Protein AF-A0A9W8QJ45-F1 (afdb_monomer)

Organism: Akanthomyces muscarius (NCBI:txid2231603)

Secondary structure (DSSP, 8-state):
-HHHHHH-TTHHHHHHHHH-SHHHHHHHHH-HHHHHHHHHHHHHH-S-S-EEEEE--GGGS-HHHHHHHHHHHHHHHTT--TTSPPSEEEEE---S--HHHHHHHTTS----S-SSTHHHHHHHHHHHHHHHHHHHHHHT--HHHHHHHHHHHHHH-TT-HHHHHHHHHHHTT--HHHHHHHHHTPPSHHHHHHHHHHHH-S-HHHHHHHHHHHHH-SSPEEHHHHHHHHTPPPBTTB-HHHHHHHHHGGGTTTEEEETTEEEES-HHHHHHHTSGGG-STTTGGG--SHHHHHHHHHHHHHHHHHHHH-SS-GGG-TTHHHHHHHHHHHHHHTTTT--HHHHTTSGGGSTT-HHHHHHHHHHHHHHHTTPPPP---HHHHHHHTT-HHHHHHHHHH-GGGGG---TTS--HHHHHHHTT-HHHHHHHHHTT--TT---TTS--HHHHHHHTT-HHHHHHHHHTT--TT--BTTBTTSSHHHHHHHTT-HHHHHHHHHTT--STTS-GGG--TT--SS-S-HHHHHHHHHHTHHHHHHHHHHHHHHHHHHHHHHHHHHHHSHHHHHHHHHHHHHHHTS--TTHHHHHHHHHTT-HHHHHHHHHHHHHHHHHHHHTT-HHHHHHHHHHHHHHHHHS-HHHHHHHHHHHHHHHHHHHHHHHHTT-HHHHHHHHHHHHHHHHHHHHTT-HHHHHHHHHHHHHHHHHHHHTT-HHHHHHHHHHHHHHTHHHHHTT-HHHHHHHHHHHHHHHHTTTTSTTHHHHHHHHHHHHHHHHHHHHHHT-HHHHHHHHHHHHHHHHTS-HHHHHHHHTHHHHHHHHHHHHHTTTTHHIIIIIHHHHHHHHHHTSPSSHHHHHHHHHHHHHHHHHHHTT-PPPTTSTHHHHTT-HHHHHHHHHHHT-

Structure (mmCIF, N/CA/C/O backbone):
data_AF-A0A9W8QJ45-F1
#
_entry.id   AF-A0A9W8QJ45-F1
#
loop_
_atom_site.group_PDB
_atom_site.id
_atom_site.type_symbol
_atom_site.label_atom_id
_atom_site.label_alt_id
_atom_site.label_comp_id
_atom_site.label_asym_id
_atom_site.label_entity_id
_atom_site.label_seq_id
_atom_site.pdbx_PDB_ins_code
_atom_site.Cartn_x
_atom_site.Cartn_y
_atom_site.Cartn_z
_atom_site.occupancy
_atom_site.B_iso_or_equiv
_atom_site.auth_seq_id
_atom_site.auth_comp_id
_atom_site.auth_asym_id
_atom_site.auth_atom_id
_atom_site.pdbx_PDB_model_num
ATOM 1 N N . MET A 1 1 ? 0.042 -6.606 15.394 1.00 56.56 1 MET A N 1
ATOM 2 C CA . MET A 1 1 ? 1.117 -5.679 14.953 1.00 56.56 1 MET A CA 1
ATOM 3 C C . MET A 1 1 ? 0.882 -4.248 15.409 1.00 56.56 1 MET A C 1
ATOM 5 O O . MET A 1 1 ? 1.774 -3.741 16.064 1.00 56.56 1 MET A O 1
ATOM 9 N N . HIS A 1 2 ? -0.274 -3.623 15.137 1.00 49.62 2 HIS A N 1
ATOM 10 C CA . HIS A 1 2 ? -0.583 -2.265 15.627 1.00 49.62 2 HIS A CA 1
ATOM 11 C C . HIS A 1 2 ? -0.363 -2.114 17.139 1.00 49.62 2 HIS A C 1
ATOM 13 O O . HIS A 1 2 ? 0.486 -1.335 17.542 1.00 49.62 2 HIS A O 1
ATOM 19 N N . GLN A 1 3 ? -0.957 -2.998 17.947 1.00 53.81 3 GLN A N 1
ATOM 20 C CA . GLN A 1 3 ? -0.721 -3.047 19.399 1.00 53.81 3 GLN A CA 1
ATOM 21 C C . GLN A 1 3 ? 0.764 -3.196 19.782 1.00 53.81 3 GLN A C 1
ATOM 23 O O . GLN A 1 3 ? 1.215 -2.627 20.766 1.00 53.81 3 GLN A O 1
ATOM 28 N N . TRP A 1 4 ? 1.549 -3.955 19.009 1.00 58.97 4 TRP A N 1
ATOM 29 C CA . TRP A 1 4 ? 2.971 -4.170 19.301 1.00 58.97 4 TRP A CA 1
ATOM 30 C C . TRP A 1 4 ? 3.808 -2.920 19.001 1.00 58.97 4 TRP A C 1
ATOM 32 O O . TRP A 1 4 ? 4.731 -2.602 19.744 1.00 58.97 4 TRP A O 1
ATOM 42 N N . ILE A 1 5 ? 3.447 -2.195 17.939 1.00 53.78 5 ILE A N 1
ATOM 43 C CA . ILE A 1 5 ? 4.038 -0.905 17.573 1.00 53.78 5 ILE A CA 1
ATOM 44 C C . ILE A 1 5 ? 3.636 0.181 18.581 1.00 53.78 5 ILE A C 1
ATOM 46 O O . ILE A 1 5 ? 4.469 1.016 18.919 1.00 53.78 5 ILE A O 1
ATOM 50 N N . ASP A 1 6 ? 2.406 0.146 19.095 1.00 49.34 6 ASP A N 1
ATOM 51 C CA . ASP A 1 6 ? 1.939 1.083 20.124 1.00 49.34 6 ASP A CA 1
ATOM 52 C C . ASP A 1 6 ? 2.694 0.898 21.450 1.00 49.34 6 ASP A C 1
ATOM 54 O O . ASP A 1 6 ? 3.040 1.878 22.108 1.00 49.34 6 ASP A O 1
ATOM 58 N N . ILE A 1 7 ? 2.987 -0.353 21.829 1.00 52.50 7 ILE A N 1
ATOM 59 C CA . ILE A 1 7 ? 3.751 -0.679 23.045 1.00 52.50 7 ILE A CA 1
ATOM 60 C C . ILE A 1 7 ? 5.240 -0.355 22.874 1.00 52.50 7 ILE A C 1
ATOM 62 O O . ILE A 1 7 ? 5.869 0.131 23.811 1.00 52.50 7 ILE A O 1
ATOM 66 N N . GLU A 1 8 ? 5.803 -0.581 21.683 1.00 55.66 8 GLU A N 1
ATOM 67 C CA . GLU A 1 8 ? 7.210 -0.304 21.377 1.00 55.66 8 GLU A CA 1
ATOM 68 C C . GLU A 1 8 ? 7.359 0.640 20.167 1.00 55.66 8 GLU A C 1
ATOM 70 O O . GLU A 1 8 ? 7.766 0.218 19.077 1.00 55.66 8 GLU A O 1
ATOM 75 N N . PRO A 1 9 ? 7.110 1.955 20.344 1.00 53.88 9 PRO A N 1
ATOM 76 C CA . PRO A 1 9 ? 7.089 2.929 19.246 1.00 53.88 9 PRO A CA 1
ATOM 77 C C . PRO A 1 9 ? 8.420 3.052 18.500 1.00 53.88 9 PRO A C 1
ATOM 79 O O . PRO A 1 9 ? 8.475 3.504 17.357 1.00 53.88 9 PRO A O 1
ATOM 82 N N . HIS A 1 10 ? 9.524 2.651 19.133 1.00 52.38 10 HIS A N 1
ATOM 83 C CA . HIS A 1 10 ? 10.847 2.651 18.522 1.00 52.38 10 HIS A CA 1
ATOM 84 C C . HIS A 1 10 ? 10.971 1.612 17.391 1.00 52.38 10 HIS A C 1
ATOM 86 O O . HIS A 1 10 ? 11.701 1.856 16.432 1.00 52.38 10 HIS A O 1
ATOM 92 N N . LEU A 1 11 ? 10.203 0.516 17.438 1.00 49.66 11 LEU A N 1
ATOM 93 C CA . LEU A 1 11 ? 10.129 -0.478 16.361 1.00 49.66 11 LEU A CA 1
ATOM 94 C C . LEU A 1 11 ? 9.496 0.105 15.093 1.00 49.66 11 LEU A C 1
ATOM 96 O O . LEU A 1 11 ? 9.857 -0.297 13.987 1.00 49.66 11 LEU A O 1
ATOM 100 N N . ALA A 1 12 ? 8.632 1.121 15.225 1.00 51.12 12 ALA A N 1
ATOM 101 C CA . ALA A 1 12 ? 8.107 1.863 14.080 1.00 51.12 12 ALA A CA 1
ATOM 102 C C . ALA A 1 12 ? 9.230 2.515 13.255 1.00 51.12 12 ALA A C 1
ATOM 104 O O . ALA A 1 12 ? 9.098 2.619 12.039 1.00 51.12 12 ALA A O 1
ATOM 105 N N . LYS A 1 13 ? 10.351 2.917 13.884 1.00 51.44 13 LYS A N 1
ATOM 106 C CA . LYS A 1 13 ? 11.519 3.478 13.180 1.00 51.44 13 LYS A CA 1
ATOM 107 C C . LYS A 1 13 ? 12.299 2.432 12.387 1.00 51.44 13 LYS A C 1
ATOM 109 O O . LYS A 1 13 ? 12.786 2.764 11.315 1.00 51.44 13 LYS A O 1
ATOM 114 N N . GLU A 1 14 ? 12.407 1.200 12.880 1.00 48.84 14 GLU A N 1
ATOM 115 C CA . GLU A 1 14 ? 13.124 0.115 12.180 1.00 48.84 14 GLU A CA 1
ATOM 116 C C . GLU A 1 14 ? 12.309 -0.432 11.003 1.00 48.84 14 GLU A C 1
ATOM 118 O O . GLU A 1 14 ? 12.830 -0.841 9.968 1.00 48.84 14 GLU A O 1
ATOM 123 N N . VAL A 1 15 ? 10.990 -0.361 11.139 1.00 47.75 15 VAL A N 1
ATOM 124 C CA . VAL A 1 15 ? 10.022 -0.807 10.142 1.00 47.75 15 VAL A CA 1
ATOM 125 C C . VAL A 1 15 ? 9.694 0.290 9.127 1.00 47.75 15 VAL A C 1
ATOM 127 O O . VAL A 1 15 ? 9.250 -0.007 8.018 1.00 47.75 15 VAL A O 1
ATOM 130 N N . LYS A 1 16 ? 9.995 1.552 9.457 1.00 44.84 16 LYS A N 1
ATOM 131 C CA . LYS A 1 16 ? 9.920 2.702 8.549 1.00 44.84 16 LYS A CA 1
ATOM 132 C C . LYS A 1 16 ? 10.658 2.432 7.236 1.00 44.84 16 LYS A C 1
ATOM 134 O O . LYS A 1 16 ? 10.135 2.750 6.183 1.00 44.84 16 LYS A O 1
ATOM 139 N N . ASP A 1 17 ? 11.796 1.738 7.273 1.00 44.03 17 ASP A N 1
ATOM 140 C CA . ASP A 1 17 ? 12.555 1.361 6.071 1.00 44.03 17 ASP A CA 1
ATOM 141 C C . ASP A 1 17 ? 11.880 0.276 5.205 1.00 44.03 17 ASP A C 1
ATOM 143 O O . ASP A 1 17 ? 12.225 0.132 4.030 1.00 44.03 17 ASP A O 1
ATOM 147 N N . SER A 1 18 ? 10.928 -0.478 5.771 1.00 40.88 18 SER A N 1
ATOM 148 C CA . SER A 1 18 ? 10.094 -1.475 5.073 1.00 40.88 18 SER A CA 1
ATOM 149 C C . SER A 1 18 ? 8.762 -0.890 4.575 1.00 40.88 18 SER A C 1
ATOM 151 O O . SER A 1 18 ? 8.181 -1.414 3.628 1.00 40.88 18 SER A O 1
ATOM 153 N N . PHE A 1 19 ? 8.297 0.200 5.196 1.00 41.12 19 PHE A N 1
ATOM 154 C CA . PHE A 1 19 ? 7.087 0.955 4.843 1.00 41.12 19 PHE A CA 1
ATOM 155 C C . PHE A 1 19 ? 7.380 2.293 4.148 1.00 41.12 19 PHE A C 1
ATOM 157 O O . PHE A 1 19 ? 6.460 3.081 3.940 1.00 41.12 19 PHE A O 1
ATOM 164 N N . GLU A 1 20 ? 8.636 2.597 3.804 1.00 34.00 20 GLU A N 1
ATOM 165 C CA . GLU A 1 20 ? 8.977 3.805 3.048 1.00 34.00 20 GLU A CA 1
ATOM 166 C C . GLU A 1 20 ? 8.574 3.609 1.585 1.00 34.00 20 GLU A C 1
ATOM 168 O O . GLU A 1 20 ? 9.339 3.198 0.712 1.00 34.00 20 GLU A O 1
ATOM 173 N N . GLY A 1 21 ? 7.281 3.853 1.414 1.00 39.03 21 GLY A N 1
ATOM 174 C CA . GLY A 1 21 ? 6.458 3.706 0.246 1.00 39.03 21 GLY A CA 1
ATOM 175 C C . GLY A 1 21 ? 5.006 4.059 0.610 1.00 39.03 21 GLY A C 1
ATOM 176 O O . GLY A 1 21 ? 4.501 3.464 1.540 1.00 39.03 21 GLY A O 1
ATOM 177 N N . ALA A 1 22 ? 4.282 4.991 -0.006 1.00 30.77 22 ALA A N 1
ATOM 178 C CA . ALA A 1 22 ? 2.819 5.040 0.077 1.00 30.77 22 ALA A CA 1
ATOM 179 C C . ALA A 1 22 ? 2.162 3.775 -0.536 1.00 30.77 22 ALA A C 1
ATOM 181 O O . ALA A 1 22 ? 1.151 3.303 -0.004 1.00 30.77 22 ALA A O 1
ATOM 182 N N . GLU A 1 23 ? 2.777 3.144 -1.545 1.00 37.16 23 GLU A N 1
ATOM 183 C CA . GLU A 1 23 ? 2.399 1.834 -2.075 1.00 37.16 23 GLU A CA 1
ATOM 184 C C . GLU A 1 23 ? 2.895 0.682 -1.180 1.00 37.16 23 GLU A C 1
ATOM 186 O O . GLU A 1 23 ? 2.122 -0.244 -0.922 1.00 37.16 23 GLU A O 1
ATOM 191 N N . THR A 1 24 ? 4.106 0.724 -0.600 1.00 38.59 24 THR A N 1
ATOM 192 C CA . THR A 1 24 ? 4.510 -0.310 0.389 1.00 38.59 24 THR A CA 1
ATOM 193 C C . THR A 1 24 ? 3.792 -0.142 1.727 1.00 38.59 24 THR A C 1
ATOM 195 O O . THR A 1 24 ? 3.373 -1.136 2.293 1.00 38.59 24 THR A O 1
ATOM 198 N N . ALA A 1 25 ? 3.509 1.079 2.158 1.00 33.31 25 ALA A N 1
ATOM 199 C CA . ALA A 1 25 ? 2.456 1.519 3.071 1.00 33.31 25 ALA A CA 1
ATOM 200 C C . ALA A 1 25 ? 1.249 0.587 3.061 1.00 33.31 25 ALA A C 1
ATOM 202 O O . ALA A 1 25 ? 0.994 -0.213 3.957 1.00 33.31 25 ALA A O 1
ATOM 203 N N . LYS A 1 26 ? 0.507 0.662 1.961 1.00 35.28 26 LYS A N 1
ATOM 204 C CA . LYS A 1 26 ? -0.788 0.006 1.880 1.00 35.28 26 LYS A CA 1
ATOM 205 C C . LYS A 1 26 ? -0.709 -1.457 1.519 1.00 35.28 26 LYS A C 1
ATOM 207 O O . LYS A 1 26 ? -1.404 -2.231 2.148 1.00 35.28 26 LYS A O 1
ATOM 212 N N . TYR A 1 27 ? 0.139 -1.872 0.575 1.00 33.31 27 TYR A N 1
ATOM 213 C CA . TYR A 1 27 ? 0.278 -3.299 0.251 1.00 33.31 27 TYR A CA 1
ATOM 214 C C . TYR A 1 27 ? 0.900 -4.097 1.400 1.00 33.31 27 TYR A C 1
ATOM 216 O O . TYR A 1 27 ? 0.554 -5.265 1.574 1.00 33.31 27 TYR A O 1
ATOM 224 N N . THR A 1 28 ? 1.772 -3.479 2.203 1.00 39.59 28 THR A N 1
ATOM 225 C CA . THR A 1 28 ? 2.384 -4.142 3.358 1.00 39.59 28 THR A CA 1
ATOM 226 C C . THR A 1 28 ? 1.448 -4.190 4.561 1.00 39.59 28 THR A C 1
ATOM 228 O O . THR A 1 28 ? 1.585 -5.120 5.342 1.00 39.59 28 THR A O 1
ATOM 231 N N . ILE A 1 29 ? 0.477 -3.269 4.689 1.00 40.81 29 ILE A N 1
ATOM 232 C CA . ILE A 1 29 ? -0.535 -3.281 5.767 1.00 40.81 29 ILE A CA 1
ATOM 233 C C . ILE A 1 29 ? -1.853 -3.971 5.340 1.00 40.81 29 ILE A C 1
ATOM 235 O O . ILE A 1 29 ? -2.557 -4.515 6.182 1.00 40.81 29 ILE A O 1
ATOM 239 N N . SER A 1 30 ? -2.180 -4.015 4.042 1.00 41.69 30 SER A N 1
ATOM 240 C CA . SER A 1 30 ? -3.407 -4.629 3.499 1.00 41.69 30 SER A CA 1
ATOM 241 C C . SER A 1 30 ? -3.235 -6.093 3.083 1.00 41.69 30 SER A C 1
ATOM 243 O O . SER A 1 30 ? -4.203 -6.728 2.680 1.00 41.69 30 SER A O 1
ATOM 245 N N . SER A 1 31 ? -2.009 -6.624 3.086 1.00 52.88 31 SER A N 1
ATOM 246 C CA . SER A 1 31 ? -1.731 -8.032 2.797 1.00 52.88 31 SER A CA 1
ATOM 247 C C . SER A 1 31 ? -1.191 -8.703 4.048 1.00 52.88 31 SER A C 1
ATOM 249 O O . SER A 1 31 ? -0.113 -8.351 4.532 1.00 52.88 31 SER A O 1
ATOM 251 N N . PHE A 1 32 ? -1.907 -9.720 4.528 1.00 64.25 32 PHE A N 1
ATOM 252 C CA . PHE A 1 32 ? -1.468 -10.545 5.649 1.00 64.25 32 PHE A CA 1
ATOM 253 C C . PHE A 1 32 ? -0.035 -11.076 5.446 1.00 64.25 32 PHE A C 1
ATOM 255 O O . PHE A 1 32 ? 0.800 -10.989 6.343 1.00 64.25 32 PHE A O 1
ATOM 262 N N . VAL A 1 33 ? 0.291 -11.546 4.236 1.00 58.72 33 VAL A N 1
ATOM 263 C CA . VAL A 1 33 ? 1.617 -12.090 3.889 1.00 58.72 33 VAL A CA 1
ATOM 264 C C . VAL A 1 33 ? 2.728 -11.052 4.067 1.00 58.72 33 VAL A C 1
ATOM 266 O O . VAL A 1 33 ? 3.833 -11.376 4.509 1.00 58.72 33 VAL A O 1
ATOM 269 N N . ALA A 1 34 ? 2.453 -9.798 3.719 1.00 56.94 34 ALA A N 1
ATOM 270 C CA . ALA A 1 34 ? 3.420 -8.720 3.829 1.00 56.94 34 ALA A CA 1
ATOM 271 C C . ALA A 1 34 ? 3.574 -8.243 5.284 1.00 56.94 34 ALA A C 1
ATOM 273 O O . ALA A 1 34 ? 4.707 -8.115 5.754 1.00 56.94 34 ALA A O 1
ATOM 274 N N . LEU A 1 35 ? 2.468 -8.116 6.030 1.00 65.38 35 LEU A N 1
ATOM 275 C CA . LEU A 1 35 ? 2.479 -7.868 7.478 1.00 65.38 35 LEU A CA 1
ATOM 276 C C . LEU A 1 35 ? 3.284 -8.942 8.221 1.00 65.38 35 LEU A C 1
ATOM 278 O O . LEU A 1 35 ? 4.171 -8.628 9.014 1.00 65.38 35 LEU A O 1
ATOM 282 N N . TRP A 1 36 ? 3.040 -10.216 7.911 1.00 72.75 36 TRP A N 1
ATOM 283 C CA . TRP A 1 36 ? 3.760 -11.339 8.506 1.00 72.75 36 TRP A CA 1
ATOM 284 C C . TRP A 1 36 ? 5.270 -11.271 8.237 1.00 72.75 36 TRP A C 1
ATOM 286 O O . TRP A 1 36 ? 6.082 -11.498 9.133 1.00 72.75 36 TRP A O 1
ATOM 296 N N . ARG A 1 37 ? 5.685 -10.893 7.022 1.00 67.19 37 ARG A N 1
ATOM 297 C CA . ARG A 1 37 ? 7.108 -10.699 6.685 1.00 67.19 37 ARG A CA 1
ATOM 298 C C . ARG A 1 37 ? 7.751 -9.546 7.456 1.00 67.19 37 ARG A C 1
ATOM 300 O O . ARG A 1 37 ? 8.892 -9.688 7.902 1.00 67.19 37 ARG A O 1
ATOM 307 N N . VAL A 1 38 ? 7.037 -8.436 7.645 1.00 66.50 38 VAL A N 1
ATOM 308 C CA . VAL A 1 38 ? 7.510 -7.320 8.481 1.00 66.50 38 VAL A CA 1
ATOM 309 C C . VAL A 1 38 ? 7.664 -7.771 9.930 1.00 66.50 38 VAL A C 1
ATOM 311 O O . VAL A 1 38 ? 8.709 -7.543 10.535 1.00 66.50 38 VAL A O 1
ATOM 314 N N . PHE A 1 39 ? 6.671 -8.484 10.461 1.00 74.69 39 PHE A N 1
ATOM 315 C CA . PHE A 1 39 ? 6.713 -9.070 11.799 1.00 74.69 39 PHE A CA 1
ATOM 316 C C . PHE A 1 39 ? 7.934 -9.986 12.003 1.00 74.69 39 PHE A C 1
ATOM 318 O O . PHE A 1 39 ? 8.641 -9.869 13.003 1.00 74.69 39 PHE A O 1
ATOM 325 N N . LEU A 1 40 ? 8.250 -10.854 11.036 1.00 73.75 40 LEU A N 1
ATOM 326 C CA . LEU A 1 40 ? 9.438 -11.711 11.108 1.00 73.75 40 LEU A CA 1
ATOM 327 C C . LEU A 1 40 ? 10.757 -10.932 11.005 1.00 73.75 40 LEU A C 1
ATOM 329 O O . LEU A 1 40 ? 11.724 -11.285 11.678 1.00 73.75 40 LEU A O 1
ATOM 333 N N . THR A 1 41 ? 10.806 -9.882 10.184 1.00 67.81 41 THR A N 1
ATOM 334 C CA . THR A 1 41 ? 11.986 -9.008 10.064 1.00 67.81 41 THR A CA 1
ATOM 335 C C . THR A 1 41 ? 12.263 -8.282 11.380 1.00 67.81 41 THR A C 1
ATOM 337 O O . THR A 1 41 ? 13.397 -8.287 11.857 1.00 67.81 41 THR A O 1
ATOM 340 N N . LEU A 1 42 ? 11.216 -7.759 12.022 1.00 66.62 42 LEU A N 1
ATOM 341 C CA . LEU A 1 42 ? 11.288 -7.155 13.353 1.00 66.62 42 LEU A CA 1
ATOM 342 C C . LEU A 1 42 ? 11.917 -8.097 14.382 1.00 66.62 42 LEU A C 1
ATOM 344 O O . LEU A 1 42 ? 12.871 -7.728 15.062 1.00 66.62 42 LEU A O 1
ATOM 348 N N . LEU A 1 43 ? 11.451 -9.346 14.440 1.00 71.12 43 LEU A N 1
ATOM 349 C CA . LEU A 1 43 ? 11.996 -10.371 15.341 1.00 71.12 43 LEU A CA 1
ATOM 350 C C . LEU A 1 43 ? 13.492 -10.662 15.111 1.00 71.12 43 LEU A C 1
ATOM 352 O O . LEU A 1 43 ? 14.196 -11.134 16.011 1.00 71.12 43 LEU A O 1
ATOM 356 N N . GLN A 1 44 ? 14.000 -10.429 13.899 1.00 67.38 44 GLN A N 1
ATOM 357 C CA . GLN A 1 44 ? 15.419 -10.603 13.588 1.00 67.38 44 GLN A CA 1
ATOM 358 C C . GLN A 1 44 ? 16.275 -9.417 14.052 1.00 67.38 44 GLN A C 1
ATOM 360 O O . GLN A 1 44 ? 17.444 -9.624 14.392 1.00 67.38 44 GLN A O 1
ATOM 365 N N . GLN A 1 45 ? 15.708 -8.212 14.102 1.00 59.47 45 GLN A N 1
ATOM 366 C CA . GLN A 1 45 ? 16.431 -6.976 14.411 1.00 59.47 45 GLN A CA 1
ATOM 367 C C . GLN A 1 45 ? 16.324 -6.541 15.879 1.00 59.47 45 GLN A C 1
ATOM 369 O O . GLN A 1 45 ? 17.222 -5.867 16.378 1.00 59.47 45 GLN A O 1
ATOM 374 N N . THR A 1 46 ? 15.309 -7.003 16.616 1.00 60.53 46 THR A N 1
ATOM 375 C CA . THR A 1 46 ? 15.197 -6.741 18.057 1.00 60.53 46 THR A CA 1
ATOM 376 C C . THR A 1 46 ? 16.415 -7.252 18.832 1.00 60.53 46 THR A C 1
ATOM 378 O O . THR A 1 46 ? 16.846 -8.393 18.655 1.00 60.53 46 THR A O 1
ATOM 381 N N . THR A 1 47 ? 16.917 -6.435 19.764 1.00 56.69 47 THR A N 1
ATOM 382 C CA . THR A 1 47 ? 17.988 -6.799 20.713 1.00 56.69 47 THR A CA 1
ATOM 383 C C . THR A 1 47 ? 17.537 -7.818 21.765 1.00 56.69 47 THR A C 1
ATOM 385 O O . THR A 1 47 ? 18.377 -8.429 22.429 1.00 56.69 47 THR A O 1
ATOM 388 N N . SER A 1 48 ? 16.221 -8.030 21.912 1.00 58.06 48 SER A N 1
ATOM 389 C CA . SER A 1 48 ? 15.663 -9.061 22.786 1.00 58.06 48 SER A CA 1
ATOM 390 C C . SER A 1 48 ? 16.003 -10.461 22.277 1.00 58.06 48 SER A C 1
ATOM 392 O O . SER A 1 48 ? 15.854 -10.781 21.098 1.00 58.06 48 SER A O 1
ATOM 394 N N . SER A 1 49 ? 16.427 -11.326 23.196 1.00 60.72 49 SER A N 1
ATOM 395 C CA . SER A 1 49 ? 16.757 -12.719 22.884 1.00 60.72 49 SER A CA 1
ATOM 396 C C . SER A 1 49 ? 15.522 -13.594 22.623 1.00 60.72 49 SER A C 1
ATOM 398 O O . SER A 1 49 ? 15.664 -14.667 22.031 1.00 60.72 49 SER A O 1
ATOM 400 N N . GLN A 1 50 ? 14.323 -13.158 23.045 1.00 72.81 50 GLN A N 1
ATOM 401 C CA . GLN A 1 50 ? 13.079 -13.920 22.922 1.00 72.81 50 GLN A CA 1
ATOM 402 C C . GLN A 1 50 ? 11.829 -13.019 23.022 1.00 72.81 50 GLN A C 1
ATOM 404 O O . GLN A 1 50 ? 11.725 -12.196 23.927 1.00 72.81 50 GLN A O 1
ATOM 409 N N . VAL A 1 51 ? 10.866 -13.207 22.117 1.00 76.69 51 VAL A N 1
ATOM 410 C CA . VAL A 1 51 ? 9.548 -12.552 22.086 1.00 76.69 51 VAL A CA 1
ATOM 411 C C . VAL A 1 51 ? 8.470 -13.610 22.301 1.00 76.69 51 VAL A C 1
ATOM 413 O O . VAL A 1 51 ? 8.499 -14.658 21.656 1.00 76.69 51 VAL A O 1
ATOM 416 N N . VAL A 1 52 ? 7.524 -13.341 23.201 1.00 82.19 52 VAL A N 1
ATOM 417 C CA . VAL A 1 52 ? 6.341 -14.182 23.428 1.00 82.19 52 VAL A CA 1
ATOM 418 C C . VAL A 1 52 ? 5.129 -13.441 22.880 1.00 82.19 52 VAL A C 1
ATOM 420 O O . VAL A 1 52 ? 4.860 -12.320 23.299 1.00 82.19 52 VAL A O 1
ATOM 423 N N . CYS A 1 53 ? 4.419 -14.049 21.937 1.00 83.19 53 CYS A N 1
ATOM 424 C CA . CYS A 1 53 ? 3.180 -13.511 21.393 1.00 83.19 53 CYS A CA 1
ATOM 425 C C . CYS A 1 53 ? 2.021 -14.400 21.840 1.00 83.19 53 CYS A C 1
ATOM 427 O O . CYS A 1 53 ? 2.059 -15.614 21.632 1.00 83.19 53 CYS A O 1
ATOM 429 N N . VAL A 1 54 ? 1.029 -13.784 22.483 1.00 85.19 54 VAL A N 1
ATOM 430 C CA . VAL A 1 54 ? -0.226 -14.432 22.863 1.00 85.19 54 VAL A CA 1
ATOM 431 C C . VAL A 1 54 ? -1.250 -14.091 21.791 1.00 85.19 54 VAL A C 1
ATOM 433 O O . VAL A 1 54 ? -1.511 -12.914 21.547 1.00 85.19 54 VAL A O 1
ATOM 436 N N . LEU A 1 55 ? -1.769 -15.112 21.120 1.00 84.62 55 LEU A N 1
ATOM 437 C CA . LEU A 1 55 ? -2.845 -14.984 20.150 1.00 84.62 55 LEU A CA 1
ATOM 438 C C . LEU A 1 55 ? -4.116 -15.514 20.801 1.00 84.62 55 LEU A C 1
ATOM 440 O O . LEU A 1 55 ? -4.196 -16.707 21.092 1.00 84.62 55 LEU A O 1
ATOM 444 N N . ASP A 1 56 ? -5.053 -14.609 21.060 1.00 84.19 56 ASP A N 1
ATOM 445 C CA . ASP A 1 56 ? -6.311 -14.902 21.737 1.00 84.19 56 ASP A CA 1
ATOM 446 C C . ASP A 1 56 ? -7.468 -15.020 20.739 1.00 84.19 56 ASP A C 1
ATOM 448 O O . ASP A 1 56 ? -7.478 -14.301 19.737 1.00 84.19 56 ASP A O 1
ATOM 452 N N . GLY A 1 57 ? -8.402 -15.940 20.992 1.00 81.25 57 GLY A N 1
ATOM 453 C CA . GLY A 1 57 ? -9.615 -16.122 20.184 1.00 81.25 57 GLY A CA 1
ATOM 454 C C . GLY A 1 57 ? -9.378 -16.555 18.732 1.00 81.25 57 GLY A C 1
ATOM 455 O O . GLY A 1 57 ? -10.015 -16.038 17.816 1.00 81.25 57 GLY A O 1
ATOM 456 N N . LEU A 1 58 ? -8.455 -17.489 18.465 1.00 82.00 58 LEU A N 1
ATOM 457 C CA . LEU A 1 58 ? -8.123 -17.866 17.076 1.00 82.00 58 LEU A CA 1
ATOM 458 C C . LEU A 1 58 ? -9.312 -18.420 16.269 1.00 82.00 58 LEU A C 1
ATOM 460 O O . LEU A 1 58 ? -9.361 -18.275 15.050 1.00 82.00 58 LEU A O 1
ATOM 464 N N . ASP A 1 59 ? -10.266 -19.045 16.945 1.00 75.88 59 ASP A N 1
ATOM 465 C CA . ASP A 1 59 ? -11.509 -19.572 16.376 1.00 75.88 59 ASP A CA 1
ATOM 466 C C . ASP A 1 59 ? -12.548 -18.508 16.020 1.00 75.88 59 ASP A C 1
ATOM 468 O O . ASP A 1 59 ? -13.498 -18.808 15.303 1.00 75.88 59 ASP A O 1
ATOM 472 N N . GLU A 1 60 ? -12.335 -17.263 16.437 1.00 75.31 60 GLU A N 1
ATOM 473 C CA . GLU A 1 60 ? -13.181 -16.121 16.082 1.00 75.31 60 GLU A CA 1
ATOM 474 C C . GLU A 1 60 ? -12.757 -15.484 14.742 1.00 75.31 60 GLU A C 1
ATOM 476 O O . GLU A 1 60 ? -13.424 -14.586 14.221 1.00 75.31 60 GLU A O 1
ATOM 481 N N . CYS A 1 61 ? -11.644 -15.941 14.154 1.00 72.06 61 CYS A N 1
ATOM 482 C CA . CYS A 1 61 ? -11.136 -15.436 12.883 1.00 72.06 61 CYS A CA 1
ATOM 483 C C . CYS A 1 61 ? -11.979 -15.909 11.686 1.00 72.06 61 CYS A C 1
ATOM 485 O O . CYS A 1 61 ? -12.418 -17.056 11.611 1.00 72.06 61 CYS A O 1
ATOM 487 N N . GLU A 1 62 ? -12.116 -15.047 10.672 1.00 68.81 62 GLU A N 1
ATOM 488 C CA . GLU A 1 62 ? -12.644 -15.453 9.366 1.00 68.81 62 GLU A CA 1
ATOM 489 C C . GLU A 1 62 ? -11.804 -16.605 8.789 1.00 68.81 62 GLU A C 1
ATOM 491 O O . GLU A 1 62 ? -10.575 -16.560 8.818 1.00 68.81 62 GLU A O 1
ATOM 496 N N . ARG A 1 63 ? -12.462 -17.618 8.215 1.00 66.00 63 ARG A N 1
ATOM 497 C CA . ARG A 1 63 ? -11.832 -18.866 7.761 1.00 66.00 63 ARG A CA 1
ATOM 498 C C . ARG A 1 63 ? -10.625 -18.673 6.836 1.00 66.00 63 ARG A C 1
ATOM 500 O O . ARG A 1 63 ? -9.604 -19.330 7.022 1.00 66.00 63 ARG A O 1
ATOM 507 N N . GLU A 1 64 ? -10.720 -17.779 5.852 1.00 62.47 64 GLU A N 1
ATOM 508 C CA . GLU A 1 64 ? -9.623 -17.535 4.903 1.00 62.47 64 GLU A CA 1
ATOM 509 C C . GLU A 1 64 ? -8.447 -16.813 5.580 1.00 62.47 64 GLU A C 1
ATOM 511 O O . GLU A 1 64 ? -7.291 -17.212 5.437 1.00 62.47 64 GLU A O 1
ATOM 516 N N . SER A 1 65 ? -8.744 -15.807 6.404 1.00 68.81 65 SER A N 1
ATOM 517 C CA . SER A 1 65 ? -7.752 -15.093 7.214 1.00 68.81 65 SER A CA 1
ATOM 518 C C . SER A 1 65 ? -7.050 -16.025 8.217 1.00 68.81 65 SER A C 1
ATOM 520 O O . SER A 1 65 ? -5.826 -15.978 8.366 1.00 68.81 65 SER A O 1
ATOM 522 N N . LEU A 1 66 ? -7.805 -16.927 8.855 1.00 77.69 66 LEU A N 1
ATOM 523 C CA . LEU A 1 66 ? -7.288 -17.963 9.746 1.00 77.69 66 LEU A CA 1
ATOM 524 C C . LEU A 1 66 ? -6.368 -18.928 8.996 1.00 77.69 66 LEU A C 1
ATOM 526 O O . LEU A 1 66 ? -5.261 -19.201 9.457 1.00 77.69 66 LEU A O 1
ATOM 530 N N . ARG A 1 67 ? -6.779 -19.405 7.815 1.00 73.69 67 ARG A N 1
ATOM 531 C CA . ARG A 1 67 ? -5.955 -20.284 6.974 1.00 73.69 67 ARG A CA 1
ATOM 532 C C . ARG A 1 67 ? -4.617 -19.632 6.634 1.00 73.69 67 ARG A C 1
ATOM 534 O O . ARG A 1 67 ? -3.575 -20.255 6.833 1.00 73.69 67 ARG A O 1
ATOM 541 N N . GLN A 1 68 ? -4.635 -18.373 6.195 1.00 70.88 68 GLN A N 1
ATOM 542 C CA . GLN A 1 68 ? -3.416 -17.621 5.891 1.00 70.88 68 GLN A CA 1
ATOM 543 C C . GLN A 1 68 ? -2.505 -17.484 7.120 1.00 70.88 68 GLN A C 1
ATOM 545 O O . GLN A 1 68 ? -1.294 -17.708 7.014 1.00 70.88 68 GLN A O 1
ATOM 550 N N . LEU A 1 69 ? -3.075 -17.185 8.294 1.00 81.75 69 LEU A N 1
ATOM 551 C CA . LEU A 1 69 ? -2.341 -17.119 9.559 1.00 81.75 69 LEU A CA 1
ATOM 552 C C . LEU A 1 69 ? -1.688 -18.453 9.924 1.00 81.75 69 LEU A C 1
ATOM 554 O O . LEU A 1 69 ? -0.490 -18.493 10.218 1.00 81.75 69 LEU A O 1
ATOM 558 N N . LEU A 1 70 ? -2.446 -19.546 9.869 1.00 82.00 70 LEU A N 1
ATOM 559 C CA . LEU A 1 70 ? -1.954 -20.882 10.193 1.00 82.00 70 LEU A CA 1
ATOM 560 C C . LEU A 1 70 ? -0.873 -21.354 9.215 1.00 82.00 70 LEU A C 1
ATOM 562 O O . LEU A 1 70 ? 0.111 -21.959 9.644 1.00 82.00 70 LEU A O 1
ATOM 566 N N . ASP A 1 71 ? -1.001 -21.043 7.924 1.00 74.62 71 ASP A N 1
ATOM 567 C CA . ASP A 1 71 ? 0.022 -21.346 6.918 1.00 74.62 71 ASP A CA 1
ATOM 568 C C . ASP A 1 71 ? 1.330 -20.596 7.193 1.00 74.62 71 ASP A C 1
ATOM 570 O O . ASP A 1 71 ? 2.421 -21.179 7.165 1.00 74.62 71 ASP A O 1
ATOM 574 N N . ALA A 1 72 ? 1.232 -19.313 7.528 1.00 77.88 72 ALA A N 1
ATOM 575 C CA . ALA A 1 72 ? 2.376 -18.477 7.858 1.00 77.88 72 ALA A CA 1
ATOM 576 C C . ALA A 1 72 ? 3.089 -18.909 9.151 1.00 77.88 72 ALA A C 1
ATOM 578 O O . ALA A 1 72 ? 4.324 -18.996 9.174 1.00 77.88 72 ALA A O 1
ATOM 579 N N . VAL A 1 73 ? 2.328 -19.234 10.202 1.00 81.94 73 VAL A N 1
ATOM 580 C CA . VAL A 1 73 ? 2.852 -19.784 11.463 1.00 81.94 73 VAL A CA 1
ATOM 581 C C . VAL A 1 73 ? 3.489 -21.152 11.224 1.00 81.94 73 VAL A C 1
ATOM 583 O O . VAL A 1 73 ? 4.626 -21.383 11.639 1.00 81.94 73 VAL A O 1
ATOM 586 N N . GLY A 1 74 ? 2.807 -22.042 10.500 1.00 76.38 74 GLY A N 1
ATOM 587 C CA . GLY A 1 74 ? 3.314 -23.369 10.159 1.00 76.38 74 GLY A CA 1
ATOM 588 C C . GLY A 1 74 ? 4.641 -23.310 9.397 1.00 76.38 74 GLY A C 1
ATOM 589 O O . GLY A 1 74 ? 5.588 -24.005 9.770 1.00 76.38 74 GLY A O 1
ATOM 590 N N . SER A 1 75 ? 4.748 -22.425 8.394 1.00 74.00 75 SER A N 1
ATOM 591 C CA . SER A 1 75 ? 5.984 -22.207 7.621 1.00 74.00 75 SER A CA 1
ATOM 592 C C . SER A 1 75 ? 7.126 -21.633 8.464 1.00 74.00 75 SER A C 1
ATOM 594 O O . SER A 1 75 ? 8.298 -21.922 8.219 1.00 74.00 75 SER A O 1
ATOM 596 N N . TYR A 1 76 ? 6.819 -20.794 9.456 1.00 77.19 76 TYR A N 1
ATOM 597 C CA . TYR A 1 76 ? 7.836 -20.278 10.369 1.00 77.19 76 TYR A CA 1
ATOM 598 C C . TYR A 1 76 ? 8.371 -21.388 11.278 1.00 77.19 76 TYR A C 1
ATOM 600 O O . TYR A 1 76 ? 9.584 -21.581 11.382 1.00 77.19 76 TYR A O 1
ATOM 608 N N . LEU A 1 77 ? 7.470 -22.154 11.894 1.00 75.88 77 LEU A N 1
ATOM 609 C CA . LEU A 1 77 ? 7.840 -23.198 12.845 1.00 75.88 77 LEU A CA 1
ATOM 610 C C . LEU A 1 77 ? 8.500 -24.415 12.174 1.00 75.88 77 LEU A C 1
ATOM 612 O O . LEU A 1 77 ? 9.242 -25.137 12.832 1.00 75.88 77 LEU A O 1
ATOM 616 N N . SER A 1 78 ? 8.288 -24.653 10.875 1.00 71.06 78 SER A N 1
ATOM 617 C CA . SER A 1 78 ? 9.011 -25.694 10.127 1.00 71.06 78 SER A CA 1
ATOM 618 C C . SER A 1 78 ? 10.470 -25.333 9.814 1.00 71.06 78 SER A C 1
ATOM 620 O O . SER A 1 78 ? 11.245 -26.216 9.457 1.00 71.06 78 SER A O 1
ATOM 622 N N . LYS A 1 79 ? 10.861 -24.054 9.928 1.00 64.25 79 LYS A N 1
ATOM 623 C CA . LYS A 1 79 ? 12.219 -23.557 9.626 1.00 64.25 79 LYS A CA 1
ATOM 624 C C . LYS A 1 79 ? 13.155 -23.545 10.840 1.00 64.25 79 LYS A C 1
ATOM 626 O O . LYS A 1 79 ? 14.341 -23.257 10.673 1.00 64.25 79 LYS A O 1
ATOM 631 N N . SER A 1 80 ? 12.664 -23.816 12.053 1.00 57.59 80 SER A N 1
ATOM 632 C CA . SER A 1 80 ? 13.508 -23.806 13.252 1.00 57.59 80 SER A CA 1
ATOM 633 C C . SER A 1 80 ? 14.449 -25.012 13.263 1.00 57.59 80 SER A C 1
ATOM 635 O O . SER A 1 80 ? 14.002 -26.151 13.370 1.00 57.59 80 SER A O 1
ATOM 637 N N . VAL A 1 81 ? 15.754 -24.751 13.162 1.00 48.53 81 VAL A N 1
ATOM 638 C CA . VAL A 1 81 ? 16.810 -25.769 13.253 1.00 48.53 81 VAL A CA 1
ATOM 639 C C . VAL A 1 81 ? 16.836 -26.349 14.669 1.00 48.53 81 VAL A C 1
ATOM 641 O O . VAL A 1 81 ? 16.926 -25.589 15.642 1.00 48.53 81 VAL A O 1
ATOM 644 N N . GLU A 1 82 ? 16.782 -27.680 14.778 1.00 47.91 82 GLU A N 1
ATOM 645 C CA . GLU A 1 82 ? 16.951 -28.409 16.039 1.00 47.91 82 GLU A CA 1
ATOM 646 C C . GLU A 1 82 ? 18.229 -27.938 16.758 1.00 47.91 82 GLU A C 1
ATOM 648 O O . GLU A 1 82 ? 19.333 -28.035 16.226 1.00 47.91 82 GLU A O 1
ATOM 653 N N . GLY A 1 83 ? 18.074 -27.375 17.963 1.00 52.84 83 GLY A N 1
ATOM 654 C CA . GLY A 1 83 ? 19.186 -26.963 18.832 1.00 52.84 83 GLY A CA 1
ATOM 655 C C . GLY A 1 83 ? 19.399 -25.453 19.018 1.00 52.84 83 GLY A C 1
ATOM 656 O O . GLY A 1 83 ? 20.159 -25.068 19.906 1.00 52.84 83 GLY A O 1
ATOM 657 N N . SER A 1 84 ? 18.718 -24.576 18.266 1.00 57.88 84 SER A N 1
ATOM 658 C CA . SER A 1 84 ? 18.753 -23.117 18.510 1.00 57.88 84 SER A CA 1
ATOM 659 C C . SER A 1 84 ? 17.554 -22.650 19.353 1.00 57.88 84 SER A C 1
ATOM 661 O O . SER A 1 84 ? 16.427 -23.085 19.124 1.00 57.88 84 SER A O 1
ATOM 663 N N . LYS A 1 85 ? 17.764 -21.771 20.350 1.00 61.59 85 LYS A N 1
ATOM 664 C CA . LYS A 1 85 ? 16.649 -21.199 21.134 1.00 61.59 85 LYS A CA 1
ATOM 665 C C . LYS A 1 85 ? 15.751 -20.363 20.202 1.00 61.59 85 LYS A C 1
ATOM 667 O O . LYS A 1 85 ? 16.263 -19.425 19.588 1.00 61.59 85 LYS A O 1
ATOM 672 N N . PRO A 1 86 ? 14.437 -20.649 20.106 1.00 68.00 86 PRO A N 1
ATOM 673 C CA . PRO A 1 86 ? 13.553 -19.921 19.203 1.00 68.00 86 PRO A CA 1
ATOM 674 C C . PRO A 1 86 ? 13.365 -18.479 19.682 1.00 68.00 86 PRO A C 1
ATOM 676 O O . PRO A 1 86 ? 13.065 -18.236 20.858 1.00 68.00 86 PRO A O 1
ATOM 679 N N . ARG A 1 87 ? 13.535 -17.524 18.757 1.00 74.06 87 ARG A N 1
ATOM 680 C CA . ARG A 1 87 ? 13.340 -16.090 19.022 1.00 74.06 87 ARG A CA 1
ATOM 681 C C . ARG A 1 87 ? 11.875 -15.724 19.227 1.00 74.06 87 ARG A C 1
ATOM 683 O O . ARG A 1 87 ? 11.604 -14.812 19.991 1.00 74.06 87 ARG A O 1
ATOM 690 N N . LEU A 1 88 ? 10.950 -16.429 18.581 1.00 82.44 88 LEU A N 1
ATOM 691 C CA . LEU A 1 88 ? 9.513 -16.259 18.771 1.00 82.44 88 LEU A CA 1
ATOM 692 C C . LEU A 1 88 ? 8.937 -17.475 19.493 1.00 82.44 88 LEU A C 1
ATOM 694 O O . LEU A 1 88 ? 9.138 -18.612 19.067 1.00 82.44 88 LEU A O 1
ATOM 698 N N . LYS A 1 89 ? 8.194 -17.218 20.563 1.00 84.38 89 LYS A N 1
ATOM 699 C CA . LYS A 1 89 ? 7.312 -18.171 21.228 1.00 84.38 89 LYS A CA 1
ATOM 700 C C . LYS A 1 89 ? 5.877 -17.728 21.002 1.00 84.38 89 LYS A C 1
ATOM 702 O O . LYS A 1 89 ? 5.562 -16.554 21.181 1.00 84.38 89 LYS A O 1
ATOM 707 N N . LEU A 1 90 ? 5.028 -18.667 20.619 1.00 86.50 90 LEU A N 1
ATOM 708 C CA . LEU A 1 90 ? 3.605 -18.433 20.432 1.00 86.50 90 LEU A CA 1
ATOM 709 C C . LEU A 1 90 ? 2.849 -19.149 21.546 1.00 86.50 90 LEU A C 1
ATOM 711 O O . LEU A 1 90 ? 3.097 -20.328 21.791 1.00 86.50 90 LEU A O 1
ATOM 715 N N . ILE A 1 91 ? 1.956 -18.425 22.209 1.00 88.25 91 ILE A N 1
ATOM 716 C CA . ILE A 1 91 ? 0.911 -18.988 23.059 1.00 88.25 91 ILE 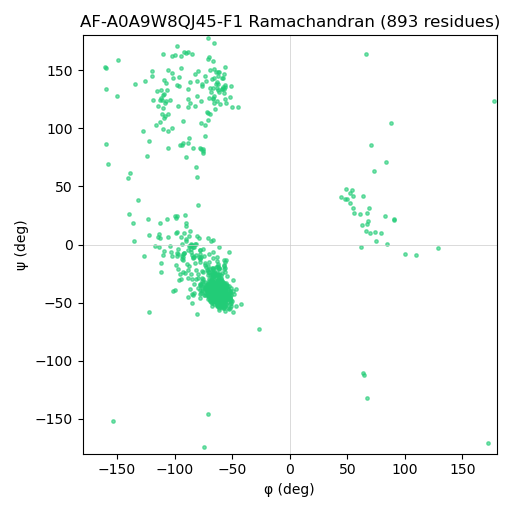A CA 1
ATOM 717 C C . ILE A 1 91 ? -0.383 -18.736 22.306 1.00 88.25 91 ILE A C 1
ATOM 719 O O . ILE A 1 91 ? -0.709 -17.592 22.005 1.00 88.25 91 ILE A O 1
ATOM 723 N N . ILE A 1 92 ? -1.067 -19.808 21.934 1.00 86.62 92 ILE A N 1
ATOM 724 C CA . ILE A 1 92 ? -2.285 -19.738 21.137 1.00 86.62 92 ILE A CA 1
ATOM 725 C C . ILE A 1 92 ? -3.428 -20.198 22.026 1.00 86.62 92 ILE A C 1
ATOM 727 O O . ILE A 1 92 ? -3.368 -21.295 22.581 1.00 86.62 92 ILE A O 1
ATOM 731 N N . LEU A 1 93 ? -4.439 -19.349 22.149 1.00 87.94 93 LEU A N 1
ATOM 732 C CA . LEU A 1 93 ? -5.678 -19.629 22.852 1.00 87.94 93 LEU A CA 1
ATOM 733 C C . LEU A 1 93 ? -6.764 -19.807 21.792 1.00 87.94 93 LEU A C 1
ATOM 735 O O . LEU A 1 93 ? -6.952 -18.957 20.919 1.00 87.94 93 LEU A O 1
ATOM 739 N N . SER A 1 94 ? -7.421 -20.959 21.822 1.00 83.62 94 SER A N 1
ATOM 740 C CA . SER A 1 94 ? -8.518 -21.269 20.914 1.00 83.62 94 SER A CA 1
ATOM 741 C C . SER A 1 94 ? -9.369 -22.401 21.474 1.00 83.62 94 SER A C 1
ATOM 743 O O . SER A 1 94 ? -8.869 -23.255 22.213 1.00 83.62 94 SER A O 1
ATOM 745 N N . ARG A 1 95 ? -10.647 -22.432 21.096 1.00 78.62 95 ARG A N 1
ATOM 746 C CA . ARG A 1 95 ? -11.536 -23.564 21.375 1.00 78.62 95 ARG A CA 1
ATOM 747 C C . ARG A 1 95 ? -11.140 -24.802 20.546 1.00 78.62 95 ARG A C 1
ATOM 749 O O . ARG A 1 95 ? -10.659 -24.670 19.422 1.00 78.62 95 ARG A O 1
ATOM 756 N N . PRO A 1 96 ? -11.384 -26.029 21.045 1.00 63.44 96 PRO A N 1
ATOM 757 C CA . PRO A 1 96 ? -10.851 -27.274 20.467 1.00 63.44 96 PRO A CA 1
ATOM 758 C C . PRO A 1 96 ? -11.412 -27.683 19.085 1.00 63.44 96 PRO A C 1
ATOM 760 O O . PRO A 1 96 ? -11.065 -28.745 18.581 1.00 63.44 96 PRO A O 1
ATOM 763 N N . GLN A 1 97 ? -12.280 -26.889 18.450 1.00 60.00 97 GLN A N 1
ATOM 764 C CA . GLN A 1 97 ? -13.107 -27.313 17.306 1.00 60.00 97 GLN A CA 1
ATOM 765 C C . GLN A 1 97 ? -12.562 -26.931 15.915 1.00 60.00 97 GLN A C 1
ATOM 767 O O . GLN A 1 97 ? -13.331 -26.844 14.960 1.00 60.00 97 GLN A O 1
ATOM 772 N N . LEU A 1 98 ? -11.251 -26.728 15.755 1.00 65.19 98 LEU A N 1
ATOM 773 C CA . LEU A 1 98 ? -10.651 -26.359 14.465 1.00 65.19 98 LEU A CA 1
ATOM 774 C C . LEU A 1 98 ? -9.799 -27.496 13.867 1.00 65.19 98 LEU A C 1
ATOM 776 O O . LEU A 1 98 ? -8.613 -27.603 14.192 1.00 65.19 98 LEU A O 1
ATOM 780 N N . PRO A 1 99 ? -10.331 -28.287 12.910 1.00 70.06 99 PRO A N 1
ATOM 781 C CA . PRO A 1 99 ? -9.550 -29.290 12.175 1.00 70.06 99 PRO A CA 1
ATOM 782 C C . PRO A 1 99 ? -8.317 -28.694 11.479 1.00 70.06 99 PRO A C 1
ATOM 784 O O . PRO A 1 99 ? -7.273 -29.331 11.354 1.00 70.06 99 PRO A O 1
ATOM 787 N N . GLU A 1 100 ? -8.431 -27.441 11.032 1.00 67.31 100 GLU A N 1
ATOM 788 C CA . GLU A 1 100 ? -7.362 -26.682 10.381 1.00 67.31 100 GLU A CA 1
ATOM 789 C C . GLU A 1 100 ? -6.200 -26.407 11.357 1.00 67.31 100 GLU A C 1
ATOM 791 O O . GLU A 1 100 ? -5.035 -26.586 10.988 1.00 67.31 100 GLU A O 1
ATOM 796 N N . LEU A 1 101 ? -6.508 -26.080 12.621 1.00 75.56 101 LEU A N 1
ATOM 797 C CA . LEU A 1 101 ? -5.530 -25.870 13.694 1.00 75.56 101 LEU A CA 1
ATOM 798 C C . LEU A 1 101 ? -4.802 -27.175 14.029 1.00 75.56 101 LEU A C 1
ATOM 800 O O . LEU A 1 101 ? -3.573 -27.203 14.086 1.00 75.56 101 LEU A O 1
ATOM 804 N N . GLU A 1 102 ? -5.549 -28.269 14.175 1.00 75.19 102 GLU A N 1
ATOM 805 C CA . GLU A 1 102 ? -4.997 -29.590 14.478 1.00 75.19 102 GLU A CA 1
ATOM 806 C C . GLU A 1 102 ? -4.093 -30.095 13.343 1.00 75.19 102 GLU A C 1
ATOM 808 O O . GLU A 1 102 ? -2.972 -30.544 13.585 1.00 75.19 102 GLU A O 1
ATOM 813 N N . SER A 1 103 ? -4.504 -29.909 12.085 1.00 73.62 103 SER A N 1
ATOM 814 C CA . SER A 1 103 ? -3.716 -30.322 10.917 1.00 73.62 103 SER A CA 1
ATOM 815 C C . SER A 1 103 ? -2.354 -29.618 10.801 1.00 73.62 103 SER A C 1
ATOM 817 O O . SER A 1 103 ? -1.394 -30.202 10.294 1.00 73.62 103 SER A O 1
ATOM 819 N N . LYS A 1 104 ? -2.250 -28.362 11.263 1.00 73.81 104 LYS A N 1
ATOM 820 C CA . LYS A 1 104 ? -1.046 -27.521 11.119 1.00 73.81 104 LYS A CA 1
ATOM 821 C C . LYS A 1 104 ? -0.194 -27.485 12.383 1.00 73.81 104 LYS A C 1
ATOM 823 O O . LYS A 1 104 ? 1.036 -27.481 12.294 1.00 73.81 104 LYS A O 1
ATOM 828 N N . LEU A 1 105 ? -0.835 -27.442 13.550 1.00 78.50 105 LEU A N 1
ATOM 829 C CA . LEU A 1 105 ? -0.196 -27.218 14.846 1.00 78.50 105 LEU A CA 1
ATOM 830 C C . LEU A 1 105 ? -0.338 -28.401 15.816 1.00 78.50 105 LEU A C 1
ATOM 832 O O . LEU A 1 105 ? 0.249 -28.362 16.895 1.00 78.50 105 LEU A O 1
ATOM 836 N N . GLY A 1 106 ? -1.021 -29.483 15.426 1.00 75.81 106 GLY A N 1
ATOM 837 C CA . GLY A 1 106 ? -1.279 -30.656 16.273 1.00 75.81 106 GLY A CA 1
ATOM 838 C C . GLY A 1 106 ? -0.032 -31.327 16.861 1.00 75.81 106 GLY A C 1
ATOM 839 O O . GLY A 1 106 ? -0.094 -31.961 17.906 1.00 75.81 106 GLY A O 1
ATOM 840 N N . ARG A 1 107 ? 1.128 -31.143 16.221 1.00 78.44 107 ARG A N 1
ATOM 841 C CA . ARG A 1 107 ? 2.424 -31.685 16.666 1.00 78.44 107 ARG A CA 1
ATOM 842 C C . ARG A 1 107 ? 3.091 -30.921 17.817 1.00 78.44 107 ARG A C 1
ATOM 844 O O . ARG A 1 107 ? 4.113 -31.380 18.320 1.00 78.44 107 ARG A O 1
ATOM 851 N N . TYR A 1 108 ? 2.606 -29.729 18.163 1.00 81.19 108 TYR A N 1
ATOM 852 C CA . TYR A 1 108 ? 3.198 -28.889 19.209 1.00 81.19 108 TYR A CA 1
ATOM 853 C C . TYR A 1 108 ? 2.556 -29.160 20.571 1.00 81.19 108 TYR A C 1
ATOM 855 O O . TYR A 1 108 ? 1.514 -29.800 20.658 1.00 81.19 108 TYR A O 1
ATOM 863 N N . GLN A 1 109 ? 3.196 -28.691 21.647 1.00 83.75 109 GLN A N 1
ATOM 864 C CA . GLN A 1 109 ? 2.683 -28.882 23.001 1.00 83.75 109 GLN A CA 1
ATOM 865 C C . GLN A 1 109 ? 1.310 -28.222 23.143 1.00 83.75 109 GLN A C 1
ATOM 867 O O . GLN A 1 109 ? 1.174 -27.013 22.966 1.00 83.75 109 GLN A O 1
ATOM 872 N N . GLN A 1 110 ? 0.319 -29.030 23.495 1.00 82.00 110 GLN A N 1
ATOM 873 C CA . GLN A 1 110 ? -1.032 -28.581 23.782 1.00 82.00 110 GLN A CA 1
ATOM 874 C C . GLN A 1 110 ? -1.254 -28.646 25.284 1.00 82.00 110 GLN A C 1
ATOM 876 O O . GLN A 1 110 ? -0.911 -29.635 25.934 1.00 82.00 110 GLN A O 1
ATOM 881 N N . ILE A 1 111 ? -1.802 -27.568 25.828 1.00 82.19 111 ILE A N 1
ATOM 882 C CA . ILE A 1 111 ? -2.287 -27.527 27.199 1.00 82.19 111 ILE A CA 1
ATOM 883 C C . ILE A 1 111 ? -3.791 -27.394 27.073 1.00 82.19 111 ILE A C 1
ATOM 885 O O . ILE A 1 111 ? -4.294 -26.338 26.696 1.00 82.19 111 ILE A O 1
ATOM 889 N N . GLN A 1 112 ? -4.492 -28.488 27.334 1.00 76.19 112 GLN A N 1
ATOM 890 C CA . GLN A 1 112 ? -5.934 -28.442 27.454 1.00 76.19 112 GLN A CA 1
ATOM 891 C C . GLN A 1 112 ? -6.255 -27.852 28.826 1.00 76.19 112 GLN A C 1
ATOM 893 O O . GLN A 1 112 ? -6.068 -28.507 29.850 1.00 76.19 112 GLN A O 1
ATOM 898 N N . LEU A 1 113 ? -6.671 -26.589 28.827 1.00 69.69 113 LEU A N 1
ATOM 899 C CA . LEU A 1 113 ? -7.391 -26.002 29.949 1.00 69.69 113 LEU A CA 1
ATOM 900 C C . LEU A 1 113 ? -8.754 -26.710 29.929 1.00 69.69 113 LEU A C 1
ATOM 902 O O . LEU A 1 113 ? -9.458 -26.590 28.934 1.00 69.69 113 LEU A O 1
ATOM 906 N N . ASP A 1 114 ? -9.050 -27.534 30.934 1.00 62.41 114 ASP A N 1
ATOM 907 C CA . ASP A 1 114 ? -10.247 -28.394 31.042 1.00 62.41 114 ASP A CA 1
ATOM 908 C C . ASP A 1 114 ? -10.190 -29.757 30.319 1.00 62.41 114 ASP A C 1
ATOM 910 O O . ASP A 1 114 ? -10.895 -30.030 29.346 1.00 62.41 114 ASP A O 1
ATOM 914 N N . ALA A 1 115 ? -9.381 -30.683 30.850 1.00 53.56 115 ALA A N 1
ATOM 915 C CA . ALA A 1 115 ? -9.533 -32.122 30.569 1.00 53.56 115 ALA A CA 1
ATOM 916 C C . ALA A 1 115 ? -10.682 -32.773 31.382 1.00 53.56 115 ALA A C 1
ATOM 918 O O . ALA A 1 115 ? -11.090 -33.900 31.100 1.00 53.56 115 ALA A O 1
ATOM 919 N N . SER A 1 116 ? -11.207 -32.064 32.385 1.00 56.28 116 SER A N 1
ATOM 920 C CA . SER A 1 116 ? -12.354 -32.448 33.210 1.00 56.28 116 SER A CA 1
ATOM 921 C C . SER A 1 116 ? -13.079 -31.182 33.667 1.00 56.28 116 SER A C 1
ATOM 923 O O . SER A 1 116 ? -12.430 -30.335 34.280 1.00 56.28 116 SER A O 1
ATOM 925 N N . ASP A 1 117 ? -14.396 -31.083 33.459 1.00 58.28 117 ASP A N 1
ATOM 926 C CA . ASP A 1 117 ? -15.261 -29.946 33.859 1.00 58.28 117 ASP A CA 1
ATOM 927 C C . ASP A 1 117 ? -15.161 -29.553 35.359 1.00 58.28 117 ASP A C 1
ATOM 929 O O . ASP A 1 117 ? -15.751 -28.578 35.821 1.00 58.28 117 ASP A O 1
ATOM 933 N N . THR A 1 118 ? -14.428 -30.325 36.164 1.00 60.75 118 THR A N 1
ATOM 934 C CA . THR A 1 118 ? -14.253 -30.148 37.605 1.00 60.75 118 THR A CA 1
ATOM 935 C C . THR A 1 118 ? -13.293 -29.025 38.008 1.00 60.75 118 THR A C 1
ATOM 937 O O . THR A 1 118 ? -13.506 -28.444 39.067 1.00 60.75 118 THR A O 1
ATOM 940 N N . GLU A 1 119 ? -12.248 -28.706 37.232 1.00 63.72 119 GLU A N 1
ATOM 941 C CA . GLU A 1 119 ? -11.256 -27.680 37.632 1.00 63.72 119 GLU A CA 1
ATOM 942 C C . GLU A 1 119 ? -11.781 -26.251 37.423 1.00 63.72 119 GLU A C 1
ATOM 944 O O . GLU A 1 119 ? -11.747 -25.444 38.354 1.00 63.72 119 GLU A O 1
ATOM 949 N N . THR A 1 120 ? -12.384 -25.957 36.268 1.00 68.44 120 THR A N 1
ATOM 950 C CA . THR A 1 120 ? -13.084 -24.684 36.004 1.00 68.44 120 THR A CA 1
ATOM 951 C C . THR A 1 120 ? -14.195 -24.441 37.016 1.00 68.44 120 THR A C 1
ATOM 953 O O . THR A 1 120 ? -14.350 -23.328 37.516 1.00 68.44 120 THR A O 1
ATOM 956 N N . THR A 1 121 ? -14.943 -25.490 37.370 1.00 74.12 121 THR A N 1
ATOM 957 C CA . THR A 1 121 ? -15.997 -25.402 38.387 1.00 74.12 121 THR A CA 1
ATOM 958 C C . THR A 1 121 ? -15.427 -24.973 39.745 1.00 74.12 121 THR A C 1
ATOM 960 O O . THR A 1 121 ? -16.002 -24.098 40.387 1.00 74.12 121 THR A O 1
ATOM 963 N N . GLN A 1 122 ? -14.261 -25.491 40.151 1.00 82.12 122 GLN A N 1
ATOM 964 C CA . GLN A 1 122 ? -13.597 -25.094 41.402 1.00 82.12 122 GLN A CA 1
ATOM 965 C C . GLN A 1 122 ? -13.069 -23.652 41.377 1.00 82.12 122 GLN A C 1
ATOM 967 O O . GLN A 1 122 ? -13.122 -22.951 42.391 1.00 82.12 122 GLN A O 1
ATOM 972 N N . ASP A 1 123 ? -12.554 -23.180 40.244 1.00 85.56 123 ASP A N 1
ATOM 973 C CA . ASP A 1 123 ? -12.079 -21.798 40.137 1.00 85.56 123 ASP A CA 1
ATOM 974 C C . ASP A 1 123 ? -13.239 -20.797 40.082 1.00 85.56 123 ASP A C 1
ATOM 976 O O . ASP A 1 123 ? -13.177 -19.741 40.720 1.00 85.56 123 ASP A O 1
ATOM 980 N N . VAL A 1 124 ? -14.338 -21.149 39.411 1.00 86.38 124 VAL A N 1
ATOM 981 C CA . VAL A 1 124 ? -15.588 -20.377 39.443 1.00 86.38 124 VAL A CA 1
ATOM 982 C C . VAL A 1 124 ? -16.177 -20.365 40.852 1.00 86.38 124 VAL A C 1
ATOM 984 O O . VAL A 1 124 ? -16.582 -19.304 41.321 1.00 86.38 124 VAL A O 1
ATOM 987 N N . GLU A 1 125 ? -16.164 -21.495 41.564 1.00 90.25 125 GLU A N 1
ATOM 988 C CA . GLU A 1 125 ? -16.528 -21.574 42.982 1.00 90.25 125 GLU A CA 1
ATOM 989 C C . GLU A 1 125 ? -15.720 -20.568 43.808 1.00 90.25 125 GLU A C 1
ATOM 991 O O . GLU A 1 125 ? -16.298 -19.709 44.475 1.00 90.25 125 GLU A O 1
ATOM 996 N N . ARG A 1 126 ? -14.383 -20.605 43.725 1.00 91.25 126 ARG A N 1
ATOM 997 C CA . ARG A 1 126 ? -13.502 -19.659 44.438 1.00 91.25 126 ARG A CA 1
ATOM 998 C C . ARG A 1 126 ? -13.800 -18.207 44.082 1.00 91.25 126 ARG A C 1
ATOM 1000 O O . ARG A 1 126 ? -13.831 -17.358 44.974 1.00 91.25 126 ARG A O 1
ATOM 1007 N N . TYR A 1 127 ? -14.032 -17.923 42.803 1.00 92.62 127 TYR A N 1
ATOM 1008 C CA . TYR A 1 127 ? -14.392 -16.589 42.338 1.00 92.62 127 TYR A CA 1
ATOM 1009 C C . TYR A 1 127 ? -15.729 -16.119 42.923 1.00 92.62 127 TYR A C 1
ATOM 1011 O O . TYR A 1 127 ? -15.823 -14.983 43.385 1.00 92.62 127 TYR A O 1
ATOM 1019 N N . ILE A 1 128 ? -16.734 -16.999 42.988 1.00 93.06 128 ILE A N 1
ATOM 1020 C CA . ILE A 1 128 ? -18.013 -16.735 43.659 1.00 93.06 128 ILE A CA 1
ATOM 1021 C C . ILE A 1 128 ? -17.776 -16.418 45.134 1.00 93.06 128 ILE A C 1
ATOM 1023 O O . ILE A 1 128 ? -18.258 -15.394 45.613 1.00 93.06 128 ILE A O 1
ATOM 1027 N N . PHE A 1 129 ? -17.013 -17.243 45.857 1.00 92.69 129 PHE A N 1
ATOM 1028 C CA . PHE A 1 129 ? -16.725 -17.001 47.274 1.00 92.69 129 PHE A CA 1
ATOM 1029 C C . PHE A 1 129 ? -16.078 -15.629 47.497 1.00 92.69 129 PHE A C 1
ATOM 1031 O O . PHE A 1 129 ? -16.520 -14.887 48.375 1.00 92.69 129 PHE A O 1
ATOM 1038 N N . ALA A 1 130 ? -15.089 -15.265 46.675 1.00 92.88 130 ALA A N 1
ATOM 1039 C CA . ALA A 1 130 ? -14.435 -13.962 46.738 1.00 92.88 130 ALA A CA 1
ATOM 1040 C C . ALA A 1 130 ? -15.409 -12.809 46.437 1.00 92.88 130 ALA A C 1
ATOM 1042 O O . ALA A 1 130 ? -15.497 -11.862 47.216 1.00 92.88 130 ALA A O 1
ATOM 1043 N N . LYS A 1 131 ? -16.197 -12.909 45.360 1.00 91.38 131 LYS A N 1
ATOM 1044 C CA . LYS A 1 131 ? 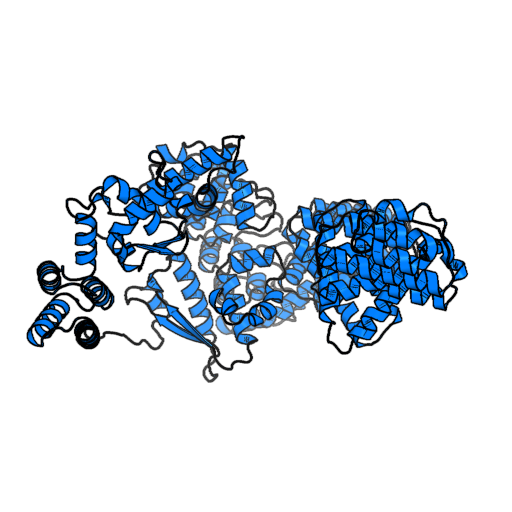-17.147 -11.856 44.970 1.00 91.38 131 LYS A CA 1
ATOM 1045 C C . LYS A 1 131 ? -18.283 -11.665 45.965 1.00 91.38 131 LYS A C 1
ATOM 1047 O O . LYS A 1 131 ? -18.695 -10.534 46.209 1.00 91.38 131 LYS A O 1
ATOM 1052 N N . VAL A 1 132 ? -18.778 -12.739 46.577 1.00 92.00 132 VAL A N 1
ATOM 1053 C CA . VAL A 1 132 ? -19.786 -12.607 47.635 1.00 92.00 132 VAL A CA 1
ATOM 1054 C C . VAL A 1 132 ? -19.180 -12.004 48.901 1.00 92.00 132 VAL A C 1
ATOM 1056 O O . VAL A 1 132 ? -19.853 -11.218 49.559 1.00 92.00 132 VAL A O 1
ATOM 1059 N N . ALA A 1 133 ? -17.924 -12.314 49.235 1.00 89.50 133 ALA A N 1
ATOM 1060 C CA . ALA A 1 133 ? -17.248 -11.681 50.367 1.00 89.50 133 ALA A CA 1
ATOM 1061 C C . ALA A 1 133 ? -17.088 -10.162 50.165 1.00 89.50 133 ALA A C 1
ATOM 1063 O O . ALA A 1 133 ? -17.340 -9.400 51.097 1.00 89.50 133 ALA A O 1
ATOM 1064 N N . GLU A 1 134 ? -16.748 -9.722 48.947 1.00 89.56 134 GLU A N 1
ATOM 1065 C CA . GLU A 1 134 ? -16.732 -8.299 48.574 1.00 89.56 134 GLU A CA 1
ATOM 1066 C C . GLU A 1 134 ? -18.119 -7.662 48.778 1.00 89.56 134 GLU A C 1
ATOM 1068 O O . GLU A 1 134 ? -18.252 -6.732 49.575 1.00 89.56 134 GLU A O 1
ATOM 1073 N N . LEU A 1 135 ? -19.172 -8.239 48.182 1.00 87.62 135 LEU A N 1
ATOM 1074 C CA . LEU A 1 135 ? -20.556 -7.762 48.336 1.00 87.62 135 LEU A CA 1
ATOM 1075 C C . LEU A 1 135 ? -21.011 -7.701 49.802 1.00 87.62 135 LEU A C 1
ATOM 1077 O O . LEU A 1 135 ? -21.712 -6.767 50.195 1.00 87.62 135 LEU A O 1
ATOM 1081 N N . ALA A 1 136 ? -20.631 -8.693 50.609 1.00 87.50 136 ALA A N 1
ATOM 1082 C CA . ALA A 1 136 ? -20.965 -8.754 52.027 1.00 87.50 136 ALA A CA 1
ATOM 1083 C C . ALA A 1 136 ? -20.295 -7.628 52.817 1.00 87.50 136 ALA A C 1
ATOM 1085 O O . ALA A 1 136 ? -20.940 -7.025 53.673 1.00 87.50 136 ALA A O 1
ATOM 1086 N N . SER A 1 137 ? -19.033 -7.323 52.500 1.00 84.31 137 SER A N 1
ATOM 1087 C CA . SER A 1 137 ? -18.269 -6.260 53.158 1.00 84.31 137 SER A CA 1
ATOM 1088 C C . SER A 1 137 ? -18.794 -4.857 52.845 1.00 84.31 137 SER A C 1
ATOM 1090 O O . SER A 1 137 ? -18.728 -3.972 53.695 1.00 84.31 137 SER A O 1
ATOM 1092 N N . GLU A 1 138 ? -19.356 -4.656 51.653 1.00 82.62 138 GLU A N 1
ATOM 1093 C CA . GLU A 1 138 ? -19.874 -3.360 51.207 1.00 82.62 138 GLU A CA 1
ATOM 1094 C C . GLU A 1 138 ? -21.320 -3.092 51.653 1.00 82.62 138 GLU A C 1
ATOM 1096 O O . GLU A 1 138 ? -21.721 -1.934 51.770 1.00 82.62 138 GLU A O 1
ATOM 1101 N N . GLN A 1 139 ? -22.113 -4.143 51.896 1.00 81.56 139 GLN A N 1
ATOM 1102 C CA . GLN A 1 139 ? -23.565 -4.047 52.128 1.00 81.56 139 GLN A CA 1
ATOM 1103 C C . GLN A 1 139 ? -24.034 -4.619 53.479 1.00 81.56 139 GLN A C 1
ATOM 1105 O O . GLN A 1 139 ? -25.240 -4.713 53.709 1.00 81.56 139 GLN A O 1
ATOM 1110 N N . ASP A 1 140 ? -23.097 -4.976 54.364 1.00 80.38 140 ASP A N 1
ATOM 1111 C CA . ASP A 1 140 ? -23.328 -5.443 55.743 1.00 80.38 140 ASP A CA 1
ATOM 1112 C C . ASP A 1 140 ? -24.307 -6.640 55.818 1.00 80.38 140 ASP A C 1
ATOM 1114 O O . ASP A 1 140 ? -25.281 -6.666 56.576 1.00 80.38 140 ASP A O 1
ATOM 1118 N N . LEU A 1 141 ? -24.084 -7.639 54.952 1.00 86.69 141 LEU A N 1
ATOM 1119 C CA . LEU A 1 141 ? -24.925 -8.839 54.844 1.00 86.69 141 LEU A CA 1
ATOM 1120 C C . LEU A 1 141 ? -24.647 -9.822 55.998 1.00 86.69 141 LEU A C 1
ATOM 1122 O O . LEU A 1 141 ? -23.495 -10.096 56.325 1.00 86.69 141 LEU A O 1
ATOM 1126 N N . SER A 1 142 ? -25.698 -10.420 56.572 1.00 90.06 142 SER A N 1
ATOM 1127 C CA . SER A 1 142 ? -25.548 -11.481 57.586 1.00 90.06 142 SER A CA 1
ATOM 1128 C C . SER A 1 142 ? -25.017 -12.794 56.993 1.00 90.06 142 SER A C 1
ATOM 1130 O O . SER A 1 142 ? -25.136 -13.037 55.791 1.00 90.06 142 SER A O 1
ATOM 1132 N N . GLU A 1 143 ? -24.493 -13.687 57.838 1.00 88.56 143 GLU A N 1
ATOM 1133 C CA . GLU A 1 143 ? -23.968 -14.993 57.402 1.00 88.56 143 GLU A CA 1
ATOM 1134 C C . GLU A 1 143 ? -25.005 -15.842 56.640 1.00 88.56 143 GLU A C 1
ATOM 1136 O O . GLU A 1 143 ? -24.670 -16.466 55.632 1.00 88.56 143 GLU A O 1
ATOM 1141 N N . GLU A 1 144 ? -26.279 -15.821 57.055 1.00 90.00 144 GLU A N 1
ATOM 1142 C CA . GLU A 1 144 ? -27.361 -16.533 56.352 1.00 90.00 144 GLU A CA 1
ATOM 1143 C C . GLU A 1 144 ? -27.609 -15.957 54.949 1.00 90.00 144 GLU A C 1
ATOM 1145 O O . GLU A 1 144 ? -27.793 -16.700 53.982 1.00 90.00 144 GLU A O 1
ATOM 1150 N N . MET A 1 145 ? -27.561 -14.628 54.820 1.00 90.12 145 MET A N 1
ATOM 1151 C CA . MET A 1 145 ? -27.751 -13.927 53.546 1.00 90.12 145 MET A CA 1
ATOM 1152 C C . MET A 1 145 ? -26.606 -14.236 52.576 1.00 90.12 145 MET A C 1
ATOM 1154 O O . MET A 1 145 ? -26.845 -14.510 51.399 1.00 90.12 145 MET A O 1
ATOM 1158 N N . VAL A 1 146 ? -25.368 -14.254 53.077 1.00 91.75 146 VAL A N 1
ATOM 1159 C CA . VAL A 1 146 ? -24.167 -14.626 52.314 1.00 91.75 146 VAL A CA 1
ATOM 1160 C C . VAL A 1 146 ? -24.268 -16.057 51.788 1.00 91.75 146 VAL A C 1
ATOM 1162 O O . VAL A 1 146 ? -24.039 -16.287 50.598 1.00 91.75 146 VAL A O 1
ATOM 1165 N N . ALA A 1 147 ? -24.673 -17.008 52.635 1.00 91.00 147 ALA A N 1
ATOM 1166 C CA . ALA A 1 147 ? -24.841 -18.403 52.235 1.00 91.00 147 ALA A CA 1
ATOM 1167 C C . ALA A 1 147 ? -25.901 -18.564 51.130 1.00 91.00 147 ALA A C 1
ATOM 1169 O O . ALA A 1 147 ? -25.691 -19.310 50.170 1.00 91.00 147 ALA A O 1
ATOM 1170 N N . GLN A 1 148 ? -27.015 -17.828 51.217 1.00 92.00 148 GLN A N 1
ATOM 1171 C CA . GLN A 1 148 ? -28.070 -17.864 50.201 1.00 92.00 148 GLN A CA 1
ATOM 1172 C C . GLN A 1 148 ? -27.601 -17.295 48.848 1.00 92.00 148 GLN A C 1
ATOM 1174 O O . GLN A 1 148 ? -27.908 -17.868 47.796 1.00 92.00 148 GLN A O 1
ATOM 1179 N N . VAL A 1 149 ? -26.836 -16.196 48.856 1.00 91.69 149 VAL A N 1
ATOM 1180 C CA . VAL A 1 149 ? -26.245 -15.614 47.636 1.00 91.69 149 VAL A CA 1
ATOM 1181 C C . VAL A 1 149 ? -25.252 -16.597 47.007 1.00 91.69 149 VAL A C 1
ATOM 1183 O O . VAL A 1 149 ? -25.347 -16.869 45.810 1.00 91.69 149 VAL A O 1
ATOM 1186 N N . GLN A 1 150 ? -24.352 -17.185 47.805 1.00 93.38 150 GLN A N 1
ATOM 1187 C CA . GLN A 1 150 ? -23.380 -18.179 47.332 1.00 93.38 150 GLN A CA 1
ATOM 1188 C C . GLN A 1 150 ? -24.067 -19.386 46.693 1.00 93.38 150 GLN A C 1
ATOM 1190 O O . GLN A 1 150 ? -23.742 -19.737 45.563 1.00 93.38 150 GLN A O 1
ATOM 1195 N N . GLN A 1 151 ? -25.057 -19.987 47.363 1.00 91.94 151 GLN A N 1
ATOM 1196 C CA . GLN A 1 151 ? -25.790 -21.135 46.816 1.00 91.94 151 GLN A CA 1
ATOM 1197 C C . GLN A 1 151 ? -26.475 -20.813 45.485 1.00 91.94 151 GLN A C 1
ATOM 1199 O O . GLN A 1 151 ? -26.447 -21.627 44.561 1.00 91.94 151 GLN A O 1
ATOM 1204 N N . SER A 1 152 ? -27.063 -19.622 45.368 1.00 91.75 152 SER A N 1
ATOM 1205 C CA . SER A 1 152 ? -27.744 -19.194 44.143 1.00 91.75 152 SER A CA 1
ATOM 1206 C C . SER A 1 152 ? -26.762 -19.001 42.984 1.00 91.75 152 SER A C 1
ATOM 1208 O O . SER A 1 152 ? -27.037 -19.436 41.865 1.00 91.75 152 SER A O 1
ATOM 1210 N N . LEU A 1 153 ? -25.603 -18.390 43.253 1.00 91.25 153 LEU A N 1
ATOM 1211 C CA . LEU A 1 153 ? -24.549 -18.199 42.258 1.00 91.25 153 LEU A CA 1
ATOM 1212 C C . LEU A 1 153 ? -23.952 -19.536 41.807 1.00 91.25 153 LEU A C 1
ATOM 1214 O O . LEU A 1 153 ? -23.836 -19.771 40.608 1.00 91.25 153 LEU A O 1
ATOM 1218 N N . LEU A 1 154 ? -23.657 -20.440 42.745 1.00 90.44 154 LEU A N 1
ATOM 1219 C CA . LEU A 1 154 ? -23.146 -21.782 42.450 1.00 90.44 154 LEU A CA 1
ATOM 1220 C C . LEU A 1 154 ? -24.111 -22.586 41.571 1.00 90.44 154 LEU A C 1
ATOM 1222 O O . LEU A 1 154 ? -23.696 -23.238 40.619 1.00 90.44 154 LEU A O 1
ATOM 1226 N N . ALA A 1 155 ? -25.414 -22.504 41.850 1.00 88.62 155 ALA A N 1
ATOM 1227 C CA . ALA A 1 155 ? -26.431 -23.229 41.093 1.00 88.62 155 ALA A CA 1
ATOM 1228 C C . ALA A 1 155 ? -26.697 -22.663 39.683 1.00 88.62 155 ALA A C 1
ATOM 1230 O O . ALA A 1 155 ? -27.313 -23.355 38.860 1.00 88.62 155 ALA A O 1
ATOM 1231 N N . GLY A 1 156 ? -26.310 -21.407 39.429 1.00 86.31 156 GLY A N 1
ATOM 1232 C CA . GLY A 1 156 ? -26.637 -20.674 38.204 1.00 86.31 156 GLY A CA 1
ATOM 1233 C C . GLY A 1 156 ? -25.460 -20.369 37.276 1.00 86.31 156 GLY A C 1
ATOM 1234 O O . GLY A 1 156 ? -25.697 -20.210 36.078 1.00 86.31 156 GLY A O 1
ATOM 1235 N N . ALA A 1 157 ? -24.228 -20.329 37.796 1.00 85.75 157 ALA A N 1
ATOM 1236 C CA . ALA A 1 157 ? -23.040 -19.912 37.051 1.00 85.75 157 ALA A CA 1
ATOM 1237 C C . ALA A 1 157 ? -22.695 -20.806 35.866 1.00 85.75 157 ALA A C 1
ATOM 1239 O O . ALA A 1 157 ? -22.167 -20.297 34.881 1.00 85.75 157 ALA A O 1
ATOM 1240 N N . ASP A 1 158 ? -22.993 -22.105 35.962 1.00 83.00 158 ASP A N 1
ATOM 1241 C CA . ASP A 1 158 ? -22.755 -23.079 34.890 1.00 83.00 158 ASP A CA 1
ATOM 1242 C C . ASP A 1 158 ? -21.322 -22.968 34.326 1.00 83.00 158 ASP A C 1
ATOM 1244 O O . ASP A 1 158 ? -21.104 -22.781 33.133 1.00 83.00 158 ASP A O 1
ATOM 1248 N N . GLY A 1 159 ? -20.333 -22.915 35.228 1.00 81.56 159 GLY A N 1
ATOM 1249 C CA . GLY A 1 159 ? -18.913 -22.780 34.876 1.00 81.56 159 GLY A CA 1
ATOM 1250 C C . GLY A 1 159 ? -18.491 -21.422 34.291 1.00 81.56 159 GLY A C 1
ATOM 1251 O O . GLY A 1 159 ? -17.369 -21.292 33.813 1.00 81.56 159 GLY A O 1
ATOM 1252 N N . THR A 1 160 ? -19.341 -20.390 34.321 1.00 84.00 160 THR A N 1
ATOM 1253 C CA . THR A 1 160 ? -19.083 -19.135 33.599 1.00 84.00 160 THR A CA 1
ATOM 1254 C C . THR A 1 160 ? -18.758 -17.954 34.522 1.00 84.00 160 THR A C 1
ATOM 1256 O O . THR A 1 160 ? -19.645 -17.376 35.153 1.00 84.00 160 THR A O 1
ATOM 1259 N N . PHE A 1 161 ? -17.498 -17.499 34.530 1.00 86.75 161 PHE A N 1
ATOM 1260 C CA . PHE A 1 161 ? -17.061 -16.320 35.304 1.00 86.75 161 PHE A CA 1
ATOM 1261 C C . PHE A 1 161 ? -17.844 -15.044 34.965 1.00 86.75 161 PHE A C 1
ATOM 1263 O O . PHE A 1 161 ? -18.246 -14.299 35.860 1.00 86.75 161 PHE A O 1
ATOM 1270 N N . LEU A 1 162 ? -18.097 -14.799 33.674 1.00 84.19 162 LEU A N 1
ATOM 1271 C CA . LEU A 1 162 ? -18.797 -13.597 33.209 1.00 84.19 162 LEU A CA 1
ATOM 1272 C C . LEU A 1 162 ? -20.241 -13.532 33.735 1.00 84.19 162 LEU A C 1
ATOM 1274 O O . LEU A 1 162 ? -20.720 -12.458 34.093 1.00 84.19 162 LEU A O 1
ATOM 1278 N N . TRP A 1 163 ? -20.914 -14.681 33.849 1.00 89.88 163 TRP A N 1
ATOM 1279 C CA . TRP A 1 163 ? -22.247 -14.763 34.448 1.00 89.88 163 TRP A CA 1
ATOM 1280 C C . TRP A 1 163 ? -22.213 -14.351 35.922 1.00 89.88 163 TRP A C 1
ATOM 1282 O O . TRP A 1 163 ? -23.045 -13.554 36.352 1.00 89.88 163 TRP A O 1
ATOM 1292 N N . VAL A 1 164 ? -21.216 -14.835 36.677 1.00 89.44 164 VAL A N 1
ATOM 1293 C CA . VAL A 1 164 ? -21.045 -14.493 38.099 1.00 89.44 164 VAL A CA 1
ATOM 1294 C C . VAL A 1 164 ? -20.818 -12.995 38.260 1.00 89.44 164 VAL A C 1
ATOM 1296 O O . VAL A 1 164 ? -21.470 -12.373 39.094 1.00 89.44 164 VAL A O 1
ATOM 1299 N N . ALA A 1 165 ? -19.950 -12.405 37.435 1.00 85.56 165 ALA A N 1
ATOM 1300 C CA . ALA A 1 165 ? -19.685 -10.970 37.454 1.00 85.56 165 ALA A CA 1
ATOM 1301 C C . ALA A 1 165 ? -20.948 -10.141 37.157 1.00 85.56 165 ALA A C 1
ATOM 1303 O O . ALA A 1 165 ? -21.218 -9.158 37.844 1.00 85.56 165 ALA A O 1
ATOM 1304 N N . PHE A 1 166 ? -21.759 -10.553 36.177 1.00 85.44 166 PHE A N 1
ATOM 1305 C CA . PHE A 1 166 ? -23.012 -9.870 35.846 1.00 85.44 166 PHE A CA 1
ATOM 1306 C C . PHE A 1 166 ? -24.030 -9.921 36.978 1.00 85.44 166 PHE A C 1
ATOM 1308 O O . PHE A 1 166 ? -24.622 -8.894 37.308 1.00 85.44 166 PHE A O 1
ATOM 1315 N N . VAL A 1 167 ? -24.217 -11.092 37.585 1.00 88.31 167 VAL A N 1
ATOM 1316 C CA . VAL A 1 167 ? -25.120 -11.224 38.728 1.00 88.31 167 VAL A CA 1
ATOM 1317 C C . VAL A 1 167 ? -24.600 -10.413 39.911 1.00 88.31 167 VAL A C 1
ATOM 1319 O O . VAL A 1 167 ? -25.372 -9.665 40.499 1.00 88.31 167 VAL A O 1
ATOM 1322 N N . ALA A 1 168 ? -23.309 -10.504 40.238 1.00 87.31 168 ALA A N 1
ATOM 1323 C CA . ALA A 1 168 ? -22.717 -9.761 41.348 1.00 87.31 168 ALA A CA 1
ATOM 1324 C C . ALA A 1 168 ? -22.927 -8.244 41.199 1.00 87.31 168 ALA A C 1
ATOM 1326 O O . ALA A 1 168 ? -23.436 -7.616 42.125 1.00 87.31 168 ALA A O 1
ATOM 1327 N N . ASN A 1 169 ? -22.659 -7.685 40.013 1.00 85.69 169 ASN A N 1
ATOM 1328 C CA . ASN A 1 169 ? -22.916 -6.271 39.715 1.00 85.69 169 ASN A CA 1
ATOM 1329 C C . ASN A 1 169 ? -24.411 -5.911 39.797 1.00 85.69 169 ASN A C 1
ATOM 1331 O O . ASN A 1 169 ? -24.763 -4.794 40.168 1.00 85.69 169 ASN A O 1
ATOM 1335 N N . GLU A 1 170 ? -25.322 -6.828 39.447 1.00 86.06 170 GLU A N 1
ATOM 1336 C CA . GLU A 1 170 ? -26.762 -6.588 39.598 1.00 86.06 170 GLU A CA 1
ATOM 1337 C C . GLU A 1 170 ? -27.172 -6.523 41.077 1.00 86.06 170 GLU A C 1
ATOM 1339 O O . GLU A 1 170 ? -28.094 -5.778 41.409 1.00 86.06 170 GLU A O 1
ATOM 1344 N N . LEU A 1 171 ? -26.500 -7.264 41.964 1.00 89.00 171 LEU A N 1
ATOM 1345 C CA . LEU A 1 171 ? -26.769 -7.281 43.407 1.00 89.00 171 LEU A CA 1
ATOM 1346 C C . LEU A 1 171 ? -26.123 -6.112 44.168 1.00 89.00 171 LEU A C 1
ATOM 1348 O O . LEU A 1 171 ? -26.578 -5.782 45.263 1.00 89.00 171 LEU A O 1
ATOM 1352 N N . GLU A 1 172 ? -25.081 -5.498 43.614 1.00 87.06 172 GLU A N 1
ATOM 1353 C CA . GLU A 1 172 ? -24.309 -4.423 44.241 1.00 87.06 172 GLU A CA 1
ATOM 1354 C C . GLU A 1 172 ? -25.175 -3.194 44.597 1.00 87.06 172 GLU A C 1
ATOM 1356 O O . GLU A 1 172 ? -26.007 -2.729 43.812 1.00 87.06 172 GLU A O 1
ATOM 1361 N N . GLY A 1 173 ? -25.001 -2.669 45.815 1.00 83.31 173 GLY A N 1
ATOM 1362 C CA . GLY A 1 173 ? -25.687 -1.468 46.311 1.00 83.31 173 GLY A CA 1
ATOM 1363 C C . GLY A 1 173 ? -27.207 -1.590 46.512 1.00 83.31 173 GLY A C 1
ATOM 1364 O O . GLY A 1 173 ? -27.901 -0.568 46.577 1.00 83.31 173 GLY A O 1
ATOM 1365 N N . ARG A 1 174 ? -27.767 -2.807 46.593 1.00 87.50 174 ARG A N 1
ATOM 1366 C CA . ARG A 1 174 ? -29.214 -3.048 46.743 1.00 87.50 174 ARG A CA 1
ATOM 1367 C C . ARG A 1 174 ? -29.593 -3.492 48.155 1.00 87.50 174 ARG A C 1
ATOM 1369 O O . ARG A 1 174 ? -28.872 -4.197 48.841 1.00 87.50 174 ARG A O 1
ATOM 1376 N N . SER A 1 175 ? -30.813 -3.153 48.578 1.00 88.75 175 SER A N 1
ATOM 1377 C CA . SER A 1 175 ? -31.374 -3.707 49.816 1.00 88.75 175 SER A CA 1
ATOM 1378 C C . SER A 1 175 ? -31.609 -5.215 49.691 1.00 88.75 175 SER A C 1
ATOM 1380 O O . SER A 1 175 ? -31.961 -5.706 48.616 1.00 88.75 175 SER A O 1
ATOM 1382 N N . TRP A 1 176 ? -31.543 -5.941 50.808 1.00 89.88 176 TRP A N 1
ATOM 1383 C CA . TRP A 1 176 ? -31.769 -7.391 50.828 1.00 89.88 176 TRP A CA 1
ATOM 1384 C C . TRP A 1 176 ? -33.072 -7.839 50.166 1.00 89.88 176 TRP A C 1
ATOM 1386 O O . TRP A 1 176 ? -33.086 -8.806 49.416 1.00 89.88 176 TRP A O 1
ATOM 1396 N N . SER A 1 177 ? -34.167 -7.106 50.383 1.00 87.06 177 SER A N 1
ATOM 1397 C CA . SER A 1 177 ? -35.459 -7.417 49.761 1.00 87.06 177 SER A CA 1
ATOM 1398 C C . SER A 1 177 ? -35.382 -7.457 48.230 1.00 87.06 177 SER A C 1
ATOM 1400 O O . SER A 1 177 ? -36.057 -8.263 47.600 1.00 87.06 177 SER A O 1
ATOM 1402 N N . LYS A 1 178 ? -34.553 -6.589 47.633 1.00 88.75 178 LYS A N 1
ATOM 1403 C CA . LYS A 1 178 ? -34.301 -6.555 46.189 1.00 88.75 178 LYS A CA 1
ATOM 1404 C C . LYS A 1 178 ? -33.311 -7.640 45.775 1.00 88.75 178 LYS A C 1
ATOM 1406 O O . LYS A 1 178 ? -33.504 -8.227 44.719 1.00 88.75 178 LYS A O 1
ATOM 1411 N N . ILE A 1 179 ? -32.290 -7.917 46.589 1.00 89.19 179 ILE A N 1
ATOM 1412 C CA . ILE A 1 179 ? -31.344 -9.020 46.354 1.00 89.19 179 ILE A CA 1
ATOM 1413 C C . ILE A 1 179 ? -32.099 -10.354 46.296 1.00 89.19 179 ILE A C 1
ATOM 1415 O O . ILE A 1 179 ? -32.009 -11.050 45.291 1.00 89.19 179 ILE A O 1
ATOM 1419 N N . ASP A 1 180 ? -32.911 -10.677 47.306 1.00 89.44 180 ASP A N 1
ATOM 1420 C CA . ASP A 1 180 ? -33.709 -11.911 47.359 1.00 89.44 180 ASP A CA 1
ATOM 1421 C C . ASP A 1 180 ? -34.689 -12.016 46.176 1.00 89.44 180 ASP A C 1
ATOM 1423 O O . ASP A 1 180 ? -34.853 -13.087 45.589 1.00 89.44 180 ASP A O 1
ATOM 1427 N N . GLU A 1 181 ? -35.295 -10.900 45.754 1.00 89.19 181 GLU A N 1
ATOM 1428 C CA . GLU A 1 181 ? -36.136 -10.879 44.555 1.00 89.19 181 GLU A CA 1
ATOM 1429 C C . GLU A 1 181 ? -35.346 -11.215 43.280 1.00 89.19 181 GLU A C 1
ATOM 1431 O O . GLU A 1 181 ? -35.818 -12.008 42.458 1.00 89.19 181 GLU A O 1
ATOM 1436 N N . VAL A 1 182 ? -34.158 -10.622 43.117 1.00 87.62 182 VAL A N 1
ATOM 1437 C CA . VAL A 1 182 ? -33.275 -10.877 41.974 1.00 87.62 182 VAL A CA 1
ATOM 1438 C C . VAL A 1 182 ? -32.857 -12.343 41.976 1.00 87.62 182 VAL A C 1
ATOM 1440 O O . VAL A 1 182 ? -33.123 -13.012 40.979 1.00 87.62 182 VAL A O 1
ATOM 1443 N N . LEU A 1 183 ? -32.326 -12.860 43.097 1.00 89.94 183 LEU A N 1
ATOM 1444 C CA . LEU A 1 183 ? -31.863 -14.247 43.273 1.00 89.94 183 LEU A CA 1
ATOM 1445 C C . LEU A 1 183 ? -32.919 -15.287 42.861 1.00 89.94 183 LEU A C 1
ATOM 1447 O O . LEU A 1 183 ? -32.602 -16.247 42.161 1.00 89.94 183 LEU A O 1
ATOM 1451 N N . ARG A 1 184 ? -34.195 -15.074 43.210 1.00 87.62 184 ARG A N 1
ATOM 1452 C CA . ARG A 1 184 ? -35.302 -15.983 42.839 1.00 87.62 184 ARG A CA 1
ATOM 1453 C C . ARG A 1 184 ? -35.611 -16.019 41.341 1.00 87.62 184 ARG A C 1
ATOM 1455 O O . ARG A 1 184 ? -36.266 -16.951 40.879 1.00 87.62 184 ARG A O 1
ATOM 1462 N N . LYS A 1 185 ? -35.197 -14.996 40.591 1.00 86.56 185 LYS A N 1
ATOM 1463 C CA . LYS A 1 185 ? -35.488 -14.807 39.161 1.00 86.56 185 LYS A CA 1
ATOM 1464 C C . LYS A 1 185 ? -34.234 -14.917 38.284 1.00 86.56 185 LYS A C 1
ATOM 1466 O O . LYS A 1 185 ? -34.299 -14.565 37.101 1.00 86.56 185 LYS A O 1
ATOM 1471 N N . ILE A 1 186 ? -33.091 -15.340 38.830 1.00 86.62 186 ILE A N 1
ATOM 1472 C CA . ILE A 1 186 ? -31.850 -15.437 38.055 1.00 86.62 186 ILE A CA 1
ATOM 1473 C C . ILE A 1 186 ? -31.887 -16.682 37.164 1.00 86.62 186 ILE A C 1
ATOM 1475 O O . ILE A 1 186 ? -32.073 -17.794 37.660 1.00 86.62 186 ILE A O 1
ATOM 1479 N N . PRO A 1 187 ? -31.715 -16.522 35.846 1.00 87.81 187 PRO A N 1
ATOM 1480 C CA . PRO A 1 187 ? -31.629 -17.638 34.922 1.00 87.81 187 PRO A CA 1
ATOM 1481 C C . PRO A 1 187 ? -30.225 -18.262 34.940 1.00 87.81 187 PRO A C 1
ATOM 1483 O O . PRO A 1 187 ? -29.230 -17.569 35.149 1.00 87.81 187 PRO A O 1
ATOM 1486 N N . LYS A 1 188 ? -30.141 -19.570 34.677 1.00 87.44 188 LYS A N 1
ATOM 1487 C CA . LYS A 1 188 ? -28.861 -20.286 34.572 1.00 87.44 188 LYS A CA 1
ATOM 1488 C C . LYS A 1 188 ? -28.128 -19.934 33.276 1.00 87.44 188 LYS A C 1
ATOM 1490 O O . LYS A 1 188 ? -28.773 -19.835 32.230 1.00 87.44 188 LYS A O 1
ATOM 1495 N N . GLY A 1 189 ? -26.805 -19.796 33.357 1.00 86.62 189 GLY A N 1
ATOM 1496 C CA . GLY A 1 189 ? -25.924 -19.546 32.214 1.00 86.62 189 GLY A CA 1
ATOM 1497 C C . GLY A 1 189 ? -26.131 -18.185 31.530 1.00 86.62 189 GLY A C 1
ATOM 1498 O O . GLY A 1 189 ? -27.136 -17.491 31.721 1.00 86.62 189 GLY A O 1
ATOM 1499 N N . LEU A 1 190 ? -25.153 -17.767 30.717 1.00 86.94 190 LEU A N 1
ATOM 1500 C CA . LEU A 1 190 ? -25.176 -16.459 30.038 1.00 86.94 190 LEU A CA 1
ATOM 1501 C C . LEU A 1 190 ? -26.368 -16.299 29.089 1.00 86.94 190 LEU A C 1
ATOM 1503 O O . LEU A 1 190 ? -27.025 -15.259 29.107 1.00 86.94 190 LEU A O 1
ATOM 1507 N N . GLY A 1 191 ? -26.694 -17.337 28.313 1.00 87.31 191 GLY A N 1
ATOM 1508 C CA . GLY A 1 191 ? -27.834 -17.311 27.392 1.00 87.31 191 GLY A CA 1
ATOM 1509 C C . GLY A 1 191 ? -29.154 -17.016 28.106 1.00 87.31 191 GLY A C 1
ATOM 1510 O O . GLY A 1 191 ? -29.958 -16.213 27.634 1.00 87.31 191 GLY A O 1
ATOM 1511 N N . GLY A 1 192 ? -29.347 -17.578 29.303 1.00 88.69 192 GLY A N 1
ATOM 1512 C CA . GLY A 1 192 ? -30.506 -17.292 30.140 1.00 88.69 192 GLY A CA 1
ATOM 1513 C C . GLY A 1 192 ? -30.582 -15.823 30.571 1.00 88.69 192 GLY A C 1
ATOM 1514 O O . GLY A 1 192 ? -31.661 -15.223 30.517 1.00 88.69 192 GLY A O 1
ATOM 1515 N N . ILE A 1 193 ? -29.447 -15.220 30.955 1.00 88.25 193 ILE A N 1
ATOM 1516 C CA . ILE A 1 193 ? -29.373 -13.786 31.287 1.00 88.25 193 ILE A CA 1
ATOM 1517 C C . ILE A 1 193 ? -29.748 -12.948 30.066 1.00 88.25 193 ILE A C 1
ATOM 1519 O O . ILE A 1 193 ? -30.603 -12.068 30.177 1.00 88.25 193 ILE A O 1
ATOM 1523 N N . TYR A 1 194 ? -29.175 -13.244 28.898 1.00 89.62 194 TYR A N 1
ATOM 1524 C CA . TYR A 1 194 ? -29.465 -12.511 27.666 1.00 89.62 194 TYR A CA 1
ATOM 1525 C C . TYR A 1 194 ? -30.943 -12.612 27.268 1.00 89.62 194 TYR A C 1
ATOM 1527 O O . TYR A 1 194 ? -31.574 -11.594 26.985 1.00 89.62 194 TYR A O 1
ATOM 1535 N N . GLN A 1 195 ? -31.548 -13.801 27.353 1.00 90.31 195 GLN A N 1
ATOM 1536 C CA . GLN A 1 195 ? -32.987 -13.978 27.126 1.00 90.31 195 GLN A CA 1
ATOM 1537 C C . GLN A 1 195 ? -33.833 -13.142 28.092 1.00 90.31 195 GLN A C 1
ATOM 1539 O O . GLN A 1 195 ? -34.823 -12.533 27.679 1.00 90.31 195 GLN A O 1
ATOM 1544 N N . ARG A 1 196 ? -33.471 -13.111 29.382 1.00 88.00 196 ARG A N 1
ATOM 1545 C CA . ARG A 1 196 ? -34.182 -12.316 30.392 1.00 88.00 196 ARG A CA 1
ATOM 1546 C C . ARG A 1 196 ? -34.115 -10.825 30.064 1.00 88.00 196 ARG A C 1
ATOM 1548 O O . ARG A 1 196 ? -35.159 -10.178 30.089 1.00 88.00 196 ARG A O 1
ATOM 1555 N N . LEU A 1 197 ? -32.934 -10.313 29.715 1.00 87.25 197 LEU A N 1
ATOM 1556 C CA . LEU A 1 197 ? -32.741 -8.912 29.328 1.00 87.25 197 LEU A CA 1
ATOM 1557 C C . LEU A 1 197 ? -33.593 -8.553 28.109 1.00 87.25 197 LEU A C 1
ATOM 1559 O O . LEU A 1 197 ? -34.379 -7.614 28.164 1.00 87.25 197 LEU A O 1
ATOM 1563 N N . LEU A 1 198 ? -33.518 -9.347 27.038 1.00 89.06 198 LEU A N 1
ATOM 1564 C CA . LEU A 1 198 ? -34.273 -9.078 25.812 1.00 89.06 198 LEU A CA 1
ATOM 1565 C C . LEU A 1 198 ? -35.789 -9.157 26.022 1.00 89.06 198 LEU A C 1
ATOM 1567 O O . LEU A 1 198 ? -36.534 -8.388 25.419 1.00 89.06 198 LEU A O 1
ATOM 1571 N N . ARG A 1 199 ? -36.279 -10.043 26.900 1.00 88.69 199 ARG A N 1
ATOM 1572 C CA . ARG A 1 199 ? -37.712 -10.112 27.237 1.00 88.69 199 ARG A CA 1
ATOM 1573 C C . ARG A 1 199 ? -38.213 -8.845 27.926 1.00 88.69 199 ARG A C 1
ATOM 1575 O O . ARG A 1 199 ? -39.352 -8.456 27.668 1.00 88.69 199 ARG A O 1
ATOM 1582 N N . GLN A 1 200 ? -37.376 -8.230 28.761 1.00 86.06 200 GLN A N 1
ATOM 1583 C CA . GLN A 1 200 ? -37.685 -7.013 29.516 1.00 86.06 200 GLN A CA 1
ATOM 1584 C C . GLN A 1 200 ? -37.630 -5.734 28.671 1.00 86.06 200 GLN A C 1
ATOM 1586 O O . GLN A 1 200 ? -38.088 -4.697 29.133 1.00 86.06 200 GLN A O 1
ATOM 1591 N N . VAL A 1 201 ? -37.109 -5.793 27.442 1.00 87.38 201 VAL A N 1
ATOM 1592 C CA . VAL A 1 201 ? -37.145 -4.658 26.512 1.00 87.38 201 VAL A CA 1
ATOM 1593 C C . VAL A 1 201 ? -38.595 -4.359 26.132 1.00 87.38 201 VAL A C 1
ATOM 1595 O O . VAL A 1 201 ? -39.275 -5.229 25.585 1.00 87.38 201 VAL A O 1
ATOM 1598 N N . ASP A 1 202 ? -39.056 -3.137 26.388 1.00 84.19 202 ASP A N 1
ATOM 1599 C CA . ASP A 1 202 ? -40.424 -2.716 26.068 1.00 84.19 202 ASP A CA 1
ATOM 1600 C C . ASP A 1 202 ? -40.654 -2.649 24.549 1.00 84.19 202 ASP A C 1
ATOM 1602 O O . ASP A 1 202 ? -41.560 -3.298 24.025 1.00 84.19 202 ASP A O 1
ATOM 1606 N N . ASP A 1 203 ? -39.786 -1.929 23.831 1.00 87.88 203 ASP A N 1
ATOM 1607 C CA . ASP A 1 203 ? -39.858 -1.743 22.377 1.00 87.88 203 ASP A CA 1
ATOM 1608 C C . ASP A 1 203 ? -38.791 -2.577 21.652 1.00 87.88 203 ASP A C 1
ATOM 1610 O O . ASP A 1 203 ? -37.683 -2.128 21.341 1.00 87.88 203 ASP A O 1
ATOM 1614 N N . LYS A 1 204 ? -39.122 -3.850 21.431 1.00 89.88 204 LYS A N 1
ATOM 1615 C CA . LYS A 1 204 ? -38.219 -4.809 20.781 1.00 89.88 204 LYS A CA 1
ATOM 1616 C C . LYS A 1 204 ? -38.033 -4.511 19.292 1.00 89.88 204 LYS A C 1
ATOM 1618 O O . LYS A 1 204 ? -36.938 -4.717 18.772 1.00 89.88 204 LYS A O 1
ATOM 1623 N N . GLU A 1 205 ? -39.077 -4.011 18.629 1.00 88.56 205 GLU A N 1
ATOM 1624 C CA . GLU A 1 205 ? -39.050 -3.696 17.197 1.00 88.56 205 GLU A CA 1
ATOM 1625 C C . GLU A 1 205 ? -38.089 -2.543 16.901 1.00 88.56 205 GLU A C 1
ATOM 1627 O O . GLU A 1 205 ? -37.368 -2.598 15.905 1.00 88.56 205 GLU A O 1
ATOM 1632 N N . ALA A 1 206 ? -38.004 -1.550 17.792 1.00 87.62 206 ALA A N 1
ATOM 1633 C CA . ALA A 1 206 ? -37.044 -0.463 17.648 1.00 87.62 206 ALA A CA 1
ATOM 1634 C C . ALA A 1 206 ? -35.599 -0.866 18.003 1.00 87.62 206 ALA A C 1
ATOM 1636 O O . ALA A 1 206 ? -34.654 -0.354 17.403 1.00 87.62 206 ALA A O 1
ATOM 1637 N N . LEU A 1 207 ? -35.398 -1.792 18.951 1.00 90.88 207 LEU A N 1
ATOM 1638 C CA . LEU A 1 207 ? -34.055 -2.231 19.360 1.00 90.88 207 LEU A CA 1
ATOM 1639 C C . LEU A 1 207 ? -33.411 -3.210 18.363 1.00 90.88 207 LEU A C 1
ATOM 1641 O O . LEU A 1 207 ? -32.189 -3.202 18.193 1.00 90.88 207 LEU A O 1
ATOM 1645 N N . ALA A 1 208 ? -34.204 -4.064 17.710 1.00 91.94 208 ALA A N 1
ATOM 1646 C CA . ALA A 1 208 ? -33.678 -5.128 16.855 1.00 91.94 208 ALA A CA 1
ATOM 1647 C C . ALA A 1 208 ? -32.771 -4.620 15.713 1.00 91.94 208 ALA A C 1
ATOM 1649 O O . ALA A 1 208 ? -31.659 -5.142 15.598 1.00 91.94 208 ALA A O 1
ATOM 1650 N N . PRO A 1 209 ? -33.133 -3.589 14.920 1.00 93.12 209 PRO A N 1
ATOM 1651 C CA . PRO A 1 209 ? -32.260 -3.060 13.866 1.00 93.12 209 PRO A CA 1
ATOM 1652 C C . PRO A 1 209 ? -30.928 -2.510 14.393 1.00 93.12 209 PRO A C 1
ATOM 1654 O O . PRO A 1 209 ? -29.894 -2.658 13.745 1.00 93.12 209 PRO A O 1
ATOM 1657 N N . ILE A 1 210 ? -30.933 -1.911 15.588 1.00 93.12 210 ILE A N 1
ATOM 1658 C CA . ILE A 1 210 ? -29.725 -1.374 16.226 1.00 93.12 210 ILE A CA 1
ATOM 1659 C C . ILE A 1 210 ? -28.786 -2.520 16.592 1.00 93.12 210 ILE A C 1
ATOM 1661 O O . ILE A 1 210 ? -27.610 -2.493 16.233 1.00 93.12 210 ILE A O 1
ATOM 1665 N N . LEU A 1 211 ? -29.304 -3.555 17.261 1.00 93.19 211 LEU A N 1
ATOM 1666 C CA . LEU A 1 211 ? -28.492 -4.709 17.643 1.00 93.19 211 LEU A CA 1
ATOM 1667 C C . LEU A 1 211 ? -27.979 -5.485 16.427 1.00 93.19 211 LEU A C 1
ATOM 1669 O O . LEU A 1 211 ? -26.847 -5.950 16.465 1.00 93.19 211 LEU A O 1
ATOM 1673 N N . GLN A 1 212 ? -28.744 -5.572 15.333 1.00 94.94 212 GLN A N 1
ATOM 1674 C CA . GLN A 1 212 ? -28.267 -6.192 14.088 1.00 94.94 212 GLN A CA 1
ATOM 1675 C C . GLN A 1 212 ? -26.978 -5.537 13.581 1.00 94.94 212 GLN A C 1
ATOM 1677 O O . GLN A 1 212 ? -26.034 -6.239 13.222 1.00 94.94 212 GLN A O 1
ATOM 1682 N N . TRP A 1 213 ? -26.908 -4.205 13.604 1.00 95.12 213 TRP A N 1
ATOM 1683 C CA . TRP A 1 213 ? -25.699 -3.474 13.236 1.00 95.12 213 TRP A CA 1
ATOM 1684 C C . TRP A 1 213 ? -24.585 -3.604 14.271 1.00 95.12 213 TRP A C 1
ATOM 1686 O O . TRP A 1 213 ? -23.445 -3.835 13.890 1.00 95.12 213 TRP A O 1
ATOM 1696 N N . VAL A 1 214 ? -24.891 -3.508 15.567 1.00 92.75 214 VAL A N 1
ATOM 1697 C CA . VAL A 1 214 ? -23.874 -3.658 16.626 1.00 92.75 214 VAL A CA 1
ATOM 1698 C C . VAL A 1 214 ? -23.213 -5.040 16.586 1.00 92.75 214 VAL A C 1
ATOM 1700 O O . VAL A 1 214 ? -22.017 -5.150 16.834 1.00 92.75 214 VAL A O 1
ATOM 1703 N N . VAL A 1 215 ? -23.977 -6.085 16.257 1.00 91.69 215 VAL A N 1
ATOM 1704 C CA . VAL A 1 215 ? -23.501 -7.472 16.254 1.00 91.69 215 VAL A CA 1
ATOM 1705 C C . VAL A 1 215 ? -22.803 -7.851 14.949 1.00 91.69 215 VAL A C 1
ATOM 1707 O O . VAL A 1 215 ? -21.783 -8.533 14.982 1.00 91.69 215 VAL A O 1
ATOM 1710 N N . LEU A 1 216 ? -23.344 -7.452 13.795 1.00 92.44 216 LEU A N 1
ATOM 1711 C CA . LEU A 1 216 ? -22.876 -7.951 12.496 1.00 92.44 216 LEU A CA 1
ATOM 1712 C C . LEU A 1 216 ? -22.001 -6.967 11.714 1.00 92.44 216 LEU A C 1
ATOM 1714 O O . LEU A 1 216 ? -21.496 -7.337 10.648 1.00 92.44 216 LEU A O 1
ATOM 1718 N N . ALA A 1 217 ? -21.829 -5.725 12.178 1.00 90.69 217 ALA A N 1
ATOM 1719 C CA . ALA A 1 217 ? -20.952 -4.780 11.504 1.00 90.69 217 ALA A CA 1
ATOM 1720 C C . ALA A 1 217 ? -19.494 -5.269 11.518 1.00 90.69 217 ALA A C 1
ATOM 1722 O O . ALA A 1 217 ? -18.949 -5.632 12.553 1.00 90.69 217 ALA A O 1
ATOM 1723 N N . ALA A 1 218 ? -18.824 -5.181 10.366 1.00 85.06 218 ALA A N 1
ATOM 1724 C CA . ALA A 1 218 ? -17.398 -5.477 10.201 1.00 85.06 218 ALA A CA 1
ATOM 1725 C C . ALA A 1 218 ? -16.452 -4.655 11.107 1.00 85.06 218 ALA A C 1
ATOM 1727 O O . ALA A 1 218 ? -15.293 -5.022 11.276 1.00 85.06 218 ALA A O 1
ATOM 1728 N N . ARG A 1 219 ? -16.927 -3.540 11.678 1.00 87.88 219 ARG A N 1
ATOM 1729 C CA . ARG A 1 219 ? -16.248 -2.787 12.738 1.00 87.88 219 ARG A CA 1
ATOM 1730 C C . ARG A 1 219 ? -17.273 -2.111 13.655 1.00 87.88 219 ARG A C 1
ATOM 1732 O O . ARG A 1 219 ? -18.383 -1.839 13.191 1.00 87.88 219 ARG A O 1
ATOM 1739 N N . PRO A 1 220 ? -16.892 -1.753 14.894 1.00 87.88 220 PRO A N 1
ATOM 1740 C CA . PRO A 1 220 ? -17.706 -0.899 15.752 1.00 87.88 220 PRO A CA 1
ATOM 1741 C C . PRO A 1 220 ? -18.134 0.389 15.032 1.00 87.88 220 PRO A C 1
ATOM 1743 O O . PRO A 1 220 ? -17.336 1.023 14.327 1.00 87.88 220 PRO A O 1
ATOM 1746 N N . LEU A 1 221 ? -19.403 0.760 15.198 1.00 90.69 221 LEU A N 1
ATOM 1747 C CA . LEU A 1 221 ? -20.002 1.953 14.599 1.00 90.69 221 LEU A CA 1
ATOM 1748 C C . LEU A 1 221 ? -20.125 3.074 15.630 1.00 90.69 221 LEU A C 1
ATOM 1750 O O . LEU A 1 221 ? -20.359 2.831 16.818 1.00 90.69 221 LEU A O 1
ATOM 1754 N N . THR A 1 222 ? -20.007 4.315 15.162 1.00 93.75 222 THR A N 1
ATOM 1755 C CA . THR A 1 222 ? -20.363 5.486 15.973 1.00 93.75 222 THR A CA 1
ATOM 1756 C C . THR A 1 222 ? -21.879 5.586 16.161 1.00 93.75 222 THR A C 1
ATOM 1758 O O . THR A 1 222 ? -22.638 5.060 15.346 1.00 93.75 222 THR A O 1
ATOM 1761 N N . LEU A 1 223 ? -22.361 6.314 17.173 1.00 93.56 223 LEU A N 1
ATOM 1762 C CA . LEU A 1 223 ? -23.804 6.522 17.369 1.00 93.56 223 LEU A CA 1
ATOM 1763 C C . LEU A 1 223 ? -24.467 7.181 16.150 1.00 93.56 223 LEU A C 1
ATOM 1765 O O . LEU A 1 223 ? -25.615 6.877 15.838 1.00 93.56 223 LEU A O 1
ATOM 1769 N N . LYS A 1 224 ? -23.753 8.068 15.445 1.00 92.19 224 LYS A N 1
ATOM 1770 C CA . LYS A 1 224 ? -24.254 8.712 14.220 1.00 92.19 224 LYS A CA 1
ATOM 1771 C C . LYS A 1 224 ? -24.351 7.740 13.048 1.00 92.19 224 LYS A C 1
ATOM 1773 O O . LYS A 1 224 ? -25.363 7.734 12.354 1.00 92.19 224 LYS A O 1
ATOM 1778 N N . GLU A 1 225 ? -23.313 6.932 12.835 1.00 94.12 225 GLU A N 1
ATOM 1779 C CA . GLU A 1 225 ? -23.321 5.872 11.821 1.00 94.12 225 GLU A CA 1
ATOM 1780 C C . GLU A 1 225 ? -24.440 4.870 12.096 1.00 94.12 225 GLU A C 1
ATOM 1782 O O . GLU A 1 225 ? -25.205 4.542 11.196 1.00 94.12 225 GLU A O 1
ATOM 1787 N N . LEU A 1 226 ? -24.575 4.446 13.353 1.00 94.50 226 LEU A N 1
ATOM 1788 C CA . LEU A 1 226 ? -25.577 3.484 13.789 1.00 94.50 226 LEU A CA 1
ATOM 1789 C C . LEU A 1 226 ? -27.004 4.019 13.615 1.00 94.50 226 LEU A C 1
ATOM 1791 O O . LEU A 1 226 ? -27.872 3.278 13.164 1.00 94.50 226 LEU A O 1
ATOM 1795 N N . ALA A 1 227 ? -27.244 5.305 13.904 1.00 93.19 227 ALA A N 1
ATOM 1796 C CA . ALA A 1 227 ? -28.539 5.947 13.661 1.00 93.19 227 ALA A CA 1
ATOM 1797 C C . ALA A 1 227 ? -28.937 5.920 12.193 1.00 93.19 227 ALA A C 1
ATOM 1799 O O . ALA A 1 227 ? -30.059 5.537 11.869 1.00 93.19 227 ALA A O 1
ATOM 1800 N N . MET A 1 228 ? -28.007 6.285 11.314 1.00 92.94 228 MET A N 1
ATOM 1801 C CA . MET A 1 228 ? -28.242 6.264 9.876 1.00 92.94 228 MET A CA 1
ATOM 1802 C C . MET A 1 228 ? -28.475 4.838 9.375 1.00 92.94 228 MET A C 1
ATOM 1804 O O . MET A 1 228 ? -29.451 4.590 8.676 1.00 92.94 228 MET A O 1
ATOM 1808 N N . ALA A 1 229 ? -27.631 3.893 9.789 1.00 94.06 229 ALA A N 1
ATOM 1809 C CA . ALA A 1 229 ? -27.698 2.504 9.352 1.00 94.06 229 ALA A CA 1
ATOM 1810 C C . ALA A 1 229 ? -28.984 1.790 9.813 1.00 94.06 229 ALA A C 1
ATOM 1812 O O . ALA A 1 229 ? -29.550 0.978 9.078 1.00 94.06 229 ALA A O 1
ATOM 1813 N N . ALA A 1 230 ? -29.456 2.089 11.027 1.00 93.31 230 ALA A N 1
ATOM 1814 C CA . ALA A 1 230 ? -30.688 1.535 11.587 1.00 93.31 230 ALA A CA 1
ATOM 1815 C C . ALA A 1 230 ? -31.955 2.324 11.192 1.00 93.31 230 ALA A C 1
ATOM 1817 O O . ALA A 1 230 ? -33.054 1.906 11.547 1.00 93.31 230 ALA A O 1
ATOM 1818 N N . GLY A 1 231 ? -31.824 3.443 10.465 1.00 90.56 231 GLY A N 1
ATOM 1819 C CA . GLY A 1 231 ? -32.956 4.276 10.046 1.00 90.56 231 GLY A CA 1
ATOM 1820 C C . GLY A 1 231 ? -33.651 5.012 11.198 1.00 90.56 231 GLY A C 1
ATOM 1821 O O . GLY A 1 231 ? -34.862 5.214 11.155 1.00 90.56 231 GLY A O 1
ATOM 1822 N N . ILE A 1 232 ? -32.908 5.383 12.245 1.00 89.12 232 ILE A N 1
ATOM 1823 C CA . ILE A 1 232 ? -33.448 6.059 13.430 1.00 89.12 232 ILE A CA 1
ATOM 1824 C C . ILE A 1 232 ? -33.437 7.575 13.221 1.00 89.12 232 ILE A C 1
ATOM 1826 O O . ILE A 1 232 ? -32.381 8.198 13.094 1.00 89.12 232 ILE A O 1
ATOM 1830 N N . GLU A 1 233 ? -34.624 8.180 13.244 1.00 84.50 233 GLU A N 1
ATOM 1831 C CA . GLU A 1 233 ? -34.805 9.628 13.138 1.00 84.50 233 GLU A CA 1
ATOM 1832 C C . GLU A 1 233 ? -34.895 10.315 14.512 1.00 84.50 233 GLU A C 1
ATOM 1834 O O . GLU A 1 233 ? -35.129 9.693 15.551 1.00 84.50 233 GLU A O 1
ATOM 1839 N N . ALA A 1 234 ? -34.696 11.635 14.527 1.00 82.75 234 ALA A N 1
ATOM 1840 C CA . ALA A 1 234 ? -34.876 12.442 15.729 1.00 82.75 234 ALA A CA 1
ATOM 1841 C C . ALA A 1 234 ? -36.363 12.519 16.115 1.00 82.75 234 ALA A C 1
ATOM 1843 O O . ALA A 1 234 ? -37.221 12.793 15.276 1.00 82.75 234 ALA A O 1
ATOM 1844 N N . VAL A 1 235 ? -36.668 12.344 17.403 1.00 82.19 235 VAL A N 1
ATOM 1845 C CA . VAL A 1 235 ? -38.039 12.436 17.924 1.00 82.19 235 VAL A CA 1
ATOM 1846 C C . VAL A 1 235 ? -38.215 13.787 18.616 1.00 82.19 235 VAL A C 1
ATOM 1848 O O . VAL A 1 235 ? -37.777 14.001 19.750 1.00 82.19 235 VAL A O 1
ATOM 1851 N N . GLY A 1 236 ? -38.847 14.731 17.916 1.00 83.00 236 GLY A N 1
ATOM 1852 C CA . GLY A 1 236 ? -39.045 16.097 18.404 1.00 83.00 236 GLY A CA 1
ATOM 1853 C C . GLY A 1 236 ? -37.718 16.843 18.581 1.00 83.00 236 GLY A C 1
ATOM 1854 O O . GLY A 1 236 ? -37.048 17.156 17.604 1.00 83.00 236 GLY A O 1
ATOM 1855 N N . ILE A 1 237 ? -37.351 17.146 19.832 1.00 81.81 237 ILE A N 1
ATOM 1856 C CA . ILE A 1 237 ? -36.105 17.857 20.188 1.00 81.81 237 ILE A CA 1
ATOM 1857 C C . ILE A 1 237 ? -34.958 16.868 20.483 1.00 81.81 237 ILE A C 1
ATOM 1859 O O . ILE A 1 237 ? -33.798 17.267 20.565 1.00 81.81 237 ILE A O 1
ATOM 1863 N N . ILE A 1 238 ? -35.255 15.574 20.650 1.00 85.00 238 ILE A N 1
ATOM 1864 C CA . ILE A 1 238 ? -34.269 14.565 21.055 1.00 85.00 238 ILE A CA 1
ATOM 1865 C C . ILE A 1 238 ? -33.477 14.104 19.818 1.00 85.00 238 ILE A C 1
ATOM 1867 O O . ILE A 1 238 ? -34.080 13.548 18.896 1.00 85.00 238 ILE A O 1
ATOM 1871 N N . PRO A 1 239 ? -32.141 14.287 19.782 1.00 88.81 239 PRO A N 1
ATOM 1872 C CA . PRO A 1 239 ? -31.312 13.804 18.679 1.00 88.81 239 PRO A CA 1
ATOM 1873 C C . PRO A 1 239 ? -31.359 12.276 18.555 1.00 88.81 239 PRO A C 1
ATOM 1875 O O . PRO A 1 239 ? -31.415 11.576 19.565 1.00 88.81 239 PRO A O 1
ATOM 1878 N N . ALA A 1 240 ? -31.237 11.746 17.335 1.00 87.06 240 ALA A N 1
ATOM 1879 C CA . ALA A 1 240 ? -31.238 10.298 17.085 1.00 87.06 240 ALA A CA 1
ATOM 1880 C C . ALA A 1 240 ? -30.167 9.537 17.899 1.00 87.06 240 ALA A C 1
ATOM 1882 O O . ALA A 1 240 ? -30.416 8.439 18.389 1.00 87.06 240 ALA A O 1
ATOM 1883 N N . THR A 1 241 ? -28.999 10.146 18.133 1.00 89.25 241 THR A N 1
ATOM 1884 C CA . THR A 1 241 ? -27.931 9.562 18.966 1.00 89.25 241 THR A CA 1
ATOM 1885 C C . THR A 1 241 ? -28.356 9.351 20.422 1.00 89.25 241 THR A C 1
ATOM 1887 O O . THR A 1 241 ? -27.948 8.377 21.053 1.00 89.25 241 THR A O 1
ATOM 1890 N N . GLU A 1 242 ? -29.201 10.234 20.956 1.00 89.00 242 GLU A N 1
ATOM 1891 C CA . GLU A 1 242 ? -29.742 10.127 22.311 1.00 89.00 242 GLU A CA 1
ATOM 1892 C C . GLU A 1 242 ? -30.883 9.103 22.377 1.00 89.00 242 GLU A C 1
ATOM 1894 O O . GLU A 1 242 ? -30.998 8.377 23.363 1.00 89.00 242 GLU A O 1
ATOM 1899 N N . VAL A 1 243 ? -31.680 8.973 21.308 1.00 86.69 243 VAL A N 1
ATOM 1900 C CA . VAL A 1 243 ? -32.674 7.891 21.177 1.00 86.69 243 VAL A CA 1
ATOM 1901 C C . VAL A 1 243 ? -31.983 6.526 21.253 1.00 86.69 243 VAL A C 1
ATOM 1903 O O . VAL A 1 243 ? -32.373 5.688 22.066 1.00 86.69 243 VAL A O 1
ATOM 1906 N N . ILE A 1 244 ? -30.893 6.339 20.504 1.00 88.50 244 ILE A N 1
ATOM 1907 C CA . ILE A 1 244 ? -30.104 5.098 20.524 1.00 88.50 244 ILE A CA 1
ATOM 1908 C C . ILE A 1 244 ? -29.498 4.847 21.897 1.00 88.50 244 ILE A C 1
ATOM 1910 O O . ILE A 1 244 ? -29.576 3.732 22.403 1.00 88.50 244 ILE A O 1
ATOM 1914 N N . ARG A 1 245 ? -28.919 5.871 22.537 1.00 88.56 245 ARG A N 1
ATOM 1915 C CA . ARG A 1 245 ? -28.335 5.726 23.878 1.00 88.56 245 ARG A CA 1
ATOM 1916 C C . ARG A 1 245 ? -29.372 5.237 24.892 1.00 88.56 245 ARG A C 1
ATOM 1918 O O . ARG A 1 245 ? -29.058 4.383 25.717 1.00 88.56 245 ARG A O 1
ATOM 1925 N N . ARG A 1 246 ? -30.608 5.736 24.805 1.00 86.31 246 ARG A N 1
ATOM 1926 C CA . ARG A 1 246 ? -31.727 5.296 25.653 1.00 86.31 246 ARG A CA 1
ATOM 1927 C C . ARG A 1 246 ? -32.206 3.886 25.327 1.00 86.31 246 ARG A C 1
ATOM 1929 O O . ARG A 1 246 ? -32.595 3.169 26.236 1.00 86.31 246 ARG A O 1
ATOM 1936 N N . GLN A 1 247 ? -32.171 3.477 24.063 1.00 85.25 247 GLN A N 1
ATOM 1937 C CA . GLN A 1 247 ? -32.528 2.110 23.672 1.00 85.25 247 GLN A CA 1
ATOM 1938 C C . GLN A 1 247 ? -31.447 1.099 24.082 1.00 85.25 247 GLN A C 1
ATOM 1940 O O . GLN A 1 247 ? -31.766 0.008 24.547 1.00 85.25 247 GLN A O 1
ATOM 1945 N N . LEU A 1 248 ? -30.168 1.476 23.988 1.00 86.12 248 LEU A N 1
ATOM 1946 C CA . LEU A 1 248 ? -29.035 0.636 24.386 1.00 86.12 248 LEU A CA 1
ATOM 1947 C C . LEU A 1 248 ? -28.831 0.559 25.904 1.00 86.12 248 LEU A C 1
ATOM 1949 O O . LEU A 1 248 ? -28.251 -0.418 26.372 1.00 86.12 248 LEU A O 1
ATOM 1953 N N . SER A 1 249 ? -29.314 1.529 26.690 1.00 80.00 249 SER A N 1
ATOM 1954 C CA . SER A 1 249 ? -29.156 1.510 28.155 1.00 80.00 249 SER A CA 1
ATOM 1955 C C . SER A 1 249 ? -29.849 0.314 28.819 1.00 80.00 249 SER A C 1
ATOM 1957 O O . SER A 1 249 ? -29.399 -0.154 29.862 1.00 80.00 249 SER A O 1
ATOM 1959 N N . VAL A 1 250 ? -30.892 -0.230 28.184 1.00 67.88 250 VAL A N 1
ATOM 1960 C CA . VAL A 1 250 ? -31.591 -1.452 28.619 1.00 67.88 250 VAL A CA 1
ATOM 1961 C C . VAL A 1 250 ? -30.736 -2.709 28.374 1.00 67.88 250 VAL A C 1
ATOM 1963 O O . VAL A 1 250 ? -30.907 -3.727 29.040 1.00 67.88 250 VAL A O 1
ATOM 1966 N N . GLY A 1 251 ? -29.770 -2.635 27.452 1.00 65.25 251 GLY A N 1
ATOM 1967 C CA . GLY A 1 251 ? -28.888 -3.728 27.041 1.00 65.25 251 GLY A CA 1
ATOM 1968 C C . GLY A 1 251 ? -27.493 -3.703 27.671 1.00 65.25 251 GLY A C 1
ATOM 1969 O O . GLY A 1 251 ? -26.579 -4.261 27.074 1.00 65.25 251 GLY A O 1
ATOM 1970 N N . GLY A 1 252 ? -27.297 -3.077 28.839 1.00 65.69 252 GLY A N 1
ATOM 1971 C CA . GLY A 1 252 ? -25.969 -2.782 29.415 1.00 65.69 252 GLY A CA 1
ATOM 1972 C C . GLY A 1 252 ? -25.013 -3.968 29.647 1.00 65.69 252 GLY A C 1
ATOM 1973 O O . GLY A 1 252 ? -23.825 -3.751 29.859 1.00 65.69 252 GLY A O 1
ATOM 1974 N N . LEU A 1 253 ? -25.496 -5.215 29.579 1.00 72.56 253 LEU A N 1
ATOM 1975 C CA . LEU A 1 253 ? -24.670 -6.435 29.654 1.00 72.56 253 LEU A CA 1
ATOM 1976 C C . LEU A 1 253 ? -24.334 -7.036 28.272 1.00 72.56 253 LEU A C 1
ATOM 1978 O O . LEU A 1 253 ? -23.524 -7.953 28.173 1.00 72.56 253 LEU A O 1
ATOM 1982 N N . LEU A 1 254 ? -24.965 -6.533 27.209 1.00 80.94 254 LEU A N 1
ATOM 1983 C CA . LEU A 1 254 ? -24.751 -6.928 25.813 1.00 80.94 254 LEU A CA 1
ATOM 1984 C C . LEU A 1 254 ? -23.868 -5.912 25.086 1.00 80.94 254 LEU A C 1
ATOM 1986 O O . LEU A 1 254 ? -23.004 -6.285 24.293 1.00 80.94 254 LEU A O 1
ATOM 1990 N N . VAL A 1 255 ? -24.089 -4.626 25.363 1.00 87.00 255 VAL A N 1
ATOM 1991 C CA . VAL A 1 255 ? -23.499 -3.514 24.620 1.00 87.00 255 VAL A CA 1
ATOM 1992 C C . VAL A 1 255 ? -22.952 -2.467 25.584 1.00 87.00 255 VAL A C 1
ATOM 1994 O O . VAL A 1 255 ? -23.609 -2.108 26.560 1.00 87.00 255 VAL A O 1
ATOM 1997 N N . LYS A 1 256 ? -21.767 -1.936 25.280 1.00 87.06 256 LYS A N 1
ATOM 1998 C CA . LYS A 1 256 ? -21.164 -0.790 25.969 1.00 87.06 256 LYS A CA 1
ATOM 1999 C C . LYS A 1 256 ? -20.929 0.360 24.993 1.00 87.06 256 LYS A C 1
ATOM 2001 O O . LYS A 1 256 ? -20.603 0.145 23.827 1.00 87.06 256 LYS A O 1
ATOM 2006 N N . VAL A 1 257 ? -21.083 1.590 25.476 1.00 86.44 257 VAL A N 1
ATOM 2007 C CA . VAL A 1 257 ? -20.807 2.807 24.699 1.00 86.44 257 VAL A CA 1
ATOM 2008 C C . VAL A 1 257 ? -19.579 3.488 25.290 1.00 86.44 257 VAL A C 1
ATOM 2010 O O . VAL A 1 257 ? -19.639 3.999 26.407 1.00 86.44 257 VAL A O 1
ATOM 2013 N N . GLU A 1 258 ? -18.481 3.514 24.539 1.00 82.50 258 GLU A N 1
ATOM 2014 C CA . GLU A 1 258 ? -17.244 4.202 24.920 1.00 82.50 258 GLU A CA 1
ATOM 2015 C C . GLU A 1 258 ? -17.071 5.443 24.037 1.00 82.50 258 GLU A C 1
ATOM 2017 O O . GLU A 1 258 ? -16.869 5.358 22.823 1.00 82.50 258 GLU A O 1
ATOM 2022 N N . GLY A 1 259 ? -17.209 6.625 24.644 1.00 86.81 259 GLY A N 1
ATOM 2023 C CA . GLY A 1 259 ? -17.284 7.884 23.905 1.00 86.81 259 GLY A CA 1
ATOM 2024 C C . GLY A 1 259 ? -18.521 7.934 23.001 1.00 86.81 259 GLY A C 1
ATOM 2025 O O . GLY A 1 259 ? -19.651 8.027 23.493 1.00 86.81 259 GLY A O 1
ATOM 2026 N N . ASP A 1 260 ? -18.292 7.885 21.686 1.00 88.75 260 ASP A N 1
ATOM 2027 C CA . ASP A 1 260 ? -19.334 7.880 20.646 1.00 88.75 260 ASP A CA 1
ATOM 2028 C C . ASP A 1 260 ? -19.403 6.549 19.876 1.00 88.75 260 ASP A C 1
ATOM 2030 O O . ASP A 1 260 ? -20.152 6.454 18.911 1.00 88.75 260 ASP A O 1
ATOM 2034 N N . VAL A 1 261 ? -18.629 5.530 20.271 1.00 87.56 261 VAL A N 1
ATOM 2035 C CA . VAL A 1 261 ? -18.561 4.225 19.591 1.00 87.56 261 VAL A CA 1
ATOM 2036 C C . VAL A 1 261 ? -19.258 3.156 20.423 1.00 87.56 261 VAL A C 1
ATOM 2038 O O . VAL A 1 261 ? -19.142 3.118 21.651 1.00 87.56 261 VAL A O 1
ATOM 2041 N N . VAL A 1 262 ? -19.994 2.286 19.738 1.00 88.75 262 VAL A N 1
ATOM 2042 C CA . VAL A 1 262 ? -20.774 1.209 20.345 1.00 88.75 262 VAL A CA 1
ATOM 2043 C C . VAL A 1 262 ? -20.053 -0.123 20.153 1.00 88.75 262 VAL A C 1
ATOM 2045 O O . VAL A 1 262 ? -19.758 -0.510 19.024 1.00 88.75 262 VAL A O 1
ATOM 2048 N N . TYR A 1 263 ? -19.792 -0.825 21.255 1.00 84.38 263 TYR A N 1
ATOM 2049 C CA . TYR A 1 263 ? -19.106 -2.116 21.278 1.00 84.38 263 TYR A CA 1
ATOM 2050 C C . TYR A 1 263 ? -19.992 -3.196 21.882 1.00 84.38 263 TYR A C 1
ATOM 2052 O O . TYR A 1 263 ? -20.748 -2.939 22.821 1.00 84.38 263 TYR A O 1
ATOM 2060 N N . LEU A 1 264 ? -19.818 -4.430 21.419 1.00 85.88 264 LEU A N 1
ATOM 2061 C CA . LEU A 1 264 ? -20.239 -5.589 22.194 1.00 85.88 264 LEU A CA 1
ATOM 2062 C C . LEU A 1 264 ? -19.374 -5.717 23.450 1.00 85.88 264 LEU A C 1
ATOM 2064 O O . LEU A 1 264 ? -18.174 -5.440 23.428 1.00 85.88 264 LEU A O 1
ATOM 2068 N N . VAL A 1 265 ? -19.992 -6.130 24.555 1.00 82.75 265 VAL A N 1
ATOM 2069 C CA . VAL A 1 265 ? -19.268 -6.369 25.813 1.00 82.75 265 VAL A CA 1
ATOM 2070 C C . VAL A 1 265 ? -18.368 -7.601 25.694 1.00 82.75 265 VAL A C 1
ATOM 2072 O O . VAL A 1 265 ? -17.269 -7.598 26.243 1.00 82.75 265 VAL A O 1
ATOM 2075 N N . HIS A 1 266 ? -18.821 -8.635 24.979 1.00 82.31 266 HIS A N 1
ATOM 2076 C CA . HIS A 1 266 ? -18.109 -9.902 24.815 1.00 82.31 266 HIS A CA 1
ATOM 2077 C C . HIS A 1 266 ? -18.605 -10.665 23.571 1.00 82.31 266 HIS A C 1
ATOM 2079 O O . HIS A 1 266 ? -19.783 -10.545 23.219 1.00 82.31 266 HIS A O 1
ATOM 2085 N N . GLU A 1 267 ? -17.754 -11.486 22.941 1.00 81.75 267 GLU A N 1
ATOM 2086 C CA . GLU A 1 267 ? -18.101 -12.264 21.732 1.00 81.75 267 GLU A CA 1
ATOM 2087 C C . GLU A 1 267 ? -19.244 -13.265 21.987 1.00 81.75 267 GLU A C 1
ATOM 2089 O O . GLU A 1 267 ? -20.099 -13.476 21.130 1.00 81.75 267 GLU A O 1
ATOM 2094 N N . SER A 1 268 ? -19.375 -13.775 23.217 1.00 84.81 268 SER A N 1
ATOM 2095 C CA . SER A 1 268 ? -20.506 -14.631 23.625 1.00 84.81 268 SER A CA 1
ATOM 2096 C C . SER A 1 268 ? -21.883 -14.004 23.367 1.00 84.81 268 SER A C 1
ATOM 2098 O O . SER A 1 268 ? -22.863 -14.724 23.183 1.00 84.81 268 SER A O 1
ATOM 2100 N N . ALA A 1 269 ? -21.988 -12.668 23.359 1.00 86.75 269 ALA A N 1
ATOM 2101 C CA . ALA A 1 269 ? -23.229 -11.986 23.003 1.00 86.75 269 ALA A CA 1
ATOM 2102 C C . ALA A 1 269 ? -23.541 -12.144 21.507 1.00 86.75 269 ALA A C 1
ATOM 2104 O O . ALA A 1 269 ? -24.685 -12.413 21.145 1.00 86.75 269 ALA A O 1
ATOM 2105 N N . LYS A 1 270 ? -22.530 -12.026 20.640 1.00 88.19 270 LYS A N 1
ATOM 2106 C CA . LYS A 1 270 ? -22.666 -12.245 19.195 1.00 88.19 270 LYS A CA 1
ATOM 2107 C C . LYS A 1 270 ? -23.048 -13.689 18.887 1.00 88.19 270 LYS A C 1
ATOM 2109 O O . LYS A 1 270 ? -24.015 -13.905 18.160 1.00 88.19 270 LYS A O 1
ATOM 2114 N N . GLU A 1 271 ? -22.390 -14.654 19.525 1.00 87.38 271 GLU A N 1
ATOM 2115 C CA . GLU A 1 271 ? -22.735 -16.076 19.396 1.00 87.38 271 GLU A CA 1
ATOM 2116 C C . GLU A 1 271 ? -24.176 -16.362 19.826 1.00 87.38 271 GLU A C 1
ATOM 2118 O O . GLU A 1 271 ? -24.902 -17.080 19.140 1.00 87.38 271 GLU A O 1
ATOM 2123 N N . PHE A 1 272 ? -24.628 -15.753 20.927 1.00 91.81 272 PHE A N 1
ATOM 2124 C CA . PHE A 1 272 ? -26.007 -15.885 21.382 1.00 91.81 272 PHE A CA 1
ATOM 2125 C C . PHE A 1 272 ? -27.009 -15.437 20.307 1.00 91.81 272 PHE A C 1
ATOM 2127 O O . PHE A 1 272 ? -27.930 -16.196 19.993 1.00 91.81 272 PHE A O 1
ATOM 2134 N N . PHE A 1 273 ? -26.808 -14.259 19.700 1.00 92.50 273 PHE A N 1
ATOM 2135 C CA . PHE A 1 273 ? -27.680 -13.744 18.635 1.00 92.50 273 PHE A CA 1
ATOM 2136 C C . PHE A 1 273 ? -27.644 -14.584 17.350 1.00 92.50 273 PHE A C 1
ATOM 2138 O O . PHE A 1 273 ? -28.613 -14.568 16.591 1.00 92.50 273 PHE A O 1
ATOM 2145 N N . GLN A 1 274 ? -26.558 -15.319 17.111 1.00 90.25 274 GLN A N 1
ATOM 2146 C CA . GLN A 1 274 ? -26.377 -16.195 15.948 1.00 90.25 274 GLN A CA 1
ATOM 2147 C C . GLN A 1 274 ? -26.796 -17.656 16.203 1.00 90.25 274 GLN A C 1
ATOM 2149 O O . GLN A 1 274 ? -26.675 -18.493 15.309 1.00 90.25 274 GLN A O 1
ATOM 2154 N N . SER A 1 275 ? -27.281 -17.972 17.407 1.00 90.88 275 SER A N 1
ATOM 2155 C CA . SER A 1 275 ? -27.662 -19.327 17.820 1.00 90.88 275 SER A CA 1
ATOM 2156 C C . SER A 1 275 ? -29.174 -19.496 17.985 1.00 90.88 275 SER A C 1
ATOM 2158 O O . SER A 1 275 ? -29.909 -18.536 18.216 1.00 90.88 275 SER A O 1
ATOM 2160 N N . ASP A 1 276 ? -29.645 -20.744 18.024 1.00 86.62 276 ASP A N 1
ATOM 2161 C CA . ASP A 1 276 ? -31.050 -21.055 18.325 1.00 86.62 276 ASP A CA 1
ATOM 2162 C C . ASP A 1 276 ? -31.493 -20.624 19.739 1.00 86.62 276 ASP A C 1
ATOM 2164 O O . ASP A 1 276 ? -32.688 -20.599 20.034 1.00 86.62 276 ASP A O 1
ATOM 2168 N N . GLN A 1 277 ? -30.568 -20.225 20.623 1.00 86.12 277 GLN A N 1
ATOM 2169 C CA . GLN A 1 277 ? -30.909 -19.760 21.972 1.00 86.12 277 GLN A CA 1
ATOM 2170 C C . GLN A 1 277 ? -31.746 -18.474 21.974 1.00 86.12 277 GLN A C 1
ATOM 2172 O O . GLN A 1 277 ? -32.477 -18.230 22.938 1.00 86.12 277 GLN A O 1
ATOM 2177 N N . VAL A 1 278 ? -31.651 -17.651 20.925 1.00 88.88 278 VAL A N 1
ATOM 2178 C CA . VAL A 1 278 ? -32.492 -16.456 20.761 1.00 88.88 278 VAL A CA 1
ATOM 2179 C C . VAL A 1 278 ? -33.760 -16.746 19.946 1.00 88.88 278 VAL A C 1
ATOM 2181 O O . VAL A 1 278 ? -34.695 -15.950 19.956 1.00 88.88 278 VAL A O 1
ATOM 2184 N N . ASN A 1 279 ? -33.853 -17.920 19.311 1.00 85.94 279 ASN A N 1
ATOM 2185 C CA . ASN A 1 279 ? -34.996 -18.356 18.508 1.00 85.94 279 ASN A CA 1
ATOM 2186 C C . ASN A 1 279 ? -36.141 -18.897 19.389 1.00 85.94 279 ASN A C 1
ATOM 2188 O O . ASN A 1 279 ? -36.559 -20.053 19.311 1.00 85.94 279 ASN A O 1
ATOM 2192 N N . ILE A 1 280 ? -36.627 -18.049 20.295 1.00 87.00 280 ILE A N 1
ATOM 2193 C CA . ILE A 1 280 ? -37.693 -18.363 21.247 1.00 87.00 280 ILE A CA 1
ATOM 2194 C C . ILE A 1 280 ? -38.786 -17.313 21.110 1.00 87.00 280 ILE A C 1
ATOM 2196 O O . ILE A 1 280 ? -38.510 -16.118 20.998 1.00 87.00 280 ILE A O 1
ATOM 2200 N N . LYS A 1 281 ? -40.042 -17.763 21.190 1.00 85.62 281 LYS A N 1
ATOM 2201 C CA . LYS A 1 281 ? -41.231 -16.915 21.067 1.00 85.62 281 LYS A CA 1
ATOM 2202 C C . LYS A 1 281 ? -41.102 -15.620 21.881 1.00 85.62 281 LYS A C 1
ATOM 2204 O O . LYS A 1 281 ? -41.021 -15.660 23.112 1.00 85.62 281 LYS A O 1
ATOM 2209 N N . GLY A 1 282 ? -41.147 -14.485 21.184 1.00 85.38 282 GLY A N 1
ATOM 2210 C CA . GLY A 1 282 ? -41.154 -13.141 21.770 1.00 85.38 282 GLY A CA 1
ATOM 2211 C C . GLY A 1 282 ? -39.800 -12.428 21.763 1.00 85.38 282 GLY A C 1
ATOM 2212 O O . GLY A 1 282 ? -39.762 -11.241 22.081 1.00 85.38 282 GLY A O 1
ATOM 2213 N N . ILE A 1 283 ? -38.713 -13.117 21.401 1.00 90.69 283 ILE A N 1
ATOM 2214 C CA . ILE A 1 283 ? -37.379 -12.532 21.165 1.00 90.69 283 ILE A CA 1
ATOM 2215 C C . ILE A 1 283 ? -36.717 -13.070 19.881 1.00 90.69 283 ILE A C 1
ATOM 2217 O O . ILE A 1 283 ? -35.606 -12.674 19.550 1.00 90.69 283 ILE A O 1
ATOM 2221 N N . ASP A 1 284 ? -37.413 -13.910 19.117 1.00 89.19 284 ASP A N 1
ATOM 2222 C CA . ASP A 1 284 ? -36.963 -14.532 17.868 1.00 89.19 284 ASP A CA 1
ATOM 2223 C C . ASP A 1 284 ? -36.571 -13.521 16.776 1.00 89.19 284 ASP A C 1
ATOM 2225 O O . ASP A 1 284 ? -35.699 -13.797 15.956 1.00 89.19 284 ASP A O 1
ATOM 2229 N N . MET A 1 285 ? -37.115 -12.300 16.820 1.00 91.12 285 MET A N 1
ATOM 2230 C CA . MET A 1 285 ? -36.719 -11.195 15.932 1.00 91.12 285 MET A CA 1
ATOM 2231 C C . MET A 1 285 ? -35.248 -10.764 16.070 1.00 91.12 285 MET A C 1
ATOM 2233 O O . MET A 1 285 ? -34.712 -10.116 15.170 1.00 91.12 285 MET A O 1
ATOM 2237 N N . PHE A 1 286 ? -34.603 -11.100 17.192 1.00 92.00 286 PHE A N 1
ATOM 2238 C CA . PHE A 1 286 ? -33.187 -10.829 17.430 1.00 92.00 286 PHE A CA 1
ATOM 2239 C C . PHE A 1 286 ? -32.273 -11.935 16.889 1.00 92.00 286 PHE A C 1
ATOM 2241 O O . PHE A 1 286 ? -31.060 -11.802 17.006 1.00 92.00 286 PHE A O 1
ATOM 2248 N N . HIS A 1 287 ? -32.814 -13.004 16.297 1.00 93.25 287 HIS A N 1
ATOM 2249 C CA . HIS A 1 287 ? -32.005 -14.019 15.631 1.00 93.25 287 HIS A CA 1
ATOM 2250 C C . HIS A 1 287 ? -31.323 -13.445 14.384 1.00 93.25 287 HIS A C 1
ATOM 2252 O O . HIS A 1 287 ? -31.966 -12.869 13.500 1.00 93.25 287 HIS A O 1
ATOM 2258 N N . MET A 1 288 ? -30.003 -13.600 14.312 1.00 93.00 288 MET A N 1
ATOM 2259 C CA . MET A 1 288 ? -29.156 -12.990 13.296 1.00 93.00 288 MET A CA 1
ATOM 2260 C C . MET A 1 288 ? -28.446 -14.052 12.470 1.00 93.00 288 MET A C 1
ATOM 2262 O O . MET A 1 288 ? -27.712 -14.880 12.991 1.00 93.00 288 MET A O 1
ATOM 2266 N N . GLY A 1 289 ? -28.630 -13.999 11.154 1.00 89.50 289 GLY A N 1
ATOM 2267 C CA . GLY A 1 289 ? -28.005 -14.950 10.241 1.00 89.50 289 GLY A CA 1
ATOM 2268 C C . GLY A 1 289 ? -27.803 -14.374 8.848 1.00 89.50 289 GLY A C 1
ATOM 2269 O O . GLY A 1 289 ? -27.677 -13.162 8.661 1.00 89.50 289 GLY A O 1
ATOM 2270 N N . GLN A 1 290 ? -27.804 -15.249 7.846 1.00 90.62 290 GLN A N 1
ATOM 2271 C CA . GLN A 1 290 ? -27.555 -14.861 6.454 1.00 90.62 290 GLN A CA 1
ATOM 2272 C C . GLN A 1 290 ? -28.585 -13.844 5.936 1.00 90.62 290 GLN A C 1
ATOM 2274 O O . GLN A 1 290 ? -28.222 -12.892 5.248 1.00 90.62 290 GLN A O 1
ATOM 2279 N N . GLU A 1 291 ? -29.858 -13.986 6.322 1.00 92.06 291 GLU A N 1
ATOM 2280 C CA . GLU A 1 291 ? -30.918 -13.046 5.932 1.00 92.06 291 GLU A CA 1
ATOM 2281 C C . GLU A 1 291 ? -30.723 -11.659 6.558 1.00 92.06 291 GLU A C 1
ATOM 2283 O O . GLU A 1 291 ? -31.015 -10.634 5.945 1.00 92.06 291 GLU A O 1
ATOM 2288 N N . THR A 1 292 ? -30.159 -11.604 7.762 1.00 94.62 292 THR A N 1
ATOM 2289 C CA . THR A 1 292 ? -29.794 -10.343 8.408 1.00 94.62 292 THR A CA 1
ATOM 2290 C C . THR A 1 292 ? -28.665 -9.675 7.632 1.00 94.62 292 THR A C 1
ATOM 2292 O O . THR A 1 292 ? -28.806 -8.523 7.233 1.00 94.62 292 THR A O 1
ATOM 2295 N N . HIS A 1 293 ? -27.599 -10.406 7.288 1.00 94.12 293 HIS A N 1
ATOM 2296 C CA . HIS A 1 293 ? -26.538 -9.880 6.422 1.00 94.12 293 HIS A CA 1
ATOM 2297 C C . HIS A 1 293 ? -27.055 -9.394 5.064 1.00 94.12 293 HIS A C 1
ATOM 2299 O O . HIS A 1 293 ? -26.577 -8.375 4.563 1.00 94.12 293 HIS A O 1
ATOM 2305 N N . ARG A 1 294 ? -28.066 -10.060 4.490 1.00 93.38 294 ARG A N 1
ATOM 2306 C CA . ARG A 1 294 ? -28.718 -9.601 3.260 1.00 93.38 294 ARG A CA 1
ATOM 2307 C C . ARG A 1 294 ? -29.346 -8.218 3.449 1.00 93.38 294 ARG A C 1
ATOM 2309 O O . ARG A 1 294 ? -29.143 -7.350 2.601 1.00 93.38 294 ARG A O 1
ATOM 2316 N N . LYS A 1 295 ? -30.058 -7.990 4.558 1.00 94.25 295 LYS A N 1
ATOM 2317 C CA . LYS A 1 295 ? -30.633 -6.675 4.897 1.00 94.25 295 LYS A CA 1
ATOM 2318 C C . LYS A 1 295 ? -29.545 -5.614 5.073 1.00 94.25 295 LYS A C 1
ATOM 2320 O O . LYS A 1 295 ? -29.637 -4.553 4.467 1.00 94.25 295 LYS A O 1
ATOM 2325 N N . LEU A 1 296 ? -28.481 -5.918 5.821 1.00 95.94 296 LEU A N 1
ATOM 2326 C CA . LEU A 1 296 ? -27.358 -4.991 6.030 1.00 95.94 296 LEU A CA 1
ATOM 2327 C C . LEU A 1 296 ? -26.693 -4.608 4.699 1.00 95.94 296 LEU A C 1
ATOM 2329 O O . LEU A 1 296 ? -26.455 -3.432 4.433 1.00 95.94 296 LEU A O 1
ATOM 2333 N N . MET A 1 297 ? -26.458 -5.589 3.824 1.00 93.69 297 MET A N 1
ATOM 2334 C CA . MET A 1 297 ? -25.953 -5.366 2.469 1.00 93.69 297 MET A CA 1
ATOM 2335 C C . MET A 1 297 ? -26.887 -4.458 1.656 1.00 93.69 297 MET A C 1
ATOM 2337 O O . MET A 1 297 ? -26.415 -3.520 1.013 1.00 93.69 297 MET A O 1
ATOM 2341 N N . GLN A 1 298 ? -28.200 -4.712 1.673 1.00 93.62 298 GLN A N 1
ATOM 2342 C CA . GLN A 1 298 ? -29.186 -3.888 0.965 1.00 93.62 298 GLN A CA 1
ATOM 2343 C C . GLN A 1 298 ? -29.183 -2.439 1.456 1.00 93.62 298 GLN A C 1
ATOM 2345 O O . GLN A 1 298 ? -29.279 -1.531 0.624 1.00 93.62 298 GLN A O 1
ATOM 2350 N N . THR A 1 299 ? -29.057 -2.236 2.770 1.00 95.56 299 THR A N 1
ATOM 2351 C CA . THR A 1 299 ? -28.921 -0.916 3.390 1.00 95.56 299 THR A CA 1
ATOM 2352 C C . THR A 1 299 ? -27.639 -0.242 2.919 1.00 95.56 299 THR A C 1
ATOM 2354 O O . THR A 1 299 ? -27.716 0.844 2.350 1.00 95.56 299 THR A O 1
ATOM 2357 N N . CYS A 1 300 ? -26.474 -0.893 3.028 1.00 95.00 300 CYS A N 1
ATOM 2358 C CA . CYS A 1 300 ? -25.222 -0.314 2.535 1.00 95.00 300 CYS A CA 1
ATOM 2359 C C . CYS A 1 300 ? -25.319 0.088 1.057 1.00 95.00 300 CYS A C 1
ATOM 2361 O O . CYS A 1 300 ? -24.957 1.204 0.694 1.00 95.00 300 CYS A O 1
ATOM 2363 N N . LEU A 1 301 ? -25.860 -0.787 0.204 1.00 92.75 301 LEU A N 1
ATOM 2364 C CA . LEU A 1 301 ? -26.042 -0.487 -1.215 1.00 92.75 301 LEU A CA 1
ATOM 2365 C C . LEU A 1 301 ? -27.008 0.683 -1.444 1.00 92.75 301 LEU A C 1
ATOM 2367 O O . LEU A 1 301 ? -26.777 1.466 -2.356 1.00 92.75 301 LEU A O 1
ATOM 2371 N N . ALA A 1 302 ? -28.052 0.849 -0.626 1.00 92.81 302 ALA A N 1
ATOM 2372 C CA . ALA A 1 302 ? -28.964 1.990 -0.737 1.00 92.81 302 ALA A CA 1
ATOM 2373 C C . ALA A 1 302 ? -28.261 3.318 -0.410 1.00 92.81 302 ALA A C 1
ATOM 2375 O O . ALA A 1 302 ? -28.434 4.299 -1.135 1.00 92.81 302 ALA A O 1
ATOM 2376 N N . HIS A 1 303 ? -27.422 3.333 0.629 1.00 92.19 303 HIS A N 1
ATOM 2377 C CA . HIS A 1 303 ? -26.602 4.494 0.980 1.00 92.19 303 HIS A CA 1
ATOM 2378 C C . HIS A 1 303 ? -25.572 4.811 -0.112 1.00 92.19 303 HIS A C 1
ATOM 2380 O O . HIS A 1 303 ? -25.464 5.959 -0.535 1.00 92.19 303 HIS A O 1
ATOM 2386 N N . VAL A 1 304 ? -24.890 3.795 -0.652 1.00 91.31 304 VAL A N 1
ATOM 2387 C CA . VAL A 1 304 ? -23.967 3.942 -1.793 1.00 91.31 304 VAL A CA 1
ATOM 2388 C C . VAL A 1 304 ? -24.699 4.505 -3.019 1.00 91.31 304 VAL A C 1
ATOM 2390 O O . VAL A 1 304 ? -24.234 5.452 -3.650 1.00 91.31 304 VAL A O 1
ATOM 2393 N N . GLU A 1 305 ? -25.874 3.976 -3.353 1.00 91.12 305 GLU A N 1
ATOM 2394 C CA . GLU A 1 305 ? -26.658 4.437 -4.503 1.00 91.12 305 GLU A CA 1
ATOM 2395 C C . GLU A 1 305 ? -27.153 5.875 -4.347 1.00 91.12 305 GLU A C 1
ATOM 2397 O O . GLU A 1 305 ? -27.116 6.638 -5.311 1.00 91.12 305 GLU A O 1
ATOM 2402 N N . CYS A 1 306 ? -27.570 6.262 -3.142 1.00 87.56 306 CYS A N 1
ATOM 2403 C CA . CYS A 1 306 ? -27.979 7.629 -2.842 1.00 87.56 306 CYS A CA 1
ATOM 2404 C C . CYS A 1 306 ? -26.783 8.596 -2.872 1.00 87.56 306 CYS A C 1
ATOM 2406 O O . CYS A 1 306 ? -26.841 9.635 -3.532 1.00 87.56 306 CYS A O 1
ATOM 2408 N N . GLY A 1 307 ? -25.687 8.224 -2.205 1.00 86.00 307 GLY A N 1
ATOM 2409 C CA . GLY A 1 307 ? -24.502 9.059 -2.025 1.00 86.00 307 GLY A CA 1
ATOM 2410 C C . GLY A 1 307 ? -23.737 9.328 -3.320 1.00 86.00 307 GLY A C 1
ATOM 2411 O O . GLY A 1 307 ? -23.335 10.462 -3.561 1.00 86.00 307 GLY A O 1
ATOM 2412 N N . TYR A 1 308 ? -23.575 8.318 -4.183 1.00 85.69 308 TYR A N 1
ATOM 2413 C CA . TYR A 1 308 ? -22.868 8.472 -5.466 1.00 85.69 308 TYR A CA 1
ATOM 2414 C C . TYR A 1 308 ? -23.802 8.689 -6.667 1.00 85.69 308 TYR A C 1
ATOM 2416 O O . TYR A 1 308 ? -23.329 8.950 -7.773 1.00 85.69 308 TYR A O 1
ATOM 2424 N N . GLY A 1 309 ? -25.122 8.568 -6.488 1.00 74.44 309 GLY A N 1
ATOM 2425 C CA . GLY A 1 309 ? -26.116 8.771 -7.549 1.00 74.44 309 GLY A CA 1
ATOM 2426 C C . GLY A 1 309 ? -26.599 10.209 -7.717 1.00 74.44 309 GLY A C 1
ATOM 2427 O O . GLY A 1 309 ? -27.053 10.559 -8.806 1.00 74.44 309 GLY A O 1
ATOM 2428 N N . ASN A 1 310 ? -26.473 11.050 -6.687 1.00 66.69 310 ASN A N 1
ATOM 2429 C CA . ASN A 1 310 ? -26.891 12.450 -6.716 1.00 66.69 310 ASN A CA 1
ATOM 2430 C C . ASN A 1 310 ? -25.673 13.385 -6.659 1.00 66.69 310 ASN A C 1
ATOM 2432 O O . ASN A 1 310 ? -24.875 13.329 -5.732 1.00 66.69 310 ASN A O 1
ATOM 2436 N N . SER A 1 311 ? -25.556 14.315 -7.613 1.00 51.31 311 SER A N 1
ATOM 2437 C CA . SER A 1 311 ? -24.462 15.304 -7.685 1.00 51.31 311 SER A CA 1
ATOM 2438 C C . SER A 1 311 ? -24.518 16.395 -6.602 1.00 51.31 311 SER A C 1
ATOM 2440 O O . SER A 1 311 ? -23.745 17.351 -6.639 1.00 51.31 311 SER A O 1
ATOM 2442 N N . SER A 1 312 ? -25.454 16.296 -5.658 1.00 48.09 312 SER A N 1
ATOM 2443 C CA . SER A 1 312 ? -25.671 17.253 -4.578 1.00 48.09 312 SER A CA 1
ATOM 2444 C C . SER A 1 312 ? -25.401 16.589 -3.226 1.00 48.09 312 SER A C 1
ATOM 2446 O O . SER A 1 312 ? -26.240 15.857 -2.709 1.00 48.09 312 SER A O 1
ATOM 2448 N N . THR A 1 313 ? -24.227 16.921 -2.679 1.00 46.41 313 THR A N 1
ATOM 2449 C CA . THR A 1 313 ? -23.752 16.760 -1.288 1.00 46.41 313 THR A CA 1
ATOM 2450 C C . THR A 1 313 ? -23.451 15.337 -0.775 1.00 46.41 313 THR A C 1
ATOM 2452 O O . THR A 1 313 ? -24.266 14.772 -0.050 1.00 46.41 313 THR A O 1
ATOM 2455 N N . PRO A 1 314 ? -22.228 14.819 -1.015 1.00 50.97 314 PRO A N 1
ATOM 2456 C CA . PRO A 1 314 ? -21.668 13.650 -0.315 1.00 50.97 314 PRO A CA 1
ATOM 2457 C C . PRO A 1 314 ? -21.465 13.858 1.203 1.00 50.97 314 PRO A C 1
ATOM 2459 O O . PRO A 1 314 ? -21.377 12.896 1.955 1.00 50.97 314 PRO A O 1
ATOM 2462 N N . ASP A 1 315 ? -21.424 15.111 1.670 1.00 52.31 315 ASP A N 1
ATOM 2463 C CA . ASP A 1 315 ? -20.996 15.498 3.029 1.00 52.31 315 ASP A CA 1
ATOM 2464 C C . ASP A 1 315 ? -22.030 15.299 4.159 1.00 52.31 315 ASP A C 1
ATOM 2466 O O . ASP A 1 315 ? -21.793 15.721 5.292 1.00 52.31 315 ASP A O 1
ATOM 2470 N N . ARG A 1 316 ? -23.200 14.697 3.899 1.00 67.00 316 ARG A N 1
ATOM 2471 C CA . ARG A 1 316 ? -24.268 14.564 4.918 1.00 67.00 316 ARG A CA 1
ATOM 2472 C C . ARG A 1 316 ? -24.524 13.156 5.441 1.00 67.00 316 ARG A C 1
ATOM 2474 O O . ARG A 1 316 ? -25.262 13.036 6.417 1.00 67.00 316 ARG A O 1
ATOM 2481 N N . ASP A 1 317 ? -23.936 12.124 4.846 1.00 83.06 317 ASP A N 1
ATOM 2482 C CA . ASP A 1 317 ? -24.155 10.747 5.285 1.00 83.06 317 ASP A CA 1
ATOM 2483 C C . ASP A 1 317 ? -22.935 10.202 6.050 1.00 83.06 317 ASP A C 1
ATOM 2485 O O . ASP A 1 317 ? -21.973 9.748 5.425 1.00 83.06 317 ASP A O 1
ATOM 2489 N N . PRO A 1 318 ? -22.946 10.218 7.399 1.00 87.44 318 PRO A N 1
ATOM 2490 C CA . PRO A 1 318 ? -21.836 9.699 8.193 1.00 87.44 318 PRO A CA 1
ATOM 2491 C C . PRO A 1 318 ? -21.628 8.189 8.006 1.00 87.44 318 PRO A C 1
ATOM 2493 O O . PRO A 1 318 ? -20.541 7.700 8.295 1.00 87.44 318 PRO A O 1
ATOM 2496 N N . PHE A 1 319 ? -22.629 7.452 7.509 1.00 92.38 319 PHE A N 1
ATOM 2497 C CA . PHE A 1 319 ? -22.555 6.008 7.295 1.00 92.38 319 PHE A CA 1
ATOM 2498 C C . PHE A 1 319 ? -22.011 5.623 5.913 1.00 92.38 319 PHE A C 1
ATOM 2500 O O . PHE A 1 319 ? -21.555 4.494 5.730 1.00 92.38 319 PHE A O 1
ATOM 2507 N N . LEU A 1 320 ? -21.979 6.553 4.952 1.00 90.25 320 LEU A N 1
ATOM 2508 C CA . LEU A 1 320 ? -21.562 6.272 3.575 1.00 90.25 320 LEU A CA 1
ATOM 2509 C C . LEU A 1 320 ? -20.156 5.667 3.497 1.00 90.25 320 LEU A C 1
ATOM 2511 O O . LEU A 1 320 ? -19.942 4.736 2.733 1.00 90.25 320 LEU A O 1
ATOM 2515 N N . SER A 1 321 ? -19.209 6.148 4.308 1.00 87.56 321 SER A N 1
ATOM 2516 C CA . SER A 1 321 ? -17.841 5.608 4.334 1.00 87.56 321 SER A CA 1
ATOM 2517 C C . SER A 1 321 ? -17.823 4.121 4.704 1.00 87.56 321 SER A C 1
ATOM 2519 O O . SER A 1 321 ? -17.242 3.299 3.993 1.00 87.56 321 SER A O 1
ATOM 2521 N N . TYR A 1 322 ? -18.544 3.755 5.770 1.00 89.50 322 TYR A N 1
ATOM 2522 C CA . TYR A 1 322 ? -18.706 2.360 6.162 1.00 89.50 322 TYR A CA 1
ATOM 2523 C C . TYR A 1 322 ? -19.408 1.557 5.062 1.00 89.50 322 TYR A C 1
ATOM 2525 O O . TYR A 1 322 ? -18.915 0.508 4.646 1.00 89.50 322 TYR A O 1
ATOM 2533 N N . ALA A 1 323 ? -20.540 2.059 4.566 1.00 93.00 323 ALA A N 1
ATOM 2534 C CA . ALA A 1 323 ? -21.333 1.390 3.545 1.00 93.00 323 ALA A CA 1
ATOM 2535 C C . ALA A 1 323 ? -20.505 1.102 2.286 1.00 93.00 323 ALA A C 1
ATOM 2537 O O . ALA A 1 323 ? -20.528 -0.018 1.775 1.00 93.00 323 ALA A O 1
ATOM 2538 N N . SER A 1 324 ? -19.723 2.081 1.831 1.00 88.31 324 SER A N 1
ATOM 2539 C CA . SER A 1 324 ? -18.836 1.972 0.675 1.00 88.31 324 SER A CA 1
ATOM 2540 C C . SER A 1 324 ? -17.762 0.910 0.848 1.00 88.31 324 SER A C 1
ATOM 2542 O O . SER A 1 324 ? -17.442 0.235 -0.130 1.00 88.31 324 SER A O 1
ATOM 2544 N N . GLN A 1 325 ? -17.225 0.757 2.058 1.00 84.12 325 GLN A N 1
ATOM 2545 C CA . GLN A 1 325 ? -16.116 -0.149 2.335 1.00 84.12 325 GLN A CA 1
ATOM 2546 C C . GLN A 1 325 ? -16.574 -1.584 2.650 1.00 84.12 325 GLN A C 1
ATOM 2548 O O . GLN A 1 325 ? -15.933 -2.534 2.206 1.00 84.12 325 GLN A O 1
ATOM 2553 N N . TYR A 1 326 ? -17.682 -1.756 3.381 1.00 87.12 326 TYR A N 1
ATOM 2554 C CA . TYR A 1 326 ? -18.041 -3.037 4.011 1.00 87.12 326 TYR A CA 1
ATOM 2555 C C . TYR A 1 326 ? -19.296 -3.717 3.451 1.00 87.12 326 TYR A C 1
ATOM 2557 O O . TYR A 1 326 ? -19.589 -4.851 3.837 1.00 87.12 326 TYR A O 1
ATOM 2565 N N . TRP A 1 327 ? -20.005 -3.120 2.483 1.00 90.56 327 TRP A N 1
ATOM 2566 C CA . TRP A 1 327 ? -21.062 -3.850 1.766 1.00 90.56 327 TRP A CA 1
ATOM 2567 C C . TRP A 1 327 ? -20.597 -5.201 1.178 1.00 90.56 327 TRP A C 1
ATOM 2569 O O . TRP A 1 327 ? -21.393 -6.144 1.237 1.00 90.56 327 TRP A O 1
ATOM 2579 N N . PRO A 1 328 ? -19.347 -5.371 0.675 1.00 84.06 328 PRO A N 1
ATOM 2580 C CA . PRO A 1 328 ? -18.887 -6.659 0.158 1.00 84.06 328 PRO A CA 1
ATOM 2581 C C . PRO A 1 328 ? -18.835 -7.760 1.219 1.00 84.06 328 PRO A C 1
ATOM 2583 O O . PRO A 1 328 ? -19.112 -8.918 0.911 1.00 84.06 328 PRO A O 1
ATOM 2586 N N . VAL A 1 329 ? -18.521 -7.399 2.468 1.00 82.44 329 VAL A N 1
ATOM 2587 C CA . VAL A 1 329 ? -18.450 -8.335 3.600 1.00 82.44 329 VAL A CA 1
ATOM 2588 C C . VAL A 1 329 ? -19.842 -8.886 3.901 1.00 82.44 329 VAL A C 1
ATOM 2590 O O . VAL A 1 329 ? -20.049 -10.096 3.961 1.00 82.44 329 VAL A O 1
ATOM 2593 N N . HIS A 1 330 ? -20.841 -8.007 3.997 1.00 89.94 330 HIS A N 1
ATOM 2594 C CA . HIS A 1 330 ? -22.227 -8.435 4.190 1.00 89.94 330 HIS A CA 1
ATOM 2595 C C . HIS A 1 330 ? -22.761 -9.231 2.994 1.00 89.94 330 HIS A C 1
ATOM 2597 O O . HIS A 1 330 ? -23.459 -10.225 3.183 1.00 89.94 330 HIS A O 1
ATOM 2603 N N . PHE A 1 331 ? -22.392 -8.843 1.770 1.00 85.31 331 PHE A N 1
ATOM 2604 C CA . PHE A 1 331 ? -22.731 -9.593 0.562 1.00 85.31 331 PHE A CA 1
ATOM 2605 C C . PHE A 1 331 ? -22.184 -11.029 0.620 1.00 85.31 331 PHE A C 1
ATOM 2607 O O . PHE A 1 331 ? -22.890 -11.970 0.260 1.00 85.31 331 PHE A O 1
ATOM 2614 N N . HIS A 1 332 ? -20.944 -11.212 1.086 1.00 80.19 332 HIS A N 1
ATOM 2615 C CA . HIS A 1 332 ? -20.326 -12.530 1.234 1.00 80.19 332 HIS A CA 1
ATOM 2616 C C . HIS A 1 332 ? -21.099 -13.419 2.222 1.00 80.19 332 HIS A C 1
ATOM 2618 O O . HIS A 1 332 ? -21.446 -14.549 1.886 1.00 80.19 332 HIS A O 1
ATOM 2624 N N . HIS A 1 333 ? -21.454 -12.910 3.403 1.00 83.94 333 HIS A N 1
ATOM 2625 C CA . HIS A 1 333 ? -22.219 -13.693 4.383 1.00 83.94 333 HIS A CA 1
ATOM 2626 C C . HIS A 1 333 ? -23.672 -13.964 3.963 1.00 83.94 333 HIS A C 1
ATOM 2628 O O . HIS A 1 333 ? -24.264 -14.963 4.370 1.00 83.94 333 HIS A O 1
ATOM 2634 N N . ALA A 1 334 ? -24.256 -13.101 3.132 1.00 88.25 334 ALA A N 1
ATOM 2635 C CA . ALA A 1 334 ? -25.620 -13.246 2.626 1.00 88.25 334 ALA A CA 1
ATOM 2636 C C . ALA A 1 334 ? -25.730 -14.150 1.385 1.00 88.25 334 ALA A C 1
ATOM 2638 O O . ALA A 1 334 ? -26.817 -14.339 0.840 1.00 88.25 334 ALA A O 1
ATOM 2639 N N . ILE A 1 335 ? -24.622 -14.697 0.891 1.00 77.38 335 ILE A N 1
ATOM 2640 C CA . ILE A 1 335 ? -24.524 -15.168 -0.491 1.00 77.38 335 ILE A CA 1
ATOM 2641 C C . ILE A 1 335 ? -25.504 -16.282 -0.881 1.00 77.38 335 ILE A C 1
ATOM 2643 O O . ILE A 1 335 ? -25.934 -16.341 -2.033 1.00 77.38 335 ILE A O 1
ATOM 2647 N N . HIS A 1 336 ? -25.892 -17.137 0.067 1.00 80.12 336 HIS A N 1
ATOM 2648 C CA . HIS A 1 336 ? -26.827 -18.240 -0.171 1.00 80.12 336 HIS A CA 1
ATOM 2649 C C . HIS A 1 336 ? -28.304 -17.819 -0.127 1.00 80.12 336 HIS A C 1
ATOM 2651 O O . HIS A 1 336 ? -29.150 -18.556 -0.629 1.00 80.12 336 HIS A O 1
ATOM 2657 N N . VAL A 1 337 ? -28.614 -16.642 0.428 1.00 87.06 337 VAL A N 1
ATOM 2658 C CA . VAL A 1 337 ? -29.983 -16.100 0.536 1.00 87.06 337 VAL A CA 1
ATOM 2659 C C . VAL A 1 337 ? -30.237 -14.910 -0.394 1.00 87.06 337 VAL A C 1
ATOM 2661 O O . VAL A 1 337 ? -31.360 -14.412 -0.493 1.00 87.06 337 VAL A O 1
ATOM 2664 N N . ILE A 1 338 ? -29.207 -14.431 -1.101 1.00 82.31 338 ILE A N 1
ATOM 2665 C CA . ILE A 1 338 ? -29.350 -13.362 -2.090 1.00 82.31 338 ILE A CA 1
ATOM 2666 C C . ILE A 1 338 ? -30.229 -13.844 -3.246 1.00 82.31 338 ILE A C 1
ATOM 2668 O O . ILE A 1 338 ? -29.849 -14.710 -4.040 1.00 82.31 338 ILE A O 1
ATOM 2672 N N . ASP A 1 339 ? -31.380 -13.190 -3.402 1.00 79.31 339 ASP A N 1
ATOM 2673 C CA . ASP A 1 339 ? -32.151 -13.256 -4.632 1.00 79.31 339 ASP A CA 1
ATOM 2674 C C . ASP A 1 339 ? -31.421 -12.434 -5.679 1.00 79.31 339 ASP A C 1
ATOM 2676 O O . ASP A 1 339 ? -31.556 -11.220 -5.839 1.00 79.31 339 ASP A O 1
ATOM 2680 N N . SER A 1 340 ? -30.611 -13.171 -6.407 1.00 69.44 340 SER A N 1
ATOM 2681 C CA . SER A 1 340 ? -29.927 -12.720 -7.582 1.00 69.44 340 SER A CA 1
ATOM 2682 C C . SER A 1 340 ? -30.848 -11.869 -8.487 1.00 69.44 340 SER A C 1
ATOM 2684 O O . SER A 1 340 ? -30.450 -10.761 -8.878 1.00 69.44 340 SER A O 1
ATOM 2686 N N . ALA A 1 341 ? -32.053 -12.332 -8.839 1.00 70.94 341 ALA A N 1
ATOM 2687 C CA . ALA A 1 341 ? -32.932 -11.652 -9.798 1.00 70.94 341 ALA A CA 1
ATOM 2688 C C . ALA A 1 341 ? -33.176 -10.184 -9.425 1.00 70.94 341 ALA A C 1
ATOM 2690 O O . ALA A 1 341 ? -33.039 -9.312 -10.287 1.00 70.94 341 ALA A O 1
ATOM 2691 N N . THR A 1 342 ? -33.428 -9.917 -8.145 1.00 78.06 342 THR A N 1
ATOM 2692 C CA . THR A 1 342 ? -33.694 -8.575 -7.627 1.00 78.06 342 THR A CA 1
ATOM 2693 C C . THR A 1 342 ? -32.413 -7.807 -7.311 1.00 78.06 342 THR A C 1
ATOM 2695 O O . THR A 1 342 ? -32.246 -6.689 -7.796 1.00 78.06 342 THR A O 1
ATOM 2698 N N . GLU A 1 343 ? -31.468 -8.385 -6.565 1.00 81.56 343 GLU A N 1
ATOM 2699 C CA . GLU A 1 343 ? -30.324 -7.631 -6.028 1.00 81.56 343 GLU A CA 1
ATOM 2700 C C . GLU A 1 343 ? -29.349 -7.164 -7.109 1.00 81.56 343 GLU A C 1
ATOM 2702 O O . GLU A 1 343 ? -28.905 -6.020 -7.084 1.00 81.56 343 GLU A O 1
ATOM 2707 N N . LEU A 1 344 ? -29.054 -7.991 -8.118 1.00 76.62 344 LEU A N 1
ATOM 2708 C CA . LEU A 1 344 ? -28.148 -7.565 -9.199 1.00 76.62 344 LEU A CA 1
ATOM 2709 C C . LEU A 1 344 ? -28.844 -6.714 -10.275 1.00 76.62 344 LEU A C 1
ATOM 2711 O O . LEU A 1 344 ? -28.201 -6.315 -11.243 1.00 76.62 344 LEU A O 1
ATOM 2715 N N . SER A 1 345 ? -30.146 -6.436 -10.136 1.00 80.38 345 SER A N 1
ATOM 2716 C CA . SER A 1 345 ? -30.869 -5.498 -11.013 1.00 80.38 345 SER A CA 1
ATOM 2717 C C . SER A 1 345 ? -30.731 -4.033 -10.572 1.00 80.38 345 SER A C 1
ATOM 2719 O O . SER A 1 345 ? -31.081 -3.110 -11.324 1.00 80.38 345 SER A O 1
ATOM 2721 N N . ARG A 1 346 ? -30.198 -3.825 -9.361 1.00 87.00 346 ARG A N 1
ATOM 2722 C CA . ARG A 1 346 ? -30.005 -2.516 -8.741 1.00 87.00 346 ARG A CA 1
ATOM 2723 C C . ARG A 1 346 ? -29.140 -1.589 -9.606 1.00 87.00 346 ARG A C 1
ATOM 2725 O O . ARG A 1 346 ? -28.238 -2.072 -10.301 1.00 87.00 346 ARG A O 1
ATOM 2732 N N . PRO A 1 347 ? -29.391 -0.265 -9.588 1.00 86.25 347 PRO A N 1
ATOM 2733 C CA . PRO A 1 347 ? -28.599 0.723 -10.319 1.00 86.25 347 PRO A CA 1
ATOM 2734 C C . PRO A 1 347 ? -27.086 0.556 -10.169 1.00 86.25 347 PRO A C 1
ATOM 2736 O O . PRO A 1 347 ? -26.374 0.710 -11.162 1.00 86.25 347 PRO A O 1
ATOM 2739 N N . PHE A 1 348 ? -26.595 0.197 -8.981 1.00 87.25 348 PHE A N 1
ATOM 2740 C CA . PHE A 1 348 ? -25.175 -0.047 -8.726 1.00 87.25 348 PHE A CA 1
ATOM 2741 C C . PHE A 1 348 ? -24.571 -1.132 -9.638 1.00 87.25 348 PHE A C 1
ATOM 2743 O O . PHE A 1 348 ? -23.500 -0.939 -10.205 1.00 87.25 348 PHE A O 1
ATOM 2750 N N . PHE A 1 349 ? -25.283 -2.239 -9.876 1.00 83.94 349 PHE A N 1
ATOM 2751 C CA . PHE A 1 349 ? -24.784 -3.394 -10.638 1.00 83.94 349 PHE A CA 1
ATOM 2752 C C . PHE A 1 349 ? -25.054 -3.326 -12.151 1.00 83.94 349 PHE A C 1
ATOM 2754 O O . PHE A 1 349 ? -24.943 -4.329 -12.860 1.00 83.94 349 PHE A O 1
ATOM 2761 N N . ARG A 1 350 ? -25.403 -2.156 -12.697 1.00 81.81 350 ARG A N 1
ATOM 2762 C CA . ARG A 1 350 ? -25.564 -1.989 -14.152 1.00 81.81 350 ARG A CA 1
ATOM 2763 C C . ARG A 1 350 ? -24.203 -1.797 -14.825 1.00 81.81 350 ARG A C 1
ATOM 2765 O O . ARG A 1 350 ? -23.361 -1.053 -14.336 1.00 81.81 350 ARG A O 1
ATOM 2772 N N . VAL A 1 351 ? -24.019 -2.398 -16.006 1.00 67.19 351 VAL A N 1
ATOM 2773 C CA . VAL A 1 351 ? -22.740 -2.443 -16.757 1.00 67.19 351 VAL A CA 1
ATOM 2774 C C . VAL A 1 351 ? -22.143 -1.055 -17.076 1.00 67.19 351 VAL A C 1
ATOM 2776 O O . VAL A 1 351 ? -20.944 -0.967 -17.304 1.00 67.19 351 VAL A O 1
ATOM 2779 N N . ASN A 1 352 ? -22.936 0.024 -17.022 1.00 72.19 352 ASN A N 1
ATOM 2780 C CA . ASN A 1 352 ? -22.499 1.417 -17.215 1.00 72.19 352 ASN A CA 1
ATOM 2781 C C . ASN A 1 352 ? -23.030 2.354 -16.113 1.00 72.19 352 ASN A C 1
ATOM 2783 O O . ASN A 1 352 ? -23.480 3.464 -16.396 1.00 72.19 352 ASN A O 1
ATOM 2787 N N . SER A 1 353 ? -23.078 1.888 -14.867 1.00 82.62 353 SER A N 1
ATOM 2788 C CA . SER A 1 353 ? -23.594 2.707 -13.774 1.00 82.62 353 SER A CA 1
ATOM 2789 C C . SER A 1 353 ? -22.639 3.870 -13.440 1.00 82.62 353 SER A C 1
ATOM 2791 O O . SER A 1 353 ? -21.453 3.631 -13.181 1.00 82.62 353 SER A O 1
ATOM 2793 N N . PRO A 1 354 ? -23.111 5.133 -13.425 1.00 82.56 354 PRO A N 1
ATOM 2794 C CA . PRO A 1 354 ? -22.297 6.249 -12.945 1.00 82.56 354 PRO A CA 1
ATOM 2795 C C . PRO A 1 354 ? -22.002 6.102 -11.446 1.00 82.56 354 PRO A C 1
ATOM 2797 O O . PRO A 1 354 ? -20.882 6.368 -11.029 1.00 82.56 354 PRO A O 1
ATOM 2800 N N . ILE A 1 355 ? -22.953 5.555 -10.676 1.00 87.06 355 ILE A N 1
ATOM 2801 C CA . ILE A 1 355 ? -22.812 5.258 -9.240 1.00 87.06 355 ILE A CA 1
ATOM 2802 C C . ILE A 1 355 ? -21.623 4.324 -9.016 1.00 87.06 355 ILE A C 1
ATOM 2804 O O . ILE A 1 355 ? -20.746 4.623 -8.217 1.00 87.06 355 ILE A O 1
ATOM 2808 N N . TRP A 1 356 ? -21.567 3.220 -9.770 1.00 85.12 356 TRP A N 1
ATOM 2809 C CA . TRP A 1 356 ? -20.436 2.288 -9.759 1.00 85.12 356 TRP A CA 1
ATOM 2810 C C . TRP A 1 356 ? -19.112 2.996 -10.039 1.00 85.12 356 TRP A C 1
ATOM 2812 O O . TRP A 1 356 ? -18.122 2.768 -9.351 1.00 85.12 356 TRP A O 1
ATOM 2822 N N . THR A 1 357 ? -19.098 3.847 -11.066 1.00 80.06 357 THR A N 1
ATOM 2823 C CA . THR A 1 357 ? -17.879 4.509 -11.535 1.00 80.06 357 THR A CA 1
ATOM 2824 C C . THR A 1 357 ? -17.343 5.493 -10.497 1.00 80.06 357 THR A C 1
ATOM 2826 O O . THR A 1 357 ? -16.134 5.536 -10.286 1.00 80.06 357 THR A O 1
ATOM 2829 N N . GLU A 1 358 ? -18.215 6.253 -9.831 1.00 84.38 358 GLU A N 1
ATOM 2830 C CA . GLU A 1 358 ? -17.816 7.172 -8.760 1.00 84.38 358 GLU A CA 1
ATOM 2831 C C . GLU A 1 358 ? -17.470 6.434 -7.460 1.00 84.38 358 GLU A C 1
ATOM 2833 O O . GLU A 1 358 ? -16.423 6.709 -6.875 1.00 84.38 358 GLU A O 1
ATOM 2838 N N . TRP A 1 359 ? -18.270 5.438 -7.053 1.00 87.69 359 TRP A N 1
ATOM 2839 C CA . TRP A 1 359 ? -17.955 4.591 -5.896 1.00 87.69 359 TRP A CA 1
ATOM 2840 C C . TRP A 1 359 ? -16.590 3.926 -6.056 1.00 87.69 359 TRP A C 1
ATOM 2842 O O . TRP A 1 359 ? -15.792 3.955 -5.126 1.00 87.69 359 TRP A O 1
ATOM 2852 N N . LEU A 1 360 ? -16.284 3.375 -7.236 1.00 84.25 360 LEU A N 1
ATOM 2853 C CA . LEU A 1 360 ? -15.021 2.682 -7.476 1.00 84.25 360 LEU A CA 1
ATOM 2854 C C . LEU A 1 360 ? -13.820 3.615 -7.301 1.00 84.25 360 LEU A C 1
ATOM 2856 O O . LEU A 1 360 ? -12.806 3.167 -6.783 1.00 84.25 360 LEU A O 1
ATOM 2860 N N . LYS A 1 361 ? -13.914 4.894 -7.695 1.00 77.94 361 LYS A N 1
ATOM 2861 C CA . LYS A 1 361 ? -12.830 5.864 -7.460 1.00 77.94 361 LYS A CA 1
ATOM 2862 C C . LYS A 1 361 ? -12.572 6.031 -5.966 1.00 77.94 361 LYS A C 1
ATOM 2864 O O . LYS A 1 361 ? -11.444 5.838 -5.529 1.00 77.94 361 LYS A O 1
ATOM 2869 N N . VAL A 1 362 ? -13.627 6.294 -5.194 1.00 78.50 362 VAL A N 1
ATOM 2870 C CA . VAL A 1 362 ? -13.522 6.530 -3.747 1.00 78.50 362 VAL A CA 1
ATOM 2871 C C . VAL A 1 362 ? -13.084 5.270 -3.002 1.00 78.50 362 VAL A C 1
ATOM 2873 O O . VAL A 1 362 ? -12.162 5.319 -2.192 1.00 78.50 362 VAL A O 1
ATOM 2876 N N . TYR A 1 363 ? -13.695 4.125 -3.310 1.00 79.81 363 TYR A N 1
ATOM 2877 C CA . TYR A 1 363 ? -13.319 2.833 -2.742 1.00 79.81 363 TYR A CA 1
ATOM 2878 C C . TYR A 1 363 ? -11.850 2.513 -3.037 1.00 79.81 363 TYR A C 1
ATOM 2880 O O . TYR A 1 363 ? -11.117 2.101 -2.142 1.00 79.81 363 TYR A O 1
ATOM 2888 N N . TRP A 1 364 ? -11.382 2.761 -4.266 1.00 74.88 364 TRP A N 1
ATOM 2889 C CA . TRP A 1 364 ? -10.002 2.471 -4.653 1.00 74.88 364 TRP A CA 1
ATOM 2890 C C . TRP A 1 364 ? -8.976 3.427 -4.039 1.00 74.88 364 TRP A C 1
ATOM 2892 O O . TRP A 1 364 ? -7.899 2.987 -3.642 1.00 74.88 364 TRP A O 1
ATOM 2902 N N . GLU A 1 365 ? -9.296 4.715 -3.904 1.00 66.69 365 GLU A N 1
ATOM 2903 C CA . GLU A 1 365 ? -8.471 5.674 -3.154 1.00 66.69 365 GLU A CA 1
ATOM 2904 C C . GLU A 1 365 ? -8.279 5.190 -1.703 1.00 66.69 365 GLU A C 1
ATOM 2906 O O . GLU A 1 365 ? -7.149 5.065 -1.205 1.00 66.69 365 GLU A O 1
ATOM 2911 N N . GLN A 1 366 ? -9.378 4.788 -1.057 1.00 65.00 366 GLN A N 1
ATOM 2912 C CA . GLN A 1 366 ? -9.383 4.239 0.301 1.00 65.00 366 GLN A CA 1
ATOM 2913 C C . GLN A 1 366 ? -8.696 2.872 0.422 1.00 65.00 366 GLN A C 1
ATOM 2915 O O . GLN A 1 366 ? -8.141 2.584 1.478 1.00 65.00 366 GLN A O 1
ATOM 2920 N N . GLU A 1 367 ? -8.632 2.074 -0.644 1.00 57.53 367 GLU A N 1
ATOM 2921 C CA . GLU A 1 367 ? -7.952 0.769 -0.704 1.00 57.53 367 GLU A CA 1
ATOM 2922 C C . GLU A 1 367 ? -6.466 0.853 -1.099 1.00 57.53 367 GLU A C 1
ATOM 2924 O O . GLU A 1 367 ? -5.681 0.016 -0.658 1.00 57.53 367 GLU A O 1
ATOM 2929 N N . LYS A 1 368 ? -6.030 1.860 -1.879 1.00 51.50 368 LYS A N 1
ATOM 2930 C CA . LYS A 1 368 ? -4.671 1.909 -2.475 1.00 51.50 368 LYS A CA 1
ATOM 2931 C C . LYS A 1 368 ? -3.917 3.251 -2.407 1.00 51.50 368 LYS A C 1
ATOM 2933 O O . LYS A 1 368 ? -2.922 3.393 -3.095 1.00 51.50 368 LYS A O 1
ATOM 2938 N N . ASN A 1 369 ? -4.321 4.168 -1.523 1.00 38.53 369 ASN A N 1
ATOM 2939 C CA . ASN A 1 369 ? -3.578 5.379 -1.104 1.00 38.53 369 ASN A CA 1
ATOM 2940 C C . ASN A 1 369 ? -3.551 6.536 -2.111 1.00 38.53 369 ASN A C 1
ATOM 2942 O O . ASN A 1 369 ? -3.030 7.588 -1.764 1.00 38.53 369 ASN A O 1
ATOM 2946 N N . GLY A 1 370 ? -4.231 6.415 -3.256 1.00 41.19 370 GLY A N 1
ATOM 2947 C CA . GLY A 1 370 ? -4.319 7.501 -4.243 1.00 41.19 370 GLY A CA 1
ATOM 2948 C C . GLY A 1 370 ? -3.960 7.099 -5.675 1.00 41.19 370 GLY A C 1
ATOM 2949 O O . GLY A 1 370 ? -4.104 7.907 -6.591 1.00 41.19 370 GLY A O 1
ATOM 2950 N N . GLY A 1 371 ? -3.541 5.852 -5.917 1.00 49.50 371 GLY A N 1
ATOM 2951 C CA . GLY A 1 371 ? -3.348 5.341 -7.278 1.00 49.50 371 GLY A CA 1
ATOM 2952 C C . GLY A 1 371 ? -4.624 5.399 -8.137 1.00 49.50 371 GLY A C 1
ATOM 2953 O O . GLY A 1 371 ? -5.727 5.135 -7.656 1.00 49.50 371 GLY A O 1
ATOM 2954 N N . SER A 1 372 ? -4.486 5.699 -9.438 1.00 55.56 372 SER A N 1
ATOM 2955 C CA . SER A 1 372 ? -5.637 5.753 -10.354 1.00 55.56 372 SER A CA 1
ATOM 2956 C C . SER A 1 372 ? -6.405 4.421 -10.362 1.00 55.56 372 SER A C 1
ATOM 2958 O O . SER A 1 372 ? -5.783 3.370 -10.563 1.00 55.56 372 SER A O 1
ATOM 2960 N N . PRO A 1 373 ? -7.741 4.435 -10.207 1.00 65.75 373 PRO A N 1
ATOM 2961 C CA . PRO A 1 373 ? -8.522 3.211 -10.164 1.00 65.75 373 PRO A CA 1
ATOM 2962 C C . PRO A 1 373 ? -8.408 2.445 -11.487 1.00 65.75 373 PRO A C 1
ATOM 2964 O O . PRO A 1 373 ? -8.442 3.045 -12.572 1.00 65.75 373 PRO A O 1
ATOM 2967 N N . PRO A 1 374 ? -8.274 1.110 -11.442 1.00 71.19 374 PRO A N 1
ATOM 2968 C CA . PRO A 1 374 ? -8.358 0.297 -12.635 1.00 71.19 374 PRO A CA 1
ATOM 2969 C C . PRO A 1 374 ? -9.755 0.402 -13.246 1.00 71.19 374 PRO A C 1
ATOM 2971 O O . PRO A 1 374 ? -10.759 0.537 -12.549 1.00 71.19 374 PRO A O 1
ATOM 2974 N N . THR A 1 375 ? -9.845 0.288 -14.569 1.00 80.69 375 THR A N 1
ATOM 2975 C CA . THR A 1 375 ? -11.146 0.248 -15.252 1.00 80.69 375 THR A CA 1
ATOM 2976 C C . THR A 1 375 ? -11.798 -1.124 -15.044 1.00 80.69 375 THR A C 1
ATOM 2978 O O . THR A 1 375 ? -11.689 -2.006 -15.902 1.00 80.69 375 THR A O 1
ATOM 2981 N N . PHE A 1 376 ? -12.427 -1.334 -13.887 1.00 83.94 376 PHE A N 1
ATOM 2982 C CA . PHE A 1 376 ? -13.070 -2.599 -13.531 1.00 83.94 376 PHE A CA 1
ATOM 2983 C C . PHE A 1 376 ? -14.406 -2.793 -14.240 1.00 83.94 376 PHE A C 1
ATOM 2985 O O . PHE A 1 376 ? -15.268 -1.917 -14.264 1.00 83.94 376 PHE A O 1
ATOM 2992 N N . THR A 1 377 ? -14.612 -4.012 -14.737 1.00 86.81 377 THR A N 1
ATOM 2993 C CA . THR A 1 377 ? -15.966 -4.538 -14.936 1.00 86.81 377 THR A CA 1
ATOM 2994 C C . THR A 1 377 ? -16.466 -5.147 -13.627 1.00 86.81 377 THR A C 1
ATOM 2996 O O . THR A 1 377 ? -15.662 -5.531 -12.782 1.00 86.81 377 THR A O 1
ATOM 2999 N N . LEU A 1 378 ? -17.771 -5.389 -13.507 1.00 86.44 378 LEU A N 1
ATOM 3000 C CA . LEU A 1 378 ? -18.331 -6.104 -12.349 1.00 86.44 378 LEU A CA 1
ATOM 3001 C C . LEU A 1 378 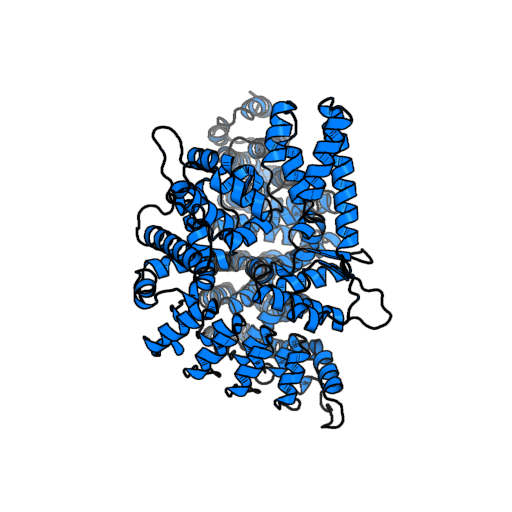? -17.664 -7.470 -12.119 1.00 86.44 378 LEU A C 1
ATOM 3003 O O . LEU A 1 378 ? -17.403 -7.844 -10.985 1.00 86.44 378 LEU A O 1
ATOM 3007 N N . LEU A 1 379 ? -17.295 -8.181 -13.195 1.00 91.06 379 LEU A N 1
ATOM 3008 C CA . LEU A 1 379 ? -16.555 -9.443 -13.075 1.00 91.06 379 LEU A CA 1
ATOM 3009 C C . LEU A 1 379 ? -15.123 -9.268 -12.532 1.00 91.06 379 LEU A C 1
ATOM 3011 O O . LEU A 1 379 ? -14.641 -10.161 -11.847 1.00 91.06 379 LEU A O 1
ATOM 3015 N N . HIS A 1 380 ? -14.452 -8.137 -12.794 1.00 90.12 380 HIS A N 1
ATOM 3016 C CA . HIS A 1 380 ? -13.154 -7.849 -12.171 1.00 90.12 380 HIS A CA 1
ATOM 3017 C C . HIS A 1 380 ? -13.317 -7.676 -10.663 1.00 90.12 380 HIS A C 1
ATOM 3019 O O . HIS A 1 380 ? -12.531 -8.238 -9.912 1.00 90.12 380 HIS A O 1
ATOM 3025 N N . LEU A 1 381 ? -14.359 -6.962 -10.223 1.00 85.75 381 LEU A N 1
ATOM 3026 C CA . LEU A 1 381 ? -14.621 -6.792 -8.798 1.00 85.75 381 LEU A CA 1
ATOM 3027 C C . LEU A 1 381 ? -15.018 -8.108 -8.127 1.00 85.75 381 LEU A C 1
ATOM 3029 O O . LEU A 1 381 ? -14.474 -8.438 -7.082 1.00 85.75 381 LEU A O 1
ATOM 3033 N N . ALA A 1 382 ? -15.922 -8.881 -8.731 1.00 87.50 382 ALA A N 1
ATOM 3034 C CA . ALA A 1 382 ? -16.285 -10.191 -8.201 1.00 87.50 382 ALA A CA 1
ATOM 3035 C C . ALA A 1 382 ? -15.042 -11.084 -8.054 1.00 87.50 382 ALA A C 1
ATOM 3037 O O . ALA A 1 382 ? -14.881 -11.736 -7.029 1.00 87.50 382 ALA A O 1
ATOM 3038 N N . ALA A 1 383 ? -14.136 -11.054 -9.039 1.00 90.38 383 ALA A N 1
ATOM 3039 C CA . ALA A 1 383 ? -12.868 -11.771 -8.977 1.00 90.38 383 ALA A CA 1
ATOM 3040 C C . ALA A 1 383 ? -11.915 -11.224 -7.903 1.00 90.38 383 ALA A C 1
ATOM 3042 O O . ALA A 1 383 ? -11.286 -12.014 -7.212 1.00 90.38 383 ALA A O 1
ATOM 3043 N N . TYR A 1 384 ? -11.831 -9.901 -7.741 1.00 85.75 384 TYR A N 1
ATOM 3044 C CA . TYR A 1 384 ? -11.038 -9.239 -6.701 1.00 85.75 384 TYR A CA 1
ATOM 3045 C C . TYR A 1 384 ? -11.486 -9.635 -5.289 1.00 85.75 384 TYR A C 1
ATOM 3047 O O . TYR A 1 384 ? -10.659 -9.945 -4.438 1.00 85.75 384 TYR A O 1
ATOM 3055 N N . LEU A 1 385 ? -12.801 -9.679 -5.072 1.00 79.19 385 LEU A N 1
ATOM 3056 C CA . LEU A 1 385 ? -13.432 -10.016 -3.796 1.00 79.19 385 LEU A CA 1
ATOM 3057 C C . LEU A 1 385 ? -13.590 -11.529 -3.564 1.00 79.19 385 LEU A C 1
ATOM 3059 O O . LEU A 1 385 ? -14.155 -11.927 -2.552 1.00 79.19 385 LEU A O 1
ATOM 3063 N N . GLY A 1 386 ? -13.199 -12.377 -4.521 1.00 82.19 386 GLY A N 1
ATOM 3064 C CA . GLY A 1 386 ? -13.372 -13.831 -4.411 1.00 82.19 386 GLY A CA 1
ATOM 3065 C C . GLY A 1 386 ? -14.831 -14.305 -4.451 1.00 82.19 386 GLY A C 1
ATOM 3066 O O . GLY A 1 386 ? -15.143 -15.414 -4.030 1.00 82.19 386 GLY A O 1
ATOM 3067 N N . ASN A 1 387 ? -15.758 -13.497 -4.971 1.00 80.94 387 ASN A N 1
ATOM 3068 C CA . ASN A 1 387 ? -17.188 -13.784 -4.897 1.00 80.94 387 ASN A CA 1
ATOM 3069 C C . ASN A 1 387 ? -17.697 -14.726 -6.009 1.00 80.94 387 ASN A C 1
ATOM 3071 O O . ASN A 1 387 ? -18.212 -14.293 -7.048 1.00 80.94 387 ASN A O 1
ATOM 3075 N N . VAL A 1 388 ? -17.544 -16.035 -5.797 1.00 85.81 388 VAL A N 1
ATOM 3076 C CA . VAL A 1 388 ? -17.809 -17.088 -6.797 1.00 85.81 388 VAL A CA 1
ATOM 3077 C C . VAL A 1 388 ? -19.271 -17.119 -7.283 1.00 85.81 388 VAL A C 1
ATOM 3079 O O . VAL A 1 388 ? -19.483 -17.110 -8.499 1.00 85.81 388 VAL A O 1
ATOM 3082 N N . PRO A 1 389 ? -20.302 -17.124 -6.415 1.00 80.31 389 PRO A N 1
ATOM 3083 C CA . PRO A 1 389 ? -21.703 -17.056 -6.845 1.00 80.31 389 PRO A CA 1
ATOM 3084 C C . PRO A 1 389 ? -22.048 -15.836 -7.705 1.00 80.31 389 PRO A C 1
ATOM 3086 O O . PRO A 1 389 ? -22.728 -15.978 -8.727 1.00 80.31 389 PRO A O 1
ATOM 3089 N N . TRP A 1 390 ? -21.541 -14.649 -7.360 1.00 82.88 390 TRP A N 1
ATOM 3090 C CA . TRP A 1 390 ? -21.763 -13.458 -8.175 1.00 82.88 390 TRP A CA 1
ATOM 3091 C C . TRP A 1 390 ? -21.096 -13.587 -9.549 1.00 82.88 390 TRP A C 1
ATOM 3093 O O . TRP A 1 390 ? -21.739 -13.348 -10.578 1.00 82.88 390 TRP A O 1
ATOM 3103 N N . ALA A 1 391 ? -19.845 -14.049 -9.591 1.00 88.56 391 ALA A N 1
ATOM 3104 C CA . ALA A 1 391 ? -19.139 -14.299 -10.843 1.00 88.56 391 ALA A CA 1
ATOM 3105 C C . ALA A 1 391 ? -19.852 -15.341 -11.721 1.00 88.56 391 ALA A C 1
ATOM 3107 O O . ALA A 1 391 ? -20.026 -15.091 -12.914 1.00 88.56 391 ALA A O 1
ATOM 3108 N N . LYS A 1 392 ? -20.348 -16.452 -11.149 1.00 87.75 392 LYS A N 1
ATOM 3109 C CA . LYS A 1 392 ? -21.144 -17.473 -11.867 1.00 87.75 392 LYS A CA 1
ATOM 3110 C C . LYS A 1 392 ? -22.314 -16.835 -12.613 1.00 87.75 392 LYS A C 1
ATOM 3112 O O . LYS A 1 392 ? -22.526 -17.093 -13.798 1.00 87.75 392 LYS A O 1
ATOM 3117 N N . ARG A 1 393 ? -23.048 -15.941 -11.950 1.00 80.56 393 ARG A N 1
ATOM 3118 C CA . ARG A 1 393 ? -24.193 -15.264 -12.563 1.00 80.56 393 ARG A CA 1
ATOM 3119 C C . ARG A 1 393 ? -23.803 -14.228 -13.615 1.00 80.56 393 ARG A C 1
ATOM 3121 O O . ARG A 1 393 ? -24.456 -14.136 -14.659 1.00 80.56 393 ARG A O 1
ATOM 3128 N N . LEU A 1 394 ? -22.742 -13.462 -13.368 1.00 86.44 394 LEU A N 1
ATOM 3129 C CA . LEU A 1 394 ? -22.198 -12.530 -14.358 1.00 86.44 394 LEU A CA 1
ATOM 3130 C C . LEU A 1 394 ? -21.744 -13.267 -15.621 1.00 86.44 394 LEU A C 1
ATOM 3132 O O . LEU A 1 394 ? -22.006 -12.792 -16.721 1.00 86.44 394 LEU A O 1
ATOM 3136 N N . LEU A 1 395 ? -21.127 -14.440 -15.485 1.00 89.50 395 LEU A N 1
ATOM 3137 C CA . LEU A 1 395 ? -20.699 -15.267 -16.614 1.00 89.50 395 LEU A CA 1
ATOM 3138 C C . LEU A 1 395 ? -21.888 -15.857 -17.383 1.00 89.50 395 LEU A C 1
ATOM 3140 O O . LEU A 1 395 ? -21.869 -15.844 -18.612 1.00 89.50 395 LEU A O 1
ATOM 3144 N N . GLY A 1 396 ? -22.947 -16.283 -16.685 1.00 84.50 396 GLY A N 1
ATOM 3145 C CA . GLY A 1 396 ? -24.174 -16.785 -17.316 1.00 84.50 396 GLY A CA 1
ATOM 3146 C C . GLY A 1 396 ? -24.953 -15.725 -18.109 1.00 84.50 396 GLY A C 1
ATOM 3147 O O . GLY A 1 396 ? -25.580 -16.043 -19.114 1.00 84.50 396 GLY A O 1
ATOM 3148 N N . THR A 1 397 ? -24.891 -14.456 -17.695 1.00 79.44 397 THR A N 1
ATOM 3149 C CA . THR A 1 397 ? -25.595 -13.339 -18.361 1.00 79.44 397 THR A CA 1
ATOM 3150 C C . THR A 1 397 ? -24.714 -12.570 -19.351 1.00 79.44 397 THR A C 1
ATOM 3152 O O . THR A 1 397 ? -25.205 -12.056 -20.354 1.00 79.44 397 THR A O 1
ATOM 3155 N N . HIS A 1 398 ? -23.406 -12.499 -19.097 1.00 81.56 398 HIS A N 1
ATOM 3156 C CA . HIS A 1 398 ? -22.452 -11.654 -19.815 1.00 81.56 398 HIS A CA 1
ATOM 3157 C C . HIS A 1 398 ? -21.109 -12.371 -20.043 1.00 81.56 398 HIS A C 1
ATOM 3159 O O . HIS A 1 398 ? -20.048 -11.853 -19.690 1.00 81.56 398 HIS A O 1
ATOM 3165 N N . ALA A 1 399 ? -21.122 -13.533 -20.703 1.00 80.81 399 ALA A N 1
ATOM 3166 C CA . ALA A 1 399 ? -19.925 -14.352 -20.951 1.00 80.81 399 ALA A CA 1
ATOM 3167 C C . ALA A 1 399 ? -18.720 -13.576 -21.537 1.00 80.81 399 ALA A C 1
ATOM 3169 O O . ALA A 1 399 ? -17.569 -13.873 -21.232 1.00 80.81 399 ALA A O 1
ATOM 3170 N N . ARG A 1 400 ? -18.960 -12.512 -22.322 1.00 84.06 400 ARG A N 1
ATOM 3171 C CA . ARG A 1 400 ? -17.903 -11.651 -22.895 1.00 84.06 400 ARG A CA 1
ATOM 3172 C C . ARG A 1 400 ? -17.051 -10.913 -21.853 1.00 84.06 400 ARG A C 1
ATOM 3174 O O . ARG A 1 400 ? -15.996 -10.398 -22.215 1.00 84.06 400 ARG A O 1
ATOM 3181 N N . LEU A 1 401 ? -17.490 -10.809 -20.595 1.00 85.56 401 LEU A N 1
ATOM 3182 C CA . LEU A 1 401 ? -16.718 -10.156 -19.532 1.00 85.56 401 LEU A CA 1
ATOM 3183 C C . LEU A 1 401 ? -15.452 -10.938 -19.164 1.00 85.56 401 LEU A C 1
ATOM 3185 O O . LEU A 1 401 ? -14.496 -10.329 -18.693 1.00 85.56 401 LEU A O 1
ATOM 3189 N N . ILE A 1 402 ? -15.413 -12.249 -19.426 1.00 91.94 402 ILE A N 1
ATOM 3190 C CA . ILE A 1 402 ? -14.317 -13.132 -19.005 1.00 91.94 402 ILE A CA 1
ATOM 3191 C C . ILE A 1 402 ? -12.954 -12.765 -19.609 1.00 91.94 402 ILE A C 1
ATOM 3193 O O . ILE A 1 402 ? -11.918 -12.968 -18.981 1.00 91.94 402 ILE A O 1
ATOM 3197 N N . SER A 1 403 ? -12.946 -12.188 -20.816 1.00 89.62 403 SER A N 1
ATOM 3198 C CA . SER A 1 403 ? -11.727 -11.797 -21.536 1.00 89.62 403 SER A CA 1
ATOM 3199 C C . SER A 1 403 ? -11.454 -10.291 -21.506 1.00 89.62 403 SER A C 1
ATOM 3201 O O . SER A 1 403 ? -10.448 -9.840 -22.064 1.00 89.62 403 SER A O 1
ATOM 3203 N N . ARG A 1 404 ? -12.328 -9.495 -20.869 1.00 90.19 404 ARG A N 1
ATOM 3204 C CA . ARG A 1 404 ? -12.138 -8.044 -20.761 1.00 90.19 404 ARG A CA 1
ATOM 3205 C C . ARG A 1 404 ? -10.881 -7.748 -19.956 1.00 90.19 404 ARG A C 1
ATOM 3207 O O . ARG A 1 404 ? -10.607 -8.408 -18.962 1.00 90.19 404 ARG A O 1
ATOM 3214 N N . LYS A 1 405 ? -10.135 -6.745 -20.411 1.00 88.88 405 LYS A N 1
ATOM 3215 C CA . LYS A 1 405 ? -8.925 -6.267 -19.754 1.00 88.88 405 LYS A CA 1
ATOM 3216 C C . LYS A 1 405 ? -9.175 -4.898 -19.145 1.00 88.88 405 LYS A C 1
ATOM 3218 O O . LYS A 1 405 ? -9.835 -4.073 -19.779 1.00 88.88 405 LYS A O 1
ATOM 3223 N N . ASP A 1 406 ? -8.616 -4.662 -17.969 1.00 84.56 406 ASP A N 1
ATOM 3224 C CA . ASP A 1 406 ? -8.515 -3.321 -17.409 1.00 84.56 406 ASP A CA 1
ATOM 3225 C C . ASP A 1 406 ? -7.487 -2.460 -18.183 1.00 84.56 406 ASP A C 1
ATOM 3227 O O . ASP A 1 406 ? -6.804 -2.907 -19.116 1.00 84.56 406 ASP A O 1
ATOM 3231 N N . ASN A 1 407 ? -7.345 -1.200 -17.779 1.00 77.12 407 ASN A N 1
ATOM 3232 C CA . ASN A 1 407 ? -6.361 -0.239 -18.281 1.00 77.12 407 ASN A CA 1
ATOM 3233 C C . ASN A 1 407 ? -4.889 -0.649 -18.060 1.00 77.12 407 ASN A C 1
ATOM 3235 O O . ASN A 1 407 ? -4.003 0.048 -18.550 1.00 77.12 407 ASN A O 1
ATOM 3239 N N . TYR A 1 408 ? -4.608 -1.785 -17.420 1.00 71.31 408 TYR A N 1
ATOM 3240 C CA . TYR A 1 408 ? -3.276 -2.375 -17.251 1.00 71.31 408 TYR A CA 1
ATOM 3241 C C . TYR A 1 408 ? -3.120 -3.711 -17.986 1.00 71.31 408 TYR A C 1
ATOM 3243 O O . TYR A 1 408 ? -2.081 -4.366 -17.899 1.00 71.31 408 TYR A O 1
ATOM 3251 N N . GLY A 1 409 ? -4.122 -4.104 -18.774 1.00 80.44 409 GLY A N 1
ATOM 3252 C CA . GLY A 1 409 ? -4.108 -5.358 -19.517 1.00 80.44 409 GLY A CA 1
ATOM 3253 C C . GLY A 1 409 ? -4.446 -6.588 -18.671 1.00 80.44 409 GLY A C 1
ATOM 3254 O O . GLY A 1 409 ? -4.276 -7.701 -19.171 1.00 80.44 409 GLY A O 1
ATOM 3255 N N . ARG A 1 410 ? -4.908 -6.407 -17.429 1.00 86.44 410 ARG A N 1
ATOM 3256 C CA . ARG A 1 410 ? -5.226 -7.478 -16.477 1.00 86.44 410 ARG A CA 1
ATOM 3257 C C . ARG A 1 410 ? -6.657 -7.957 -16.689 1.00 86.44 410 ARG A C 1
ATOM 3259 O O . ARG A 1 410 ? -7.537 -7.146 -16.951 1.00 86.44 410 ARG A O 1
ATOM 3266 N N . THR A 1 411 ? -6.880 -9.264 -16.605 1.00 92.12 411 THR A N 1
ATOM 3267 C CA . THR A 1 411 ? -8.199 -9.906 -16.762 1.00 92.12 411 THR A CA 1
ATOM 3268 C C . THR A 1 411 ? -8.843 -10.196 -15.402 1.00 92.12 411 THR A C 1
ATOM 3270 O O . THR A 1 411 ? -8.151 -10.134 -14.387 1.00 92.12 411 THR A O 1
ATOM 3273 N N . PRO A 1 412 ? -10.122 -10.608 -15.329 1.00 94.69 412 PRO A N 1
ATOM 3274 C CA . PRO A 1 412 ? -10.694 -11.115 -14.080 1.00 94.69 412 PRO A CA 1
ATOM 3275 C C . PRO A 1 412 ? -9.882 -12.268 -13.472 1.00 94.69 412 PRO A C 1
ATOM 3277 O O . PRO A 1 412 ? -9.679 -12.300 -12.264 1.00 94.69 412 PRO A O 1
ATOM 3280 N N . LEU A 1 413 ? -9.329 -13.159 -14.309 1.00 96.44 413 LEU A N 1
ATOM 3281 C CA . LEU A 1 413 ? -8.451 -14.242 -13.852 1.00 96.44 413 LEU A CA 1
ATOM 3282 C C . LEU A 1 413 ? -7.212 -13.705 -13.125 1.00 96.44 413 LEU A C 1
ATOM 3284 O O . LEU A 1 413 ? -6.839 -14.254 -12.096 1.00 96.44 413 LEU A O 1
ATOM 3288 N N . TYR A 1 414 ? -6.604 -12.618 -13.617 1.00 90.69 414 TYR A N 1
ATOM 3289 C CA . TYR A 1 414 ? -5.490 -11.971 -12.917 1.00 90.69 414 TYR A CA 1
ATOM 3290 C C . TYR A 1 414 ? -5.888 -11.601 -11.485 1.00 90.69 414 TYR A C 1
ATOM 3292 O O . TYR A 1 414 ? -5.147 -11.895 -10.555 1.00 90.69 414 TYR A O 1
ATOM 3300 N N . TRP A 1 415 ? -7.048 -10.965 -11.298 1.00 86.38 415 TRP A N 1
ATOM 3301 C CA . TRP A 1 415 ? -7.471 -10.467 -9.987 1.00 86.38 415 TRP A CA 1
ATOM 3302 C C . TRP A 1 415 ? -7.842 -11.587 -9.021 1.00 86.38 415 TRP A C 1
ATOM 3304 O O . TRP A 1 415 ? -7.464 -11.509 -7.856 1.00 86.38 415 TRP A O 1
ATOM 3314 N N . ALA A 1 416 ? -8.476 -12.652 -9.515 1.00 90.38 416 ALA A N 1
ATOM 3315 C CA . ALA A 1 416 ? -8.722 -13.859 -8.728 1.00 90.38 416 ALA A CA 1
ATOM 3316 C C . ALA A 1 416 ? -7.409 -14.497 -8.248 1.00 90.38 416 ALA A C 1
ATOM 3318 O O . ALA A 1 416 ? -7.259 -14.808 -7.070 1.00 90.38 416 ALA A O 1
ATOM 3319 N N . VAL A 1 417 ? -6.428 -14.631 -9.150 1.00 85.25 417 VAL A N 1
ATOM 3320 C CA . VAL A 1 417 ? -5.109 -15.192 -8.825 1.00 85.25 417 VAL A CA 1
ATOM 3321 C C . VAL A 1 417 ? -4.343 -14.300 -7.850 1.00 85.25 417 VAL A C 1
ATOM 3323 O O . VAL A 1 417 ? -3.751 -14.798 -6.896 1.00 85.25 417 VAL A O 1
ATOM 3326 N N . ASN A 1 418 ? -4.371 -12.985 -8.065 1.00 80.12 418 ASN A N 1
ATOM 3327 C CA . ASN A 1 418 ? -3.723 -12.009 -7.194 1.00 80.12 418 ASN A CA 1
ATOM 3328 C C . ASN A 1 418 ? -4.332 -11.997 -5.784 1.00 80.12 418 ASN A C 1
ATOM 3330 O O . ASN A 1 418 ? -3.606 -11.790 -4.819 1.00 80.12 418 ASN A O 1
ATOM 3334 N N . GLY A 1 419 ? -5.645 -12.216 -5.669 1.00 70.69 419 GLY A N 1
ATOM 3335 C CA . GLY A 1 419 ? -6.340 -12.360 -4.388 1.00 70.69 419 GLY A CA 1
ATOM 3336 C C . GLY A 1 419 ? -6.173 -13.732 -3.729 1.00 70.69 419 GLY A C 1
ATOM 3337 O O . GLY A 1 419 ? -6.585 -13.893 -2.591 1.00 70.69 419 GLY A O 1
ATOM 3338 N N . GLY A 1 420 ? -5.578 -14.717 -4.412 1.00 77.75 420 GLY A N 1
ATOM 3339 C CA . GLY A 1 420 ? -5.456 -16.087 -3.898 1.00 77.75 420 GLY A CA 1
ATOM 3340 C C . GLY A 1 420 ? -6.759 -16.893 -3.917 1.00 77.75 420 GLY A C 1
ATOM 3341 O O . GLY A 1 420 ? -6.801 -17.993 -3.376 1.00 77.75 420 GLY A O 1
ATOM 3342 N N . HIS A 1 421 ? -7.805 -16.392 -4.578 1.00 84.38 421 HIS A N 1
ATOM 3343 C CA . HIS A 1 421 ? -9.157 -16.955 -4.552 1.00 84.38 421 HIS A CA 1
ATOM 3344 C C . HIS A 1 421 ? -9.270 -18.222 -5.409 1.00 84.38 421 HIS A C 1
ATOM 3346 O O . HIS A 1 421 ? -9.759 -18.167 -6.539 1.00 84.38 421 HIS A O 1
ATOM 3352 N N . GLN A 1 422 ? -8.811 -19.366 -4.896 1.00 88.88 422 GLN A N 1
ATOM 3353 C CA . GLN A 1 422 ? -8.723 -20.626 -5.648 1.00 88.88 422 GLN A CA 1
ATOM 3354 C C . GLN A 1 422 ? -10.043 -21.010 -6.341 1.00 88.88 422 GLN A C 1
ATOM 3356 O O . GLN A 1 422 ? -10.052 -21.229 -7.552 1.00 88.88 422 GLN A O 1
ATOM 3361 N N . GLU A 1 423 ? -11.167 -21.017 -5.619 1.00 90.25 423 GLU A N 1
ATOM 3362 C CA . GLU A 1 423 ? -12.474 -21.384 -6.192 1.00 90.25 423 GLU A CA 1
ATOM 3363 C C . GLU A 1 423 ? -12.907 -20.444 -7.332 1.00 90.25 423 GLU A C 1
ATOM 3365 O O . GLU A 1 423 ? -13.534 -20.858 -8.311 1.00 90.25 423 GLU A O 1
ATOM 3370 N N . MET A 1 424 ? -12.548 -19.160 -7.242 1.00 92.62 424 MET A N 1
ATOM 3371 C CA . MET A 1 424 ? -12.791 -18.184 -8.305 1.00 92.62 424 MET A CA 1
ATOM 3372 C C . MET A 1 424 ? -11.892 -18.434 -9.517 1.00 92.62 424 MET A C 1
ATOM 3374 O O . MET A 1 424 ? -12.343 -18.301 -10.656 1.00 92.62 424 MET A O 1
ATOM 3378 N N . VAL A 1 425 ? -10.628 -18.795 -9.289 1.00 96.12 425 VAL A N 1
ATOM 3379 C CA . VAL A 1 425 ? -9.690 -19.162 -10.356 1.00 96.12 425 VAL A CA 1
ATOM 3380 C C . VAL A 1 425 ? -10.228 -20.364 -11.129 1.00 96.12 425 VAL A C 1
ATOM 3382 O O . VAL A 1 425 ? -10.356 -20.282 -12.352 1.00 96.12 425 VAL A O 1
ATOM 3385 N N . GLU A 1 426 ? -10.629 -21.426 -10.430 1.00 96.75 426 GLU A N 1
ATOM 3386 C CA . GLU A 1 426 ? -11.246 -22.613 -11.033 1.00 96.75 426 GLU A CA 1
ATOM 3387 C C . GLU A 1 426 ? -12.511 -22.254 -11.817 1.00 96.75 426 GLU A C 1
ATOM 3389 O O . GLU A 1 426 ? -12.667 -22.657 -12.971 1.00 96.75 426 GLU A O 1
ATOM 3394 N N . LEU A 1 427 ? -13.404 -21.441 -11.239 1.00 96.00 427 LEU A N 1
ATOM 3395 C CA . LEU A 1 427 ? -14.615 -20.991 -11.921 1.00 96.00 427 LEU A CA 1
ATOM 3396 C C . LEU A 1 427 ? -14.298 -20.308 -13.258 1.00 96.00 427 LEU A C 1
ATOM 3398 O O . LEU A 1 427 ? -14.912 -20.633 -14.279 1.00 96.00 427 LEU A O 1
ATOM 3402 N N . LEU A 1 428 ? -13.384 -19.337 -13.245 1.00 97.12 428 LEU A N 1
ATOM 3403 C CA . LEU A 1 428 ? -13.038 -18.548 -14.423 1.00 97.12 428 LEU A CA 1
ATOM 3404 C C . LEU A 1 428 ? -12.374 -19.421 -15.495 1.00 97.12 428 LEU A C 1
ATOM 3406 O O . LEU A 1 428 ? -12.714 -19.301 -16.671 1.00 97.12 428 LEU A O 1
ATOM 3410 N N . LEU A 1 429 ? -11.473 -20.326 -15.113 1.00 96.75 429 LEU A N 1
ATOM 3411 C CA . LEU A 1 429 ? -10.825 -21.247 -16.052 1.00 96.75 429 LEU A CA 1
ATOM 3412 C C . LEU A 1 429 ? -11.839 -22.203 -16.693 1.00 96.75 429 LEU A C 1
ATOM 3414 O O . LEU A 1 429 ? -11.859 -22.334 -17.917 1.00 96.75 429 LEU A O 1
ATOM 3418 N N . ASN A 1 430 ? -12.757 -22.759 -15.899 1.00 95.19 430 ASN A N 1
ATOM 3419 C CA . ASN A 1 430 ? -13.840 -23.621 -16.382 1.00 95.19 430 ASN A CA 1
ATOM 3420 C C . ASN A 1 430 ? -14.800 -22.911 -17.353 1.00 95.19 430 ASN A C 1
ATOM 3422 O O . ASN A 1 430 ? -15.409 -23.555 -18.203 1.00 95.19 430 ASN A O 1
ATOM 3426 N N . HIS A 1 431 ? -14.915 -21.582 -17.273 1.00 94.75 431 HIS A N 1
ATOM 3427 C CA . HIS A 1 431 ? -15.708 -20.774 -18.210 1.00 94.75 431 HIS A CA 1
ATOM 3428 C C . HIS A 1 431 ? -14.899 -20.255 -19.413 1.00 94.75 431 HIS A C 1
ATOM 3430 O O . HIS A 1 431 ? -15.399 -19.433 -20.184 1.00 94.75 431 HIS A O 1
ATOM 3436 N N . GLY A 1 432 ? -13.665 -20.734 -19.606 1.00 92.50 432 GLY A N 1
ATOM 3437 C CA . GLY A 1 432 ? -12.837 -20.423 -20.772 1.00 92.50 432 GLY A CA 1
ATOM 3438 C C . GLY A 1 432 ? -11.934 -19.198 -20.614 1.00 92.50 432 GLY A C 1
ATOM 3439 O O . GLY A 1 432 ? -11.528 -18.607 -21.617 1.00 92.50 432 GLY A O 1
ATOM 3440 N N . ALA A 1 433 ? -11.605 -18.782 -19.385 1.00 95.69 433 ALA A N 1
ATOM 3441 C CA . ALA A 1 433 ? -10.598 -17.745 -19.180 1.00 95.69 433 ALA A CA 1
ATOM 3442 C C . ALA A 1 433 ? -9.235 -18.200 -19.731 1.00 95.69 433 ALA A C 1
ATOM 3444 O O . ALA A 1 433 ? -8.748 -19.290 -19.439 1.00 95.69 433 ALA A O 1
ATOM 3445 N N . HIS A 1 434 ? -8.580 -17.344 -20.516 1.00 94.50 434 HIS A N 1
ATOM 3446 C CA . HIS A 1 434 ? -7.278 -17.666 -21.096 1.00 94.50 434 HIS A CA 1
ATOM 3447 C C . HIS A 1 434 ? -6.163 -17.623 -20.040 1.00 94.50 434 HIS A C 1
ATOM 3449 O O . HIS A 1 434 ? -5.661 -16.551 -19.698 1.00 94.50 434 HIS A O 1
ATOM 3455 N N . VAL A 1 435 ? -5.730 -18.802 -19.588 1.00 96.12 435 VAL A N 1
ATOM 3456 C CA . VAL A 1 435 ? -4.713 -18.981 -18.533 1.00 96.12 435 VAL A CA 1
ATOM 3457 C C . VAL A 1 435 ? -3.352 -18.341 -18.854 1.00 96.12 435 VAL A C 1
ATOM 3459 O O . VAL A 1 435 ? -2.657 -17.845 -17.968 1.00 96.12 435 VAL A O 1
ATOM 3462 N N . ASN A 1 436 ? -2.985 -18.284 -20.139 1.00 95.12 436 ASN A N 1
ATOM 3463 C CA . ASN A 1 436 ? -1.676 -17.813 -20.608 1.00 95.12 436 ASN A CA 1
ATOM 3464 C C . ASN A 1 436 ? -1.667 -16.350 -21.083 1.00 95.12 436 ASN A C 1
ATOM 3466 O O . ASN A 1 436 ? -0.691 -15.903 -21.691 1.00 95.12 436 ASN A O 1
ATOM 3470 N N . PHE A 1 437 ? -2.738 -15.588 -20.842 1.00 92.88 437 PHE A N 1
ATOM 3471 C CA . PHE A 1 437 ? -2.738 -14.164 -21.164 1.00 92.88 437 PHE A CA 1
ATOM 3472 C C . PHE A 1 437 ? -1.705 -13.406 -20.340 1.00 92.88 437 PHE A C 1
ATOM 3474 O O . PHE A 1 437 ? -1.558 -13.621 -19.140 1.00 92.88 437 PHE A O 1
ATOM 3481 N N . LYS A 1 438 ? -1.014 -12.495 -21.025 1.00 85.00 438 LYS A N 1
ATOM 3482 C CA . LYS A 1 438 ? -0.048 -11.585 -20.426 1.00 85.00 438 LYS A CA 1
ATOM 3483 C C . LYS A 1 438 ? -0.679 -10.225 -20.160 1.00 85.00 438 LYS A C 1
ATOM 3485 O O . LYS A 1 438 ? -1.407 -9.699 -21.017 1.00 85.00 438 LYS A O 1
ATOM 3490 N N . ASP A 1 439 ? -0.376 -9.671 -18.994 1.00 78.25 439 ASP A N 1
ATOM 3491 C CA . ASP A 1 439 ? -0.646 -8.273 -18.671 1.00 78.25 439 ASP A CA 1
ATOM 3492 C C . ASP A 1 439 ? 0.346 -7.332 -19.394 1.00 78.25 439 ASP A C 1
ATOM 3494 O O . ASP A 1 439 ? 1.146 -7.754 -20.241 1.00 78.25 439 ASP A O 1
ATOM 3498 N N . ARG A 1 440 ? 0.295 -6.024 -19.105 1.00 73.38 440 ARG A N 1
ATOM 3499 C CA . ARG A 1 440 ? 1.242 -5.066 -19.705 1.00 73.38 440 ARG A CA 1
ATOM 3500 C C . ARG A 1 440 ? 2.696 -5.277 -19.269 1.00 73.38 440 ARG A C 1
ATOM 3502 O O . ARG A 1 440 ? 3.568 -4.909 -20.054 1.00 73.38 440 ARG A O 1
ATOM 3509 N N . SER A 1 441 ? 2.926 -5.915 -18.121 1.00 67.12 441 SER A N 1
ATOM 3510 C CA . SER A 1 441 ? 4.237 -6.317 -17.586 1.00 67.12 441 SER A CA 1
ATOM 3511 C C . SER A 1 441 ? 4.704 -7.684 -18.103 1.00 67.12 441 SER A C 1
ATOM 3513 O O . SER A 1 441 ? 5.652 -8.260 -17.575 1.00 67.12 441 SER A O 1
ATOM 3515 N N . MET A 1 442 ? 4.034 -8.232 -19.122 1.00 79.38 442 MET A N 1
ATOM 3516 C CA . MET A 1 442 ? 4.326 -9.542 -19.706 1.00 79.38 442 MET A CA 1
ATOM 3517 C C . MET A 1 442 ? 4.156 -10.729 -18.743 1.00 79.38 442 MET A C 1
ATOM 3519 O O . MET A 1 442 ? 4.609 -11.833 -19.054 1.00 79.38 442 MET A O 1
ATOM 3523 N N . LEU A 1 443 ? 3.454 -10.542 -17.623 1.00 82.31 443 LEU A N 1
ATOM 3524 C CA . LEU A 1 443 ? 3.222 -11.576 -16.618 1.00 82.31 443 LEU A CA 1
ATOM 3525 C C . LEU A 1 443 ? 1.971 -12.380 -16.946 1.00 82.31 443 LEU A C 1
ATOM 3527 O O . LEU A 1 443 ? 0.920 -11.823 -17.261 1.00 82.31 443 LEU A O 1
ATOM 3531 N N . THR A 1 444 ? 2.091 -13.703 -16.853 1.00 90.94 444 THR A N 1
ATOM 3532 C CA . THR A 1 444 ? 0.948 -14.627 -16.915 1.00 90.94 444 THR A CA 1
ATOM 3533 C C . THR A 1 444 ? 0.359 -14.851 -15.526 1.00 90.94 444 THR A C 1
ATOM 3535 O O . THR A 1 444 ? 1.029 -14.600 -14.525 1.00 90.94 444 THR A O 1
ATOM 3538 N N . ALA A 1 445 ? -0.850 -15.414 -15.455 1.00 91.94 445 ALA A N 1
ATOM 3539 C CA . ALA A 1 445 ? -1.463 -15.840 -14.196 1.00 91.94 445 ALA A CA 1
ATOM 3540 C C . ALA A 1 445 ? -0.511 -16.697 -13.335 1.00 91.94 445 ALA A C 1
ATOM 3542 O O . ALA A 1 445 ? -0.406 -16.479 -12.134 1.00 91.94 445 ALA A O 1
ATOM 3543 N N . LEU A 1 446 ? 0.266 -17.594 -13.953 1.00 95.69 446 LEU A N 1
ATOM 3544 C CA . LEU A 1 446 ? 1.241 -18.423 -13.239 1.00 95.69 446 LEU A CA 1
ATOM 3545 C C . LEU A 1 446 ? 2.353 -17.597 -12.570 1.00 95.69 446 LEU A C 1
ATOM 3547 O O . LEU A 1 446 ? 2.712 -17.879 -11.432 1.00 95.69 446 LEU A O 1
ATOM 3551 N N . HIS A 1 447 ? 2.854 -16.536 -13.215 1.00 86.44 447 HIS A N 1
ATOM 3552 C CA . HIS A 1 447 ? 3.820 -15.634 -12.574 1.00 86.44 447 HIS A CA 1
ATOM 3553 C C . HIS A 1 447 ? 3.214 -14.945 -11.346 1.00 86.44 447 HIS A C 1
ATOM 3555 O O . HIS A 1 447 ? 3.886 -14.814 -10.326 1.00 86.44 447 HIS A O 1
ATOM 3561 N N . ILE A 1 448 ? 1.954 -14.511 -11.444 1.00 83.44 448 ILE A N 1
ATOM 3562 C CA . ILE A 1 448 ? 1.249 -13.828 -10.353 1.00 83.44 448 ILE A CA 1
ATOM 3563 C C . ILE A 1 448 ? 1.004 -14.782 -9.182 1.00 83.44 448 ILE A C 1
ATOM 3565 O O . ILE A 1 448 ? 1.277 -14.414 -8.046 1.00 83.44 448 ILE A O 1
ATOM 3569 N N . ALA A 1 449 ? 0.581 -16.021 -9.444 1.00 86.69 449 ALA A N 1
ATOM 3570 C CA . ALA A 1 449 ? 0.372 -17.032 -8.408 1.00 86.69 449 ALA A CA 1
ATOM 3571 C C . ALA A 1 449 ? 1.666 -17.367 -7.645 1.00 86.69 449 ALA A C 1
ATOM 3573 O O . ALA A 1 449 ? 1.653 -17.463 -6.418 1.00 86.69 449 ALA A O 1
ATOM 3574 N N . VAL A 1 450 ? 2.793 -17.477 -8.364 1.00 82.44 450 VAL A N 1
ATOM 3575 C CA . VAL A 1 450 ? 4.121 -17.687 -7.762 1.00 82.44 450 VAL A CA 1
ATOM 3576 C C . VAL A 1 450 ? 4.521 -16.503 -6.880 1.00 82.44 450 VAL A C 1
ATOM 3578 O O . VAL A 1 450 ? 4.967 -16.704 -5.752 1.00 82.44 450 VAL A O 1
ATOM 3581 N N . LEU A 1 451 ? 4.335 -15.267 -7.358 1.00 74.50 451 LEU A N 1
ATOM 3582 C CA . LEU A 1 451 ? 4.613 -14.064 -6.566 1.00 74.50 451 LEU A CA 1
ATOM 3583 C C . LEU A 1 451 ? 3.714 -13.955 -5.327 1.00 74.50 451 LEU A C 1
ATOM 3585 O O . LEU A 1 451 ? 4.188 -13.554 -4.265 1.00 74.50 451 LEU A O 1
ATOM 3589 N N . GLY A 1 452 ? 2.443 -14.340 -5.461 1.00 66.62 452 GLY A N 1
ATOM 3590 C CA . GLY A 1 452 ? 1.477 -14.416 -4.366 1.00 66.62 452 GLY A CA 1
ATOM 3591 C C . GLY A 1 452 ? 1.756 -15.543 -3.369 1.00 66.62 452 GLY A C 1
ATOM 3592 O O . GLY A 1 452 ? 1.118 -15.584 -2.328 1.00 66.62 452 GLY A O 1
ATOM 3593 N N . GLN A 1 453 ? 2.719 -16.429 -3.654 1.00 78.50 453 GLN A N 1
ATOM 3594 C CA . GLN A 1 453 ? 3.046 -17.622 -2.863 1.00 78.50 453 GLN A CA 1
ATOM 3595 C C . GLN A 1 453 ? 1.858 -18.578 -2.641 1.00 78.50 453 GLN A C 1
ATOM 3597 O O . GLN A 1 453 ? 1.844 -19.358 -1.691 1.00 78.50 453 GLN A O 1
ATOM 3602 N N . ASN A 1 454 ? 0.891 -18.576 -3.558 1.00 78.06 454 ASN A N 1
ATOM 3603 C CA . ASN A 1 454 ? -0.317 -19.389 -3.456 1.00 78.06 454 ASN A CA 1
ATOM 3604 C C . ASN A 1 454 ? -0.121 -20.716 -4.199 1.00 78.06 454 ASN A C 1
ATOM 3606 O O . ASN A 1 454 ? -0.474 -20.831 -5.375 1.00 78.06 454 ASN A O 1
ATOM 3610 N N . ARG A 1 455 ? 0.458 -21.723 -3.527 1.00 86.50 455 ARG A N 1
ATOM 3611 C CA . ARG A 1 455 ? 0.762 -23.038 -4.132 1.00 86.50 455 ARG A CA 1
ATOM 3612 C C . ARG A 1 455 ? -0.474 -23.706 -4.737 1.00 86.50 455 ARG A C 1
ATOM 3614 O O . ARG A 1 455 ? -0.391 -24.253 -5.832 1.00 86.50 455 ARG A O 1
ATOM 3621 N N . ASP A 1 456 ? -1.614 -23.639 -4.058 1.00 87.94 456 ASP A N 1
ATOM 3622 C CA . ASP A 1 456 ? -2.831 -24.303 -4.532 1.00 87.94 456 ASP A CA 1
ATOM 3623 C C . ASP A 1 456 ? -3.352 -23.641 -5.827 1.00 87.94 456 ASP A C 1
ATOM 3625 O O . ASP A 1 456 ? -3.702 -24.327 -6.784 1.00 87.94 456 ASP A O 1
ATOM 3629 N N . VAL A 1 457 ? -3.254 -22.310 -5.940 1.00 91.25 457 VAL A N 1
ATOM 3630 C CA . VAL A 1 457 ? -3.545 -21.584 -7.190 1.00 91.25 457 VAL A CA 1
ATOM 3631 C C . VAL A 1 457 ? -2.524 -21.910 -8.288 1.00 91.25 457 VAL A C 1
ATOM 3633 O O . VAL A 1 457 ? -2.909 -22.065 -9.445 1.00 91.25 457 VAL A O 1
ATOM 3636 N N . VAL A 1 458 ? -1.231 -22.048 -7.956 1.00 94.50 458 VAL A N 1
ATOM 3637 C CA . VAL A 1 458 ? -0.198 -22.504 -8.911 1.00 94.50 458 VAL A CA 1
ATOM 3638 C C . VAL A 1 458 ? -0.580 -23.862 -9.499 1.00 94.50 458 VAL A C 1
ATOM 3640 O O . VAL A 1 458 ? -0.550 -24.019 -10.720 1.00 94.50 458 VAL A O 1
ATOM 3643 N N . ARG A 1 459 ? -0.988 -24.810 -8.650 1.00 94.69 459 ARG A N 1
ATOM 3644 C CA . ARG A 1 459 ? -1.418 -26.145 -9.073 1.00 94.69 459 ARG A CA 1
ATOM 3645 C C . ARG A 1 459 ? -2.621 -26.081 -10.010 1.00 94.69 459 ARG A C 1
ATOM 3647 O O . ARG A 1 459 ? -2.528 -26.576 -11.129 1.00 94.69 459 ARG A O 1
ATOM 3654 N N . VAL A 1 460 ? -3.689 -25.388 -9.608 1.00 96.19 460 VAL A N 1
ATOM 3655 C CA . VAL A 1 460 ? -4.897 -25.216 -10.435 1.00 96.19 460 VAL A CA 1
ATOM 3656 C C . VAL A 1 460 ? -4.556 -24.627 -11.807 1.00 96.19 460 VAL A C 1
ATOM 3658 O O . VAL A 1 460 ? -5.055 -25.089 -12.832 1.00 96.19 460 VAL A O 1
ATOM 3661 N N . LEU A 1 461 ? -3.684 -23.617 -11.862 1.00 97.44 461 LEU A N 1
ATOM 3662 C CA . LEU A 1 461 ? -3.274 -23.007 -13.129 1.00 97.44 461 LEU A CA 1
ATOM 3663 C C . LEU A 1 461 ? -2.512 -23.994 -14.027 1.00 97.44 461 LEU A C 1
ATOM 3665 O O . LEU A 1 461 ? -2.757 -24.021 -15.234 1.00 97.44 461 LEU A O 1
ATOM 3669 N N . LEU A 1 462 ? -1.601 -24.794 -13.463 1.00 96.62 462 LEU A N 1
ATOM 3670 C CA . LEU A 1 462 ? -0.844 -25.811 -14.204 1.00 96.62 462 LEU A CA 1
ATOM 3671 C C . LEU A 1 462 ? -1.761 -26.922 -14.735 1.00 96.62 462 LEU A C 1
ATOM 3673 O O . LEU A 1 462 ? -1.654 -27.276 -15.909 1.00 96.62 462 LEU A O 1
ATOM 3677 N N . GLU A 1 463 ? -2.717 -27.387 -13.928 1.00 95.19 463 GLU A N 1
ATOM 3678 C CA . GLU A 1 463 ? -3.744 -28.361 -14.332 1.00 95.19 463 GLU A CA 1
ATOM 3679 C C . GLU A 1 463 ? -4.591 -27.859 -15.513 1.00 95.19 463 GLU A C 1
ATOM 3681 O O . GLU A 1 463 ? -4.950 -28.630 -16.402 1.00 95.19 463 GLU A O 1
ATOM 3686 N N . HIS A 1 464 ? -4.841 -26.548 -15.585 1.00 96.06 464 HIS A N 1
ATOM 3687 C CA . HIS A 1 464 ? -5.572 -25.905 -16.683 1.00 96.06 464 HIS A CA 1
ATOM 3688 C C . HIS A 1 464 ? -4.667 -25.435 -17.840 1.00 96.06 464 HIS A C 1
ATOM 3690 O O . HIS A 1 464 ? -5.074 -24.611 -18.663 1.00 96.06 464 HIS A O 1
ATOM 3696 N N . GLY A 1 465 ? -3.438 -25.953 -17.939 1.00 94.62 465 GLY A N 1
ATOM 3697 C CA . GLY A 1 465 ? -2.556 -25.737 -19.089 1.00 94.62 465 GLY A CA 1
ATOM 3698 C C . GLY A 1 465 ? -1.770 -24.423 -19.069 1.00 94.62 465 GLY A C 1
ATOM 3699 O O . GLY A 1 465 ? -1.375 -23.918 -20.131 1.00 94.62 465 GLY A O 1
ATOM 3700 N N . ALA A 1 466 ? -1.523 -23.843 -17.890 1.00 96.69 466 ALA A N 1
ATOM 3701 C CA . ALA A 1 466 ? -0.558 -22.756 -17.763 1.00 96.69 466 ALA A CA 1
ATOM 3702 C C . ALA A 1 466 ? 0.825 -23.199 -18.263 1.00 96.69 466 ALA A C 1
ATOM 3704 O O . ALA A 1 466 ? 1.330 -24.268 -17.925 1.00 96.69 466 ALA A O 1
ATOM 3705 N N . HIS A 1 467 ? 1.470 -22.362 -19.071 1.00 95.81 467 HIS A N 1
ATOM 3706 C CA . HIS A 1 467 ? 2.804 -22.651 -19.576 1.00 95.81 467 HIS A CA 1
ATOM 3707 C C . HIS A 1 467 ? 3.835 -22.529 -18.447 1.00 95.81 467 HIS A C 1
ATOM 3709 O O . HIS A 1 467 ? 4.191 -21.421 -18.047 1.00 95.81 467 HIS A O 1
ATOM 3715 N N . ILE A 1 468 ? 4.347 -23.668 -17.973 1.00 94.94 468 ILE A N 1
ATOM 3716 C CA . ILE A 1 468 ? 5.338 -23.740 -16.886 1.00 94.94 468 ILE A CA 1
ATOM 3717 C C . ILE A 1 468 ? 6.644 -22.991 -17.204 1.00 94.94 468 ILE A C 1
ATOM 3719 O O . ILE A 1 468 ? 7.259 -22.398 -16.326 1.00 94.94 468 ILE A O 1
ATOM 3723 N N . GLU A 1 469 ? 7.000 -22.926 -18.490 1.00 92.12 469 GLU A N 1
ATOM 3724 C CA . GLU A 1 469 ? 8.148 -22.183 -19.032 1.00 92.12 469 GLU A CA 1
ATOM 3725 C C . GLU A 1 469 ? 7.742 -20.820 -19.623 1.00 92.12 469 GLU A C 1
ATOM 3727 O O . GLU A 1 469 ? 8.404 -20.296 -20.526 1.00 92.12 469 GLU A O 1
ATOM 3732 N N . ALA A 1 470 ? 6.605 -20.257 -19.196 1.00 90.69 470 ALA A N 1
ATOM 3733 C CA . ALA A 1 470 ? 6.186 -18.938 -19.649 1.00 90.69 470 ALA A CA 1
ATOM 3734 C C . ALA A 1 470 ? 7.293 -17.923 -19.349 1.00 90.69 470 ALA A C 1
ATOM 3736 O O . ALA A 1 470 ? 7.714 -17.775 -18.211 1.00 90.69 470 ALA A O 1
ATOM 3737 N N . LYS A 1 471 ? 7.741 -17.206 -20.378 1.00 88.25 471 LYS A N 1
ATOM 3738 C CA . LYS A 1 471 ? 8.720 -16.131 -20.220 1.00 88.25 471 LYS A CA 1
ATOM 3739 C C . LYS A 1 471 ? 7.998 -14.827 -19.924 1.00 88.25 471 LYS A C 1
ATOM 3741 O O . LYS A 1 471 ? 7.125 -14.435 -20.708 1.00 88.25 471 LYS A O 1
ATOM 3746 N N . GLY A 1 472 ? 8.363 -14.174 -18.834 1.00 77.69 472 GLY A N 1
ATOM 3747 C CA . GLY A 1 472 ? 7.979 -12.808 -18.525 1.00 77.69 472 GLY A CA 1
ATOM 3748 C C . GLY A 1 472 ? 8.688 -11.806 -19.433 1.00 77.69 472 GLY A C 1
ATOM 3749 O O . GLY A 1 472 ? 8.939 -12.064 -20.614 1.00 77.69 472 GLY A O 1
ATOM 3750 N N . GLU A 1 473 ? 8.996 -10.638 -18.891 1.00 69.06 473 GLU A N 1
ATOM 3751 C CA . GLU A 1 473 ? 9.570 -9.535 -19.662 1.00 69.06 473 GLU A CA 1
ATOM 3752 C C . GLU A 1 473 ? 11.059 -9.771 -19.959 1.00 69.06 473 GLU A C 1
ATOM 3754 O O . GLU A 1 473 ? 11.490 -9.593 -21.094 1.00 69.06 473 GLU A O 1
ATOM 3759 N N . THR A 1 474 ? 11.835 -10.299 -19.000 1.00 65.12 474 THR A N 1
ATOM 3760 C CA . THR A 1 474 ? 13.293 -10.507 -19.165 1.00 65.12 474 THR A CA 1
ATOM 3761 C C . THR A 1 474 ? 13.676 -11.885 -19.731 1.00 65.12 474 THR A C 1
ATOM 3763 O O . THR A 1 474 ? 14.787 -12.384 -19.512 1.00 65.12 474 THR A O 1
ATOM 3766 N N . GLY A 1 475 ? 12.766 -12.517 -20.481 1.00 76.12 475 GLY A N 1
ATOM 3767 C CA . GLY A 1 475 ? 13.022 -13.755 -21.224 1.00 76.12 475 GLY A CA 1
ATOM 3768 C C . GLY A 1 475 ? 13.285 -14.975 -20.332 1.00 76.12 475 GLY A C 1
ATOM 3769 O O . GLY A 1 475 ? 12.540 -15.239 -19.395 1.00 76.12 475 GLY A O 1
ATOM 3770 N N . ASP A 1 476 ? 14.349 -15.733 -20.625 1.00 72.44 476 ASP A N 1
ATOM 3771 C CA . ASP A 1 476 ? 14.742 -16.950 -19.879 1.00 72.44 476 ASP A CA 1
ATOM 3772 C C . ASP A 1 476 ? 15.125 -16.685 -18.413 1.00 72.44 476 ASP A C 1
ATOM 3774 O O . ASP A 1 476 ? 15.200 -17.601 -17.602 1.00 72.44 476 ASP A O 1
ATOM 3778 N N . THR A 1 477 ? 15.353 -15.422 -18.052 1.00 71.81 477 THR A N 1
ATOM 3779 C CA . THR A 1 477 ? 15.627 -15.023 -16.667 1.00 71.81 477 THR A CA 1
ATOM 3780 C C . THR A 1 477 ? 14.360 -14.679 -15.878 1.00 71.81 477 THR A C 1
ATOM 3782 O O . THR A 1 477 ? 14.459 -14.194 -14.757 1.00 71.81 477 THR A O 1
ATOM 3785 N N . ASP A 1 478 ? 13.179 -14.869 -16.465 1.00 77.00 478 ASP A N 1
ATOM 3786 C CA . ASP A 1 478 ? 11.895 -14.489 -15.880 1.00 77.00 478 ASP A CA 1
ATOM 3787 C C . ASP A 1 478 ? 10.857 -15.580 -16.126 1.00 77.00 478 ASP A C 1
ATOM 3789 O O . ASP A 1 478 ? 9.879 -15.376 -16.837 1.00 77.00 478 ASP A O 1
ATOM 3793 N N . THR A 1 479 ? 11.122 -16.774 -15.604 1.00 89.06 479 THR A N 1
ATOM 3794 C CA . THR A 1 479 ? 10.181 -17.899 -15.624 1.00 89.06 479 THR A CA 1
ATOM 3795 C C . THR A 1 479 ? 9.511 -18.058 -14.256 1.00 89.06 479 THR A C 1
ATOM 3797 O O . THR A 1 479 ? 10.047 -17.576 -13.251 1.00 89.06 479 THR A O 1
ATOM 3800 N N . PRO A 1 480 ? 8.376 -18.776 -14.165 1.00 91.50 480 PRO A N 1
ATOM 3801 C CA . PRO A 1 480 ? 7.772 -19.157 -12.890 1.00 91.50 480 PRO A CA 1
ATOM 3802 C C . PRO A 1 480 ? 8.773 -19.776 -11.906 1.00 91.50 480 PRO A C 1
ATOM 3804 O O . PRO A 1 480 ? 8.796 -19.386 -10.743 1.00 91.50 480 PRO A O 1
ATOM 3807 N N . LEU A 1 481 ? 9.662 -20.661 -12.377 1.00 90.88 481 LEU A N 1
ATOM 3808 C CA . LEU A 1 481 ? 10.699 -21.276 -11.541 1.00 90.88 481 LEU A CA 1
ATOM 3809 C C . LEU A 1 481 ? 11.724 -20.249 -11.043 1.00 90.88 481 LEU A C 1
ATOM 3811 O O . LEU A 1 481 ? 12.049 -20.228 -9.858 1.00 90.88 481 LEU A O 1
ATOM 3815 N N . VAL A 1 482 ? 12.199 -19.354 -11.917 1.00 84.69 482 VAL A N 1
ATOM 3816 C CA . VAL A 1 482 ? 13.122 -18.281 -11.513 1.00 84.69 482 VAL A CA 1
ATOM 3817 C C . VAL A 1 482 ? 12.474 -17.364 -10.475 1.00 84.69 482 VAL A C 1
ATOM 3819 O O . VAL A 1 482 ? 13.116 -17.006 -9.489 1.00 84.69 482 VAL A O 1
ATOM 3822 N N . ARG A 1 483 ? 11.194 -17.017 -10.644 1.00 81.88 483 ARG A N 1
ATOM 3823 C CA . ARG A 1 483 ? 10.463 -16.221 -9.651 1.00 81.88 483 ARG A CA 1
ATOM 3824 C C . ARG A 1 483 ? 10.285 -16.961 -8.333 1.00 81.88 483 ARG A C 1
ATOM 3826 O O . ARG A 1 483 ? 10.475 -16.332 -7.300 1.00 81.88 483 ARG A O 1
ATOM 3833 N N . ALA A 1 484 ? 9.994 -18.262 -8.357 1.00 85.06 484 ALA A N 1
ATOM 3834 C CA . ALA A 1 484 ? 9.881 -19.089 -7.153 1.00 85.06 484 ALA A CA 1
ATOM 3835 C C . ALA A 1 484 ? 11.190 -19.091 -6.341 1.00 85.06 484 ALA A C 1
ATOM 3837 O O . ALA A 1 484 ? 11.162 -18.918 -5.121 1.00 85.06 484 ALA A O 1
ATOM 3838 N N . ILE A 1 485 ? 12.335 -19.164 -7.031 1.00 81.62 485 ILE A N 1
ATOM 3839 C CA . ILE A 1 485 ? 13.669 -19.029 -6.430 1.00 81.62 485 ILE A CA 1
ATOM 3840 C C . ILE A 1 485 ? 13.870 -17.624 -5.847 1.00 81.62 485 ILE A C 1
ATOM 3842 O O . ILE A 1 485 ? 14.315 -17.480 -4.710 1.00 81.62 485 ILE A O 1
ATOM 3846 N N . LEU A 1 486 ? 13.511 -16.573 -6.593 1.00 74.31 486 LEU A N 1
ATOM 3847 C CA . LEU A 1 486 ? 13.669 -15.181 -6.154 1.00 74.31 486 LEU A CA 1
ATOM 3848 C C . LEU A 1 486 ? 12.814 -14.827 -4.936 1.00 74.31 486 LEU A C 1
ATOM 3850 O O . LEU A 1 486 ? 13.269 -14.056 -4.094 1.00 74.31 486 LEU A O 1
ATOM 3854 N N . VAL A 1 487 ? 11.611 -15.394 -4.814 1.00 69.06 487 VAL A N 1
ATOM 3855 C CA . VAL A 1 487 ? 10.759 -15.233 -3.622 1.00 69.06 487 VAL A CA 1
ATOM 3856 C C . VAL A 1 487 ? 11.087 -16.238 -2.514 1.00 69.06 487 VAL A C 1
ATOM 3858 O O . VAL A 1 487 ? 10.471 -16.188 -1.452 1.00 69.06 487 VAL A O 1
ATOM 3861 N N . ASN A 1 488 ? 12.070 -17.114 -2.743 1.00 76.06 488 ASN A N 1
ATOM 3862 C CA . ASN A 1 488 ? 12.523 -18.157 -1.828 1.00 76.06 488 ASN A CA 1
ATOM 3863 C C . ASN A 1 488 ? 11.390 -19.095 -1.356 1.00 76.06 488 ASN A C 1
ATOM 3865 O O . ASN A 1 488 ? 11.299 -19.436 -0.174 1.00 76.06 488 ASN A O 1
ATOM 3869 N N . SER A 1 489 ? 10.494 -19.484 -2.273 1.00 81.44 489 SER A N 1
ATOM 3870 C CA . SER A 1 489 ? 9.373 -20.383 -1.971 1.00 81.44 489 SER A CA 1
ATOM 3871 C C . SER A 1 489 ? 9.755 -21.831 -2.255 1.00 81.44 489 SER A C 1
ATOM 3873 O O . SER A 1 489 ? 9.828 -22.254 -3.411 1.00 81.44 489 SER A O 1
ATOM 3875 N N . ARG A 1 490 ? 9.981 -22.598 -1.186 1.00 84.88 490 ARG A N 1
ATOM 3876 C CA . ARG A 1 490 ? 10.310 -24.025 -1.259 1.00 84.88 490 ARG A CA 1
ATOM 3877 C C . ARG A 1 490 ? 9.169 -24.823 -1.874 1.00 84.88 490 ARG A C 1
ATOM 3879 O O . ARG A 1 490 ? 9.385 -25.535 -2.844 1.00 84.88 490 ARG A O 1
ATOM 3886 N N . GLU A 1 491 ? 7.963 -24.626 -1.365 1.00 86.19 491 GLU A N 1
ATOM 3887 C CA . GLU A 1 491 ? 6.784 -25.418 -1.700 1.00 86.19 491 GLU A CA 1
ATOM 3888 C C . GLU A 1 491 ? 6.372 -25.237 -3.170 1.00 86.19 491 GLU A C 1
ATOM 3890 O O . GLU A 1 491 ? 5.968 -26.186 -3.837 1.00 86.19 491 GLU A O 1
ATOM 3895 N N . ILE A 1 492 ? 6.500 -24.020 -3.707 1.00 87.69 492 ILE A N 1
ATOM 3896 C CA . ILE A 1 492 ? 6.208 -23.736 -5.118 1.00 87.69 492 ILE A CA 1
ATOM 3897 C C . ILE A 1 492 ? 7.350 -24.197 -6.020 1.00 87.69 492 ILE A C 1
ATOM 3899 O O . ILE A 1 492 ? 7.096 -24.664 -7.126 1.00 87.69 492 ILE A O 1
ATOM 3903 N N . THR A 1 493 ? 8.601 -24.094 -5.565 1.00 89.00 493 THR A N 1
ATOM 3904 C CA . THR A 1 493 ? 9.743 -24.645 -6.310 1.00 89.00 493 THR A CA 1
ATOM 3905 C C . THR A 1 493 ? 9.605 -26.162 -6.441 1.00 89.00 493 THR A C 1
ATOM 3907 O O . THR A 1 493 ? 9.764 -26.687 -7.538 1.00 89.00 493 THR A O 1
ATOM 3910 N N . GLU A 1 494 ? 9.240 -26.854 -5.360 1.00 90.44 494 GLU A N 1
ATOM 3911 C CA . GLU A 1 494 ? 8.924 -28.288 -5.354 1.00 90.44 494 GLU A CA 1
ATOM 3912 C C . GLU A 1 494 ? 7.809 -28.624 -6.347 1.00 90.44 494 GLU A C 1
ATOM 3914 O O . GLU A 1 494 ? 8.020 -29.461 -7.224 1.00 90.44 494 GLU A O 1
ATOM 3919 N N . GLU A 1 495 ? 6.663 -27.939 -6.268 1.00 92.50 495 GLU A N 1
ATOM 3920 C CA . GLU A 1 495 ? 5.526 -28.156 -7.175 1.00 92.50 495 GLU A CA 1
ATOM 3921 C C . GLU A 1 495 ? 5.928 -27.925 -8.643 1.00 92.50 495 GLU A C 1
ATOM 3923 O O . GLU A 1 495 ? 5.683 -28.774 -9.495 1.00 92.50 495 GLU A O 1
ATOM 3928 N N . LEU A 1 496 ? 6.624 -26.827 -8.959 1.00 93.62 496 LEU A N 1
ATOM 3929 C CA . LEU A 1 496 ? 7.080 -26.549 -10.324 1.00 93.62 496 LEU A CA 1
ATOM 3930 C C . LEU A 1 496 ? 8.045 -27.629 -10.836 1.00 93.62 496 LEU A C 1
ATOM 3932 O O . LEU A 1 496 ? 7.939 -28.050 -11.986 1.00 93.62 496 LEU A O 1
ATOM 3936 N N . LEU A 1 497 ? 8.970 -28.116 -10.005 1.00 90.69 497 LEU A N 1
ATOM 3937 C CA . LEU A 1 497 ? 9.882 -29.195 -10.392 1.00 90.69 497 LEU A CA 1
ATOM 3938 C C . LEU A 1 497 ? 9.157 -30.529 -10.599 1.00 90.69 497 LEU A C 1
ATOM 3940 O O . LEU A 1 497 ? 9.482 -31.244 -11.548 1.00 90.69 497 LEU A O 1
ATOM 3944 N N . GLN A 1 498 ? 8.179 -30.854 -9.750 1.00 90.56 498 GLN A N 1
ATOM 3945 C CA . GLN A 1 498 ? 7.336 -32.044 -9.900 1.00 90.56 498 GLN A CA 1
ATOM 3946 C C . GLN A 1 498 ? 6.517 -31.990 -11.196 1.00 90.56 498 GLN A C 1
ATOM 3948 O O . GLN A 1 498 ? 6.404 -32.995 -11.894 1.00 90.56 498 GLN A O 1
ATOM 3953 N N . GLN A 1 499 ? 6.037 -30.802 -11.567 1.00 90.50 499 GLN A N 1
ATOM 3954 C CA . GLN A 1 499 ? 5.304 -30.537 -12.809 1.00 90.50 499 GLN A CA 1
ATOM 3955 C C . GLN A 1 499 ? 6.230 -30.377 -14.037 1.00 90.50 499 GLN A C 1
ATOM 3957 O O . GLN A 1 499 ? 5.777 -30.043 -15.133 1.00 90.50 499 GLN A O 1
ATOM 3962 N N . GLY A 1 500 ? 7.535 -30.639 -13.882 1.00 87.44 500 GLY A N 1
ATOM 3963 C CA . GLY A 1 500 ? 8.493 -30.739 -14.985 1.00 87.44 500 GLY A CA 1
ATOM 3964 C C . GLY A 1 500 ? 9.196 -29.437 -15.382 1.00 87.44 500 GLY A C 1
ATOM 3965 O O . GLY A 1 500 ? 9.697 -29.350 -16.507 1.00 87.44 500 GLY A O 1
ATOM 3966 N N . ALA A 1 501 ? 9.256 -28.436 -14.496 1.00 88.56 501 ALA A N 1
ATOM 3967 C CA . ALA A 1 501 ? 9.994 -27.200 -14.752 1.00 88.56 501 ALA A CA 1
ATOM 3968 C C . ALA A 1 501 ? 11.480 -27.482 -15.013 1.00 88.56 501 ALA A C 1
ATOM 3970 O O . ALA A 1 501 ? 12.146 -28.243 -14.299 1.00 88.56 501 ALA A O 1
ATOM 3971 N N . ARG A 1 502 ? 12.011 -26.855 -16.061 1.00 83.38 502 ARG A N 1
ATOM 3972 C CA . ARG A 1 502 ? 13.355 -27.111 -16.569 1.00 83.38 502 ARG A CA 1
ATOM 3973 C C . ARG A 1 502 ? 14.401 -26.275 -15.852 1.00 83.38 502 ARG A C 1
ATOM 3975 O O . ARG A 1 502 ? 14.395 -25.049 -15.895 1.00 83.38 502 ARG A O 1
ATOM 3982 N N . VAL A 1 503 ? 15.358 -26.968 -15.248 1.00 78.69 503 VAL A N 1
ATOM 3983 C CA . VAL A 1 503 ? 16.492 -26.364 -14.537 1.00 78.69 503 VAL A CA 1
ATOM 3984 C C . VAL A 1 503 ? 17.642 -26.016 -15.492 1.00 78.69 503 VAL A C 1
ATOM 3986 O O . VAL A 1 503 ? 18.352 -25.038 -15.286 1.00 78.69 503 VAL A O 1
ATOM 3989 N N . ASP A 1 504 ? 17.798 -26.769 -16.582 1.00 70.38 504 ASP A N 1
ATOM 3990 C CA . ASP A 1 504 ? 18.831 -26.583 -17.614 1.00 70.38 504 ASP A CA 1
ATOM 3991 C C . ASP A 1 504 ? 18.671 -25.281 -18.412 1.00 70.38 504 ASP A C 1
ATOM 3993 O O . ASP A 1 504 ? 19.624 -24.794 -19.018 1.00 70.38 504 ASP A O 1
ATOM 3997 N N . LYS A 1 505 ? 17.467 -24.701 -18.397 1.00 64.69 505 LYS A N 1
ATOM 3998 C CA . LYS A 1 505 ? 17.158 -23.415 -19.033 1.00 64.69 505 LYS A CA 1
ATOM 3999 C C . LYS A 1 505 ? 17.418 -22.204 -18.139 1.00 64.69 505 LYS A C 1
ATOM 4001 O O . LYS A 1 505 ? 17.227 -21.075 -18.592 1.00 64.69 505 LYS A O 1
ATOM 4006 N N . LEU A 1 506 ? 17.866 -22.410 -16.898 1.00 66.44 506 LEU A N 1
ATOM 4007 C CA . LEU A 1 506 ? 18.305 -21.309 -16.050 1.00 66.44 506 LEU A CA 1
ATOM 4008 C C . LEU A 1 506 ? 19.516 -20.599 -16.696 1.00 66.44 506 LEU A C 1
ATOM 4010 O O . LEU A 1 506 ? 20.348 -21.245 -17.336 1.00 66.44 506 LEU A O 1
ATOM 4014 N N . PRO A 1 507 ? 19.644 -19.267 -16.558 1.00 60.06 507 PRO A N 1
ATOM 4015 C CA . PRO A 1 507 ? 20.691 -18.495 -17.227 1.00 60.06 507 PRO A CA 1
ATOM 4016 C C . PRO A 1 507 ? 22.105 -19.059 -16.995 1.00 60.06 507 PRO A C 1
ATOM 4018 O O . PRO A 1 507 ? 22.558 -19.183 -15.860 1.00 60.06 507 PRO A O 1
ATOM 4021 N N . SER A 1 508 ? 22.852 -19.310 -18.075 1.00 54.62 508 SER A N 1
ATOM 4022 C CA . SER A 1 508 ? 24.218 -19.878 -18.057 1.00 54.62 508 SER A CA 1
ATOM 4023 C C . SER A 1 508 ? 25.242 -19.084 -17.223 1.00 54.62 508 SER A C 1
ATOM 4025 O O . SER A 1 508 ? 26.246 -19.632 -16.772 1.00 54.62 508 SER A O 1
ATOM 4027 N N . LEU A 1 509 ? 24.968 -17.800 -16.957 1.00 50.41 509 LEU A N 1
ATOM 4028 C CA . LEU A 1 509 ? 25.737 -16.906 -16.075 1.00 50.41 509 LEU A CA 1
ATOM 4029 C C . LEU A 1 509 ? 25.695 -17.285 -14.584 1.00 50.41 509 LEU A C 1
ATOM 4031 O O . LEU A 1 509 ? 26.414 -16.672 -13.797 1.00 50.41 509 LEU A O 1
ATOM 4035 N N . LEU A 1 510 ? 24.886 -18.274 -14.201 1.00 51.34 510 LEU A N 1
ATOM 4036 C CA . LEU A 1 510 ? 24.801 -18.791 -12.835 1.00 51.34 510 LEU A CA 1
ATOM 4037 C C . LEU A 1 510 ? 25.954 -19.737 -12.456 1.00 51.34 510 LEU A C 1
ATOM 4039 O O . LEU A 1 510 ? 26.006 -20.198 -11.325 1.00 51.34 510 LEU A O 1
ATOM 4043 N N . GLY A 1 511 ? 26.857 -20.088 -13.381 1.00 47.44 511 GLY A N 1
ATOM 4044 C CA . GLY A 1 511 ? 27.849 -21.141 -13.116 1.00 47.44 511 GLY A CA 1
ATOM 4045 C C . GLY A 1 511 ? 27.220 -22.533 -12.945 1.00 47.44 511 GLY A C 1
ATOM 4046 O O . GLY A 1 511 ? 27.905 -23.476 -12.566 1.00 47.44 511 GLY A O 1
ATOM 4047 N N . VAL A 1 512 ? 25.935 -22.681 -13.290 1.00 49.72 512 VAL A N 1
ATOM 4048 C CA . VAL A 1 512 ? 25.105 -23.896 -13.146 1.00 49.72 512 VAL A CA 1
ATOM 4049 C C . VAL A 1 512 ? 25.390 -24.900 -14.272 1.00 49.72 512 VAL A C 1
ATOM 4051 O O . VAL A 1 512 ? 24.538 -25.665 -14.705 1.00 49.72 512 VAL A O 1
ATOM 4054 N N . ALA A 1 513 ? 26.638 -24.964 -14.741 1.00 44.06 513 ALA A N 1
ATOM 4055 C CA . ALA A 1 513 ? 27.086 -26.013 -15.657 1.00 44.06 513 ALA A CA 1
ATOM 4056 C C . ALA A 1 513 ? 27.097 -27.418 -15.002 1.00 44.06 513 ALA A C 1
ATOM 4058 O O . ALA A 1 513 ? 27.507 -28.392 -15.631 1.00 44.06 513 ALA A O 1
ATOM 4059 N N . SER A 1 514 ? 26.648 -27.566 -13.750 1.00 48.12 514 SER A N 1
ATOM 4060 C CA . SER A 1 514 ? 26.387 -28.868 -13.128 1.00 48.12 514 SER A CA 1
ATOM 4061 C C . SER A 1 514 ? 25.406 -28.772 -11.959 1.00 48.12 514 SER A C 1
ATOM 4063 O O . SER A 1 514 ? 25.764 -29.077 -10.833 1.00 48.12 514 SER A O 1
ATOM 4065 N N . LEU A 1 515 ? 24.136 -28.480 -12.236 1.00 47.59 515 LEU A N 1
ATOM 4066 C CA . LEU A 1 515 ? 23.101 -29.306 -11.607 1.00 47.59 515 LEU A CA 1
ATOM 4067 C C . LEU A 1 515 ? 23.095 -30.612 -12.412 1.00 47.59 515 LEU A C 1
ATOM 4069 O O . LEU A 1 515 ? 22.393 -30.732 -13.418 1.00 47.59 515 LEU A O 1
ATOM 4073 N N . ARG A 1 516 ? 24.026 -31.526 -12.086 1.00 47.81 516 ARG A N 1
ATOM 4074 C CA . ARG A 1 516 ? 24.110 -32.830 -12.760 1.00 47.81 516 ARG A CA 1
ATOM 4075 C C . ARG A 1 516 ? 22.754 -33.516 -12.628 1.00 47.81 516 ARG A C 1
ATOM 4077 O O . ARG A 1 516 ? 22.123 -33.487 -11.579 1.00 47.81 516 ARG A O 1
ATOM 4084 N N . GLY A 1 517 ? 22.297 -34.093 -13.732 1.00 48.50 517 GLY A N 1
ATOM 4085 C CA . GLY A 1 517 ? 20.964 -34.666 -13.834 1.00 48.50 517 GLY A CA 1
ATOM 4086 C C . GLY A 1 517 ? 20.673 -35.760 -12.801 1.00 48.50 517 GLY A C 1
ATOM 4087 O O . GLY A 1 517 ? 21.518 -36.601 -12.508 1.00 48.50 517 GLY A O 1
ATOM 4088 N N . ALA A 1 518 ? 19.420 -35.754 -12.346 1.00 47.69 518 ALA A N 1
ATOM 4089 C CA . ALA A 1 518 ? 18.630 -36.886 -11.851 1.00 47.69 518 ALA A CA 1
ATOM 4090 C C . ALA A 1 518 ? 19.092 -37.680 -10.608 1.00 47.69 518 ALA A C 1
ATOM 4092 O O . ALA A 1 518 ? 18.339 -38.566 -10.213 1.00 47.69 518 ALA A O 1
ATOM 4093 N N . MET A 1 519 ? 20.238 -37.396 -9.977 1.00 50.44 519 MET A N 1
ATOM 4094 C CA . MET A 1 519 ? 20.737 -38.217 -8.851 1.00 50.44 519 MET A CA 1
ATOM 4095 C C . MET A 1 519 ? 20.535 -37.629 -7.446 1.00 50.44 519 MET A C 1
ATOM 4097 O O . MET A 1 519 ? 20.698 -38.368 -6.479 1.00 50.44 519 MET A O 1
ATOM 4101 N N . ASP A 1 520 ? 20.123 -36.366 -7.326 1.00 58.06 520 ASP A N 1
ATOM 4102 C CA . ASP A 1 520 ? 19.827 -35.740 -6.031 1.00 58.06 520 ASP A CA 1
ATOM 4103 C C . ASP A 1 520 ? 18.324 -35.803 -5.727 1.00 58.06 520 ASP A C 1
ATOM 4105 O O . ASP A 1 520 ? 17.479 -35.676 -6.627 1.00 58.06 520 ASP A O 1
ATOM 4109 N N . SER A 1 521 ? 17.981 -35.995 -4.452 1.00 78.56 521 SER A N 1
ATOM 4110 C CA . SER A 1 521 ? 16.588 -35.973 -3.989 1.00 78.56 521 SER A CA 1
ATOM 4111 C C . SER A 1 521 ? 15.904 -34.646 -4.363 1.00 78.56 521 SER A C 1
ATOM 4113 O O . SER A 1 521 ? 16.561 -33.612 -4.517 1.00 78.56 521 SER A O 1
ATOM 4115 N N . LEU A 1 522 ? 14.571 -34.642 -4.531 1.00 81.75 522 LEU A N 1
ATOM 4116 C CA . LEU A 1 522 ? 13.819 -33.408 -4.825 1.00 81.75 522 LEU A CA 1
ATOM 4117 C C . LEU A 1 522 ? 14.162 -32.301 -3.811 1.00 81.75 522 LEU A C 1
ATOM 4119 O O . LEU A 1 522 ? 14.380 -31.157 -4.206 1.00 81.75 522 LEU A O 1
ATOM 4123 N N . ASP A 1 523 ? 14.304 -32.674 -2.540 1.00 79.06 523 ASP A N 1
ATOM 4124 C CA . ASP A 1 523 ? 14.652 -31.780 -1.436 1.00 79.06 523 ASP A CA 1
ATOM 4125 C C . ASP A 1 523 ? 16.035 -31.135 -1.594 1.00 79.06 523 ASP A C 1
ATOM 4127 O O . ASP A 1 523 ? 16.191 -29.934 -1.354 1.00 79.06 523 ASP A O 1
ATOM 4131 N N . GLU A 1 524 ? 17.046 -31.904 -2.007 1.00 79.62 524 GLU A N 1
ATOM 4132 C CA . GLU A 1 524 ? 18.400 -31.394 -2.258 1.00 79.62 524 GLU A CA 1
ATOM 4133 C C . GLU A 1 524 ? 18.418 -30.435 -3.447 1.00 79.62 524 GLU A C 1
ATOM 4135 O O . GLU A 1 524 ? 18.964 -29.336 -3.336 1.00 79.62 524 GLU A O 1
ATOM 4140 N N . ARG A 1 525 ? 17.730 -30.790 -4.540 1.00 80.69 525 ARG A N 1
ATOM 4141 C CA . ARG A 1 525 ? 17.603 -29.928 -5.726 1.00 80.69 525 ARG A CA 1
ATOM 4142 C C . ARG A 1 525 ? 16.926 -28.605 -5.393 1.00 80.69 525 ARG A C 1
ATOM 4144 O O . ARG A 1 525 ? 17.372 -27.550 -5.838 1.00 80.69 525 ARG A O 1
ATOM 4151 N N . VAL A 1 526 ? 15.855 -28.644 -4.605 1.00 82.94 526 VAL A N 1
ATOM 4152 C CA . VAL A 1 526 ? 15.146 -27.436 -4.167 1.00 82.94 526 VAL A CA 1
ATOM 4153 C C . VAL A 1 526 ? 16.049 -26.599 -3.273 1.00 82.94 526 VAL A C 1
ATOM 4155 O O . VAL A 1 526 ? 16.187 -25.399 -3.500 1.00 82.94 526 VAL A O 1
ATOM 4158 N N . LYS A 1 527 ? 16.721 -27.215 -2.294 1.00 80.81 527 LYS A N 1
ATOM 4159 C CA . LYS A 1 527 ? 17.662 -26.517 -1.408 1.00 80.81 527 LYS A CA 1
ATOM 4160 C C . LYS A 1 527 ? 18.777 -25.824 -2.193 1.00 80.81 527 LYS A C 1
ATOM 4162 O O . LYS A 1 527 ? 19.094 -24.675 -1.887 1.00 80.81 527 LYS A O 1
ATOM 4167 N N . GLU A 1 528 ? 19.349 -26.491 -3.191 1.00 81.62 528 GLU A N 1
ATOM 4168 C CA . GLU A 1 528 ? 20.387 -25.911 -4.042 1.00 81.62 528 GLU A CA 1
ATOM 4169 C C . GLU A 1 528 ? 19.849 -24.732 -4.858 1.00 81.62 528 GLU A C 1
ATOM 4171 O O . GLU A 1 528 ? 20.426 -23.647 -4.808 1.00 81.62 528 GLU A O 1
ATOM 4176 N N . LEU A 1 529 ? 18.703 -24.897 -5.529 1.00 81.88 529 LEU A N 1
ATOM 4177 C CA . LEU A 1 529 ? 18.078 -23.838 -6.328 1.00 81.88 529 LEU A CA 1
ATOM 4178 C C . LEU A 1 529 ? 17.739 -22.596 -5.502 1.00 81.88 529 LEU A C 1
ATOM 4180 O O . LEU A 1 529 ? 18.020 -21.479 -5.933 1.00 81.88 529 LEU A O 1
ATOM 4184 N N . LEU A 1 530 ? 17.185 -22.776 -4.304 1.00 80.75 530 LEU A N 1
ATOM 4185 C CA . LEU A 1 530 ? 16.906 -21.672 -3.386 1.00 80.75 530 LEU A CA 1
ATOM 4186 C C . LEU A 1 530 ? 18.196 -20.992 -2.900 1.00 80.75 530 LEU A C 1
ATOM 4188 O O . LEU A 1 530 ? 18.235 -19.772 -2.749 1.00 80.75 530 LEU A O 1
ATOM 4192 N N . GLY A 1 531 ? 19.286 -21.750 -2.737 1.00 75.56 531 GLY A N 1
ATOM 4193 C CA . GLY A 1 531 ? 20.616 -21.213 -2.436 1.00 75.56 531 GLY A CA 1
ATOM 4194 C C . GLY A 1 531 ? 21.187 -20.296 -3.529 1.00 75.56 531 GLY A C 1
ATOM 4195 O O . GLY A 1 531 ? 22.078 -19.491 -3.254 1.00 75.56 531 GLY A O 1
ATOM 4196 N N . LEU A 1 532 ? 20.656 -20.357 -4.755 1.00 76.81 532 LEU A N 1
ATOM 4197 C CA . LEU A 1 532 ? 21.075 -19.511 -5.876 1.00 76.81 532 LEU A CA 1
ATOM 4198 C C . LEU A 1 532 ? 20.360 -18.154 -5.928 1.00 76.81 532 LEU A C 1
ATOM 4200 O O . LEU A 1 532 ? 20.668 -17.361 -6.818 1.00 76.81 532 LEU A O 1
ATOM 4204 N N . GLN A 1 533 ? 19.451 -17.845 -4.998 1.00 76.44 533 GLN A N 1
ATOM 4205 C CA . GLN A 1 533 ? 18.627 -16.628 -5.019 1.00 76.44 533 GLN A CA 1
ATOM 4206 C C . GLN A 1 533 ? 19.433 -15.347 -5.310 1.00 76.44 533 GLN A C 1
ATOM 4208 O O . GLN A 1 533 ? 19.120 -14.608 -6.249 1.00 76.44 533 GLN A O 1
ATOM 4213 N N . GLU A 1 534 ? 20.508 -15.089 -4.556 1.00 73.75 534 GLU A N 1
ATOM 4214 C CA . GLU A 1 534 ? 21.340 -13.899 -4.776 1.00 73.75 534 GLU A CA 1
ATOM 4215 C C . GLU A 1 534 ? 22.101 -13.943 -6.105 1.00 73.75 534 GLU A C 1
ATOM 4217 O O . GLU A 1 534 ? 22.297 -12.907 -6.742 1.00 73.75 534 GLU A O 1
ATOM 4222 N N . GLN A 1 535 ? 22.532 -15.123 -6.551 1.00 77.19 535 GLN A N 1
ATOM 4223 C CA . GLN A 1 535 ? 23.253 -15.277 -7.815 1.00 77.19 535 GLN A CA 1
ATOM 4224 C C . GLN A 1 535 ? 22.333 -15.009 -9.008 1.00 77.19 535 GLN A C 1
ATOM 4226 O O . GLN A 1 535 ? 22.727 -14.303 -9.937 1.00 77.19 535 GLN A O 1
ATOM 4231 N N . VAL A 1 536 ? 21.091 -15.496 -8.944 1.00 75.69 536 VAL A N 1
ATOM 4232 C CA . VAL A 1 536 ? 20.026 -15.241 -9.923 1.00 75.69 536 VAL A CA 1
ATOM 4233 C C . VAL A 1 536 ? 19.713 -13.756 -10.001 1.00 75.69 536 VAL A C 1
ATOM 4235 O O . VAL A 1 536 ? 19.759 -13.182 -11.094 1.00 75.69 536 VAL A O 1
ATOM 4238 N N . LEU A 1 537 ? 19.487 -13.105 -8.858 1.00 75.75 537 LEU A N 1
ATOM 4239 C CA . LEU A 1 537 ? 19.248 -11.664 -8.821 1.00 75.75 537 LEU A CA 1
ATOM 4240 C C . LEU A 1 537 ? 20.443 -10.886 -9.398 1.00 75.75 537 LEU A C 1
ATOM 4242 O O . LEU A 1 537 ? 20.272 -10.016 -10.253 1.00 75.75 537 LEU A O 1
ATOM 4246 N N . ASN A 1 538 ? 21.668 -11.238 -9.000 1.00 77.00 538 ASN A N 1
ATOM 4247 C CA . ASN A 1 538 ? 22.884 -10.578 -9.475 1.00 77.00 538 ASN A CA 1
ATOM 4248 C C . ASN A 1 538 ? 23.153 -10.811 -10.970 1.00 77.00 538 ASN A C 1
ATOM 4250 O O . ASN A 1 538 ? 23.670 -9.916 -11.641 1.00 77.00 538 ASN A O 1
ATOM 4254 N N . ALA A 1 539 ? 22.822 -11.979 -11.520 1.00 76.69 539 ALA A N 1
ATOM 4255 C CA . ALA A 1 539 ? 22.965 -12.266 -12.945 1.00 76.69 539 ALA A CA 1
ATOM 4256 C C . ALA A 1 539 ? 21.977 -11.439 -13.782 1.00 76.69 539 ALA A C 1
ATOM 4258 O O . ALA A 1 539 ? 22.383 -10.807 -14.763 1.00 76.69 539 ALA A O 1
ATOM 4259 N N . ARG A 1 540 ? 20.708 -11.372 -13.355 1.00 77.19 540 ARG A N 1
ATOM 4260 C CA . ARG A 1 540 ? 19.672 -10.519 -13.968 1.00 77.19 540 ARG A CA 1
ATOM 4261 C C . ARG A 1 540 ? 20.052 -9.049 -13.924 1.00 77.19 540 ARG A C 1
ATOM 4263 O O . ARG A 1 540 ? 19.975 -8.352 -14.941 1.00 77.19 540 ARG A O 1
ATOM 4270 N N . PHE A 1 541 ? 20.542 -8.613 -12.766 1.00 80.44 541 PHE A N 1
ATOM 4271 C CA . PHE A 1 541 ? 21.099 -7.287 -12.566 1.00 80.44 541 PHE A CA 1
ATOM 4272 C C . PHE A 1 541 ? 22.232 -6.993 -13.545 1.00 80.44 541 PHE A C 1
ATOM 4274 O O . PHE A 1 541 ? 22.117 -6.070 -14.344 1.00 80.44 541 PHE A O 1
ATOM 4281 N N . LYS A 1 542 ? 23.287 -7.817 -13.563 1.00 79.62 542 LYS A N 1
ATOM 4282 C CA . LYS A 1 542 ? 24.444 -7.633 -14.453 1.00 79.62 542 LYS A CA 1
ATOM 4283 C C . LYS A 1 542 ? 24.046 -7.589 -15.925 1.00 79.62 542 LYS A C 1
ATOM 4285 O O . LYS A 1 542 ? 24.593 -6.772 -16.660 1.00 79.62 542 LYS A O 1
ATOM 4290 N N . ASN A 1 543 ? 23.126 -8.448 -16.364 1.00 76.44 543 ASN A N 1
ATOM 4291 C CA . ASN A 1 543 ? 22.664 -8.447 -17.750 1.00 76.44 543 ASN A CA 1
ATOM 4292 C C . ASN A 1 543 ? 21.949 -7.132 -18.101 1.00 76.44 543 ASN A C 1
ATOM 4294 O O . ASN A 1 543 ? 22.287 -6.481 -19.088 1.00 76.44 543 ASN A O 1
ATOM 4298 N N . SER A 1 544 ? 21.041 -6.687 -17.231 1.00 77.06 544 SER A N 1
ATOM 4299 C CA . SER A 1 544 ? 20.325 -5.418 -17.401 1.00 77.06 544 SER A CA 1
ATOM 4300 C C . SER A 1 544 ? 21.279 -4.220 -17.375 1.00 77.06 544 SER A C 1
ATOM 4302 O O . SER A 1 544 ? 21.202 -3.348 -18.234 1.00 77.06 544 SER A O 1
ATOM 4304 N N . THR A 1 545 ? 22.236 -4.197 -16.443 1.00 81.12 545 THR A N 1
ATOM 4305 C CA . THR A 1 545 ? 23.258 -3.146 -16.351 1.00 81.12 545 THR A CA 1
ATOM 4306 C C . THR A 1 545 ? 24.164 -3.109 -17.581 1.00 81.12 545 THR A C 1
ATOM 4308 O O . THR A 1 545 ? 24.531 -2.024 -18.017 1.00 81.12 545 THR A O 1
ATOM 4311 N N . ARG A 1 546 ? 24.513 -4.256 -18.181 1.00 81.31 546 ARG A N 1
ATOM 4312 C CA . ARG A 1 546 ? 25.285 -4.294 -19.439 1.00 81.31 546 ARG A CA 1
ATOM 4313 C C . ARG A 1 546 ? 24.527 -3.647 -20.593 1.00 81.31 546 ARG A C 1
ATOM 4315 O O . ARG A 1 546 ? 25.133 -2.914 -21.368 1.00 81.31 546 ARG A O 1
ATOM 4322 N N . LEU A 1 547 ? 23.226 -3.912 -20.700 1.00 75.81 547 LEU A N 1
ATOM 4323 C CA . LEU A 1 547 ? 22.379 -3.309 -21.728 1.00 75.81 547 LEU A CA 1
ATOM 4324 C C . LEU A 1 547 ? 22.309 -1.790 -21.543 1.00 75.81 547 LEU A C 1
ATOM 4326 O O . LEU A 1 547 ? 22.535 -1.048 -22.496 1.00 75.81 547 LEU A O 1
ATOM 4330 N N . VAL A 1 548 ? 22.094 -1.332 -20.306 1.00 78.31 548 VAL A N 1
ATOM 4331 C CA . VAL A 1 548 ? 22.131 0.095 -19.955 1.00 78.31 548 VAL A CA 1
ATOM 4332 C C . VAL A 1 548 ? 23.474 0.713 -20.325 1.00 78.31 548 VAL A C 1
ATOM 4334 O O . VAL A 1 548 ? 23.499 1.698 -21.048 1.00 78.31 548 VAL A O 1
ATOM 4337 N N . ASP A 1 549 ? 24.589 0.119 -19.901 1.00 80.12 549 ASP A N 1
ATOM 4338 C CA . ASP A 1 549 ? 25.935 0.627 -20.181 1.00 80.12 549 ASP A CA 1
ATOM 4339 C C . ASP A 1 549 ? 26.225 0.710 -21.690 1.00 80.12 549 ASP A C 1
ATOM 4341 O O . ASP A 1 549 ? 26.805 1.692 -22.152 1.00 80.12 549 ASP A O 1
ATOM 4345 N N . LEU A 1 550 ? 25.769 -0.266 -22.483 1.00 81.12 550 LEU A N 1
ATOM 4346 C CA . LEU A 1 550 ? 25.876 -0.232 -23.944 1.00 81.12 550 LEU A CA 1
ATOM 4347 C C . LEU A 1 550 ? 25.104 0.960 -24.536 1.00 81.12 550 LEU A C 1
ATOM 4349 O O . LEU A 1 550 ? 25.657 1.714 -25.341 1.00 81.12 550 LEU A O 1
ATOM 4353 N N . VAL A 1 551 ? 23.851 1.155 -24.110 1.00 77.75 551 VAL A N 1
ATOM 4354 C CA . VAL A 1 551 ? 23.006 2.281 -24.541 1.00 77.75 551 VAL A CA 1
ATOM 4355 C C . VAL A 1 551 ? 23.633 3.610 -24.117 1.00 77.75 551 VAL A C 1
ATOM 4357 O O . VAL A 1 551 ? 23.768 4.520 -24.935 1.00 77.75 551 VAL A O 1
ATOM 4360 N N . THR A 1 552 ? 24.098 3.717 -22.872 1.00 78.19 552 THR A N 1
ATOM 4361 C CA . THR A 1 552 ? 24.762 4.911 -22.340 1.00 78.19 552 THR A CA 1
ATOM 4362 C C . THR A 1 552 ? 26.050 5.227 -23.098 1.00 78.19 552 THR A C 1
ATOM 4364 O O . THR A 1 552 ? 26.270 6.380 -23.460 1.00 78.19 552 THR A O 1
ATOM 4367 N N . LYS A 1 553 ? 26.895 4.236 -23.406 1.00 82.50 553 LYS A N 1
ATOM 4368 C CA . LYS A 1 553 ? 28.106 4.436 -24.223 1.00 82.50 553 LYS A CA 1
ATOM 4369 C C . LYS A 1 553 ? 27.769 4.942 -25.623 1.00 82.50 553 LYS A C 1
ATOM 4371 O O . LYS A 1 553 ? 28.434 5.858 -26.112 1.00 82.50 553 LYS A O 1
ATOM 4376 N N . GLY A 1 554 ? 26.712 4.404 -26.234 1.00 76.31 554 GLY A N 1
ATOM 4377 C CA . GLY A 1 554 ? 26.164 4.921 -27.489 1.00 76.31 554 GLY A CA 1
ATOM 4378 C C . GLY A 1 554 ? 25.750 6.392 -27.375 1.00 76.31 554 GLY A C 1
ATOM 4379 O O . GLY A 1 554 ? 26.140 7.218 -28.205 1.00 76.31 554 GLY A O 1
ATOM 4380 N N . LEU A 1 555 ? 25.042 6.761 -26.305 1.00 77.75 555 LEU A N 1
ATOM 4381 C CA . LEU A 1 555 ? 24.647 8.147 -26.036 1.00 77.75 555 LEU A CA 1
ATOM 4382 C C . LEU A 1 555 ? 25.849 9.077 -25.800 1.00 77.75 555 LEU A C 1
ATOM 4384 O O . LEU A 1 555 ? 25.867 10.189 -26.322 1.00 77.75 555 LEU A O 1
ATOM 4388 N N . VAL A 1 556 ? 26.888 8.636 -25.083 1.00 78.44 556 VAL A N 1
ATOM 4389 C CA . VAL A 1 556 ? 28.116 9.427 -24.871 1.00 78.44 556 VAL A CA 1
ATOM 4390 C C . VAL A 1 556 ? 28.830 9.705 -26.197 1.00 78.44 556 VAL A C 1
ATOM 4392 O O . VAL A 1 556 ? 29.238 10.842 -26.445 1.00 78.44 556 VAL A O 1
ATOM 4395 N N . LEU A 1 557 ? 28.936 8.712 -27.088 1.00 78.75 557 LEU A N 1
ATOM 4396 C CA . LEU A 1 557 ? 29.468 8.923 -28.441 1.00 78.75 557 LEU A CA 1
ATOM 4397 C C . LEU A 1 557 ? 28.614 9.940 -29.218 1.00 78.75 557 LEU A C 1
ATOM 4399 O O . LEU A 1 557 ? 29.144 10.813 -29.908 1.00 78.75 557 LEU A O 1
ATOM 4403 N N . SER A 1 558 ? 27.296 9.881 -29.031 1.00 72.69 558 SER A N 1
ATOM 4404 C CA . SER A 1 558 ? 26.326 10.784 -29.657 1.00 72.69 558 SER A CA 1
ATOM 4405 C C . SER A 1 558 ? 26.474 12.245 -29.212 1.00 72.69 558 SER A C 1
ATOM 4407 O O . SER A 1 558 ? 26.147 13.158 -29.967 1.00 72.69 558 SER A O 1
ATOM 4409 N N . ILE A 1 559 ? 27.026 12.524 -28.023 1.00 73.81 559 ILE A N 1
ATOM 4410 C CA . ILE A 1 559 ? 27.318 13.909 -27.606 1.00 73.81 559 ILE A CA 1
ATOM 4411 C C . ILE A 1 559 ? 28.309 14.565 -28.579 1.00 73.81 559 ILE A C 1
ATOM 4413 O O . ILE A 1 559 ? 28.136 15.743 -28.907 1.00 73.81 559 ILE A O 1
ATOM 4417 N N . ARG A 1 560 ? 29.289 13.796 -29.077 1.00 76.06 560 ARG A N 1
ATOM 4418 C CA . ARG A 1 560 ? 30.325 14.259 -30.015 1.00 76.06 560 ARG A CA 1
ATOM 4419 C C . ARG A 1 560 ? 29.804 14.435 -31.443 1.00 76.06 560 ARG A C 1
ATOM 4421 O O . ARG A 1 560 ? 30.380 15.214 -32.194 1.00 76.06 560 ARG A O 1
ATOM 4428 N N . ILE A 1 561 ? 28.723 13.741 -31.809 1.00 79.69 561 ILE A N 1
ATOM 4429 C CA . ILE A 1 561 ? 28.154 13.742 -33.164 1.00 79.69 561 ILE A CA 1
ATOM 4430 C C . ILE A 1 561 ? 26.654 14.086 -33.088 1.00 79.69 561 ILE A C 1
ATOM 4432 O O . ILE A 1 561 ? 25.837 13.197 -32.844 1.00 79.69 561 ILE A O 1
ATOM 4436 N N . PRO A 1 562 ? 26.260 15.358 -33.319 1.00 72.31 562 PRO A N 1
ATOM 4437 C CA . PRO A 1 562 ? 24.893 15.840 -33.084 1.00 72.31 562 PRO A CA 1
ATOM 4438 C C . PRO A 1 562 ? 23.776 15.033 -33.765 1.00 72.31 562 PRO A C 1
ATOM 4440 O O . PRO A 1 562 ? 22.747 14.796 -33.141 1.00 72.31 562 PRO A O 1
ATOM 4443 N N . LEU A 1 563 ? 23.998 14.558 -34.995 1.00 75.88 563 LEU A N 1
ATOM 4444 C CA . LEU A 1 563 ? 23.022 13.768 -35.759 1.00 75.88 563 LEU A CA 1
ATOM 4445 C C . LEU A 1 563 ? 22.688 12.423 -35.087 1.00 75.88 563 LEU A C 1
ATOM 4447 O O . LEU A 1 563 ? 21.540 11.986 -35.087 1.00 75.88 563 LEU A O 1
ATOM 4451 N N . ILE A 1 564 ? 23.687 11.768 -34.484 1.00 71.38 564 ILE A N 1
ATOM 4452 C CA . ILE A 1 564 ? 23.501 10.473 -33.812 1.00 71.38 564 ILE A CA 1
ATOM 4453 C C . ILE A 1 564 ? 22.631 10.655 -32.566 1.00 71.38 564 ILE A C 1
ATOM 4455 O O . ILE A 1 564 ? 21.802 9.801 -32.260 1.00 71.38 564 ILE A O 1
ATOM 4459 N N . LEU A 1 565 ? 22.763 11.792 -31.878 1.00 72.00 565 LEU A N 1
ATOM 4460 C CA . LEU A 1 565 ? 21.964 12.071 -30.692 1.00 72.00 565 LEU A CA 1
ATOM 4461 C C . LEU A 1 565 ? 20.483 12.237 -31.027 1.00 72.00 565 LEU A C 1
ATOM 4463 O O . LEU A 1 565 ? 19.661 11.681 -30.312 1.00 72.00 565 LEU A O 1
ATOM 4467 N N . GLU A 1 566 ? 20.133 12.935 -32.110 1.00 69.50 566 GLU A N 1
ATOM 4468 C CA . GLU A 1 566 ? 18.728 13.090 -32.522 1.00 69.50 566 GLU A CA 1
ATOM 4469 C C . GLU A 1 566 ? 18.079 11.737 -32.856 1.00 69.50 566 GLU A C 1
ATOM 4471 O O . GLU A 1 566 ? 16.969 11.449 -32.398 1.00 69.50 566 GLU A O 1
ATOM 4476 N N . LEU A 1 567 ? 18.803 10.867 -33.569 1.00 70.38 567 LEU A N 1
ATOM 4477 C CA . LEU A 1 567 ? 18.367 9.498 -33.861 1.00 70.38 567 LEU A CA 1
ATOM 4478 C C . LEU A 1 567 ? 18.225 8.657 -32.586 1.00 70.38 567 LEU A C 1
ATOM 4480 O O . LEU A 1 567 ? 17.245 7.928 -32.434 1.00 70.38 567 LEU A O 1
ATOM 4484 N N . MET A 1 568 ? 19.159 8.786 -31.641 1.00 68.50 568 MET A N 1
ATOM 4485 C CA . MET A 1 568 ? 19.089 8.105 -30.346 1.00 68.50 568 MET A CA 1
ATOM 4486 C C . MET A 1 568 ? 17.951 8.624 -29.467 1.00 68.50 568 MET A C 1
ATOM 4488 O O . MET A 1 568 ? 17.290 7.831 -28.804 1.00 68.50 568 MET A O 1
ATOM 4492 N N . THR A 1 569 ? 17.650 9.922 -29.486 1.00 67.44 569 THR A N 1
ATOM 4493 C CA . THR A 1 569 ? 16.491 10.481 -28.780 1.00 67.44 569 THR A CA 1
ATOM 4494 C C . THR A 1 569 ? 15.179 9.960 -29.370 1.00 67.44 569 THR A C 1
ATOM 4496 O O . THR A 1 569 ? 14.269 9.624 -28.615 1.00 67.44 569 THR A O 1
ATOM 4499 N N . LEU A 1 570 ? 15.070 9.839 -30.697 1.00 68.56 570 LEU A N 1
ATOM 4500 C CA . LEU A 1 570 ? 13.918 9.212 -31.360 1.00 68.56 570 LEU A CA 1
ATOM 4501 C C . LEU A 1 570 ? 13.797 7.723 -31.012 1.00 68.56 570 LEU A C 1
ATOM 4503 O O . LEU A 1 570 ? 12.706 7.257 -30.687 1.00 68.56 570 LEU A O 1
ATOM 4507 N N . TYR A 1 571 ? 14.918 7.000 -31.012 1.00 67.56 571 TYR A N 1
ATOM 4508 C CA . TYR A 1 571 ? 14.973 5.597 -30.608 1.00 67.56 571 TYR A CA 1
ATOM 4509 C C . TYR A 1 571 ? 14.530 5.406 -29.155 1.00 67.56 571 TYR A C 1
ATOM 4511 O O . TYR A 1 571 ? 13.689 4.558 -28.884 1.00 67.56 571 TYR A O 1
ATOM 4519 N N . LEU A 1 572 ? 15.021 6.226 -28.222 1.00 67.06 572 LEU A N 1
ATOM 4520 C CA . LEU A 1 572 ? 14.622 6.162 -26.815 1.00 67.06 572 LEU A CA 1
ATOM 4521 C C . LEU A 1 572 ? 13.166 6.575 -26.600 1.00 67.06 572 LEU A C 1
ATOM 4523 O O . LEU A 1 572 ? 12.497 5.966 -25.774 1.00 67.06 572 LEU A O 1
ATOM 4527 N N . LYS A 1 573 ? 12.642 7.552 -27.355 1.00 63.69 573 LYS A N 1
ATOM 4528 C CA . LYS A 1 573 ? 11.202 7.863 -27.360 1.00 63.69 573 LYS A CA 1
ATOM 4529 C C . LYS A 1 573 ? 10.386 6.645 -27.780 1.00 63.69 573 LYS A C 1
ATOM 4531 O O . LYS A 1 573 ? 9.404 6.323 -27.122 1.00 63.69 573 LYS A O 1
ATOM 4536 N N . TYR A 1 574 ? 10.811 5.948 -28.831 1.00 60.91 574 TYR A N 1
ATOM 4537 C CA . TYR A 1 574 ? 10.163 4.723 -29.292 1.00 60.91 574 TYR A CA 1
ATOM 4538 C C . TYR A 1 574 ? 10.276 3.585 -28.266 1.00 60.91 574 TYR A C 1
ATOM 4540 O O . TYR A 1 574 ? 9.279 2.940 -27.959 1.00 60.91 574 TYR A O 1
ATOM 4548 N N . LEU A 1 575 ? 11.457 3.371 -27.681 1.00 61.66 575 LEU A N 1
ATOM 4549 C CA . LEU A 1 575 ? 11.713 2.287 -26.732 1.00 61.66 575 LEU A CA 1
ATOM 4550 C C . LEU A 1 575 ? 11.013 2.512 -25.385 1.00 61.66 575 LEU A C 1
ATOM 4552 O O . LEU A 1 575 ? 10.435 1.589 -24.819 1.00 61.66 575 LEU A O 1
ATOM 4556 N N . ALA A 1 576 ? 10.983 3.754 -24.899 1.00 57.81 576 ALA A N 1
ATOM 4557 C CA . ALA A 1 576 ? 10.255 4.119 -23.689 1.00 57.81 576 ALA A CA 1
ATOM 4558 C C . ALA A 1 576 ? 8.729 4.079 -23.879 1.00 57.81 576 ALA A C 1
ATOM 4560 O O . ALA A 1 576 ? 7.997 3.865 -22.917 1.00 57.81 576 ALA A O 1
ATOM 4561 N N . LEU A 1 577 ? 8.247 4.212 -25.119 1.00 52.97 577 LEU A N 1
ATOM 4562 C CA . LEU A 1 577 ? 6.853 3.954 -25.480 1.00 52.97 577 LEU A CA 1
ATOM 4563 C C . LEU A 1 577 ? 6.533 2.453 -25.626 1.00 52.97 577 LEU A C 1
ATOM 4565 O O . LEU A 1 577 ? 5.355 2.112 -25.701 1.00 52.97 577 LEU A O 1
ATOM 4569 N N . ASN A 1 578 ? 7.537 1.561 -25.641 1.00 47.34 578 ASN A N 1
ATOM 4570 C CA . ASN A 1 578 ? 7.352 0.144 -25.981 1.00 47.34 578 ASN A CA 1
ATOM 4571 C C . ASN A 1 578 ? 8.143 -0.881 -25.140 1.00 47.34 578 ASN A C 1
ATOM 4573 O O . ASN A 1 578 ? 8.291 -2.013 -25.594 1.00 47.34 578 ASN A O 1
ATOM 4577 N N . ARG A 1 579 ? 8.489 -0.543 -23.885 1.00 55.88 579 ARG A N 1
ATOM 4578 C CA . ARG A 1 579 ? 9.087 -1.419 -22.845 1.00 55.88 579 ARG A CA 1
ATOM 4579 C C . ARG A 1 579 ? 10.614 -1.475 -22.879 1.00 55.88 579 ARG A C 1
ATOM 4581 O O . ARG A 1 579 ? 11.234 -2.131 -23.706 1.00 55.88 579 ARG A O 1
ATOM 4588 N N . MET A 1 580 ? 11.225 -0.787 -21.921 1.00 56.69 580 MET A N 1
ATOM 4589 C CA . MET A 1 580 ? 12.633 -0.970 -21.583 1.00 56.69 580 MET A CA 1
ATOM 4590 C C . MET A 1 580 ? 12.800 -2.331 -20.887 1.00 56.69 580 MET A C 1
ATOM 4592 O O . MET A 1 580 ? 12.377 -2.473 -19.741 1.00 56.69 580 MET A O 1
ATOM 4596 N N . ASP A 1 581 ? 13.490 -3.283 -21.524 1.00 58.34 581 ASP A N 1
ATOM 4597 C CA . ASP A 1 581 ? 13.746 -4.645 -21.001 1.00 58.34 581 ASP A CA 1
ATOM 4598 C C . ASP A 1 581 ? 14.422 -4.683 -19.610 1.00 58.34 581 ASP A C 1
ATOM 4600 O O . ASP A 1 581 ? 14.476 -5.719 -18.951 1.00 58.34 581 ASP A O 1
ATOM 4604 N N . SER A 1 582 ? 14.958 -3.556 -19.136 1.00 68.75 582 SER A N 1
ATOM 4605 C CA . SER A 1 582 ? 15.622 -3.425 -17.837 1.00 68.75 582 SER A CA 1
ATOM 4606 C C . SER A 1 582 ? 14.711 -2.955 -16.691 1.00 68.75 582 SER A C 1
ATOM 4608 O O . SER A 1 582 ? 15.139 -2.981 -15.535 1.00 68.75 582 SER A O 1
ATOM 4610 N N . LEU A 1 583 ? 13.480 -2.510 -16.979 1.00 73.00 583 LEU A N 1
ATOM 4611 C CA . LEU A 1 583 ? 12.522 -2.045 -15.963 1.00 73.00 583 LEU A CA 1
ATOM 4612 C C . LEU A 1 583 ? 12.127 -3.117 -14.938 1.00 73.00 583 LEU A C 1
ATOM 4614 O O . LEU A 1 583 ? 12.051 -2.775 -13.761 1.00 73.00 583 LEU A O 1
ATOM 4618 N N . PRO A 1 584 ? 11.939 -4.402 -15.297 1.00 73.50 584 PRO A N 1
ATOM 4619 C CA . PRO A 1 584 ? 11.609 -5.448 -14.326 1.00 73.50 584 PRO A CA 1
ATOM 4620 C C . PRO A 1 584 ? 12.633 -5.583 -13.210 1.00 73.50 584 PRO A C 1
ATOM 4622 O O . PRO A 1 584 ? 12.272 -5.608 -12.038 1.00 73.50 584 PRO A O 1
ATOM 4625 N N . VAL A 1 585 ? 13.915 -5.614 -13.576 1.00 78.12 585 VAL A N 1
ATOM 4626 C CA . VAL A 1 585 ? 15.001 -5.690 -12.599 1.00 78.12 585 VAL A CA 1
ATOM 4627 C C . VAL A 1 585 ? 15.002 -4.439 -11.737 1.00 78.12 585 VAL A C 1
ATOM 4629 O O . VAL A 1 585 ? 15.162 -4.536 -10.528 1.00 78.12 585 VAL A O 1
ATOM 4632 N N . LEU A 1 586 ? 14.770 -3.267 -12.328 1.00 78.62 586 LEU A N 1
ATOM 4633 C CA . LEU A 1 586 ? 14.709 -2.030 -11.565 1.00 78.62 586 LEU A CA 1
ATOM 4634 C C . LEU A 1 586 ? 13.538 -2.014 -10.567 1.00 78.62 586 LEU A C 1
ATOM 4636 O O . LEU A 1 586 ? 13.740 -1.605 -9.426 1.00 78.62 586 LEU A O 1
ATOM 4640 N N . ARG A 1 587 ? 12.360 -2.532 -10.948 1.00 77.06 587 ARG A N 1
ATOM 4641 C CA . ARG A 1 587 ? 11.217 -2.735 -10.040 1.00 77.06 587 ARG A CA 1
ATOM 4642 C C . ARG A 1 587 ? 11.591 -3.632 -8.867 1.00 77.06 587 ARG A C 1
ATOM 4644 O O . ARG A 1 587 ? 11.364 -3.248 -7.728 1.00 77.06 587 ARG A O 1
ATOM 4651 N N . GLU A 1 588 ? 12.225 -4.773 -9.125 1.00 74.31 588 GLU A N 1
ATOM 4652 C CA . GLU A 1 588 ? 12.666 -5.695 -8.068 1.00 74.31 588 GLU A CA 1
ATOM 4653 C C . GLU A 1 588 ? 13.710 -5.065 -7.136 1.00 74.31 588 GLU A C 1
ATOM 4655 O O . GLU A 1 588 ? 13.667 -5.272 -5.924 1.00 74.31 588 GLU A O 1
ATOM 4660 N N . LEU A 1 589 ? 14.638 -4.265 -7.672 1.00 78.81 589 LEU A N 1
ATOM 4661 C CA . LEU A 1 589 ? 15.616 -3.552 -6.852 1.00 78.81 589 LEU A CA 1
ATOM 4662 C C . LEU A 1 589 ? 14.964 -2.487 -5.968 1.00 78.81 589 LEU A C 1
ATOM 4664 O O . LEU A 1 589 ? 15.372 -2.336 -4.818 1.00 78.81 589 LEU A O 1
ATOM 4668 N N . VAL A 1 590 ? 13.981 -1.755 -6.497 1.00 75.88 590 VAL A N 1
ATOM 4669 C CA . VAL A 1 590 ? 13.235 -0.742 -5.742 1.00 75.88 590 VAL A CA 1
ATOM 4670 C C . VAL A 1 590 ? 12.364 -1.402 -4.676 1.00 75.88 590 VAL A C 1
ATOM 4672 O O . VAL A 1 590 ? 12.487 -1.049 -3.507 1.00 75.88 590 VAL A O 1
ATOM 4675 N N . GLN A 1 591 ? 11.585 -2.424 -5.037 1.00 68.88 591 GLN A N 1
ATOM 4676 C CA . GLN A 1 591 ? 10.771 -3.206 -4.098 1.00 68.88 591 GLN A CA 1
ATOM 4677 C C . GLN A 1 591 ? 11.621 -3.865 -3.004 1.00 68.88 591 GLN A C 1
ATOM 4679 O O . GLN A 1 591 ? 11.205 -3.948 -1.855 1.00 68.88 591 GLN A O 1
ATOM 4684 N N . GLY A 1 592 ? 12.829 -4.318 -3.346 1.00 67.50 592 GLY A N 1
ATOM 4685 C CA . GLY A 1 592 ? 13.774 -4.911 -2.404 1.00 67.50 592 GLY A CA 1
ATOM 4686 C C . GLY A 1 592 ? 14.699 -3.915 -1.695 1.00 67.50 592 GLY A C 1
ATOM 4687 O O . GLY A 1 592 ? 15.652 -4.371 -1.059 1.00 67.50 592 GLY A O 1
ATOM 4688 N N . ASN A 1 593 ? 14.494 -2.597 -1.861 1.00 72.31 593 ASN A N 1
ATOM 4689 C CA . ASN A 1 593 ? 15.334 -1.510 -1.329 1.00 72.31 593 ASN A CA 1
ATOM 4690 C C . ASN A 1 593 ? 16.851 -1.773 -1.513 1.00 72.31 593 ASN A C 1
ATOM 4692 O O . ASN A 1 593 ? 17.682 -1.558 -0.627 1.00 72.31 593 ASN A O 1
ATOM 4696 N N . LYS A 1 594 ? 17.243 -2.304 -2.680 1.00 81.38 594 LYS A N 1
ATOM 4697 C CA . LYS A 1 594 ? 18.614 -2.740 -3.000 1.00 81.38 594 LYS A CA 1
ATOM 4698 C C . LYS A 1 594 ? 19.497 -1.553 -3.405 1.00 81.38 594 LYS A C 1
ATOM 4700 O O . LYS A 1 594 ? 19.951 -1.448 -4.544 1.00 81.38 594 LYS A O 1
ATOM 4705 N N . ARG A 1 595 ? 19.769 -0.653 -2.455 1.00 83.06 595 ARG A N 1
ATOM 4706 C CA . ARG A 1 595 ? 20.455 0.644 -2.666 1.00 83.06 595 ARG A CA 1
ATOM 4707 C C . ARG A 1 595 ? 21.763 0.563 -3.430 1.00 83.06 595 ARG A C 1
ATOM 4709 O O . ARG A 1 595 ? 21.985 1.318 -4.368 1.00 83.06 595 ARG A O 1
ATOM 4716 N N . ARG A 1 596 ? 22.643 -0.369 -3.052 1.00 84.56 596 ARG A N 1
ATOM 4717 C CA . ARG A 1 596 ? 23.958 -0.518 -3.700 1.00 84.56 596 ARG A CA 1
ATOM 4718 C C . ARG A 1 596 ? 23.807 -0.858 -5.181 1.00 84.56 596 ARG A C 1
ATOM 4720 O O . ARG A 1 596 ? 24.491 -0.272 -6.016 1.00 84.56 596 ARG A O 1
ATOM 4727 N N . GLN A 1 597 ? 22.898 -1.774 -5.500 1.00 86.12 597 GLN A N 1
ATOM 4728 C CA . GLN A 1 597 ? 22.571 -2.149 -6.868 1.00 86.12 597 GLN A CA 1
ATOM 4729 C C . GLN A 1 597 ? 21.885 -0.993 -7.607 1.00 86.12 597 GLN A C 1
ATOM 4731 O O . GLN A 1 597 ? 22.281 -0.708 -8.730 1.00 86.12 597 GLN A O 1
ATOM 4736 N N . LEU A 1 598 ? 20.941 -0.279 -6.979 1.00 85.06 598 LEU A N 1
ATOM 4737 C CA . LEU A 1 598 ? 20.287 0.906 -7.558 1.00 85.06 598 LEU A CA 1
ATOM 4738 C C . LEU A 1 598 ? 21.299 2.002 -7.914 1.00 85.06 598 LEU A C 1
ATOM 4740 O O . LEU A 1 598 ? 21.301 2.484 -9.044 1.00 85.06 598 LEU A O 1
ATOM 4744 N N . ARG A 1 599 ? 22.226 2.332 -7.007 1.00 86.81 599 ARG A N 1
ATOM 4745 C CA . ARG A 1 599 ? 23.328 3.274 -7.271 1.00 86.81 599 ARG A CA 1
ATOM 4746 C C . ARG A 1 599 ? 24.220 2.806 -8.413 1.00 86.81 599 ARG A C 1
ATOM 4748 O O . ARG A 1 599 ? 24.532 3.576 -9.319 1.00 86.81 599 ARG A O 1
ATOM 4755 N N . ALA A 1 600 ? 24.625 1.536 -8.391 1.00 87.38 600 ALA A N 1
ATOM 4756 C CA . ALA A 1 600 ? 25.440 0.959 -9.456 1.00 87.38 600 ALA A CA 1
ATOM 4757 C C . ALA A 1 600 ? 24.716 0.994 -10.813 1.00 87.38 600 ALA A C 1
ATOM 4759 O O . ALA A 1 600 ? 25.356 1.209 -11.840 1.00 87.38 600 ALA A O 1
ATOM 4760 N N . TRP A 1 601 ? 23.392 0.840 -10.811 1.00 87.62 601 TRP A N 1
ATOM 4761 C CA . TRP A 1 601 ? 22.544 0.928 -11.995 1.00 87.62 601 TRP A CA 1
ATOM 4762 C C . TRP A 1 601 ? 22.357 2.364 -12.494 1.00 87.62 601 TRP A C 1
ATOM 4764 O O . TRP A 1 601 ? 22.358 2.597 -13.697 1.00 87.62 601 TRP A O 1
ATOM 4774 N N . ALA A 1 602 ? 22.236 3.334 -11.584 1.00 87.06 602 ALA A N 1
ATOM 4775 C CA . ALA A 1 602 ? 22.111 4.759 -11.892 1.00 87.06 602 ALA A CA 1
ATOM 4776 C C . ALA A 1 602 ? 23.418 5.379 -12.416 1.00 87.06 602 ALA A C 1
ATOM 4778 O O . ALA A 1 602 ? 23.394 6.359 -13.162 1.00 87.06 602 ALA A O 1
ATOM 4779 N N . LYS A 1 603 ? 24.571 4.810 -12.043 1.00 87.75 603 LYS A N 1
ATOM 4780 C CA . LYS A 1 603 ? 25.901 5.361 -12.339 1.00 87.75 603 LYS A CA 1
ATOM 4781 C C . LYS A 1 603 ? 26.138 5.691 -13.825 1.00 87.75 603 LYS A C 1
ATOM 4783 O O . LYS A 1 603 ? 26.619 6.793 -14.083 1.00 87.75 603 LYS A O 1
ATOM 4788 N N . PRO A 1 604 ? 25.814 4.828 -14.810 1.00 85.50 604 PRO A N 1
ATOM 4789 C CA . PRO A 1 604 ? 25.981 5.171 -16.224 1.00 85.50 604 PRO A CA 1
ATOM 4790 C C . PRO A 1 604 ? 25.164 6.407 -16.631 1.00 85.50 604 PRO A C 1
ATOM 4792 O O . PRO A 1 604 ? 25.690 7.293 -17.305 1.00 85.50 604 PRO A O 1
ATOM 4795 N N . TYR A 1 605 ? 23.914 6.520 -16.169 1.00 85.12 605 TYR A N 1
ATOM 4796 C CA . TYR A 1 605 ? 23.064 7.685 -16.437 1.00 85.12 605 TYR A CA 1
ATOM 4797 C C . TYR A 1 605 ? 23.648 8.966 -15.843 1.00 85.12 605 TYR A C 1
ATOM 4799 O O . TYR A 1 605 ? 23.722 9.973 -16.544 1.00 85.12 605 TYR A O 1
ATOM 4807 N N . HIS A 1 606 ? 24.123 8.914 -14.596 1.00 85.81 606 HIS A N 1
ATOM 4808 C CA . HIS A 1 606 ? 24.805 10.042 -13.964 1.00 85.81 606 HIS A CA 1
ATOM 4809 C C . HIS A 1 606 ? 26.037 10.484 -14.770 1.00 85.81 606 HIS A C 1
ATOM 4811 O O . HIS A 1 606 ? 26.153 11.660 -15.102 1.00 85.81 606 HIS A O 1
ATOM 4817 N N . VAL A 1 607 ? 26.913 9.551 -15.166 1.00 86.06 607 VAL A N 1
ATOM 4818 C CA . VAL A 1 607 ? 28.110 9.862 -15.973 1.00 86.06 607 VAL A CA 1
ATOM 4819 C C . VAL A 1 607 ? 27.732 10.532 -17.297 1.00 86.06 607 VAL A C 1
ATOM 4821 O O . VAL A 1 607 ? 28.373 11.498 -17.714 1.00 86.06 607 VAL A O 1
ATOM 4824 N N . PHE A 1 608 ? 26.683 10.046 -17.960 1.00 86.69 608 PHE A N 1
ATOM 4825 C CA . PHE A 1 608 ? 26.198 10.638 -19.203 1.00 86.69 608 PHE A CA 1
ATOM 4826 C C . PHE A 1 608 ? 25.633 12.054 -19.005 1.00 86.69 608 PHE A C 1
ATOM 4828 O O . PHE A 1 608 ? 26.020 12.968 -19.737 1.00 86.69 608 PHE A O 1
ATOM 4835 N N . LEU A 1 609 ? 24.756 12.255 -18.016 1.00 87.69 609 LEU A N 1
ATOM 4836 C CA . LEU A 1 609 ? 24.147 13.558 -17.731 1.00 87.69 609 LEU A CA 1
ATOM 4837 C C . LEU A 1 609 ? 25.189 14.584 -17.261 1.00 87.69 609 LEU A C 1
ATOM 4839 O O . LEU A 1 609 ? 25.183 15.720 -17.736 1.00 87.69 609 LEU A O 1
ATOM 4843 N N . ALA A 1 610 ? 26.148 14.172 -16.429 1.00 88.81 610 ALA A N 1
ATOM 4844 C CA . ALA A 1 610 ? 27.303 14.988 -16.065 1.00 88.81 610 ALA A CA 1
ATOM 4845 C C . ALA A 1 610 ? 28.120 15.381 -17.310 1.00 88.81 610 ALA A C 1
ATOM 4847 O O . ALA A 1 610 ? 28.496 16.539 -17.469 1.00 88.81 610 ALA A O 1
ATOM 4848 N N . GLY A 1 611 ? 28.305 14.462 -18.266 1.00 88.06 611 GLY A N 1
ATOM 4849 C CA . GLY A 1 611 ? 28.900 14.743 -19.580 1.00 88.06 611 GLY A CA 1
ATOM 4850 C C . GLY A 1 611 ? 28.238 15.906 -20.332 1.00 88.06 611 GLY A C 1
ATOM 4851 O O . GLY A 1 611 ? 28.932 16.733 -20.928 1.00 88.06 611 GLY A O 1
ATOM 4852 N N . LEU A 1 612 ? 26.906 16.010 -20.280 1.00 88.50 612 LEU A N 1
ATOM 4853 C CA . LEU A 1 612 ? 26.162 17.122 -20.887 1.00 88.50 612 LEU A CA 1
ATOM 4854 C C . LEU A 1 612 ? 26.378 18.447 -20.147 1.00 88.50 612 LEU A C 1
ATOM 4856 O O . LEU A 1 612 ? 26.442 19.495 -20.797 1.00 88.50 612 LEU A O 1
ATOM 4860 N N . VAL A 1 613 ? 26.527 18.389 -18.819 1.00 91.25 613 VAL A N 1
ATOM 4861 C CA . VAL A 1 613 ? 26.892 19.535 -17.974 1.00 91.25 613 VAL A CA 1
ATOM 4862 C C . VAL A 1 613 ? 28.292 20.037 -18.317 1.00 91.25 613 VAL A C 1
ATOM 4864 O O . VAL A 1 613 ? 28.457 21.222 -18.607 1.00 91.25 613 VAL A O 1
ATOM 4867 N N . TYR A 1 614 ? 29.282 19.145 -18.406 1.00 89.88 614 TYR A N 1
ATOM 4868 C CA . TYR A 1 614 ? 30.645 19.499 -18.818 1.00 89.88 614 TYR A CA 1
ATOM 4869 C C . TYR A 1 614 ? 30.692 20.105 -20.224 1.00 89.88 614 TYR A C 1
ATOM 4871 O O . TYR A 1 614 ? 31.422 21.064 -20.468 1.00 89.88 614 TYR A O 1
ATOM 4879 N N . ALA A 1 615 ? 29.876 19.586 -21.145 1.00 87.94 615 ALA A N 1
ATOM 4880 C CA . ALA A 1 615 ? 29.757 20.111 -22.502 1.00 87.94 615 ALA A CA 1
ATOM 4881 C C . ALA A 1 615 ? 28.947 21.423 -22.598 1.00 87.94 615 ALA A C 1
ATOM 4883 O O . ALA A 1 615 ? 28.813 21.961 -23.698 1.00 87.94 615 ALA A O 1
ATOM 4884 N N . LYS A 1 616 ? 28.374 21.919 -21.488 1.00 90.06 616 LYS A N 1
ATOM 4885 C CA . LYS A 1 616 ? 27.498 23.104 -21.414 1.00 90.06 616 LYS A CA 1
ATOM 4886 C C . LYS A 1 616 ? 26.381 23.112 -22.466 1.00 90.06 616 LYS A C 1
ATOM 4888 O O . LYS A 1 616 ? 26.042 24.149 -23.039 1.00 90.06 616 LYS A O 1
ATOM 4893 N N . SER A 1 617 ? 25.790 21.949 -22.745 1.00 85.38 617 SER A N 1
ATOM 4894 C CA . SER A 1 617 ? 24.797 21.810 -23.814 1.00 85.38 617 SER A CA 1
ATOM 4895 C C . SER A 1 617 ? 23.360 21.923 -23.299 1.00 85.38 617 SER A C 1
ATOM 4897 O O . SER A 1 617 ? 22.701 20.915 -23.049 1.00 85.38 617 SER A O 1
ATOM 4899 N N . ALA A 1 618 ? 22.851 23.154 -23.185 1.00 89.19 618 ALA A N 1
ATOM 4900 C CA . ALA A 1 618 ? 21.510 23.435 -22.656 1.00 89.19 618 ALA A CA 1
ATOM 4901 C C . ALA A 1 618 ? 20.398 22.681 -23.411 1.00 89.19 618 ALA A C 1
ATOM 4903 O O . ALA A 1 618 ? 19.637 21.932 -22.809 1.00 89.19 618 ALA A O 1
ATOM 4904 N N . ARG A 1 619 ? 20.362 22.782 -24.748 1.00 85.06 619 ARG A N 1
ATOM 4905 C CA . ARG A 1 619 ? 19.342 22.116 -25.583 1.00 85.06 619 ARG A CA 1
ATOM 4906 C C . ARG A 1 619 ? 19.320 20.593 -25.399 1.00 85.06 619 ARG A C 1
ATOM 4908 O O . ARG A 1 619 ? 18.249 19.994 -25.368 1.00 85.06 619 ARG A O 1
ATOM 4915 N N . LYS A 1 620 ? 20.495 19.961 -25.295 1.00 83.69 620 LYS A N 1
ATOM 4916 C CA . LYS A 1 620 ? 20.613 18.503 -25.128 1.00 83.69 620 LYS A CA 1
ATOM 4917 C C . LYS A 1 620 ? 20.228 18.074 -23.715 1.00 83.69 620 LYS A C 1
ATOM 4919 O O . LYS A 1 620 ? 19.528 17.081 -23.562 1.00 83.69 620 LYS A O 1
ATOM 4924 N N . LEU A 1 621 ? 20.655 18.829 -22.702 1.00 88.25 621 LEU A N 1
ATOM 4925 C CA . LEU A 1 621 ? 20.277 18.572 -21.315 1.00 88.25 621 LEU A CA 1
ATOM 4926 C C . LEU A 1 621 ? 18.763 18.725 -21.112 1.00 88.25 621 LEU A C 1
ATOM 4928 O O . LEU A 1 621 ? 18.158 17.871 -20.477 1.00 88.25 621 LEU A O 1
ATOM 4932 N N . GLN A 1 622 ? 18.145 19.738 -21.727 1.00 89.19 622 GLN A N 1
ATOM 4933 C CA . GLN A 1 622 ? 16.697 19.943 -21.692 1.00 89.19 622 GLN A CA 1
ATOM 4934 C C . GLN A 1 622 ? 15.942 18.771 -22.326 1.00 89.19 622 GLN A C 1
ATOM 4936 O O . GLN A 1 622 ? 15.071 18.193 -21.688 1.00 89.19 622 GLN A O 1
ATOM 4941 N N . ALA A 1 623 ? 16.343 18.324 -23.521 1.00 81.62 623 ALA A N 1
ATOM 4942 C CA . ALA A 1 623 ? 15.731 17.154 -24.155 1.00 81.62 623 ALA A CA 1
ATOM 4943 C C . ALA A 1 623 ? 15.831 15.881 -23.288 1.00 81.62 623 ALA A C 1
ATOM 4945 O O . ALA A 1 623 ? 14.910 15.061 -23.280 1.00 81.62 623 ALA A O 1
ATOM 4946 N N . MET A 1 624 ? 16.936 15.723 -22.551 1.00 80.44 624 MET A N 1
ATOM 4947 C CA . MET A 1 624 ? 17.140 14.612 -21.617 1.00 80.44 624 MET A CA 1
ATOM 4948 C C . MET A 1 624 ? 16.401 14.778 -20.283 1.00 80.44 624 MET A C 1
ATOM 4950 O O . MET A 1 624 ? 16.255 13.785 -19.579 1.00 80.44 624 MET A O 1
ATOM 4954 N N . GLY A 1 625 ? 15.916 15.977 -19.950 1.00 81.31 625 GLY A N 1
ATOM 4955 C CA . GLY A 1 625 ? 14.965 16.214 -18.860 1.00 81.31 625 GLY A CA 1
ATOM 4956 C C . GLY A 1 625 ? 13.512 15.972 -19.287 1.00 81.31 625 GLY A C 1
ATOM 4957 O O . GLY A 1 625 ? 12.766 15.287 -18.589 1.00 81.31 625 GLY A O 1
ATOM 4958 N N . ASP A 1 626 ? 13.135 16.452 -20.476 1.00 83.12 626 ASP A N 1
ATOM 4959 C CA . ASP A 1 626 ? 11.765 16.390 -21.010 1.00 83.12 626 ASP A CA 1
ATOM 4960 C C . ASP A 1 626 ? 11.323 14.966 -21.376 1.00 83.12 626 ASP A C 1
ATOM 4962 O O . ASP A 1 626 ? 10.166 14.586 -21.185 1.00 83.12 626 ASP A O 1
ATOM 4966 N N . LEU A 1 627 ? 12.236 14.158 -21.926 1.00 80.00 627 LEU A N 1
ATOM 4967 C CA . LEU A 1 627 ? 11.955 12.767 -22.282 1.00 80.00 627 LEU A CA 1
ATOM 4968 C C . LEU A 1 627 ? 11.472 11.956 -21.064 1.00 80.00 627 LEU A C 1
ATOM 4970 O O . LEU A 1 627 ? 10.387 11.379 -21.143 1.00 80.00 627 LEU A O 1
ATOM 4974 N N . PRO A 1 628 ? 12.212 11.911 -19.943 1.00 80.94 628 PRO A N 1
ATOM 4975 C CA . PRO A 1 628 ? 11.741 11.236 -18.746 1.00 80.94 628 PRO A CA 1
ATOM 4976 C C . PRO A 1 628 ? 10.406 11.775 -18.210 1.00 80.94 628 PRO A C 1
ATOM 4978 O O . PRO A 1 628 ? 9.550 10.979 -17.829 1.00 80.94 628 PRO A O 1
ATOM 4981 N N . THR A 1 629 ? 10.164 13.089 -18.283 1.00 85.19 629 THR A N 1
ATOM 4982 C CA . THR A 1 629 ? 8.861 13.693 -17.944 1.00 85.19 629 THR A CA 1
ATOM 4983 C C . THR A 1 629 ? 7.725 13.095 -18.779 1.00 85.19 629 THR A C 1
ATOM 4985 O O . THR A 1 629 ? 6.705 12.670 -18.237 1.00 85.19 629 THR A O 1
ATOM 4988 N N . TYR A 1 630 ? 7.912 12.986 -20.096 1.00 79.94 630 TYR A N 1
ATOM 4989 C CA . TYR A 1 630 ? 6.931 12.371 -20.993 1.00 79.94 630 TYR A CA 1
ATOM 4990 C C . TYR A 1 630 ? 6.708 10.880 -20.691 1.00 79.94 630 TYR A C 1
ATOM 4992 O O . TYR A 1 630 ? 5.574 10.396 -20.710 1.00 79.94 630 TYR A O 1
ATOM 5000 N N . VAL A 1 631 ? 7.778 10.143 -20.383 1.00 77.38 631 VAL A N 1
ATOM 5001 C CA . VAL A 1 631 ? 7.695 8.716 -20.034 1.00 77.38 631 VAL A CA 1
ATOM 5002 C C . VAL A 1 631 ? 6.917 8.520 -18.738 1.00 77.38 631 VAL A C 1
ATOM 5004 O O . VAL A 1 631 ? 6.021 7.679 -18.693 1.00 77.38 631 VAL A O 1
ATOM 5007 N N . LEU A 1 632 ? 7.182 9.328 -17.710 1.00 81.50 632 LEU A N 1
ATOM 5008 C CA . LEU A 1 632 ? 6.465 9.273 -16.435 1.00 81.50 632 LEU A CA 1
ATOM 5009 C C . LEU A 1 632 ? 4.962 9.515 -16.583 1.00 81.50 632 LEU A C 1
ATOM 5011 O O . LEU A 1 632 ? 4.173 8.888 -15.882 1.00 81.50 632 LEU A O 1
ATOM 5015 N N . GLN A 1 633 ? 4.539 10.353 -17.529 1.00 80.00 633 GLN A N 1
ATOM 5016 C CA . GLN A 1 633 ? 3.116 10.574 -17.813 1.00 80.00 633 GLN A CA 1
ATOM 5017 C C . GLN A 1 633 ? 2.423 9.355 -18.445 1.00 80.00 633 GLN A C 1
ATOM 5019 O O . GLN A 1 633 ? 1.198 9.248 -18.402 1.00 80.00 633 GLN A O 1
ATOM 5024 N N . LYS A 1 634 ? 3.179 8.438 -19.062 1.00 74.50 634 LYS A N 1
ATOM 5025 C CA . LYS A 1 634 ? 2.646 7.273 -19.792 1.00 74.50 634 LYS A CA 1
ATOM 5026 C C . LYS A 1 634 ? 2.953 5.929 -19.129 1.00 74.50 634 LYS A C 1
ATOM 5028 O O . LYS A 1 634 ? 2.310 4.938 -19.472 1.00 74.50 634 LYS A O 1
ATOM 5033 N N . ALA A 1 635 ? 3.904 5.889 -18.198 1.00 69.56 635 ALA A N 1
ATOM 5034 C CA . ALA A 1 635 ? 4.362 4.672 -17.539 1.00 69.56 635 ALA A CA 1
ATOM 5035 C C . ALA A 1 635 ? 3.238 3.974 -16.754 1.00 69.56 635 ALA A C 1
ATOM 5037 O O . ALA A 1 635 ? 2.341 4.625 -16.208 1.00 69.56 635 ALA A O 1
ATOM 5038 N N . THR A 1 636 ? 3.286 2.643 -16.661 1.00 65.00 636 THR A N 1
ATOM 5039 C CA . THR A 1 636 ? 2.437 1.913 -15.705 1.00 65.00 636 THR A CA 1
ATOM 5040 C C . THR A 1 636 ? 2.865 2.256 -14.267 1.00 65.00 636 THR A C 1
ATOM 5042 O O . THR A 1 636 ? 4.003 2.686 -14.095 1.00 65.00 636 THR A O 1
ATOM 5045 N N . PRO A 1 637 ? 2.004 2.093 -13.243 1.00 64.56 637 PRO A N 1
ATOM 5046 C CA . PRO A 1 637 ? 2.347 2.354 -11.849 1.00 64.56 637 PRO A CA 1
ATOM 5047 C C . PRO A 1 637 ? 3.660 1.683 -11.463 1.00 64.56 637 PRO A C 1
ATOM 5049 O O . PRO A 1 637 ? 4.621 2.387 -11.208 1.00 64.56 637 PRO A O 1
ATOM 5052 N N . GLY A 1 638 ? 3.784 0.359 -11.601 1.00 63.34 638 GLY A N 1
ATOM 5053 C CA . GLY A 1 638 ? 5.015 -0.349 -11.231 1.00 63.34 638 GLY A CA 1
ATOM 5054 C C . GLY A 1 638 ? 6.275 0.157 -11.947 1.00 63.34 638 GLY A C 1
ATOM 5055 O O . GLY A 1 638 ? 7.325 0.295 -11.326 1.00 63.34 638 GLY A O 1
ATOM 5056 N N . ASP A 1 639 ? 6.193 0.475 -13.242 1.00 72.50 639 ASP A N 1
ATOM 5057 C CA . ASP A 1 639 ? 7.350 1.008 -13.977 1.00 72.50 639 ASP A CA 1
ATOM 5058 C C . ASP A 1 639 ? 7.692 2.426 -13.527 1.00 72.50 639 ASP A C 1
ATOM 5060 O O . ASP A 1 639 ? 8.865 2.782 -13.425 1.00 72.50 639 ASP A O 1
ATOM 5064 N N . MET A 1 640 ? 6.665 3.225 -13.240 1.00 77.25 640 MET A N 1
ATOM 5065 C CA . MET A 1 640 ? 6.793 4.591 -12.763 1.00 77.25 640 MET A CA 1
ATOM 5066 C C . MET A 1 640 ? 7.567 4.646 -11.449 1.00 77.25 640 MET A C 1
ATOM 5068 O O . MET A 1 640 ? 8.488 5.446 -11.349 1.00 77.25 640 MET A O 1
ATOM 5072 N N . GLN A 1 641 ? 7.272 3.772 -10.491 1.00 80.56 641 GLN A N 1
ATOM 5073 C CA . GLN A 1 641 ? 7.986 3.694 -9.211 1.00 80.56 641 GLN A CA 1
ATOM 5074 C C . GLN A 1 641 ? 9.497 3.577 -9.418 1.00 80.56 641 GLN A C 1
ATOM 5076 O O . GLN A 1 641 ? 10.283 4.410 -8.971 1.00 80.56 641 GLN A O 1
ATOM 5081 N N . ALA A 1 642 ? 9.893 2.560 -10.184 1.00 81.00 642 ALA A N 1
ATOM 5082 C CA . ALA A 1 642 ? 11.278 2.252 -10.499 1.00 81.00 642 ALA A CA 1
ATOM 5083 C C . ALA A 1 642 ? 11.979 3.424 -11.203 1.00 81.00 642 ALA A C 1
ATOM 5085 O O . ALA A 1 642 ? 13.097 3.819 -10.861 1.00 81.00 642 ALA A O 1
ATOM 5086 N N . LEU A 1 643 ? 11.278 4.002 -12.174 1.00 84.06 643 LEU A N 1
ATOM 5087 C CA . LEU A 1 643 ? 11.723 5.130 -12.968 1.00 84.06 643 LEU A CA 1
ATOM 5088 C C . LEU A 1 643 ? 11.923 6.394 -12.118 1.00 84.06 643 LEU A C 1
ATOM 5090 O O . LEU A 1 643 ? 12.976 7.028 -12.227 1.00 84.06 643 LEU A O 1
ATOM 5094 N N . VAL A 1 644 ? 10.964 6.745 -11.258 1.00 88.12 644 VAL A N 1
ATOM 5095 C CA . VAL A 1 644 ? 11.025 7.939 -10.403 1.00 88.12 644 VAL A CA 1
ATOM 5096 C C . VAL A 1 644 ? 12.245 7.887 -9.482 1.00 88.12 644 VAL A C 1
ATOM 5098 O O . VAL A 1 644 ? 12.948 8.894 -9.394 1.00 88.12 644 VAL A O 1
ATOM 5101 N N . VAL A 1 645 ? 12.560 6.739 -8.863 1.00 88.88 645 VAL A N 1
ATOM 5102 C CA . VAL A 1 645 ? 13.747 6.605 -7.990 1.00 88.88 645 VAL A CA 1
ATOM 5103 C C . VAL A 1 645 ? 15.025 6.973 -8.746 1.00 88.88 645 VAL A C 1
ATOM 5105 O O . VAL A 1 645 ? 15.791 7.836 -8.307 1.00 88.88 645 VAL A O 1
ATOM 5108 N N . ILE A 1 646 ? 15.255 6.341 -9.902 1.00 87.38 646 ILE A N 1
ATOM 5109 C CA . ILE A 1 646 ? 16.492 6.537 -10.667 1.00 87.38 646 ILE A CA 1
ATOM 5110 C C . ILE A 1 646 ? 16.578 7.947 -11.243 1.00 87.38 646 ILE A C 1
ATOM 5112 O O . ILE A 1 646 ? 17.638 8.568 -11.164 1.00 87.38 646 ILE A O 1
ATOM 5116 N N . MET A 1 647 ? 15.489 8.470 -11.808 1.00 88.50 647 MET A N 1
ATOM 5117 C CA . MET A 1 647 ? 15.468 9.830 -12.350 1.00 88.50 647 MET A CA 1
ATOM 5118 C C . MET A 1 647 ? 15.724 10.870 -11.276 1.00 88.50 647 MET A C 1
ATOM 5120 O O . MET A 1 647 ? 16.521 11.774 -11.487 1.00 88.50 647 MET A O 1
ATOM 5124 N N . THR A 1 648 ? 15.098 10.720 -10.113 1.00 91.94 648 THR A N 1
ATOM 5125 C CA . THR A 1 648 ? 15.275 11.669 -9.017 1.00 91.94 648 THR A CA 1
ATOM 5126 C C . THR A 1 648 ? 16.717 11.649 -8.530 1.00 91.94 648 THR A C 1
ATOM 5128 O O . THR A 1 648 ? 17.351 12.699 -8.504 1.00 91.94 648 THR A O 1
ATOM 5131 N N . TYR A 1 649 ? 17.287 10.471 -8.250 1.00 91.62 649 TYR A N 1
ATOM 5132 C CA . TYR A 1 649 ? 18.684 10.376 -7.815 1.00 91.62 649 TYR A CA 1
ATOM 5133 C C . TYR A 1 649 ? 19.656 10.948 -8.860 1.00 91.62 649 TYR A C 1
ATOM 5135 O O . TYR A 1 649 ? 20.477 11.814 -8.556 1.00 91.62 649 TYR A O 1
ATOM 5143 N N . THR A 1 650 ? 19.531 10.526 -10.122 1.00 90.62 650 THR A N 1
ATOM 5144 C CA . THR A 1 650 ? 20.410 11.006 -11.202 1.00 90.62 650 THR A CA 1
ATOM 5145 C C . THR A 1 650 ? 20.215 12.491 -11.504 1.00 90.62 650 THR A C 1
ATOM 5147 O O . THR A 1 650 ? 21.192 13.179 -11.795 1.00 90.62 650 THR A O 1
ATOM 5150 N N . GLY A 1 651 ? 18.994 13.013 -11.394 1.00 92.00 651 GLY A N 1
ATOM 5151 C CA . GLY A 1 651 ? 18.678 14.429 -11.553 1.00 92.00 651 GLY A CA 1
ATOM 5152 C C . GLY A 1 651 ? 19.282 15.292 -10.455 1.00 92.00 651 GLY A C 1
ATOM 5153 O O . GLY A 1 651 ? 19.901 16.307 -10.769 1.00 92.00 651 GLY A O 1
ATOM 5154 N N . MET A 1 652 ? 19.174 14.864 -9.194 1.00 92.88 652 MET A N 1
ATOM 5155 C CA . MET A 1 652 ? 19.797 15.543 -8.053 1.00 92.88 652 MET A CA 1
ATOM 5156 C C . MET A 1 652 ? 21.320 15.605 -8.224 1.00 92.88 652 MET A C 1
ATOM 5158 O O . MET A 1 652 ? 21.903 16.681 -8.137 1.00 92.88 652 MET A O 1
ATOM 5162 N N . GLU A 1 653 ? 21.966 14.496 -8.587 1.00 92.94 653 GLU A N 1
ATOM 5163 C CA . GLU A 1 653 ? 23.416 14.475 -8.833 1.00 92.94 653 GLU A CA 1
ATOM 5164 C C . GLU A 1 653 ? 23.829 15.292 -10.078 1.00 92.94 653 GLU A C 1
ATOM 5166 O O . GLU A 1 653 ? 24.890 15.922 -10.112 1.00 92.94 653 GLU A O 1
ATOM 5171 N N . THR A 1 654 ? 22.978 15.351 -11.106 1.00 93.19 654 THR A N 1
ATOM 5172 C CA . THR A 1 654 ? 23.222 16.196 -12.291 1.00 93.19 654 THR A CA 1
ATOM 5173 C C . THR A 1 654 ? 23.113 17.680 -11.944 1.00 93.19 654 THR A C 1
ATOM 5175 O O . THR A 1 654 ? 23.969 18.469 -12.351 1.00 93.19 654 THR A O 1
ATOM 5178 N N . LYS A 1 655 ? 22.103 18.067 -11.155 1.00 94.62 655 LYS A N 1
ATOM 5179 C CA . LYS A 1 655 ? 21.959 19.430 -10.628 1.00 94.62 655 LYS A CA 1
ATOM 5180 C C . LYS A 1 655 ? 23.147 19.797 -9.742 1.00 94.62 655 LYS A C 1
ATOM 5182 O O . LYS A 1 655 ? 23.708 20.876 -9.904 1.00 94.62 655 LYS A O 1
ATOM 5187 N N . PHE A 1 656 ? 23.584 18.887 -8.870 1.00 95.12 656 PHE A N 1
ATOM 5188 C CA . PHE A 1 656 ? 24.777 19.073 -8.043 1.00 95.12 656 PHE A CA 1
ATOM 5189 C C . PHE A 1 656 ? 26.011 19.363 -8.900 1.00 95.12 656 PHE A C 1
ATOM 5191 O O . PHE A 1 656 ? 26.690 20.363 -8.676 1.00 95.12 656 PHE A O 1
ATOM 5198 N N . THR A 1 657 ? 26.228 18.572 -9.954 1.00 94.62 657 THR A N 1
ATOM 5199 C CA . THR A 1 657 ? 27.314 18.795 -10.921 1.00 94.62 657 THR A CA 1
ATOM 5200 C C . THR A 1 657 ? 27.204 20.178 -11.584 1.00 94.62 657 THR A C 1
ATOM 5202 O O . THR A 1 657 ? 28.200 20.885 -11.731 1.00 94.62 657 THR A O 1
ATOM 5205 N N . ALA A 1 658 ? 25.998 20.616 -11.965 1.00 94.56 658 ALA A N 1
ATOM 5206 C CA . ALA A 1 658 ? 25.793 21.939 -12.559 1.00 94.56 658 ALA A CA 1
ATOM 5207 C C . ALA A 1 658 ? 26.114 23.085 -11.581 1.00 94.56 658 ALA A C 1
ATOM 5209 O O . ALA A 1 658 ? 26.761 24.058 -11.982 1.00 94.56 658 ALA A O 1
ATOM 5210 N N . ILE A 1 659 ? 25.720 22.950 -10.307 1.00 93.06 659 ILE A N 1
ATOM 5211 C CA . ILE A 1 659 ? 26.028 23.909 -9.234 1.00 93.06 659 ILE A CA 1
ATOM 5212 C C . ILE A 1 659 ? 27.538 23.957 -8.979 1.00 93.06 659 ILE A C 1
ATOM 5214 O O . ILE A 1 659 ? 28.111 25.044 -8.955 1.00 93.06 659 ILE A O 1
ATOM 5218 N N . GLN A 1 660 ? 28.190 22.799 -8.860 1.00 93.69 660 GLN A N 1
ATOM 5219 C CA . GLN A 1 660 ? 29.632 22.685 -8.625 1.00 93.69 660 GLN A CA 1
ATOM 5220 C C . GLN A 1 660 ? 30.460 23.388 -9.715 1.00 93.69 660 GLN A C 1
ATOM 5222 O O . GLN A 1 660 ? 31.492 23.985 -9.426 1.00 93.69 660 GLN A O 1
ATOM 5227 N N . HIS A 1 661 ? 29.990 23.369 -10.966 1.00 91.50 661 HIS A N 1
ATOM 5228 C CA . HIS A 1 661 ? 30.641 24.042 -12.095 1.00 91.50 661 HIS A CA 1
ATOM 5229 C C . HIS A 1 661 ? 30.109 25.454 -12.393 1.00 91.50 661 HIS A C 1
ATOM 5231 O O . HIS A 1 661 ? 30.492 26.049 -13.405 1.00 91.50 661 HIS A O 1
ATOM 5237 N N . GLY A 1 662 ? 29.217 25.993 -11.555 1.00 90.12 662 GLY A N 1
ATOM 5238 C CA . GLY A 1 662 ? 28.649 27.332 -11.723 1.00 90.12 662 GLY A CA 1
ATOM 5239 C C . GLY A 1 662 ? 27.861 27.524 -13.027 1.00 90.12 662 GLY A C 1
ATOM 5240 O O . GLY A 1 662 ? 27.791 28.638 -13.550 1.00 90.12 662 GLY A O 1
ATOM 5241 N N . TRP A 1 663 ? 27.291 26.461 -13.608 1.00 93.75 663 TRP A N 1
ATOM 5242 C CA . TRP A 1 663 ? 26.565 26.545 -14.878 1.00 93.75 663 TRP A CA 1
ATOM 5243 C C . TRP A 1 663 ? 25.065 26.779 -14.656 1.00 93.75 663 TRP A C 1
ATOM 5245 O O . TRP A 1 663 ? 24.272 25.839 -14.634 1.00 93.75 663 TRP A O 1
ATOM 5255 N N . LYS A 1 664 ? 24.674 28.057 -14.545 1.00 89.50 664 LYS A N 1
ATOM 5256 C CA . LYS A 1 664 ? 23.288 28.485 -14.262 1.00 89.50 664 LYS A CA 1
ATOM 5257 C C . LYS A 1 664 ? 22.225 27.872 -15.198 1.00 89.50 664 LYS A C 1
ATOM 5259 O O . LYS A 1 664 ? 21.292 27.280 -14.671 1.00 89.50 664 LYS A O 1
ATOM 5264 N N . PRO A 1 665 ? 22.376 27.867 -16.542 1.00 93.12 665 PRO A N 1
ATOM 5265 C CA . PRO A 1 665 ? 21.410 27.189 -17.413 1.00 93.12 665 PRO A CA 1
ATOM 5266 C C . PRO A 1 665 ? 21.221 25.698 -17.097 1.00 93.12 665 PRO A C 1
ATOM 5268 O O . PRO A 1 665 ? 20.129 25.171 -17.270 1.00 93.12 665 PRO A O 1
ATOM 5271 N N . GLY A 1 666 ? 22.270 25.007 -16.639 1.00 92.56 666 GLY A N 1
ATOM 5272 C CA . GLY A 1 666 ? 22.169 23.607 -16.228 1.00 92.56 666 GLY A CA 1
ATOM 5273 C C . GLY A 1 666 ? 21.413 23.426 -14.913 1.00 92.56 666 GLY A C 1
ATOM 5274 O O . GLY A 1 666 ? 20.609 22.501 -14.799 1.00 92.56 666 GLY A O 1
ATOM 5275 N N . ASP A 1 667 ? 21.638 24.320 -13.946 1.00 91.81 667 ASP A N 1
ATOM 5276 C CA . ASP A 1 667 ? 20.895 24.363 -12.678 1.00 91.81 667 ASP A CA 1
ATOM 5277 C C . ASP A 1 667 ? 19.400 24.598 -12.952 1.00 91.81 667 ASP A C 1
ATOM 5279 O O . ASP A 1 667 ? 18.553 23.830 -12.497 1.00 91.81 667 ASP A O 1
ATOM 5283 N N . ASP A 1 668 ? 19.074 25.571 -13.805 1.00 90.56 668 ASP A N 1
ATOM 5284 C CA . ASP A 1 668 ? 17.689 25.921 -14.139 1.00 90.56 668 ASP A CA 1
ATOM 5285 C C . ASP A 1 668 ? 16.964 24.759 -14.848 1.00 90.56 668 ASP A C 1
ATOM 5287 O O . ASP A 1 668 ? 15.867 24.363 -14.446 1.00 90.56 668 ASP A O 1
ATOM 5291 N N . ILE A 1 669 ? 17.601 24.146 -15.857 1.00 92.69 669 ILE A N 1
ATOM 5292 C CA . ILE A 1 669 ? 17.027 23.016 -16.610 1.00 92.69 669 ILE A CA 1
ATOM 5293 C C . ILE A 1 669 ? 16.794 21.803 -15.702 1.00 92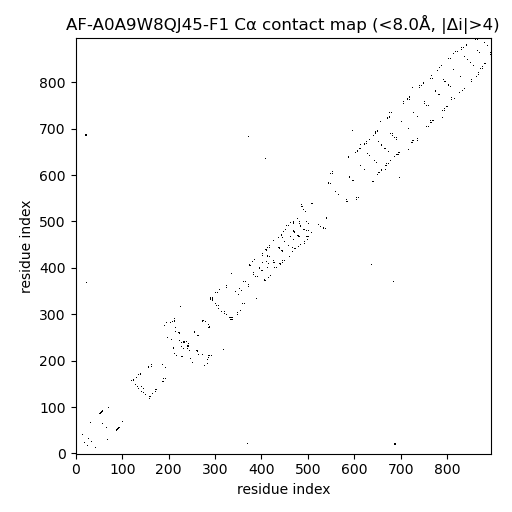.69 669 ILE A C 1
ATOM 5295 O O . ILE A 1 669 ? 15.729 21.184 -15.751 1.00 92.69 669 ILE A O 1
ATOM 5299 N N . THR A 1 670 ? 17.778 21.447 -14.874 1.00 92.75 670 THR A N 1
ATOM 5300 C CA . THR A 1 670 ? 17.655 20.279 -13.988 1.00 92.75 670 THR A CA 1
ATOM 5301 C C . THR A 1 670 ? 16.629 20.519 -12.884 1.00 92.75 670 THR A C 1
ATOM 5303 O O . THR A 1 670 ? 15.860 19.614 -12.569 1.00 92.75 670 THR A O 1
ATOM 5306 N N . SER A 1 671 ? 16.532 21.744 -12.359 1.00 91.56 671 SER A N 1
ATOM 5307 C CA . SER A 1 671 ? 15.486 22.138 -11.405 1.00 91.56 671 SER A CA 1
ATOM 5308 C C . SER A 1 671 ? 14.089 22.016 -12.000 1.00 91.56 671 SER A C 1
ATOM 5310 O O . SER A 1 671 ? 13.201 21.440 -11.373 1.00 91.56 671 SER A O 1
ATOM 5312 N N . ALA A 1 672 ? 13.891 22.523 -13.221 1.00 91.69 672 ALA A N 1
ATOM 5313 C CA . ALA A 1 672 ? 12.608 22.447 -13.909 1.00 91.69 672 ALA A CA 1
ATOM 5314 C C . ALA A 1 672 ? 12.158 20.994 -14.116 1.00 91.69 672 ALA A C 1
ATOM 5316 O O . ALA A 1 672 ? 10.986 20.691 -13.876 1.00 91.69 672 ALA A O 1
ATOM 5317 N N . ALA A 1 673 ? 13.091 20.112 -14.491 1.00 91.88 673 ALA A N 1
ATOM 5318 C CA . ALA A 1 673 ? 12.836 18.687 -14.673 1.00 91.88 673 ALA A CA 1
ATOM 5319 C C . ALA A 1 673 ? 12.488 17.986 -13.348 1.00 91.88 673 ALA A C 1
ATOM 5321 O O . ALA A 1 673 ? 11.465 17.309 -13.273 1.00 91.88 673 ALA A O 1
ATOM 5322 N N . ILE A 1 674 ? 13.263 18.209 -12.277 1.00 93.25 674 ILE A N 1
ATOM 5323 C CA . ILE A 1 674 ? 12.974 17.639 -10.948 1.00 93.25 674 ILE A CA 1
ATOM 5324 C C . ILE A 1 674 ? 11.597 18.098 -10.444 1.00 93.25 674 ILE A C 1
ATOM 5326 O O . ILE A 1 674 ? 10.844 17.288 -9.910 1.00 93.25 674 ILE A O 1
ATOM 5330 N N . ALA A 1 675 ? 11.227 19.364 -10.660 1.00 91.88 675 ALA A N 1
ATOM 5331 C CA . ALA A 1 675 ? 9.904 19.880 -10.304 1.00 91.88 675 ALA A CA 1
ATOM 5332 C C . ALA A 1 675 ? 8.763 19.242 -11.120 1.00 91.88 675 ALA A C 1
ATOM 5334 O O . ALA A 1 675 ? 7.660 19.037 -10.602 1.00 91.88 675 ALA A O 1
ATOM 5335 N N . ASP A 1 676 ? 9.001 18.900 -12.390 1.00 91.00 676 ASP A N 1
ATOM 5336 C CA . ASP A 1 676 ? 8.028 18.147 -13.184 1.00 91.00 676 ASP A CA 1
ATOM 5337 C C . ASP A 1 676 ? 7.869 16.722 -12.685 1.00 91.00 676 ASP A C 1
ATOM 5339 O O . ASP A 1 676 ? 6.737 16.282 -12.484 1.00 91.00 676 ASP A O 1
ATOM 5343 N N . TRP A 1 677 ? 8.975 16.031 -12.418 1.00 92.31 677 TRP A N 1
ATOM 5344 C CA . TRP A 1 677 ? 8.945 14.664 -11.910 1.00 92.31 677 TRP A CA 1
ATOM 5345 C C . TRP A 1 677 ? 8.312 14.587 -10.525 1.00 92.31 677 TRP A C 1
ATOM 5347 O O . TRP A 1 677 ? 7.514 13.687 -10.293 1.00 92.31 677 TRP A O 1
ATOM 5357 N N . ALA A 1 678 ? 8.588 15.551 -9.642 1.00 91.25 678 ALA A N 1
ATOM 5358 C CA . ALA A 1 678 ? 7.943 15.655 -8.336 1.00 91.25 678 ALA A CA 1
ATOM 5359 C C . ALA A 1 678 ? 6.429 15.859 -8.468 1.00 91.25 678 ALA A C 1
ATOM 5361 O O . ALA A 1 678 ? 5.654 15.210 -7.773 1.00 91.25 678 ALA A O 1
ATOM 5362 N N . GLY A 1 679 ? 5.998 16.723 -9.393 1.00 89.19 679 GLY A N 1
ATOM 5363 C CA . GLY A 1 679 ? 4.578 16.926 -9.675 1.00 89.19 679 GLY A CA 1
ATOM 5364 C C . GLY A 1 679 ? 3.897 15.679 -10.225 1.00 89.19 679 GLY A C 1
ATOM 5365 O O . GLY A 1 679 ? 2.843 15.308 -9.734 1.00 89.19 679 GLY A O 1
ATOM 5366 N N . ILE A 1 680 ? 4.525 14.990 -11.181 1.00 86.81 680 ILE A N 1
ATOM 5367 C CA . ILE A 1 680 ? 3.980 13.744 -11.732 1.00 86.81 680 ILE A CA 1
ATOM 5368 C C . ILE A 1 680 ? 3.950 12.648 -10.659 1.00 86.81 680 ILE A C 1
ATOM 5370 O O . ILE A 1 680 ? 2.967 11.922 -10.558 1.00 86.81 680 ILE A O 1
ATOM 5374 N N . ALA A 1 681 ? 4.997 12.536 -9.837 1.00 85.31 681 ALA A N 1
ATOM 5375 C CA . ALA A 1 681 ? 5.033 11.607 -8.713 1.00 85.31 681 ALA A CA 1
ATOM 5376 C C . ALA A 1 681 ? 3.932 11.911 -7.690 1.00 85.31 681 ALA A C 1
ATOM 5378 O O . ALA A 1 681 ? 3.314 10.983 -7.189 1.00 85.31 681 ALA A O 1
ATOM 5379 N N . TYR A 1 682 ? 3.646 13.184 -7.420 1.00 85.44 682 TYR A N 1
ATOM 5380 C CA . TYR A 1 682 ? 2.542 13.591 -6.553 1.00 85.44 682 TYR A CA 1
ATOM 5381 C C . TYR A 1 682 ? 1.170 13.270 -7.169 1.00 85.44 682 TYR A C 1
ATOM 5383 O O . TYR A 1 682 ? 0.349 12.620 -6.536 1.00 85.44 682 TYR A O 1
ATOM 5391 N N . GLU A 1 683 ? 0.936 13.656 -8.427 1.00 81.44 683 GLU A N 1
ATOM 5392 C CA . GLU A 1 683 ? -0.330 13.431 -9.148 1.00 81.44 683 GLU A CA 1
ATOM 5393 C C . GLU A 1 683 ? -0.665 11.947 -9.346 1.00 81.44 683 GLU A C 1
ATOM 5395 O O . GLU A 1 683 ? -1.827 11.590 -9.530 1.00 81.44 683 GLU A O 1
ATOM 5400 N N . ARG A 1 684 ? 0.350 11.079 -9.351 1.00 74.94 684 ARG A N 1
ATOM 5401 C CA . ARG A 1 684 ? 0.201 9.636 -9.573 1.00 74.94 684 ARG A CA 1
ATOM 5402 C C . ARG A 1 684 ? 0.526 8.795 -8.341 1.00 74.94 684 ARG A C 1
ATOM 5404 O O . ARG A 1 684 ? 0.794 7.607 -8.501 1.00 74.94 684 ARG A O 1
ATOM 5411 N N . ASP A 1 685 ? 0.523 9.406 -7.157 1.00 70.62 685 ASP A N 1
ATOM 5412 C CA . ASP A 1 685 ? 0.711 8.725 -5.870 1.00 70.62 685 ASP A CA 1
ATOM 5413 C C . ASP A 1 685 ? 1.971 7.835 -5.820 1.00 70.62 685 ASP A C 1
ATOM 5415 O O . ASP A 1 685 ? 1.975 6.681 -5.421 1.00 70.62 685 ASP A O 1
ATOM 5419 N N . SER A 1 686 ? 3.076 8.372 -6.328 1.00 77.50 686 SER A N 1
ATOM 5420 C CA . SER A 1 686 ? 4.401 7.741 -6.343 1.00 77.50 686 SER A CA 1
ATOM 5421 C C . SER A 1 686 ? 5.446 8.619 -5.646 1.00 77.50 686 SER A C 1
ATOM 5423 O O . SER A 1 686 ? 6.648 8.512 -5.913 1.00 77.50 686 SER A O 1
ATOM 5425 N N . LEU A 1 687 ? 5.000 9.531 -4.774 1.00 80.38 687 LEU A N 1
ATOM 5426 C CA . LEU A 1 687 ? 5.857 10.494 -4.075 1.00 80.38 687 LEU A CA 1
ATOM 5427 C C . LEU A 1 687 ? 6.887 9.802 -3.169 1.00 80.38 687 LEU A C 1
ATOM 5429 O O . LEU A 1 687 ? 7.978 10.315 -2.946 1.00 80.38 687 LEU A O 1
ATOM 5433 N N . GLU A 1 688 ? 6.588 8.596 -2.703 1.00 81.19 688 GLU A N 1
ATOM 5434 C CA . GLU A 1 688 ? 7.528 7.773 -1.946 1.00 81.19 688 GLU A CA 1
ATOM 5435 C C . GLU A 1 688 ? 8.779 7.365 -2.737 1.00 81.19 688 GLU A C 1
ATOM 5437 O O . GLU A 1 688 ? 9.873 7.258 -2.197 1.00 81.19 688 GLU A O 1
ATOM 5442 N N . TYR A 1 689 ? 8.636 7.146 -4.041 1.00 82.62 689 TYR A N 1
ATOM 5443 C CA . TYR A 1 689 ? 9.716 6.704 -4.906 1.00 82.62 689 TYR A CA 1
ATOM 5444 C C . TYR A 1 689 ? 10.560 7.911 -5.293 1.00 82.62 689 TYR A C 1
ATOM 5446 O O . TYR A 1 689 ? 11.781 7.821 -5.432 1.00 82.62 689 TYR A O 1
ATOM 5454 N N . PHE A 1 690 ? 9.918 9.079 -5.358 1.00 85.56 690 PHE A N 1
ATOM 5455 C CA . PHE A 1 690 ? 10.604 10.360 -5.379 1.00 85.56 690 PHE A CA 1
ATOM 5456 C C . PHE A 1 690 ? 11.404 10.558 -4.080 1.00 85.56 690 PHE A C 1
ATOM 5458 O O . PHE A 1 690 ? 12.574 10.941 -4.133 1.00 85.56 690 PHE A O 1
ATOM 5465 N N . HIS A 1 691 ? 10.840 10.183 -2.925 1.00 86.19 691 HIS A N 1
ATOM 5466 C CA . HIS A 1 691 ? 11.555 10.163 -1.648 1.00 86.19 691 HIS A CA 1
ATOM 5467 C C . HIS A 1 691 ? 12.749 9.222 -1.635 1.00 86.19 691 HIS A C 1
ATOM 5469 O O . HIS A 1 691 ? 13.834 9.656 -1.269 1.00 86.19 691 HIS A O 1
ATOM 5475 N N . LEU A 1 692 ? 12.599 7.981 -2.094 1.00 82.94 692 LEU A N 1
ATOM 5476 C CA . LEU A 1 692 ? 13.705 7.028 -2.198 1.00 82.94 692 LEU A CA 1
ATOM 5477 C C . LEU A 1 692 ? 14.854 7.587 -3.049 1.00 82.94 692 LEU A C 1
ATOM 5479 O O . LEU A 1 692 ? 16.016 7.462 -2.668 1.00 82.94 692 LEU A O 1
ATOM 5483 N N . GLY A 1 693 ? 14.546 8.270 -4.155 1.00 86.06 693 GLY A N 1
ATOM 5484 C CA . GLY A 1 693 ? 15.559 8.943 -4.969 1.00 86.06 693 GLY A CA 1
ATOM 5485 C C . GLY A 1 693 ? 16.245 10.120 -4.260 1.00 86.06 693 GLY A C 1
ATOM 5486 O O . GLY A 1 693 ? 17.466 10.252 -4.341 1.00 86.06 693 GLY A O 1
ATOM 5487 N N . ILE A 1 694 ? 15.494 10.950 -3.524 1.00 90.12 694 ILE A N 1
ATOM 5488 C CA . ILE A 1 694 ? 16.063 12.030 -2.692 1.00 90.12 694 ILE A CA 1
ATOM 5489 C C . ILE A 1 694 ? 16.904 11.459 -1.549 1.00 90.12 694 ILE A C 1
ATOM 5491 O O . ILE A 1 694 ? 17.968 11.994 -1.241 1.00 90.12 694 ILE A O 1
ATOM 5495 N N . ARG A 1 695 ? 16.464 10.362 -0.932 1.00 89.81 695 ARG A N 1
ATOM 5496 C CA . ARG A 1 695 ? 17.148 9.713 0.186 1.00 89.81 695 ARG A CA 1
ATOM 5497 C C . ARG A 1 695 ? 18.560 9.292 -0.200 1.00 89.81 695 ARG A C 1
ATOM 5499 O O . ARG A 1 695 ? 19.471 9.465 0.601 1.00 89.81 695 ARG A O 1
ATOM 5506 N N . GLU A 1 696 ? 18.774 8.825 -1.429 1.00 87.88 696 GLU A N 1
ATOM 5507 C CA . GLU A 1 696 ? 20.121 8.516 -1.918 1.00 87.88 696 GLU A CA 1
ATOM 5508 C C . GLU A 1 696 ? 21.039 9.748 -1.960 1.00 87.88 696 GLU A C 1
ATOM 5510 O O . GLU A 1 696 ? 22.187 9.658 -1.524 1.00 87.88 696 GLU A O 1
ATOM 5515 N N . PHE A 1 697 ? 20.521 10.910 -2.374 1.00 91.31 697 PHE A N 1
ATOM 5516 C CA . PHE A 1 697 ? 21.248 12.182 -2.291 1.00 91.31 697 PHE A CA 1
ATOM 5517 C C . PHE A 1 697 ? 21.518 12.600 -0.834 1.00 91.31 697 PHE A C 1
ATOM 5519 O O . PHE A 1 697 ? 22.620 13.045 -0.512 1.00 91.31 697 PHE A O 1
ATOM 5526 N N . LEU A 1 698 ? 20.542 12.436 0.068 1.00 92.94 698 LEU A N 1
ATOM 5527 C CA . LEU A 1 698 ? 20.696 12.780 1.488 1.00 92.94 698 LEU A CA 1
ATOM 5528 C C . LEU A 1 698 ? 21.716 11.886 2.204 1.00 92.94 698 LEU A C 1
ATOM 5530 O O . LEU A 1 698 ? 22.416 12.363 3.089 1.00 92.94 698 LEU A O 1
ATOM 5534 N N . ILE A 1 699 ? 21.847 10.616 1.811 1.00 90.25 699 ILE A N 1
ATOM 5535 C CA . ILE A 1 699 ? 22.899 9.720 2.321 1.00 90.25 699 ILE A CA 1
ATOM 5536 C C . ILE A 1 699 ? 24.283 10.228 1.911 1.00 90.25 699 ILE A C 1
ATOM 5538 O O . ILE A 1 699 ? 25.212 10.222 2.722 1.00 90.25 699 ILE A O 1
ATOM 5542 N N . ASP A 1 700 ? 24.426 10.683 0.665 1.00 89.81 700 ASP A N 1
ATOM 5543 C CA . ASP A 1 700 ? 25.684 11.256 0.182 1.00 89.81 700 ASP A CA 1
ATOM 5544 C C . ASP A 1 700 ? 25.990 12.578 0.905 1.00 89.81 700 ASP A C 1
ATOM 5546 O O . ASP A 1 700 ? 27.140 12.839 1.269 1.00 89.81 700 ASP A O 1
ATOM 5550 N N . PHE A 1 701 ? 24.954 13.360 1.220 1.00 94.19 701 PHE A N 1
ATOM 5551 C CA . PHE A 1 701 ? 25.084 14.560 2.039 1.00 94.19 701 PHE A CA 1
ATOM 5552 C C . PHE A 1 701 ? 25.469 14.248 3.499 1.00 94.19 701 PHE A C 1
ATOM 5554 O O . PHE A 1 701 ? 26.404 14.857 4.014 1.00 94.19 701 PHE A O 1
ATOM 5561 N N . ASP A 1 702 ? 24.860 13.252 4.149 1.00 92.06 702 ASP A N 1
ATOM 5562 C CA . ASP A 1 702 ? 25.252 12.806 5.499 1.00 92.06 702 ASP A CA 1
ATOM 5563 C C . ASP A 1 702 ? 26.716 12.342 5.535 1.00 92.06 702 ASP A C 1
ATOM 5565 O O . ASP A 1 702 ? 27.481 12.740 6.416 1.00 92.06 702 ASP A O 1
ATOM 5569 N N . CYS A 1 703 ? 27.150 11.578 4.528 1.00 90.44 703 CYS A N 1
ATOM 5570 C CA . CYS A 1 703 ? 28.547 11.169 4.398 1.00 90.44 703 CYS A CA 1
ATOM 5571 C C . CYS A 1 703 ? 29.495 12.372 4.267 1.00 90.44 703 CYS A C 1
ATOM 5573 O O . CYS A 1 703 ? 30.593 12.347 4.823 1.00 90.44 703 CYS A O 1
ATOM 5575 N N . CYS A 1 704 ? 29.090 13.413 3.535 1.00 92.12 704 CYS A N 1
ATOM 5576 C CA . CYS A 1 704 ? 29.840 14.660 3.390 1.00 92.12 704 CYS A CA 1
ATOM 5577 C C . CYS A 1 704 ? 29.962 15.415 4.724 1.00 92.12 704 CYS A C 1
ATOM 5579 O O . CYS A 1 704 ? 31.063 15.830 5.090 1.00 92.12 704 CYS A O 1
ATOM 5581 N N . ILE A 1 705 ? 28.861 15.534 5.473 1.00 90.88 705 ILE A N 1
ATOM 5582 C CA . ILE A 1 705 ? 28.821 16.194 6.788 1.00 90.88 705 ILE A CA 1
ATOM 5583 C C . ILE A 1 705 ? 29.738 15.468 7.777 1.00 90.88 705 ILE A C 1
ATOM 5585 O O . ILE A 1 705 ? 30.565 16.098 8.432 1.00 90.88 705 ILE A O 1
ATOM 5589 N N . ARG A 1 706 ? 29.663 14.132 7.840 1.00 90.31 706 ARG A N 1
ATOM 5590 C CA . ARG A 1 706 ? 30.501 13.317 8.741 1.00 90.31 706 ARG A CA 1
ATOM 5591 C C . ARG A 1 706 ? 31.989 13.364 8.407 1.00 90.31 706 ARG A C 1
ATOM 5593 O O . ARG A 1 706 ? 32.811 13.150 9.292 1.00 90.31 706 ARG A O 1
ATOM 5600 N N . LYS A 1 707 ? 32.332 13.603 7.139 1.00 91.75 707 LYS A N 1
ATOM 5601 C CA . LYS A 1 707 ? 33.713 13.821 6.681 1.00 91.75 707 LYS A CA 1
ATOM 5602 C C . LYS A 1 707 ? 34.183 15.265 6.866 1.00 91.75 707 LYS A C 1
ATOM 5604 O O . LYS A 1 707 ? 35.318 15.556 6.506 1.00 91.75 707 LYS A O 1
ATOM 5609 N N . GLU A 1 708 ? 33.318 16.150 7.365 1.00 88.69 708 GLU A N 1
ATOM 5610 C CA . GLU A 1 708 ? 33.579 17.583 7.534 1.00 88.69 708 GLU A CA 1
ATOM 5611 C C . GLU A 1 708 ? 34.018 18.274 6.228 1.00 88.69 708 GLU A C 1
ATOM 5613 O O . GLU A 1 708 ? 34.766 19.253 6.232 1.00 88.69 708 GLU A O 1
ATOM 5618 N N . ASN A 1 709 ? 33.532 17.783 5.078 1.00 93.19 709 ASN A N 1
ATOM 5619 C CA . ASN A 1 709 ? 33.800 18.405 3.783 1.00 93.19 709 ASN A CA 1
ATOM 5620 C C . ASN A 1 709 ? 32.911 19.645 3.601 1.00 93.19 709 ASN A C 1
ATOM 5622 O O . ASN A 1 709 ? 31.843 19.587 2.989 1.00 93.19 709 ASN A O 1
ATOM 5626 N N . ARG A 1 710 ? 33.352 20.774 4.163 1.00 92.50 710 ARG A N 1
ATOM 5627 C CA . ARG A 1 710 ? 32.575 22.024 4.200 1.00 92.50 710 ARG A CA 1
ATOM 5628 C C . ARG A 1 710 ? 32.207 22.556 2.816 1.00 92.50 710 ARG A C 1
ATOM 5630 O O . ARG A 1 710 ? 31.087 23.010 2.622 1.00 92.50 710 ARG A O 1
ATOM 5637 N N . GLU A 1 711 ? 33.120 22.487 1.849 1.00 93.12 711 GLU A N 1
ATOM 5638 C CA . GLU A 1 711 ? 32.874 22.997 0.492 1.00 93.12 711 GLU A CA 1
ATOM 5639 C C . GLU A 1 711 ? 31.711 22.250 -0.176 1.00 93.12 711 GLU A C 1
ATOM 5641 O O . GLU A 1 711 ? 30.751 22.856 -0.653 1.00 93.12 711 GLU A O 1
ATOM 5646 N N . GLU A 1 712 ? 31.749 20.919 -0.139 1.00 93.81 712 GLU A N 1
ATOM 5647 C CA . GLU A 1 712 ? 30.679 20.087 -0.686 1.00 93.81 712 GLU A CA 1
ATOM 5648 C C . GLU A 1 712 ? 29.378 20.216 0.125 1.00 93.81 712 GLU A C 1
ATOM 5650 O O . GLU A 1 712 ? 28.297 20.264 -0.464 1.00 93.81 712 GLU A O 1
ATOM 5655 N N . SER A 1 713 ? 29.468 20.356 1.452 1.00 94.50 713 SER A N 1
ATOM 5656 C CA . SER A 1 713 ? 28.325 20.582 2.349 1.00 94.50 713 SER A CA 1
ATOM 5657 C C . SER A 1 713 ? 27.561 21.865 1.991 1.00 94.50 713 SER A C 1
ATOM 5659 O O . SER A 1 713 ? 26.330 21.857 1.870 1.00 94.50 713 SER A O 1
ATOM 5661 N N . VAL A 1 714 ? 28.282 22.953 1.702 1.00 95.50 714 VAL A N 1
ATOM 5662 C CA . VAL A 1 714 ? 27.710 24.224 1.227 1.00 95.50 714 VAL A CA 1
ATOM 5663 C C . VAL A 1 714 ? 27.007 24.045 -0.125 1.00 95.50 714 VAL A C 1
ATOM 5665 O O . VAL A 1 714 ? 25.885 24.527 -0.311 1.00 95.50 714 VAL A O 1
ATOM 5668 N N . LEU A 1 715 ? 27.619 23.327 -1.073 1.00 94.69 715 LEU A N 1
ATOM 5669 C CA . LEU A 1 715 ? 27.030 23.075 -2.396 1.00 94.69 715 LEU A CA 1
ATOM 5670 C C . LEU A 1 715 ? 25.782 22.177 -2.321 1.00 94.69 715 LEU A C 1
ATOM 5672 O O . LEU A 1 715 ? 24.779 22.461 -2.979 1.00 94.69 715 LEU A O 1
ATOM 5676 N N . ARG A 1 716 ? 25.797 21.126 -1.492 1.00 94.88 716 ARG A N 1
ATOM 5677 C CA . ARG A 1 716 ? 24.639 20.239 -1.276 1.00 94.88 716 ARG A CA 1
ATOM 5678 C C . ARG A 1 716 ? 23.505 20.951 -0.540 1.00 94.88 716 ARG A C 1
ATOM 5680 O O . ARG A 1 716 ? 22.346 20.788 -0.921 1.00 94.88 716 ARG A O 1
ATOM 5687 N N . THR A 1 717 ? 23.829 21.816 0.423 1.00 93.38 717 THR A N 1
ATOM 5688 C CA . THR A 1 717 ? 22.836 22.698 1.054 1.00 93.38 717 THR A CA 1
ATOM 5689 C C . THR A 1 717 ? 22.227 23.645 0.031 1.00 93.38 717 THR A C 1
ATOM 5691 O O . THR A 1 717 ? 21.008 23.769 -0.047 1.00 93.38 717 THR A O 1
ATOM 5694 N N . THR A 1 718 ? 23.058 24.255 -0.817 1.00 92.69 718 THR A N 1
ATOM 5695 C CA . THR A 1 718 ? 22.593 25.115 -1.911 1.00 92.69 718 THR A CA 1
ATOM 5696 C C . THR A 1 718 ? 21.617 24.371 -2.818 1.00 92.69 718 THR A C 1
ATOM 5698 O O . THR A 1 718 ? 20.587 24.923 -3.183 1.00 92.69 718 THR A O 1
ATOM 5701 N N . LEU A 1 719 ? 21.899 23.111 -3.155 1.00 94.12 719 LEU A N 1
ATOM 5702 C CA . LEU A 1 719 ? 21.018 22.300 -3.987 1.00 94.12 719 LEU A CA 1
ATOM 5703 C C . LEU A 1 719 ? 19.639 22.087 -3.354 1.00 94.12 719 LEU A C 1
ATOM 5705 O O . LEU A 1 719 ? 18.635 22.350 -4.016 1.00 94.12 719 LEU A O 1
ATOM 5709 N N . LEU A 1 720 ? 19.577 21.641 -2.092 1.00 89.81 720 LEU A N 1
ATOM 5710 C CA . LEU A 1 720 ? 18.303 21.475 -1.371 1.00 89.81 720 LEU A CA 1
ATOM 5711 C C . LEU A 1 720 ? 17.546 22.804 -1.265 1.00 89.81 720 LEU A C 1
ATOM 5713 O O . LEU A 1 720 ? 16.323 22.844 -1.397 1.00 89.81 720 LEU A O 1
ATOM 5717 N N . MET A 1 721 ? 18.291 23.899 -1.104 1.00 83.06 721 MET A N 1
ATOM 5718 C CA . MET A 1 721 ? 17.756 25.254 -1.032 1.00 83.06 721 MET A CA 1
ATOM 5719 C C . MET A 1 721 ? 17.369 25.861 -2.387 1.00 83.06 721 MET A C 1
ATOM 5721 O O . MET A 1 721 ? 16.835 26.961 -2.402 1.00 83.06 721 MET A O 1
ATOM 5725 N N . THR A 1 722 ? 17.608 25.211 -3.525 1.00 87.38 722 THR A N 1
ATOM 5726 C CA . THR A 1 722 ? 17.164 25.743 -4.828 1.00 87.38 722 THR A CA 1
ATOM 5727 C C . THR A 1 722 ? 16.340 24.755 -5.640 1.00 87.38 722 THR A C 1
ATOM 5729 O O . THR A 1 722 ? 15.752 25.135 -6.649 1.00 87.38 722 THR A O 1
ATOM 5732 N N . VAL A 1 723 ? 16.263 23.482 -5.237 1.00 86.31 723 VAL A N 1
ATOM 5733 C CA . VAL A 1 723 ? 15.468 22.466 -5.949 1.00 86.31 723 VAL A CA 1
ATOM 5734 C C . VAL A 1 723 ? 13.965 22.778 -5.930 1.00 86.31 723 VAL A C 1
ATOM 5736 O O . VAL A 1 723 ? 13.260 22.460 -6.884 1.00 86.31 723 VAL A O 1
ATOM 5739 N N . HIS A 1 724 ? 13.472 23.461 -4.896 1.00 87.50 724 HIS A N 1
ATOM 5740 C CA . HIS A 1 724 ? 12.067 23.856 -4.785 1.00 87.50 724 HIS A CA 1
ATOM 5741 C C . HIS A 1 724 ? 11.742 25.167 -5.526 1.00 87.50 724 HIS A C 1
ATOM 5743 O O . HIS A 1 724 ? 10.564 25.466 -5.692 1.00 87.50 724 HIS A O 1
ATOM 5749 N N . PHE A 1 725 ? 12.722 25.948 -6.015 1.00 89.38 725 PHE A N 1
ATOM 5750 C CA . PHE A 1 725 ? 12.440 27.202 -6.745 1.00 89.38 725 PHE A CA 1
ATOM 5751 C C . PHE A 1 725 ? 11.563 26.952 -7.968 1.00 89.38 725 PHE A C 1
ATOM 5753 O O . PHE A 1 725 ? 10.550 27.617 -8.163 1.00 89.38 725 PHE A O 1
ATOM 5760 N N . ALA A 1 726 ? 11.905 25.928 -8.749 1.00 86.62 726 ALA A N 1
ATOM 5761 C CA . ALA A 1 726 ? 11.107 25.523 -9.900 1.00 86.62 726 ALA A CA 1
ATOM 5762 C C . ALA A 1 726 ? 9.731 24.951 -9.503 1.00 86.62 726 ALA A C 1
ATOM 5764 O O . ALA A 1 726 ? 8.803 24.976 -10.307 1.00 86.62 726 ALA A O 1
ATOM 5765 N N . MET A 1 727 ? 9.578 24.435 -8.277 1.00 89.38 727 MET A N 1
ATOM 5766 C CA . MET A 1 727 ? 8.284 23.966 -7.764 1.00 89.38 727 MET A CA 1
ATOM 5767 C C . MET A 1 727 ? 7.384 25.140 -7.361 1.00 89.38 727 MET A C 1
ATOM 5769 O O . MET A 1 727 ? 6.188 25.105 -7.653 1.00 89.38 727 MET A O 1
ATOM 5773 N N . LEU A 1 728 ? 7.965 26.183 -6.752 1.00 86.25 728 LEU A N 1
ATOM 5774 C CA . LEU A 1 728 ? 7.292 27.444 -6.425 1.00 86.25 728 LEU A CA 1
ATOM 5775 C C . LEU A 1 728 ? 6.799 28.155 -7.688 1.00 86.25 728 LEU A C 1
ATOM 5777 O O . LEU A 1 728 ? 5.636 28.545 -7.747 1.00 86.25 728 LEU A O 1
ATOM 5781 N N . ASP A 1 729 ? 7.646 28.252 -8.716 1.00 84.50 729 ASP A N 1
ATOM 5782 C CA . ASP A 1 729 ? 7.292 28.872 -10.001 1.00 84.50 729 ASP A CA 1
ATOM 5783 C C . ASP A 1 729 ? 6.116 28.148 -10.686 1.00 84.50 729 ASP A C 1
ATOM 5785 O O . ASP A 1 729 ? 5.191 28.768 -11.208 1.00 84.50 729 ASP A O 1
ATOM 5789 N N . LYS A 1 730 ? 6.084 26.812 -10.588 1.00 81.44 730 LYS A N 1
ATOM 5790 C CA . LYS A 1 730 ? 5.002 25.967 -11.123 1.00 81.44 730 LYS A CA 1
ATOM 5791 C C . LYS A 1 730 ? 3.767 25.862 -10.212 1.00 81.44 730 LYS A C 1
ATOM 5793 O O . LYS A 1 730 ? 2.829 25.158 -10.578 1.00 81.44 730 LYS A O 1
ATOM 5798 N N . GLN A 1 731 ? 3.758 26.519 -9.046 1.00 78.81 731 GLN A N 1
ATOM 5799 C CA . GLN A 1 731 ? 2.656 26.533 -8.066 1.00 78.81 731 GLN A CA 1
ATOM 5800 C C . GLN A 1 731 ? 2.147 25.140 -7.636 1.00 78.81 731 GLN A C 1
ATOM 5802 O O . GLN A 1 731 ? 0.960 24.939 -7.378 1.00 78.81 731 GLN A O 1
ATOM 5807 N N . LYS A 1 732 ? 3.040 24.148 -7.532 1.00 73.31 732 LYS A N 1
ATOM 5808 C CA . LYS A 1 732 ? 2.672 22.769 -7.162 1.00 73.31 732 LYS A CA 1
ATOM 5809 C C . LYS A 1 732 ? 2.689 22.573 -5.639 1.00 73.31 732 LYS A C 1
ATOM 5811 O O . LYS A 1 732 ? 3.703 22.148 -5.093 1.00 73.31 732 LYS A O 1
ATOM 5816 N N . ALA A 1 733 ? 1.573 22.867 -4.962 1.00 75.88 733 ALA A N 1
ATOM 5817 C CA . ALA A 1 733 ? 1.477 22.884 -3.491 1.0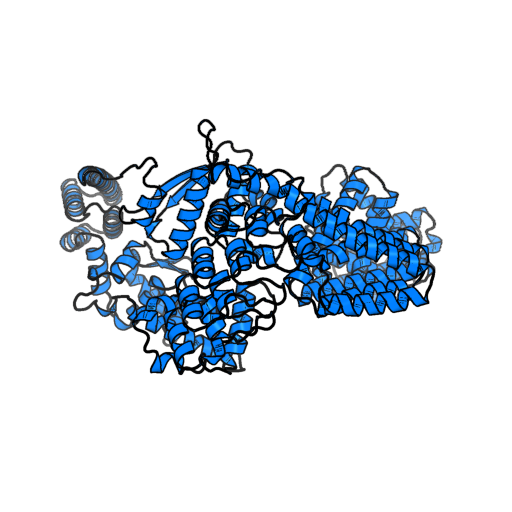0 75.88 733 ALA A CA 1
ATOM 5818 C C . ALA A 1 733 ? 1.986 21.599 -2.798 1.00 75.88 733 ALA A C 1
ATOM 5820 O O . ALA A 1 733 ? 2.791 21.687 -1.876 1.00 75.88 733 ALA A O 1
ATOM 5821 N N . GLY A 1 734 ? 1.595 20.417 -3.287 1.00 81.44 734 GLY A N 1
ATOM 5822 C CA . GLY A 1 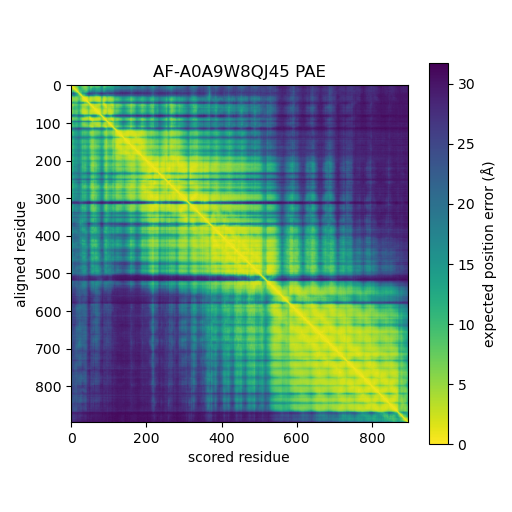734 ? 2.003 19.129 -2.706 1.00 81.44 734 GLY A CA 1
ATOM 5823 C C . GLY A 1 734 ? 3.520 18.875 -2.721 1.00 81.44 734 GLY A C 1
ATOM 5824 O O . GLY A 1 734 ? 4.118 18.677 -1.663 1.00 81.44 734 GLY A O 1
ATOM 5825 N N . PRO A 1 735 ? 4.186 18.919 -3.892 1.00 86.94 735 PRO A N 1
ATOM 5826 C CA . PRO A 1 735 ? 5.645 18.822 -3.984 1.00 86.94 735 PRO A CA 1
ATOM 5827 C C . PRO A 1 735 ? 6.412 19.856 -3.148 1.00 86.94 735 PRO A C 1
ATOM 5829 O O . PRO A 1 735 ? 7.457 19.514 -2.592 1.00 86.94 735 PRO A O 1
ATOM 5832 N N . ILE A 1 736 ? 5.899 21.092 -3.050 1.00 86.44 736 ILE A N 1
ATOM 5833 C CA . ILE A 1 736 ? 6.495 22.164 -2.234 1.00 86.44 736 ILE A CA 1
ATOM 5834 C C . ILE A 1 736 ? 6.489 21.770 -0.755 1.00 86.44 736 ILE A C 1
ATOM 5836 O O . ILE A 1 736 ? 7.536 21.771 -0.110 1.00 86.44 736 ILE A O 1
ATOM 5840 N N . GLU A 1 737 ? 5.329 21.392 -0.220 1.00 87.00 737 GLU A N 1
ATOM 5841 C CA . GLU A 1 737 ? 5.210 20.978 1.179 1.00 87.00 737 GLU A CA 1
ATOM 5842 C C . GLU A 1 737 ? 6.123 19.785 1.482 1.00 87.00 737 GLU A C 1
ATOM 5844 O O . GLU A 1 737 ? 6.883 19.791 2.453 1.00 87.00 737 GLU A O 1
ATOM 5849 N N . TYR A 1 738 ? 6.114 18.792 0.591 1.00 88.06 738 TYR A N 1
ATOM 5850 C CA . TYR A 1 738 ? 6.920 17.589 0.720 1.00 88.06 738 TYR A CA 1
ATOM 5851 C C . TYR A 1 738 ? 8.427 17.881 0.801 1.00 88.06 738 TYR A C 1
ATOM 5853 O O . TYR A 1 738 ? 9.099 17.387 1.709 1.00 88.06 738 TYR A O 1
ATOM 5861 N N . ILE A 1 739 ? 8.983 18.677 -0.119 1.00 87.94 739 ILE A N 1
ATOM 5862 C CA . ILE A 1 739 ? 10.431 18.925 -0.143 1.00 87.94 739 ILE A CA 1
ATOM 5863 C C . ILE A 1 739 ? 10.873 19.803 1.034 1.00 87.94 739 ILE A C 1
ATOM 5865 O O . ILE A 1 739 ? 11.954 19.579 1.583 1.00 87.94 739 ILE A O 1
ATOM 5869 N N . CYS A 1 740 ? 10.029 20.744 1.472 1.00 90.56 740 CYS A N 1
ATOM 5870 C CA . CYS A 1 740 ? 10.263 21.539 2.676 1.00 90.56 740 CYS A CA 1
ATOM 5871 C C . CYS A 1 740 ? 10.274 20.665 3.930 1.00 90.56 740 CYS A C 1
ATOM 5873 O O . CYS A 1 740 ? 11.184 20.799 4.745 1.00 90.56 740 CYS A O 1
ATOM 5875 N N . ARG A 1 741 ? 9.337 19.717 4.048 1.00 90.5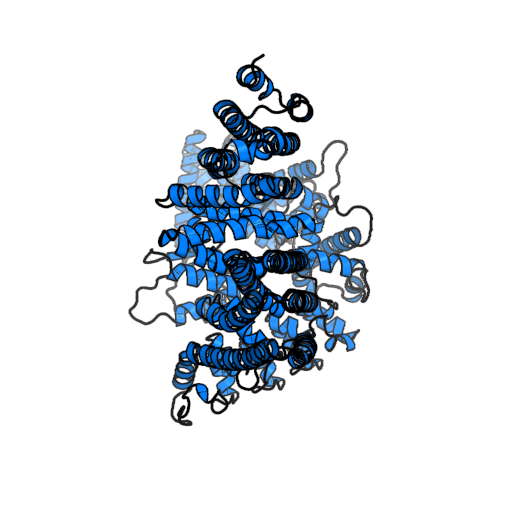6 741 ARG A N 1
ATOM 5876 C CA . ARG A 1 741 ? 9.308 18.756 5.155 1.00 90.56 741 ARG A CA 1
ATOM 5877 C C . ARG A 1 741 ? 10.545 17.864 5.176 1.00 90.56 741 ARG A C 1
ATOM 5879 O O . ARG A 1 741 ? 11.203 17.771 6.204 1.00 90.56 741 ARG A O 1
ATOM 5886 N N . VAL A 1 742 ? 10.920 17.268 4.042 1.00 89.50 742 VAL A N 1
ATOM 5887 C CA . VAL A 1 742 ? 12.130 16.425 3.947 1.00 89.50 742 VAL A CA 1
ATOM 5888 C C . VAL A 1 742 ? 13.392 17.213 4.295 1.00 89.50 742 VAL A C 1
ATOM 5890 O O . VAL A 1 742 ? 14.278 16.707 4.981 1.00 89.50 742 VAL A O 1
ATOM 5893 N N . THR A 1 743 ? 13.469 18.465 3.845 1.00 91.19 743 THR A N 1
ATOM 5894 C CA . THR A 1 743 ? 14.583 19.358 4.171 1.00 91.19 743 THR A CA 1
ATOM 5895 C C . THR A 1 743 ? 14.605 19.678 5.665 1.00 91.19 743 THR A C 1
ATOM 5897 O O . THR A 1 743 ? 15.658 19.573 6.289 1.00 91.19 743 THR A O 1
ATOM 5900 N N . ALA A 1 744 ? 13.460 20.017 6.260 1.00 91.50 744 ALA A N 1
ATOM 5901 C CA . ALA A 1 744 ? 13.353 20.284 7.688 1.00 91.50 744 ALA A CA 1
ATOM 5902 C C . ALA A 1 744 ? 13.778 19.066 8.520 1.00 91.50 744 ALA A C 1
ATOM 5904 O O . ALA A 1 744 ? 14.709 19.173 9.315 1.00 91.50 744 ALA A O 1
ATOM 5905 N N . GLU A 1 745 ? 13.187 17.897 8.263 1.00 91.19 745 GLU A N 1
ATOM 5906 C CA . GLU A 1 745 ? 13.495 16.642 8.960 1.00 91.19 745 GLU A CA 1
ATOM 5907 C C . GLU A 1 745 ? 14.991 16.287 8.889 1.00 91.19 745 GLU A C 1
ATOM 5909 O O . GLU A 1 745 ? 15.580 15.874 9.890 1.00 91.19 745 GLU A O 1
ATOM 5914 N N . PHE A 1 746 ? 15.631 16.481 7.727 1.00 92.19 746 PHE A N 1
ATOM 5915 C CA . PHE A 1 746 ? 17.060 16.212 7.561 1.00 92.19 746 PHE A CA 1
ATOM 5916 C C . PHE A 1 746 ? 17.927 17.103 8.460 1.00 92.19 746 PHE A C 1
ATOM 5918 O O . PHE A 1 746 ? 18.783 16.595 9.182 1.00 92.19 746 PHE A O 1
ATOM 5925 N N . PHE A 1 747 ? 17.700 18.421 8.453 1.00 92.06 747 PHE A N 1
ATOM 5926 C CA . PHE A 1 747 ? 18.461 19.357 9.289 1.00 92.06 747 PHE A CA 1
ATOM 5927 C C . PHE A 1 747 ? 18.175 19.163 10.783 1.00 92.06 747 PHE A C 1
ATOM 5929 O O . PHE A 1 747 ? 19.087 19.256 11.607 1.00 92.06 747 PHE A O 1
ATOM 5936 N N . GLU A 1 748 ? 16.931 18.848 11.147 1.00 91.44 748 GLU A N 1
ATOM 5937 C CA . GLU A 1 748 ? 16.552 18.573 12.533 1.00 91.44 748 GLU A CA 1
ATOM 5938 C C . GLU A 1 748 ? 17.218 17.328 13.105 1.00 91.44 748 GLU A C 1
ATOM 5940 O O . GLU A 1 748 ? 17.562 17.318 14.288 1.00 91.44 748 GLU A O 1
ATOM 5945 N N . GLY A 1 749 ? 17.480 16.320 12.269 1.00 88.62 749 GLY A N 1
ATOM 5946 C CA . GLY A 1 74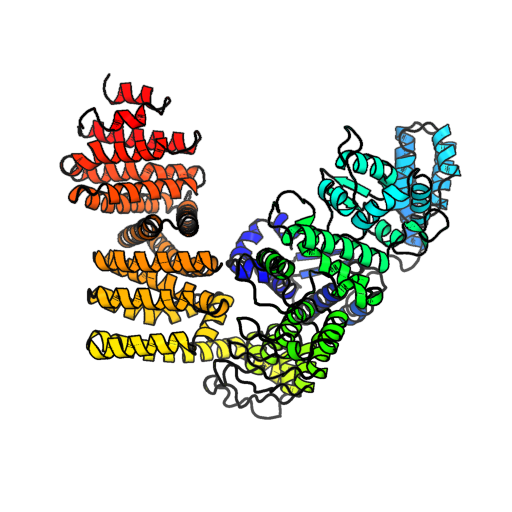9 ? 18.212 15.118 12.666 1.00 88.62 749 GLY A CA 1
ATOM 5947 C C . GLY A 1 749 ? 19.607 15.393 13.244 1.00 88.62 749 GLY A C 1
ATOM 5948 O O . GLY A 1 749 ? 20.131 14.562 13.985 1.00 88.62 749 GLY A O 1
ATOM 5949 N N . TYR A 1 750 ? 20.197 16.560 12.960 1.00 90.00 750 TYR A N 1
ATOM 5950 C CA . TYR A 1 750 ? 21.499 16.966 13.495 1.00 90.00 750 TYR A CA 1
ATOM 5951 C C . TYR A 1 750 ? 21.418 17.875 14.720 1.00 90.00 750 TYR A C 1
ATOM 5953 O O . TYR A 1 750 ? 22.459 18.126 15.330 1.00 90.00 750 TYR A O 1
ATOM 5961 N N . ILE A 1 751 ? 20.239 18.365 15.113 1.00 87.94 751 ILE A N 1
ATOM 5962 C CA . ILE A 1 751 ? 20.104 19.227 16.293 1.00 87.94 751 ILE A CA 1
ATOM 5963 C C . ILE A 1 751 ? 20.431 18.416 17.554 1.00 87.94 751 ILE A C 1
ATOM 5965 O O . ILE A 1 751 ? 19.846 17.367 17.810 1.00 87.94 751 ILE A O 1
ATOM 5969 N N . GLY A 1 752 ? 21.374 18.907 18.357 1.00 84.75 752 GLY A N 1
ATOM 5970 C CA . GLY A 1 752 ? 21.925 18.211 19.519 1.00 84.75 752 GLY A CA 1
ATOM 5971 C C . GLY A 1 752 ? 23.067 17.241 19.196 1.00 84.75 752 GLY A C 1
ATOM 5972 O O . GLY A 1 752 ? 23.601 16.618 20.111 1.00 84.75 752 GLY A O 1
ATOM 5973 N N . SER A 1 753 ? 23.462 17.107 17.925 1.00 91.00 753 SER A N 1
ATOM 5974 C CA . SER A 1 753 ? 24.612 16.294 17.514 1.00 91.00 753 SER A CA 1
ATOM 5975 C C . SER A 1 753 ? 25.917 17.101 17.493 1.00 91.00 753 SER A C 1
ATOM 5977 O O . SER A 1 753 ? 25.909 18.331 17.445 1.00 91.00 753 SER A O 1
ATOM 5979 N N . ALA A 1 754 ? 27.059 16.405 17.433 1.00 90.69 754 ALA A N 1
ATOM 5980 C CA . ALA A 1 754 ? 28.375 17.034 17.277 1.00 90.69 754 ALA A CA 1
ATOM 5981 C C . ALA A 1 754 ? 28.526 17.841 15.968 1.00 90.69 754 ALA A C 1
ATOM 5983 O O . ALA A 1 754 ? 29.374 18.725 15.889 1.00 90.69 754 ALA A O 1
ATOM 5984 N N . TYR A 1 755 ? 27.691 17.567 14.960 1.00 90.44 755 TYR A N 1
ATOM 5985 C CA . TYR A 1 755 ? 27.759 18.202 13.642 1.00 90.44 755 TYR A CA 1
ATOM 5986 C C . TYR A 1 755 ? 26.789 19.382 13.481 1.00 90.44 755 TYR A C 1
ATOM 5988 O O . TYR A 1 755 ? 26.830 20.049 12.450 1.00 90.44 755 TYR A O 1
ATOM 5996 N N . GLU A 1 756 ? 25.943 19.670 14.482 1.00 88.69 756 GLU A N 1
ATOM 5997 C CA . GLU A 1 756 ? 24.926 20.732 14.415 1.00 88.69 756 GLU A CA 1
ATOM 5998 C C . GLU A 1 756 ? 25.535 22.076 13.995 1.00 88.69 756 GLU A C 1
ATOM 6000 O O . GLU A 1 756 ? 25.107 22.700 13.025 1.00 88.69 756 GLU A O 1
ATOM 6005 N N . VAL A 1 757 ? 26.566 22.519 14.720 1.00 89.31 757 VAL A N 1
ATOM 6006 C CA . VAL A 1 757 ? 27.187 23.833 14.509 1.00 89.31 757 VAL A CA 1
ATOM 6007 C C . VAL A 1 757 ? 27.817 23.926 13.120 1.00 89.31 757 VAL A C 1
ATOM 6009 O O . VAL A 1 757 ? 27.664 24.948 12.451 1.00 89.31 757 VAL A O 1
ATOM 6012 N N . GLY A 1 758 ? 28.486 22.859 12.675 1.00 90.31 758 GLY A N 1
ATOM 6013 C CA . GLY A 1 758 ? 29.102 22.787 11.351 1.00 90.31 758 GLY A CA 1
ATOM 6014 C C . GLY A 1 758 ? 28.063 22.879 10.236 1.00 90.31 758 GLY A C 1
ATOM 6015 O O . GLY A 1 758 ? 28.151 23.770 9.396 1.00 90.31 758 GLY A O 1
ATOM 6016 N N . LEU A 1 759 ? 27.027 22.037 10.287 1.00 92.75 759 LEU A N 1
ATOM 6017 C CA . LEU A 1 759 ? 25.983 21.989 9.263 1.00 92.75 759 LEU A CA 1
ATOM 6018 C C . LEU A 1 759 ? 25.227 23.318 9.138 1.00 92.75 759 LEU A C 1
ATOM 6020 O O . LEU A 1 759 ? 25.058 23.831 8.034 1.00 92.75 759 LEU A O 1
ATOM 6024 N N . PHE A 1 760 ? 24.791 23.912 10.253 1.00 91.44 760 PHE A N 1
ATOM 6025 C CA . PHE A 1 760 ? 24.091 25.199 10.197 1.00 91.44 760 PHE A CA 1
ATOM 6026 C C . PHE A 1 760 ? 25.026 26.350 9.804 1.00 91.44 760 PHE A C 1
ATOM 6028 O O . PHE A 1 760 ? 24.583 27.282 9.137 1.00 91.44 760 PHE A O 1
ATOM 6035 N N . SER A 1 761 ? 26.323 26.286 10.133 1.00 92.56 761 SER A N 1
ATOM 6036 C CA . SER A 1 761 ? 27.303 27.239 9.596 1.00 92.56 761 SER A CA 1
ATOM 6037 C C . SER A 1 761 ? 27.442 27.118 8.078 1.00 92.56 761 SER A C 1
ATOM 6039 O O . SER A 1 761 ? 27.535 28.143 7.405 1.00 92.56 761 SER A O 1
ATOM 6041 N N . ASP A 1 762 ? 27.463 25.900 7.543 1.00 94.88 762 ASP A N 1
ATOM 6042 C CA . ASP A 1 762 ? 27.554 25.658 6.103 1.00 94.88 762 ASP A CA 1
ATOM 6043 C C . ASP A 1 762 ? 26.261 26.091 5.390 1.00 94.88 762 ASP A C 1
ATOM 6045 O O . ASP A 1 762 ? 26.314 26.685 4.313 1.00 94.88 762 ASP A O 1
ATOM 6049 N N . ALA A 1 763 ? 25.098 25.906 6.023 1.00 93.56 763 ALA A N 1
ATOM 6050 C CA . ALA A 1 763 ? 23.825 26.420 5.522 1.00 93.56 763 ALA A CA 1
ATOM 6051 C C . ALA A 1 763 ? 23.784 27.952 5.468 1.00 93.56 763 ALA A C 1
ATOM 6053 O O . ALA A 1 763 ? 23.366 28.521 4.457 1.00 93.56 763 ALA A O 1
ATOM 6054 N N . ASN A 1 764 ? 24.283 28.623 6.510 1.00 94.38 764 ASN A N 1
ATOM 6055 C CA . ASN A 1 764 ? 24.414 30.080 6.523 1.00 94.38 764 ASN A CA 1
ATOM 6056 C C . ASN A 1 764 ? 25.311 30.566 5.377 1.00 94.38 764 ASN A C 1
ATOM 6058 O O . ASN A 1 764 ? 24.966 31.534 4.699 1.00 94.38 764 ASN A O 1
ATOM 6062 N N . GLN A 1 765 ? 26.425 29.871 5.118 1.00 94.88 765 GLN A N 1
ATOM 6063 C CA . GLN A 1 765 ? 27.326 30.194 4.010 1.00 94.88 765 GLN A CA 1
ATOM 6064 C C . GLN A 1 765 ? 26.676 29.951 2.641 1.00 94.88 765 GLN A C 1
ATOM 6066 O O . GLN A 1 765 ? 26.782 30.794 1.753 1.00 94.88 765 GLN A O 1
ATOM 6071 N N . ALA A 1 766 ? 25.965 28.834 2.458 1.00 93.75 766 ALA A N 1
ATOM 6072 C CA . ALA A 1 766 ? 25.232 28.539 1.225 1.00 93.75 766 ALA A CA 1
ATOM 6073 C C . ALA A 1 766 ? 24.210 29.637 0.900 1.00 93.75 766 ALA A C 1
ATOM 6075 O O . ALA A 1 766 ? 24.099 30.093 -0.242 1.00 93.75 766 ALA A O 1
ATOM 6076 N N . TYR A 1 767 ? 23.501 30.101 1.927 1.00 91.81 767 TYR A N 1
ATOM 6077 C CA . TYR A 1 767 ? 22.504 31.148 1.795 1.00 91.81 767 TYR A CA 1
ATOM 6078 C C . TYR A 1 767 ? 23.136 32.522 1.537 1.00 91.81 767 TYR A C 1
ATOM 6080 O O . TYR A 1 767 ? 22.677 33.241 0.650 1.00 91.81 767 TYR A O 1
ATOM 6088 N N . ALA A 1 768 ? 24.244 32.849 2.214 1.00 93.12 768 ALA A N 1
ATOM 6089 C CA . ALA A 1 768 ? 25.038 34.047 1.935 1.00 93.12 768 ALA A CA 1
ATOM 6090 C C . ALA A 1 768 ? 25.517 34.082 0.475 1.00 93.12 768 ALA A C 1
ATOM 6092 O O . ALA A 1 768 ? 25.322 35.086 -0.208 1.00 93.12 768 ALA A O 1
ATOM 6093 N N . ASN A 1 769 ? 26.033 32.964 -0.047 1.00 92.62 769 ASN A N 1
ATOM 6094 C CA . ASN A 1 769 ? 26.485 32.858 -1.436 1.00 92.62 769 ASN A CA 1
ATOM 6095 C C . ASN A 1 769 ? 25.351 33.136 -2.441 1.00 92.62 769 ASN A C 1
ATOM 6097 O O . ASN A 1 769 ? 25.568 33.789 -3.460 1.00 92.62 769 ASN A O 1
ATOM 6101 N N . LYS A 1 770 ? 24.124 32.663 -2.182 1.00 90.69 770 LYS A N 1
ATOM 6102 C CA . LYS A 1 770 ? 22.970 32.927 -3.064 1.00 90.69 770 LYS A CA 1
ATOM 6103 C C . LYS A 1 770 ? 22.407 34.339 -2.898 1.00 90.69 770 LYS A C 1
ATOM 6105 O O . LYS A 1 770 ? 22.023 34.956 -3.891 1.00 90.69 770 LYS A O 1
ATOM 6110 N N . MET A 1 771 ? 22.411 34.872 -1.681 1.00 90.81 771 MET A N 1
ATOM 6111 C CA . MET A 1 771 ? 22.061 36.266 -1.410 1.00 90.81 771 MET A CA 1
ATOM 6112 C C . MET A 1 771 ? 23.026 37.243 -2.084 1.00 90.81 771 MET A C 1
ATOM 6114 O O . MET A 1 771 ? 22.578 38.262 -2.602 1.00 90.81 771 MET A O 1
ATOM 6118 N N . LEU A 1 772 ? 24.319 36.918 -2.148 1.00 90.81 772 LEU A N 1
ATOM 6119 C CA . LEU A 1 772 ? 25.315 37.686 -2.893 1.00 90.81 772 LEU A CA 1
ATOM 6120 C C . LEU A 1 772 ? 24.927 37.811 -4.372 1.00 90.81 772 LEU A C 1
ATOM 6122 O O . LEU A 1 772 ? 24.861 38.919 -4.893 1.00 90.81 772 LEU A O 1
ATOM 6126 N N . VAL A 1 773 ? 24.548 36.699 -5.015 1.00 88.25 773 VAL A N 1
ATOM 6127 C CA . VAL A 1 773 ? 24.077 36.701 -6.413 1.00 88.25 773 VAL A CA 1
ATOM 6128 C C . VAL A 1 773 ? 22.849 37.599 -6.593 1.00 88.25 773 VAL A C 1
ATOM 6130 O O . VAL A 1 773 ? 22.781 38.358 -7.563 1.00 88.25 773 VAL A O 1
ATOM 6133 N N . ALA A 1 774 ? 21.888 37.549 -5.663 1.00 87.81 774 ALA A N 1
ATOM 6134 C CA . ALA A 1 774 ? 20.724 38.438 -5.681 1.00 87.81 774 ALA A CA 1
ATOM 6135 C C . ALA A 1 774 ? 21.123 39.913 -5.486 1.00 87.81 774 ALA A C 1
ATOM 6137 O O . ALA A 1 774 ? 20.567 40.788 -6.141 1.00 87.81 774 ALA A O 1
ATOM 6138 N N . SER A 1 775 ? 22.112 40.186 -4.628 1.00 89.44 775 SER A N 1
ATOM 6139 C CA . SER A 1 775 ? 22.670 41.520 -4.363 1.00 89.44 775 SER A CA 1
ATOM 6140 C C . SER A 1 775 ? 23.305 42.132 -5.611 1.00 89.44 775 SER A C 1
ATOM 6142 O O . SER A 1 775 ? 22.952 43.246 -6.002 1.00 89.44 775 SER A O 1
ATOM 6144 N N . ASP A 1 776 ? 24.180 41.373 -6.273 1.00 87.62 776 ASP A N 1
ATOM 6145 C CA . ASP A 1 776 ? 24.933 41.818 -7.449 1.00 87.62 776 ASP A CA 1
ATOM 6146 C C . ASP A 1 776 ? 24.014 42.096 -8.645 1.00 87.62 776 ASP A C 1
ATOM 6148 O O . ASP A 1 776 ? 24.236 43.033 -9.412 1.00 87.62 776 ASP A O 1
ATOM 6152 N N . SER A 1 777 ? 22.952 41.299 -8.789 1.00 86.62 777 SER A N 1
ATOM 6153 C CA . SER A 1 777 ? 21.962 41.428 -9.866 1.00 86.62 777 SER A CA 1
ATOM 6154 C C . SER A 1 777 ? 20.754 42.303 -9.515 1.00 86.62 777 SER A C 1
ATOM 6156 O O . SER A 1 777 ? 19.943 42.591 -10.395 1.00 86.62 777 SER A O 1
ATOM 6158 N N . ARG A 1 778 ? 20.632 42.743 -8.254 1.00 88.06 778 ARG A N 1
ATOM 6159 C CA . ARG A 1 778 ? 19.433 43.387 -7.686 1.00 88.06 778 ARG A CA 1
ATOM 6160 C C . ARG A 1 778 ? 18.135 42.610 -7.962 1.00 88.06 778 ARG A C 1
ATOM 6162 O O . ARG A 1 778 ? 17.091 43.200 -8.237 1.00 88.06 778 ARG A O 1
ATOM 6169 N N . ASP A 1 779 ? 18.207 41.283 -7.891 1.00 89.00 779 ASP A N 1
ATOM 6170 C CA . ASP A 1 779 ? 17.102 40.366 -8.186 1.00 89.00 779 ASP A CA 1
ATOM 6171 C C . ASP A 1 779 ? 16.243 40.121 -6.932 1.00 89.00 779 ASP A C 1
ATOM 6173 O O . ASP A 1 779 ? 16.516 39.240 -6.110 1.00 89.00 779 ASP A O 1
ATOM 6177 N N . SER A 1 780 ? 15.195 40.934 -6.763 1.00 87.12 780 SER A N 1
ATOM 6178 C CA . SER A 1 780 ? 14.246 40.788 -5.652 1.00 87.12 780 SER A CA 1
ATOM 6179 C C . SER A 1 780 ? 13.404 39.512 -5.746 1.00 87.12 780 SER A C 1
ATOM 6181 O O . SER A 1 780 ? 12.970 38.998 -4.715 1.00 87.12 780 SER A O 1
ATOM 6183 N N . ALA A 1 781 ? 13.203 38.956 -6.947 1.00 88.25 781 ALA A N 1
ATOM 6184 C CA . ALA A 1 781 ? 12.456 37.716 -7.129 1.00 88.25 781 ALA A CA 1
ATOM 6185 C C . ALA A 1 781 ? 13.250 36.516 -6.594 1.00 88.25 781 ALA A C 1
ATOM 6187 O O . ALA A 1 781 ? 12.703 35.705 -5.845 1.00 88.25 781 ALA A O 1
ATOM 6188 N N . LEU A 1 782 ? 14.553 36.448 -6.889 1.00 88.19 782 LEU A N 1
ATOM 6189 C CA . LEU A 1 782 ? 15.449 35.441 -6.317 1.00 88.19 782 LEU A CA 1
ATOM 6190 C C . LEU A 1 782 ? 15.517 35.545 -4.786 1.00 88.19 782 LEU A C 1
ATOM 6192 O O . LEU A 1 782 ? 15.456 34.526 -4.097 1.00 88.19 782 LEU A O 1
ATOM 6196 N N . LEU A 1 783 ? 15.598 36.766 -4.246 1.00 90.69 783 LEU A N 1
ATOM 6197 C CA . LEU A 1 783 ? 15.578 36.991 -2.799 1.00 90.69 783 LEU A CA 1
ATOM 6198 C C . LEU A 1 783 ? 14.270 36.510 -2.157 1.00 90.69 783 LEU A C 1
ATOM 6200 O O . LEU A 1 783 ? 14.294 35.852 -1.116 1.00 90.69 783 LEU A O 1
ATOM 6204 N N . ARG A 1 784 ? 13.130 36.813 -2.781 1.00 91.00 784 ARG A N 1
ATOM 6205 C CA . ARG A 1 784 ? 11.818 36.363 -2.315 1.00 91.00 784 ARG A CA 1
ATOM 6206 C C . ARG A 1 784 ? 11.720 34.840 -2.316 1.00 91.00 784 ARG A C 1
ATOM 6208 O O . ARG A 1 784 ? 11.271 34.283 -1.322 1.00 91.00 784 ARG A O 1
ATOM 6215 N N . LEU A 1 785 ? 12.169 34.166 -3.379 1.00 90.31 785 LEU A N 1
ATOM 6216 C CA . LEU A 1 785 ? 12.192 32.698 -3.449 1.00 90.31 785 LEU A CA 1
ATOM 6217 C C . LEU A 1 785 ? 13.027 32.093 -2.314 1.00 90.31 785 LEU A C 1
ATOM 6219 O O . LEU A 1 785 ? 12.556 31.197 -1.615 1.00 90.31 785 LEU A O 1
ATOM 6223 N N . LEU A 1 786 ? 14.228 32.629 -2.078 1.00 90.69 786 LEU A N 1
ATOM 6224 C CA . LEU A 1 786 ? 15.096 32.228 -0.970 1.00 90.69 786 LEU A CA 1
ATOM 6225 C C . LEU A 1 786 ? 14.375 32.364 0.387 1.00 90.69 786 LEU A C 1
ATOM 6227 O O . LEU A 1 786 ? 14.357 31.422 1.180 1.00 90.69 786 LEU A O 1
ATOM 6231 N N . LEU A 1 787 ? 13.730 33.505 0.650 1.00 92.12 787 LEU A N 1
ATOM 6232 C CA . LEU A 1 787 ? 13.061 33.751 1.931 1.00 92.12 787 LEU A CA 1
ATOM 6233 C C . LEU A 1 787 ? 11.790 32.909 2.106 1.00 92.12 787 LEU A C 1
ATOM 6235 O O . LEU A 1 787 ? 11.594 32.340 3.177 1.00 92.12 787 LEU A O 1
ATOM 6239 N N . VAL A 1 788 ? 10.960 32.769 1.067 1.00 92.12 788 VAL A N 1
ATOM 6240 C CA . VAL A 1 788 ? 9.769 31.894 1.082 1.00 92.12 788 VAL A CA 1
ATOM 6241 C C . VAL A 1 788 ? 10.154 30.476 1.489 1.00 92.12 788 VAL A C 1
ATOM 6243 O O . VAL A 1 788 ? 9.502 29.872 2.335 1.00 92.12 788 VAL A O 1
ATOM 6246 N N . THR A 1 789 ? 11.261 29.985 0.947 1.00 90.44 789 THR A N 1
ATOM 6247 C CA . THR A 1 789 ? 11.801 28.660 1.251 1.00 90.44 789 THR A CA 1
ATOM 6248 C C . THR A 1 789 ? 12.128 28.490 2.718 1.00 90.44 789 THR A C 1
ATOM 6250 O O . THR A 1 789 ? 11.724 27.505 3.329 1.00 90.44 789 THR A O 1
ATOM 6253 N N . ILE A 1 790 ? 12.857 29.446 3.300 1.00 91.25 790 ILE A N 1
ATOM 6254 C CA . ILE A 1 790 ? 13.202 29.403 4.721 1.00 91.25 790 ILE A CA 1
ATOM 6255 C C . ILE A 1 790 ? 11.938 29.361 5.570 1.00 91.25 790 ILE A C 1
ATOM 6257 O O . ILE A 1 790 ? 11.856 28.564 6.502 1.00 91.25 790 ILE A O 1
ATOM 6261 N N . PHE A 1 791 ? 10.949 30.192 5.240 1.00 91.62 791 PHE A N 1
ATOM 6262 C CA . PHE A 1 791 ? 9.685 30.230 5.968 1.00 91.62 791 PHE A CA 1
ATOM 6263 C C . PHE A 1 791 ? 8.925 28.906 5.857 1.00 91.62 791 PHE A C 1
ATOM 6265 O O . PHE A 1 791 ? 8.451 28.406 6.872 1.00 91.62 791 PHE A O 1
ATOM 6272 N N . GLN A 1 792 ? 8.846 28.309 4.667 1.00 91.00 792 GLN A N 1
ATOM 6273 C CA . GLN A 1 792 ? 8.166 27.028 4.463 1.00 91.00 792 GLN A CA 1
ATOM 6274 C C . GLN A 1 792 ? 8.902 25.860 5.135 1.00 91.00 792 GLN A C 1
ATOM 6276 O O . GLN A 1 792 ? 8.264 25.025 5.768 1.00 91.00 792 GLN A O 1
ATOM 6281 N N . CYS A 1 793 ? 10.236 25.815 5.090 1.00 90.44 793 CYS A N 1
ATOM 6282 C CA . CYS A 1 793 ? 11.016 24.832 5.851 1.00 90.44 793 CYS A CA 1
ATOM 6283 C C . CYS A 1 793 ? 10.830 25.019 7.364 1.00 90.44 793 CYS A C 1
ATOM 6285 O O . CYS A 1 793 ? 10.663 24.040 8.084 1.00 90.44 793 CYS A O 1
ATOM 6287 N N . ALA A 1 794 ? 10.795 26.264 7.852 1.00 91.00 794 ALA A N 1
ATOM 6288 C CA . ALA A 1 794 ? 10.516 26.548 9.256 1.00 91.00 794 ALA A CA 1
ATOM 6289 C C . ALA A 1 794 ? 9.098 26.107 9.657 1.00 91.00 794 ALA A C 1
ATOM 6291 O O . ALA A 1 794 ? 8.930 25.517 10.716 1.00 91.00 794 ALA A O 1
ATOM 6292 N N . GLN A 1 795 ? 8.084 26.321 8.813 1.00 91.00 795 GLN A N 1
ATOM 6293 C CA . GLN A 1 795 ? 6.715 25.846 9.068 1.00 91.00 795 GLN A CA 1
ATOM 6294 C C . GLN A 1 795 ? 6.639 24.328 9.274 1.00 91.00 795 GLN A C 1
ATOM 6296 O O . GLN A 1 795 ? 5.816 23.868 10.059 1.00 91.00 795 GLN A O 1
ATOM 6301 N N . GLN A 1 796 ? 7.500 23.570 8.593 1.00 90.94 796 GLN A N 1
ATOM 6302 C CA . GLN A 1 796 ? 7.561 22.109 8.677 1.00 90.94 796 GLN A CA 1
ATOM 6303 C C . GLN A 1 796 ? 8.481 21.595 9.799 1.00 90.94 796 GLN A C 1
ATOM 6305 O O . GLN A 1 796 ? 8.561 20.391 10.025 1.00 90.94 796 GLN A O 1
ATOM 6310 N N . ALA A 1 797 ? 9.189 22.489 10.493 1.00 88.31 797 ALA A N 1
ATOM 6311 C CA . ALA A 1 797 ? 10.131 22.149 11.550 1.00 88.31 797 ALA A CA 1
ATOM 6312 C C . ALA A 1 797 ? 9.480 22.201 12.945 1.00 88.31 797 ALA A C 1
ATOM 6314 O O . ALA A 1 797 ? 8.579 23.001 13.222 1.00 88.31 797 ALA A O 1
ATOM 6315 N N . ASN A 1 798 ? 10.003 21.391 13.861 1.00 87.25 798 ASN A N 1
ATOM 6316 C CA . ASN A 1 798 ? 9.771 21.484 15.295 1.00 87.25 798 ASN A CA 1
ATOM 6317 C C . ASN A 1 798 ? 10.363 22.773 15.875 1.00 87.25 798 ASN A C 1
ATOM 6319 O O . ASN A 1 798 ? 11.084 23.533 15.225 1.00 87.25 798 ASN A O 1
ATOM 6323 N N . GLU A 1 799 ? 10.092 23.019 17.158 1.00 82.19 799 GLU A N 1
ATOM 6324 C CA . GLU A 1 799 ? 10.384 24.314 17.756 1.00 82.19 799 GLU A CA 1
ATOM 6325 C C . GLU A 1 799 ? 11.849 24.761 17.635 1.00 82.19 799 GLU A C 1
ATOM 6327 O O . GLU A 1 799 ? 12.102 25.927 17.335 1.00 82.19 799 GLU A O 1
ATOM 6332 N N . LYS A 1 800 ? 12.806 23.850 17.846 1.00 81.62 800 LYS A N 1
ATOM 6333 C CA . LYS A 1 800 ? 14.238 24.159 17.727 1.00 81.62 800 LYS A CA 1
ATOM 6334 C C . LYS A 1 800 ? 14.678 24.318 16.269 1.00 81.62 800 LYS A C 1
ATOM 6336 O O . LYS A 1 800 ? 15.528 25.159 15.989 1.00 81.62 800 LYS A O 1
ATOM 6341 N N . GLY A 1 801 ? 14.111 23.538 15.348 1.00 86.38 801 GLY A N 1
ATOM 6342 C CA . GLY A 1 801 ? 14.407 23.653 13.920 1.00 86.38 801 GLY A CA 1
ATOM 6343 C C . GLY A 1 801 ? 13.877 24.954 13.327 1.00 86.38 801 GLY A C 1
ATOM 6344 O O . GLY A 1 801 ? 14.601 25.614 12.585 1.00 86.38 801 GLY A O 1
ATOM 6345 N N . GLN A 1 802 ? 12.681 25.391 13.735 1.00 88.12 802 GLN A N 1
ATOM 6346 C CA . GLN A 1 802 ? 12.120 26.700 13.379 1.00 88.12 802 GLN A CA 1
ATOM 6347 C C . GLN A 1 802 ? 13.097 27.836 13.668 1.00 88.12 802 GLN A C 1
ATOM 6349 O O . GLN A 1 802 ? 13.375 28.647 12.787 1.00 88.12 802 GLN A O 1
ATOM 6354 N N . ASP A 1 803 ? 13.644 27.870 14.885 1.00 86.00 803 ASP A N 1
ATOM 6355 C CA . ASP A 1 803 ? 14.610 28.895 15.273 1.00 86.00 803 ASP A CA 1
ATOM 6356 C C . ASP A 1 803 ? 15.868 28.819 14.401 1.00 86.00 803 ASP A C 1
ATOM 6358 O O . ASP A 1 803 ? 16.364 29.841 13.931 1.00 86.00 803 ASP A O 1
ATOM 6362 N N . ARG A 1 804 ? 16.380 27.611 14.133 1.00 89.62 804 ARG A N 1
ATOM 6363 C CA . ARG A 1 804 ? 17.570 27.434 13.294 1.00 89.62 804 ARG A CA 1
ATOM 6364 C C . ARG A 1 804 ? 17.358 27.934 11.865 1.00 89.62 804 ARG A C 1
ATOM 6366 O O . ARG A 1 804 ? 18.201 28.689 11.392 1.00 89.62 804 ARG A O 1
ATOM 6373 N N . PHE A 1 805 ? 16.252 27.576 11.210 1.00 91.25 805 PHE A N 1
ATOM 6374 C CA . PHE A 1 805 ? 15.944 28.038 9.852 1.00 91.25 805 PHE A CA 1
ATOM 6375 C C . PHE A 1 805 ? 15.713 29.550 9.797 1.00 91.25 805 PHE A C 1
ATOM 6377 O O . PHE A 1 805 ? 16.293 30.230 8.951 1.00 91.25 805 PHE A O 1
ATOM 6384 N N . LEU A 1 806 ? 14.918 30.097 10.720 1.00 91.38 806 LEU A N 1
ATOM 6385 C CA . LEU A 1 806 ? 14.602 31.527 10.742 1.00 91.38 806 LEU A CA 1
ATOM 6386 C C . LEU A 1 806 ? 15.818 32.408 11.057 1.00 91.38 806 LEU A C 1
ATOM 6388 O O . LEU A 1 806 ? 15.813 33.571 10.672 1.00 91.38 806 LEU A O 1
ATOM 6392 N N . ASN A 1 807 ? 16.870 31.870 11.681 1.00 91.25 807 ASN A N 1
ATOM 6393 C CA . ASN A 1 807 ? 18.121 32.595 11.939 1.00 91.25 807 ASN A CA 1
ATOM 6394 C C . ASN A 1 807 ? 19.097 32.602 10.744 1.00 91.25 807 ASN A C 1
ATOM 6396 O O . ASN A 1 807 ? 20.080 33.345 10.760 1.00 91.25 807 ASN A O 1
ATOM 6400 N N . ILE A 1 808 ? 18.859 31.807 9.694 1.00 91.56 808 ILE A N 1
ATOM 6401 C CA . ILE A 1 808 ? 19.742 31.759 8.514 1.00 91.56 808 ILE A CA 1
ATOM 6402 C C . ILE A 1 808 ? 19.874 33.134 7.824 1.00 91.56 808 ILE A C 1
ATOM 6404 O O . ILE A 1 808 ? 21.004 33.516 7.512 1.00 91.56 808 ILE A O 1
ATOM 6408 N N . PRO A 1 809 ? 18.804 33.934 7.608 1.00 91.81 809 PRO A N 1
ATOM 6409 C CA . PRO A 1 809 ? 18.925 35.255 6.989 1.00 91.81 809 PRO A CA 1
ATOM 6410 C C . PRO A 1 809 ? 19.815 36.219 7.783 1.00 91.81 809 PRO A C 1
ATOM 6412 O O . PRO A 1 809 ? 20.639 36.915 7.186 1.00 91.81 809 PRO A O 1
ATOM 6415 N N . SER A 1 810 ? 19.694 36.252 9.117 1.00 89.12 810 SER A N 1
ATOM 6416 C CA . SER A 1 810 ? 20.505 37.138 9.964 1.00 89.12 810 SER A CA 1
ATOM 6417 C C . SER A 1 810 ? 21.969 36.691 9.979 1.00 89.12 810 SER A C 1
ATOM 6419 O O . SER A 1 810 ? 22.874 37.516 9.832 1.00 89.12 810 SER A O 1
ATOM 6421 N N . ALA A 1 811 ? 22.224 35.383 10.047 1.00 90.88 811 ALA A N 1
ATOM 6422 C CA . ALA A 1 811 ? 23.568 34.828 9.945 1.00 90.88 811 ALA A CA 1
ATOM 6423 C C . ALA A 1 811 ? 24.217 35.084 8.570 1.00 90.88 811 ALA A C 1
ATOM 6425 O O . ALA A 1 811 ? 25.377 35.492 8.507 1.00 90.88 811 ALA A O 1
ATOM 6426 N N . ALA A 1 812 ? 23.472 34.929 7.473 1.00 90.62 812 ALA A N 1
ATOM 6427 C CA . ALA A 1 812 ? 23.949 35.241 6.126 1.00 90.62 812 ALA A CA 1
ATOM 6428 C C . ALA A 1 812 ? 24.281 36.736 5.960 1.00 90.62 812 ALA A C 1
ATOM 6430 O O . ALA A 1 812 ? 25.320 37.075 5.392 1.00 90.62 812 ALA A O 1
ATOM 6431 N N . CYS A 1 813 ? 23.466 37.638 6.524 1.00 88.62 813 CYS A N 1
ATOM 6432 C CA . CYS A 1 813 ? 23.779 39.071 6.562 1.00 88.62 813 CYS A CA 1
ATOM 6433 C C . CYS A 1 813 ? 25.102 39.355 7.285 1.00 88.62 813 CYS A C 1
ATOM 6435 O O . CYS A 1 813 ? 25.871 40.204 6.839 1.00 88.62 813 CYS A O 1
ATOM 6437 N N . LEU A 1 814 ? 25.378 38.665 8.399 1.00 89.12 814 LEU A N 1
ATOM 6438 C CA . LEU A 1 814 ? 26.642 38.821 9.125 1.00 89.12 814 LEU A CA 1
ATOM 6439 C C . LEU A 1 814 ? 27.842 38.392 8.278 1.00 89.12 814 LEU A C 1
ATOM 6441 O O . LEU A 1 814 ? 28.829 39.124 8.255 1.00 89.12 814 LEU A O 1
ATOM 6445 N N . ILE A 1 815 ? 27.741 37.259 7.575 1.00 90.19 815 ILE A N 1
ATOM 6446 C CA . ILE A 1 815 ? 28.793 36.762 6.672 1.00 90.19 815 ILE A CA 1
ATOM 6447 C C . ILE A 1 815 ? 29.091 37.810 5.587 1.00 90.19 815 ILE A C 1
ATOM 6449 O O . ILE A 1 815 ? 30.227 38.257 5.457 1.00 90.19 815 ILE A O 1
ATOM 6453 N N . LEU A 1 816 ? 28.064 38.297 4.884 1.00 87.81 816 LEU A N 1
ATOM 6454 C CA . LEU A 1 816 ? 28.221 39.297 3.816 1.00 87.81 816 LEU A CA 1
ATOM 6455 C C . LEU A 1 816 ? 28.779 40.640 4.325 1.00 87.81 816 LEU A C 1
ATOM 6457 O O . LEU A 1 816 ? 29.593 41.287 3.665 1.00 87.81 816 LEU A O 1
ATOM 6461 N N . CYS A 1 817 ? 28.361 41.075 5.517 1.00 86.06 817 CYS A N 1
ATOM 6462 C CA . CYS A 1 817 ? 28.855 42.310 6.127 1.00 86.06 817 CYS A CA 1
ATOM 6463 C C . CYS A 1 817 ? 30.324 42.230 6.562 1.00 86.06 817 CYS A C 1
ATOM 6465 O O . CYS A 1 817 ? 30.991 43.267 6.591 1.00 86.06 817 CYS A O 1
ATOM 6467 N N . GLN A 1 818 ? 30.818 41.043 6.931 1.00 85.50 818 GLN A N 1
ATOM 6468 C CA . GLN A 1 818 ? 32.230 40.836 7.271 1.00 85.50 818 GLN A CA 1
ATOM 6469 C C . GLN A 1 818 ? 33.141 41.000 6.050 1.00 85.50 818 GLN A C 1
ATOM 6471 O O . GLN A 1 818 ? 34.261 41.480 6.207 1.00 85.50 818 GLN A O 1
ATOM 6476 N N . GLU A 1 819 ? 32.655 40.658 4.856 1.00 78.19 819 GLU A N 1
ATOM 6477 C CA . GLU A 1 819 ? 33.400 40.817 3.605 1.00 78.19 819 GLU A CA 1
ATOM 6478 C C . GLU A 1 819 ? 33.343 42.260 3.083 1.00 78.19 819 GLU A C 1
ATOM 6480 O O . GLU A 1 819 ? 34.378 42.912 2.939 1.00 78.19 819 GLU A O 1
ATOM 6485 N N . ASN A 1 820 ? 32.140 42.785 2.809 1.00 81.69 820 ASN A N 1
ATOM 6486 C CA . ASN A 1 820 ? 31.954 44.158 2.332 1.00 81.69 820 ASN A CA 1
ATOM 6487 C C . ASN A 1 820 ? 30.521 44.668 2.561 1.00 81.69 820 ASN A C 1
ATOM 6489 O O . ASN A 1 820 ? 29.675 44.664 1.665 1.00 81.69 820 ASN A O 1
ATOM 6493 N N . ALA A 1 821 ? 30.261 45.216 3.748 1.00 79.75 821 ALA A N 1
ATOM 6494 C CA . ALA A 1 821 ? 28.947 45.764 4.094 1.00 79.75 821 ALA A CA 1
ATOM 6495 C C . ALA A 1 821 ? 28.417 46.816 3.093 1.00 79.75 821 ALA A C 1
ATOM 6497 O O . ALA A 1 821 ? 27.215 46.878 2.834 1.00 79.75 821 ALA A O 1
ATOM 6498 N N . THR A 1 822 ? 29.291 47.642 2.503 1.00 80.00 822 THR A N 1
ATOM 6499 C CA . THR A 1 822 ? 28.859 48.716 1.589 1.00 80.00 822 THR A CA 1
ATOM 6500 C C . THR A 1 822 ? 28.395 48.207 0.228 1.00 80.00 822 THR A C 1
ATOM 6502 O O . THR A 1 822 ? 27.464 48.786 -0.337 1.00 80.00 822 THR A O 1
ATOM 6505 N N . ALA A 1 823 ? 28.975 47.108 -0.266 1.00 81.56 823 ALA A N 1
ATOM 6506 C CA . ALA A 1 823 ? 28.574 46.479 -1.525 1.00 81.56 823 ALA A CA 1
ATOM 6507 C C . ALA A 1 823 ? 27.142 45.922 -1.465 1.00 81.56 823 ALA A C 1
ATOM 6509 O O . ALA A 1 823 ? 26.441 45.903 -2.473 1.00 81.56 823 ALA A O 1
ATOM 6510 N N . HIS A 1 824 ? 26.668 45.554 -0.272 1.00 85.62 824 HIS A N 1
ATOM 6511 C CA . HIS A 1 824 ? 25.364 44.915 -0.067 1.00 85.62 824 HIS A CA 1
ATOM 6512 C C . HIS A 1 824 ? 24.319 45.846 0.559 1.00 85.62 824 HIS A C 1
ATOM 6514 O O . HIS A 1 824 ? 23.328 45.385 1.129 1.00 85.62 824 HIS A O 1
ATOM 6520 N N . ARG A 1 825 ? 24.511 47.171 0.438 1.00 84.94 825 ARG A N 1
ATOM 6521 C CA . ARG A 1 825 ? 23.612 48.184 1.018 1.00 84.94 825 ARG A CA 1
ATOM 6522 C C . ARG A 1 825 ? 22.154 48.001 0.593 1.00 84.94 825 ARG A C 1
ATOM 6524 O O . ARG A 1 825 ? 21.279 48.135 1.439 1.00 84.94 825 ARG A O 1
ATOM 6531 N N . TRP A 1 826 ? 21.894 47.698 -0.679 1.00 87.81 826 TRP A N 1
ATOM 6532 C CA . TRP A 1 826 ? 20.532 47.453 -1.172 1.00 87.81 826 TRP A CA 1
ATOM 6533 C C . TRP A 1 826 ? 19.907 46.221 -0.503 1.00 87.81 826 TRP A C 1
ATOM 6535 O O . TRP A 1 826 ? 18.820 46.304 0.064 1.00 87.81 826 TRP A O 1
ATOM 6545 N N . LEU A 1 827 ? 20.632 45.101 -0.510 1.00 87.00 827 LEU A N 1
ATOM 6546 C CA . LEU A 1 827 ? 20.155 43.822 0.006 1.00 87.00 827 LEU A CA 1
ATOM 6547 C C . LEU A 1 827 ? 19.835 43.890 1.509 1.00 87.00 827 LEU A C 1
ATOM 6549 O O . LEU A 1 827 ? 18.729 43.557 1.924 1.00 87.00 827 LEU A O 1
ATOM 6553 N N . ILE A 1 828 ? 20.800 44.330 2.321 1.00 84.81 828 ILE A N 1
ATOM 6554 C CA . ILE A 1 828 ? 20.707 44.315 3.792 1.00 84.81 828 ILE A CA 1
ATOM 6555 C C . ILE A 1 828 ? 19.943 45.539 4.313 1.00 84.81 828 ILE A C 1
ATOM 6557 O O . ILE A 1 828 ? 19.244 45.473 5.325 1.00 84.81 828 ILE A O 1
ATOM 6561 N N . GLY A 1 829 ? 20.080 46.677 3.631 1.00 78.94 829 GLY A N 1
ATOM 6562 C CA . GLY A 1 829 ? 19.420 47.921 4.007 1.00 78.94 829 GLY A CA 1
ATOM 6563 C C . GLY A 1 829 ? 17.928 47.915 3.697 1.00 78.94 829 GLY A C 1
ATOM 6564 O O . GLY A 1 829 ? 17.138 48.363 4.533 1.00 78.94 829 GLY A O 1
ATOM 6565 N N . GLU A 1 830 ? 17.548 47.417 2.518 1.00 81.50 830 GLU A N 1
ATOM 6566 C CA . GLU A 1 830 ? 16.221 47.647 1.935 1.00 81.50 830 GLU A CA 1
ATOM 6567 C C . GLU A 1 830 ? 15.487 46.331 1.649 1.00 81.50 830 GLU A C 1
ATOM 6569 O O . GLU A 1 830 ? 14.422 46.095 2.216 1.00 81.50 830 GLU A O 1
ATOM 6574 N N . ALA A 1 831 ? 16.078 45.446 0.840 1.00 87.06 831 ALA A N 1
ATOM 6575 C CA . ALA A 1 831 ? 15.365 44.309 0.259 1.00 87.06 831 ALA A CA 1
ATOM 6576 C C . ALA A 1 831 ? 15.005 43.206 1.274 1.00 87.06 831 ALA A C 1
ATOM 6578 O O . ALA A 1 831 ? 13.862 42.758 1.306 1.00 87.06 831 ALA A O 1
ATOM 6579 N N . ILE A 1 832 ? 15.943 42.779 2.134 1.00 88.50 832 ILE A N 1
ATOM 6580 C CA . ILE A 1 832 ? 15.687 41.735 3.147 1.00 88.50 832 ILE A CA 1
ATOM 6581 C C . ILE A 1 832 ? 14.610 42.177 4.150 1.00 88.50 832 ILE A C 1
ATOM 6583 O O . ILE A 1 832 ? 13.656 41.420 4.341 1.00 88.50 832 ILE A O 1
ATOM 6587 N N . PRO A 1 833 ? 14.699 43.371 4.777 1.00 86.00 833 PRO A N 1
ATOM 6588 C CA . PRO A 1 833 ? 13.656 43.830 5.688 1.00 86.00 833 PRO A CA 1
ATOM 6589 C C . PRO A 1 833 ? 12.273 43.922 5.042 1.00 86.00 833 PRO A C 1
ATOM 6591 O O . PRO A 1 833 ? 11.288 43.562 5.680 1.00 86.00 833 PRO A O 1
ATOM 6594 N N . GLU A 1 834 ? 12.194 44.394 3.795 1.00 85.00 834 GLU A N 1
ATOM 6595 C CA . GLU A 1 834 ? 10.930 44.525 3.069 1.00 85.00 834 GLU A CA 1
ATOM 6596 C C . GLU A 1 834 ? 10.293 43.160 2.775 1.00 85.00 834 GLU A C 1
ATOM 6598 O O . GLU A 1 834 ? 9.135 42.929 3.128 1.00 85.00 834 GLU A O 1
ATOM 6603 N N . GLU A 1 835 ? 11.058 42.237 2.192 1.00 88.69 835 GLU A N 1
ATOM 6604 C CA . GLU A 1 835 ? 10.566 40.907 1.824 1.00 88.69 835 GLU A CA 1
ATOM 6605 C C . GLU A 1 835 ? 10.212 40.062 3.057 1.00 88.69 835 GLU A C 1
ATOM 6607 O O . GLU A 1 835 ? 9.151 39.436 3.103 1.00 88.69 835 GLU A O 1
ATOM 6612 N N . MET A 1 836 ? 11.043 40.088 4.107 1.00 88.50 836 MET A N 1
ATOM 6613 C CA . MET A 1 836 ? 10.731 39.399 5.364 1.00 88.50 836 MET A CA 1
ATOM 6614 C C . MET A 1 836 ? 9.482 39.979 6.033 1.00 88.50 836 MET A C 1
ATOM 6616 O O . MET A 1 836 ? 8.636 39.213 6.489 1.00 88.50 836 MET A O 1
ATOM 6620 N N . ALA A 1 837 ? 9.325 41.307 6.074 1.00 85.06 837 ALA A N 1
ATOM 6621 C CA . ALA A 1 837 ? 8.130 41.932 6.640 1.00 85.06 837 ALA A CA 1
ATOM 6622 C C . ALA A 1 837 ? 6.858 41.514 5.889 1.00 85.06 837 ALA A C 1
ATOM 6624 O O . ALA A 1 837 ? 5.852 41.182 6.518 1.00 85.06 837 ALA A O 1
ATOM 6625 N N . ALA A 1 838 ? 6.914 41.476 4.554 1.00 86.31 838 ALA A N 1
ATOM 6626 C CA . ALA A 1 838 ? 5.802 41.024 3.726 1.00 86.31 838 ALA A CA 1
ATOM 6627 C C . ALA A 1 838 ? 5.427 39.557 4.008 1.00 86.31 838 ALA A C 1
ATOM 6629 O O . ALA A 1 838 ? 4.242 39.247 4.123 1.00 86.31 838 ALA A O 1
ATOM 6630 N N . LEU A 1 839 ? 6.411 38.665 4.175 1.00 88.25 839 LEU A N 1
ATOM 6631 C CA . LEU A 1 839 ? 6.168 37.251 4.491 1.00 88.25 839 LEU A CA 1
ATOM 6632 C C . LEU A 1 839 ? 5.607 37.044 5.902 1.00 88.25 839 LEU A C 1
ATOM 6634 O O . LEU A 1 839 ? 4.704 36.230 6.083 1.00 88.25 839 LEU A O 1
ATOM 6638 N N . ILE A 1 840 ? 6.096 37.789 6.899 1.00 87.06 840 ILE A N 1
ATOM 6639 C CA . ILE A 1 840 ? 5.607 37.713 8.287 1.00 87.06 840 ILE A CA 1
ATOM 6640 C C . ILE A 1 840 ? 4.156 38.195 8.382 1.00 87.06 840 ILE A C 1
ATOM 6642 O O . ILE A 1 840 ? 3.355 37.591 9.099 1.00 87.06 840 ILE A O 1
ATOM 6646 N N . ALA A 1 841 ? 3.799 39.248 7.640 1.00 82.88 841 ALA A N 1
ATOM 6647 C CA . ALA A 1 841 ? 2.436 39.773 7.596 1.00 82.88 841 ALA A CA 1
ATOM 6648 C C . ALA A 1 841 ? 1.420 38.767 7.020 1.00 82.88 841 ALA A C 1
ATOM 6650 O O . ALA A 1 841 ? 0.235 38.855 7.327 1.00 82.88 841 ALA A O 1
ATOM 6651 N N . GLN A 1 842 ? 1.876 37.801 6.215 1.00 84.62 842 GLN A N 1
ATOM 6652 C CA . GLN A 1 842 ? 1.043 36.728 5.661 1.00 84.62 842 GLN A CA 1
ATOM 6653 C C . GLN A 1 842 ? 0.875 35.530 6.616 1.00 84.62 842 GLN A C 1
ATOM 6655 O O . GLN A 1 842 ? 0.072 34.645 6.336 1.00 84.62 842 GLN A O 1
ATOM 6660 N N . GLN A 1 843 ? 1.614 35.473 7.732 1.00 82.25 843 GLN A N 1
ATOM 6661 C CA . GLN A 1 843 ? 1.524 34.370 8.697 1.00 82.25 843 GLN A CA 1
ATOM 6662 C C . GLN A 1 843 ? 0.358 34.550 9.676 1.00 82.25 843 GLN A C 1
ATOM 6664 O O . GLN A 1 843 ? 0.056 35.663 10.108 1.00 82.25 843 GLN A O 1
ATOM 6669 N N . HIS A 1 844 ? -0.246 33.437 10.101 1.00 80.06 844 HIS A N 1
ATOM 6670 C CA . HIS A 1 844 ? -1.222 33.452 11.189 1.00 80.06 844 HIS A CA 1
ATOM 6671 C C . HIS A 1 844 ? -0.567 33.858 12.525 1.00 80.06 844 HIS A C 1
ATOM 6673 O O . HIS A 1 844 ? 0.568 33.448 12.796 1.00 80.06 844 HIS A O 1
ATOM 6679 N N . PRO A 1 845 ? -1.276 34.614 13.389 1.00 77.69 845 PRO A N 1
ATOM 6680 C CA . PRO A 1 845 ? -0.788 34.948 14.723 1.00 77.69 845 PRO A CA 1
ATOM 6681 C C . PRO A 1 845 ? -0.433 33.697 15.532 1.00 77.69 845 PRO A C 1
ATOM 6683 O O . PRO A 1 845 ? -1.273 32.825 15.744 1.00 77.69 845 PRO A O 1
ATOM 6686 N N . GLY A 1 846 ? 0.821 33.593 15.981 1.00 81.12 846 GLY A N 1
ATOM 6687 C CA . GLY A 1 846 ? 1.307 32.393 16.664 1.00 81.12 846 GLY A CA 1
ATOM 6688 C C . GLY A 1 846 ? 2.812 32.380 16.932 1.00 81.12 846 GLY A C 1
ATOM 6689 O O . GLY A 1 846 ? 3.514 33.376 16.755 1.00 81.12 846 GLY A O 1
ATOM 6690 N N . ALA A 1 847 ? 3.330 31.233 17.383 1.00 80.88 847 ALA A N 1
ATOM 6691 C CA . ALA A 1 847 ? 4.745 31.068 17.735 1.00 80.88 847 ALA A CA 1
ATOM 6692 C C . ALA A 1 847 ? 5.692 31.342 16.553 1.00 80.88 847 ALA A C 1
ATOM 6694 O O . ALA A 1 847 ? 6.685 32.049 16.721 1.00 80.88 847 ALA A O 1
ATOM 6695 N N . LEU A 1 848 ? 5.350 30.856 15.357 1.00 81.81 848 LEU A N 1
ATOM 6696 C CA . LEU A 1 848 ? 6.151 31.049 14.150 1.00 81.81 848 LEU A CA 1
ATOM 6697 C C . LEU A 1 848 ? 6.260 32.530 13.756 1.00 81.81 848 LEU A C 1
ATOM 6699 O O . LEU A 1 848 ? 7.361 33.013 13.502 1.00 81.81 848 LEU A O 1
ATOM 6703 N N . GLN A 1 849 ? 5.145 33.272 13.770 1.00 85.25 849 GLN A N 1
ATOM 6704 C CA . GLN A 1 849 ? 5.139 34.706 13.460 1.00 85.25 849 GLN A CA 1
ATOM 6705 C C . GLN A 1 849 ? 6.027 35.497 14.436 1.00 85.25 849 GLN A C 1
ATOM 6707 O O . GLN A 1 849 ? 6.788 36.370 14.012 1.00 85.25 849 GLN A O 1
ATOM 6712 N N . ARG A 1 850 ? 5.997 35.155 15.733 1.00 82.19 850 ARG A N 1
ATOM 6713 C CA . ARG A 1 850 ? 6.854 35.777 16.759 1.00 82.19 850 ARG A CA 1
ATOM 6714 C C . ARG A 1 850 ? 8.337 35.472 16.550 1.00 82.19 850 ARG A C 1
ATOM 6716 O O . ARG A 1 850 ? 9.173 36.370 16.640 1.00 82.19 850 ARG A O 1
ATOM 6723 N N . ARG A 1 851 ? 8.675 34.224 16.223 1.00 84.12 851 ARG A N 1
ATOM 6724 C CA . ARG A 1 851 ? 10.060 33.807 15.939 1.00 84.12 851 ARG A CA 1
ATOM 6725 C C . ARG A 1 851 ? 10.600 34.462 14.670 1.00 84.12 851 ARG A C 1
ATOM 6727 O O . ARG A 1 851 ? 11.705 34.994 14.681 1.00 84.12 851 ARG A O 1
ATOM 6734 N N . ALA A 1 852 ? 9.797 34.524 13.611 1.00 86.25 852 ALA A N 1
ATOM 6735 C CA . ALA A 1 852 ? 10.174 35.203 12.375 1.00 86.25 852 ALA A CA 1
ATOM 6736 C C . ALA A 1 852 ? 10.356 36.717 12.587 1.00 86.25 852 ALA A C 1
ATOM 6738 O O . ALA A 1 852 ? 11.294 37.318 12.064 1.00 86.25 852 ALA A O 1
ATOM 6739 N N . SER A 1 853 ? 9.517 37.322 13.432 1.00 83.25 853 SER A N 1
ATOM 6740 C CA . SER A 1 853 ? 9.663 38.718 13.856 1.00 83.25 853 SER A CA 1
ATOM 6741 C C . SER A 1 853 ? 10.977 38.969 14.602 1.00 83.25 853 SER A C 1
ATOM 6743 O O . SER A 1 853 ? 11.645 39.972 14.356 1.00 83.25 853 SER A O 1
ATOM 6745 N N . LYS A 1 854 ? 11.400 38.038 15.468 1.00 84.06 854 LYS A N 1
ATOM 6746 C CA . LYS A 1 854 ? 12.709 38.098 16.132 1.00 84.06 854 LYS A CA 1
ATOM 6747 C C . LYS A 1 854 ? 13.862 38.060 15.120 1.00 84.06 854 LYS A C 1
ATOM 6749 O O . LYS A 1 854 ? 14.758 38.896 15.204 1.00 84.06 854 LYS A O 1
ATOM 6754 N N . ALA A 1 855 ? 13.815 37.160 14.140 1.00 86.44 855 ALA A N 1
ATOM 6755 C CA . ALA A 1 855 ? 14.836 37.076 13.092 1.00 86.44 855 ALA A CA 1
ATOM 6756 C C . ALA A 1 855 ? 14.924 38.354 12.234 1.00 86.44 855 ALA A C 1
ATOM 6758 O O . ALA A 1 855 ? 16.017 38.818 11.896 1.00 86.44 855 ALA A O 1
ATOM 6759 N N . LEU A 1 856 ? 13.780 38.975 11.924 1.00 85.56 856 LEU A N 1
ATOM 6760 C CA . LEU A 1 856 ? 13.746 40.277 11.254 1.00 85.56 856 LEU A CA 1
ATOM 6761 C C . LEU A 1 856 ? 14.425 41.365 12.103 1.00 85.56 856 LEU A C 1
ATOM 6763 O O . LEU A 1 856 ? 15.216 42.152 11.579 1.00 85.56 856 LEU A O 1
ATOM 6767 N N . ILE A 1 857 ? 14.154 41.400 13.412 1.00 81.81 857 ILE A N 1
ATOM 6768 C CA . ILE A 1 857 ? 14.802 42.339 14.338 1.00 81.81 857 ILE A CA 1
ATOM 6769 C C . ILE A 1 857 ? 16.325 42.153 14.318 1.00 81.81 857 ILE A C 1
ATOM 6771 O O . ILE A 1 857 ? 17.056 43.141 14.262 1.00 81.81 857 ILE A O 1
ATOM 6775 N N . GLU A 1 858 ? 16.821 40.915 14.303 1.00 83.62 858 GLU A N 1
ATOM 6776 C CA . GLU A 1 858 ? 18.259 40.638 14.196 1.00 83.62 858 GLU A CA 1
ATOM 6777 C C . GLU A 1 858 ? 18.862 41.196 12.898 1.00 83.62 858 GLU A C 1
ATOM 6779 O O . GLU A 1 858 ? 19.901 41.860 12.942 1.00 83.62 858 GLU A O 1
ATOM 6784 N N . CYS A 1 859 ? 18.184 41.029 11.756 1.00 84.19 859 CYS A N 1
ATOM 6785 C CA . CYS A 1 859 ? 18.608 41.623 10.482 1.00 84.19 859 CYS A CA 1
ATOM 6786 C C . CYS A 1 859 ? 18.678 43.160 10.557 1.00 84.19 859 CYS A C 1
ATOM 6788 O O . CYS A 1 859 ? 19.646 43.770 10.094 1.00 84.19 859 CYS A O 1
ATOM 6790 N N . LEU A 1 860 ? 17.695 43.802 11.200 1.00 81.56 860 LEU A N 1
ATOM 6791 C CA . LEU A 1 860 ? 17.671 45.255 11.409 1.00 81.56 860 LEU A CA 1
ATOM 6792 C C . LEU A 1 860 ? 18.789 45.739 12.350 1.00 81.56 860 LEU A C 1
ATOM 6794 O O . LEU A 1 860 ? 19.368 46.807 12.129 1.00 81.56 860 LEU A O 1
ATOM 6798 N N . ILE A 1 861 ? 19.133 44.958 13.378 1.00 80.38 861 ILE A N 1
ATOM 6799 C CA . ILE A 1 861 ? 20.268 45.249 14.266 1.00 80.38 861 ILE A CA 1
ATOM 6800 C C . ILE A 1 861 ? 21.581 45.193 13.480 1.00 80.38 861 ILE A C 1
ATOM 6802 O O . ILE A 1 861 ? 22.408 46.098 13.613 1.00 80.38 861 ILE A O 1
ATOM 6806 N N . ILE A 1 862 ? 21.766 44.173 12.636 1.00 82.62 862 ILE A N 1
ATOM 6807 C CA . ILE A 1 862 ? 22.949 44.042 11.773 1.00 82.62 862 ILE A CA 1
ATOM 6808 C C . ILE A 1 862 ? 23.040 45.245 10.833 1.00 82.62 862 ILE A C 1
ATOM 6810 O O . ILE A 1 862 ? 24.070 45.918 10.790 1.00 82.62 862 ILE A O 1
ATOM 6814 N N . ARG A 1 863 ? 21.938 45.592 10.162 1.00 82.19 863 ARG A N 1
ATOM 6815 C CA . ARG A 1 863 ? 21.839 46.788 9.318 1.00 82.19 863 ARG A CA 1
ATOM 6816 C C . ARG A 1 863 ? 22.313 48.054 10.049 1.00 82.19 863 ARG A C 1
ATOM 6818 O O . ARG A 1 863 ? 23.127 48.804 9.506 1.00 82.19 863 ARG A O 1
ATOM 6825 N N . LYS A 1 864 ? 21.841 48.284 11.282 1.00 80.31 864 LYS A N 1
ATOM 6826 C CA . LYS A 1 864 ? 22.231 49.442 12.108 1.00 80.31 864 LYS A CA 1
ATOM 6827 C C . LYS A 1 864 ? 23.711 49.404 12.490 1.00 80.31 864 LYS A C 1
ATOM 6829 O O . LYS A 1 864 ? 24.392 50.420 12.374 1.00 80.31 864 LYS A O 1
ATOM 6834 N N . ARG A 1 865 ? 24.215 48.242 12.917 1.00 83.38 865 ARG A N 1
ATOM 6835 C CA . ARG A 1 865 ? 25.612 48.046 13.338 1.00 83.38 865 ARG A CA 1
ATOM 6836 C C . ARG A 1 865 ? 26.611 48.417 12.239 1.00 83.38 865 ARG A C 1
ATOM 6838 O O . ARG A 1 865 ? 27.667 48.953 12.551 1.00 83.38 865 ARG A O 1
ATOM 6845 N N . TYR A 1 866 ? 26.265 48.160 10.980 1.00 82.38 866 TYR A N 1
ATOM 6846 C CA . TYR A 1 866 ? 27.120 48.434 9.821 1.00 82.38 866 TYR A CA 1
ATOM 6847 C C . TYR A 1 866 ? 26.781 49.748 9.086 1.00 82.38 866 TYR A C 1
ATOM 6849 O O . TYR A 1 866 ? 27.316 50.005 8.010 1.00 82.38 866 TYR A O 1
ATOM 6857 N N . GLY A 1 867 ? 25.913 50.603 9.644 1.00 77.62 867 GLY A N 1
ATOM 6858 C CA . GLY A 1 867 ? 25.616 51.929 9.079 1.00 77.62 867 GLY A CA 1
ATOM 6859 C C . GLY A 1 867 ? 24.883 51.908 7.729 1.00 77.62 867 GLY A C 1
ATOM 6860 O O . GLY A 1 867 ? 25.026 52.834 6.927 1.00 77.62 867 GLY A O 1
ATOM 6861 N N . LEU A 1 868 ? 24.105 50.858 7.449 1.00 76.44 868 LEU A N 1
ATOM 6862 C CA . LEU A 1 868 ? 23.401 50.657 6.177 1.00 76.44 868 LEU A CA 1
ATOM 6863 C C . LEU A 1 868 ? 21.995 51.284 6.231 1.00 76.44 868 LEU A C 1
ATOM 6865 O O . LEU A 1 868 ? 20.984 50.605 6.399 1.00 76.44 868 LEU A O 1
ATOM 6869 N N . ASN A 1 869 ? 21.916 52.611 6.148 1.00 63.94 869 ASN A N 1
ATOM 6870 C CA . ASN A 1 869 ? 20.642 53.335 6.221 1.00 63.94 869 ASN A CA 1
ATOM 6871 C C . ASN A 1 869 ? 19.886 53.314 4.875 1.00 63.94 869 ASN A C 1
ATOM 6873 O O . ASN A 1 869 ? 20.451 53.692 3.852 1.00 63.94 869 ASN A O 1
ATOM 6877 N N . ALA A 1 870 ? 18.611 52.906 4.904 1.00 55.12 870 ALA A N 1
ATOM 6878 C CA . ALA A 1 870 ? 17.663 52.899 3.783 1.00 55.12 870 ALA A CA 1
ATOM 6879 C C . ALA A 1 870 ? 16.706 54.102 3.817 1.00 55.12 870 ALA A C 1
ATOM 6881 O O . ALA A 1 870 ? 16.513 54.711 4.875 1.00 55.12 870 ALA A O 1
ATOM 6882 N N . GLN A 1 871 ? 16.041 54.394 2.693 1.00 53.19 871 GLN A N 1
ATOM 6883 C CA . GLN A 1 871 ? 14.928 55.352 2.649 1.00 53.19 871 GLN A CA 1
ATOM 6884 C C . GLN A 1 871 ? 13.745 54.878 3.524 1.00 53.19 871 GLN A C 1
ATOM 6886 O O . GLN A 1 871 ? 13.318 53.728 3.456 1.00 53.19 871 GLN A O 1
ATOM 6891 N N . LYS A 1 872 ? 13.194 55.784 4.347 1.00 51.53 872 LYS A N 1
ATOM 6892 C CA . LYS A 1 872 ? 12.162 55.537 5.383 1.00 51.53 872 LYS A CA 1
ATOM 6893 C C . LYS A 1 872 ? 10.846 54.885 4.903 1.00 51.53 872 LYS A C 1
ATOM 6895 O O . LYS A 1 872 ? 10.067 54.452 5.738 1.00 51.53 872 LYS A O 1
ATOM 6900 N N . GLN A 1 873 ? 10.552 54.838 3.602 1.00 50.34 873 GLN A N 1
ATOM 6901 C CA . GLN A 1 873 ? 9.165 54.714 3.122 1.00 50.34 873 GLN A CA 1
ATOM 6902 C C . GLN A 1 873 ? 8.681 53.303 2.725 1.00 50.34 873 GLN A C 1
ATOM 6904 O O . GLN A 1 873 ? 7.469 53.111 2.687 1.00 50.34 873 GLN A O 1
ATOM 6909 N N . SER A 1 874 ? 9.548 52.310 2.469 1.00 49.88 874 SER A N 1
ATOM 6910 C CA . SER A 1 874 ? 9.089 51.006 1.924 1.00 49.88 874 SER A CA 1
ATOM 6911 C C . SER A 1 874 ? 8.684 49.975 2.996 1.00 49.88 874 SER A C 1
ATOM 6913 O O . SER A 1 874 ? 7.612 49.371 2.930 1.00 49.88 874 SER A O 1
ATOM 6915 N N . ALA A 1 875 ? 9.488 49.822 4.056 1.00 48.53 875 ALA A N 1
ATOM 6916 C CA . ALA A 1 875 ? 9.269 48.788 5.074 1.00 48.53 875 ALA A CA 1
ATOM 6917 C C . ALA A 1 875 ? 8.115 49.110 6.054 1.00 48.53 875 ALA A C 1
ATOM 6919 O O . ALA A 1 875 ? 7.438 48.203 6.537 1.00 48.53 875 ALA A O 1
ATOM 6920 N N . GLU A 1 876 ? 7.828 50.393 6.321 1.00 54.12 876 GLU A N 1
ATOM 6921 C CA . GLU A 1 876 ? 6.798 50.809 7.292 1.00 54.12 876 GLU A CA 1
ATOM 6922 C C . GLU A 1 876 ? 5.378 50.328 6.937 1.00 54.12 876 GLU A C 1
ATOM 6924 O O . GLU A 1 876 ? 4.556 50.139 7.833 1.00 54.12 876 GLU A O 1
ATOM 6929 N N . LYS A 1 877 ? 5.074 50.089 5.653 1.00 57.69 877 LYS A N 1
ATOM 6930 C CA . LYS A 1 877 ? 3.720 49.727 5.201 1.00 57.69 877 LYS A CA 1
ATOM 6931 C C . LYS A 1 877 ? 3.271 48.337 5.677 1.00 57.69 877 LYS A C 1
ATOM 6933 O O . LYS A 1 877 ? 2.113 48.185 6.046 1.00 57.69 877 LYS A O 1
ATOM 6938 N N . HIS A 1 878 ? 4.175 47.355 5.687 1.00 53.53 878 HIS A N 1
ATOM 6939 C CA . HIS A 1 878 ? 3.895 45.974 6.121 1.00 53.53 878 HIS A CA 1
ATOM 6940 C C . HIS A 1 878 ? 4.226 45.740 7.606 1.00 53.53 878 HIS A C 1
ATOM 6942 O O . HIS A 1 878 ? 3.835 44.730 8.179 1.00 53.53 878 HIS A O 1
ATOM 6948 N N . LEU A 1 879 ? 4.945 46.674 8.240 1.00 52.59 879 LEU A N 1
ATOM 6949 C CA . LEU A 1 879 ? 5.387 46.566 9.635 1.00 52.59 879 LEU A CA 1
ATOM 6950 C C . LEU A 1 879 ? 4.400 47.177 10.639 1.00 52.59 879 LEU A C 1
ATOM 6952 O O . LEU A 1 879 ? 4.348 46.722 11.777 1.00 52.59 879 LEU A O 1
ATOM 6956 N N . ARG A 1 880 ? 3.558 48.135 10.220 1.00 55.16 880 ARG A N 1
ATOM 6957 C CA . ARG A 1 880 ? 2.461 48.694 11.045 1.00 55.16 880 ARG A CA 1
ATOM 6958 C C . ARG A 1 880 ? 1.345 47.689 11.367 1.00 55.16 880 ARG A C 1
ATOM 6960 O O . ARG A 1 880 ? 0.495 47.974 12.200 1.00 55.16 880 ARG A O 1
ATOM 6967 N N . SER A 1 881 ? 1.327 46.524 10.719 1.00 54.66 881 SER A N 1
ATOM 6968 C CA . SER A 1 881 ? 0.381 45.437 11.004 1.00 54.66 881 SER A CA 1
ATOM 6969 C C . SER A 1 881 ? 0.874 44.438 12.062 1.00 54.66 881 SER A C 1
ATOM 6971 O O . SER A 1 881 ? 0.181 43.458 12.318 1.00 54.66 881 SER A O 1
ATOM 6973 N N . LEU A 1 882 ? 2.049 44.655 12.677 1.00 60.00 882 LEU A N 1
ATOM 6974 C CA . LEU A 1 882 ? 2.661 43.755 13.670 1.00 60.00 882 LEU A CA 1
ATOM 6975 C C . LEU A 1 882 ? 2.917 44.490 15.010 1.00 60.00 882 LEU A C 1
ATOM 6977 O O . LEU A 1 882 ? 4.016 45.012 15.224 1.00 60.00 882 LEU A O 1
ATOM 6981 N N . PRO A 1 883 ? 1.941 44.508 15.944 1.00 57.47 883 PRO A N 1
ATOM 6982 C CA . PRO A 1 883 ? 2.003 45.314 17.174 1.00 57.47 883 PRO A CA 1
ATOM 6983 C C . PRO A 1 883 ? 3.197 44.996 18.093 1.00 57.47 883 PRO A C 1
ATOM 6985 O O . PRO A 1 883 ? 3.732 45.884 18.752 1.00 57.47 883 PRO A O 1
ATOM 6988 N N . GLU A 1 884 ? 3.653 43.737 18.128 1.00 56.59 884 GLU A N 1
ATOM 6989 C CA . GLU A 1 884 ? 4.786 43.304 18.966 1.00 56.59 884 GLU A CA 1
ATOM 6990 C C . GLU A 1 884 ? 6.149 43.829 18.465 1.00 56.59 884 GLU A C 1
ATOM 6992 O O . GLU A 1 884 ? 7.097 43.955 19.242 1.00 56.59 884 GLU A O 1
ATOM 6997 N N . VAL A 1 885 ? 6.259 44.161 17.174 1.00 56.16 885 VAL A N 1
ATOM 6998 C CA . VAL A 1 885 ? 7.519 44.566 16.521 1.00 56.16 885 VAL A CA 1
ATOM 6999 C C . VAL A 1 885 ? 7.671 46.087 16.494 1.00 56.16 885 VAL A C 1
ATOM 7001 O O . VAL A 1 885 ? 8.786 46.606 16.579 1.00 56.16 885 VAL A O 1
ATOM 7004 N N . GLU A 1 886 ? 6.552 46.812 16.455 1.00 57.03 886 GLU A N 1
ATOM 7005 C CA . GLU A 1 886 ? 6.491 48.275 16.386 1.00 57.03 886 GLU A CA 1
ATOM 7006 C C . GLU A 1 886 ? 7.241 48.954 17.547 1.00 57.03 886 GLU A C 1
ATOM 7008 O O . GLU A 1 886 ? 8.031 49.882 17.344 1.00 57.03 886 GLU A O 1
ATOM 7013 N N . HIS A 1 887 ? 7.086 48.440 18.771 1.00 57.59 887 HIS A N 1
ATOM 7014 C CA . HIS A 1 887 ? 7.688 49.053 19.957 1.00 57.59 887 HIS A CA 1
ATOM 7015 C C . HIS A 1 887 ? 9.220 48.889 20.012 1.00 57.59 887 HIS A C 1
ATOM 7017 O O . HIS A 1 887 ? 9.932 49.788 20.470 1.00 57.59 887 HIS A O 1
ATOM 7023 N N . VAL A 1 888 ? 9.738 47.764 19.504 1.00 58.50 888 VAL A N 1
ATOM 7024 C CA . VAL A 1 888 ? 11.180 47.481 19.393 1.00 58.50 888 VAL A CA 1
ATOM 7025 C C . VAL A 1 888 ? 11.795 48.253 18.221 1.00 58.50 888 VAL A C 1
ATOM 7027 O O . VAL A 1 888 ? 12.907 48.771 18.341 1.00 58.50 888 VAL A O 1
ATOM 7030 N N . MET A 1 889 ? 11.055 48.414 17.119 1.00 56.72 889 MET A N 1
ATOM 7031 C CA . MET A 1 889 ? 11.484 49.220 15.976 1.00 56.72 889 MET A CA 1
ATOM 7032 C C . MET A 1 889 ? 11.708 50.686 16.333 1.00 56.72 889 MET A C 1
ATOM 7034 O O . MET A 1 889 ? 12.730 51.232 15.928 1.00 56.72 889 MET A O 1
ATOM 7038 N N . ASN A 1 890 ? 10.818 51.307 17.115 1.00 58.44 890 ASN A N 1
ATOM 7039 C CA . ASN A 1 890 ? 10.975 52.712 17.514 1.00 58.44 890 ASN A CA 1
ATOM 7040 C C . ASN A 1 890 ? 12.309 52.942 18.258 1.00 58.44 890 ASN A C 1
ATOM 7042 O O . ASN A 1 890 ? 13.028 53.895 17.963 1.00 58.44 890 ASN A O 1
ATOM 7046 N N . ARG A 1 891 ? 12.740 51.988 19.103 1.00 55.69 891 ARG A N 1
ATOM 7047 C CA . ARG A 1 891 ? 14.072 52.014 19.747 1.00 55.69 891 ARG A CA 1
ATOM 7048 C C . ARG A 1 891 ? 15.239 51.755 18.790 1.00 55.69 891 ARG A C 1
ATOM 7050 O O . ARG A 1 891 ? 16.311 52.339 18.955 1.00 55.69 891 ARG A O 1
ATOM 7057 N N . ILE A 1 892 ? 15.091 50.842 17.829 1.00 53.41 892 ILE A N 1
ATOM 7058 C CA . ILE A 1 892 ? 16.186 50.466 16.918 1.00 53.41 892 ILE A CA 1
ATOM 7059 C C . ILE A 1 892 ? 16.381 51.525 15.825 1.00 53.41 892 ILE A C 1
ATOM 7061 O O . ILE A 1 892 ? 17.522 51.899 15.555 1.00 53.41 892 ILE A O 1
ATOM 7065 N N . LEU A 1 893 ? 15.305 52.056 15.246 1.00 51.31 893 LEU A N 1
ATOM 7066 C CA . LEU A 1 893 ? 15.325 53.049 14.166 1.00 51.31 893 LEU A CA 1
ATOM 7067 C C . LEU A 1 893 ? 15.548 54.490 14.653 1.00 51.31 893 LEU A C 1
ATOM 7069 O O . LEU A 1 893 ? 15.813 55.359 13.826 1.00 51.31 893 LEU A O 1
ATOM 7073 N N . GLY A 1 894 ? 15.516 54.730 15.969 1.00 48.72 894 GLY A N 1
ATOM 7074 C CA . GLY A 1 894 ? 15.773 56.044 16.559 1.00 48.72 894 GLY A CA 1
ATOM 7075 C C . GLY A 1 894 ? 14.616 57.016 16.339 1.00 48.72 894 GLY A C 1
ATOM 7076 O O . GLY A 1 894 ? 14.790 58.030 15.662 1.00 48.72 894 GLY A O 1
ATOM 7077 N N . VAL A 1 895 ? 13.454 56.687 16.910 1.00 39.19 895 VAL A N 1
ATOM 7078 C CA . VAL A 1 895 ? 12.412 57.663 17.266 1.00 39.19 895 VAL A CA 1
ATOM 7079 C C . VAL A 1 895 ? 12.449 57.879 18.769 1.00 39.19 895 VAL A C 1
ATOM 7081 O O . VAL A 1 895 ? 12.493 56.860 19.499 1.00 39.19 895 VAL A O 1
#

pLDDT: mean 80.67, std 13.24, range [30.77, 97.44]

Mean predicted aligned error: 16.61 Å

InterP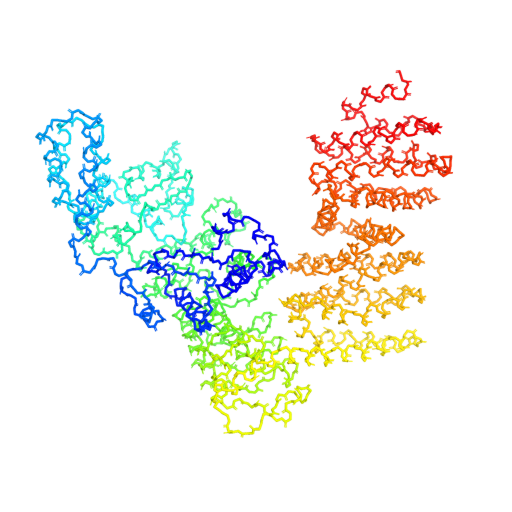ro domains:
  IPR002110 Ankyrin repeat [PF12796] (376-439)
  IPR002110 Ankyrin repeat [PF12796] (441-504)
  IPR002110 Ankyrin repeat [PR01415] (409-424)
  IPR002110 Ankyrin repeat [PR01415] (457-471)
  IPR002110 Ankyrin repeat [PS50088] (408-440)
  IPR002110 Ankyrin repeat [PS50088] (441-473)
  IPR002110 Ankyrin repeat [SM00248] (408-437)
  IPR002110 Ankyrin repeat [SM00248] (441-470)
  IPR002110 Ankyrin repeat [SM00248] (476-505)
  IPR036770 Ankyrin repeat-containing domain superfamily [G3DSA:1.25.40.20] (365-551)
  IPR036770 Ankyrin repeat-containing domain superfamily [SSF48403] (372-507)
  IPR054471 GPI inositol-deacylase, winged helix domain [PF22939] (203-279)
  IPR056884 Nephrocystin 3-like, N-terminal [PF24883] (2-95)

Radius of gyration: 34.33 Å; Cα contacts (8 Å, |Δi|>4): 1080; chains: 1; bounding box: 75×96×93 Å

Nearest PDB structures (foldseek):
  5hry-assembly4_G  TM=8.912E-01  e=6.217E-05  synthetic construct
  6mog-assembly1_B-2  TM=8.361E-01  e=5.603E-05  synthetic construct
  7b4u-assembly2_C  TM=9.307E-01  e=1.761E-04  synthetic construct
  7v0x-assembly1_J  TM=4.136E-01  e=1.979E-05  Homo sapiens
  6urq-assembly2_B  TM=4.117E-01  e=8.496E-05  Homo sapiens

Solvent-accessible surface area (backbone atoms only — not comparable to full-atom values): 48549 Å² total; per-residue (Å²): 105,71,71,55,36,69,76,37,58,71,56,49,63,70,45,39,78,71,38,70,22,59,58,38,39,38,54,32,70,74,29,71,73,41,38,53,50,51,53,55,51,49,65,69,69,50,90,63,78,61,46,78,47,76,46,72,56,57,73,77,46,57,68,69,63,38,50,54,51,50,52,54,52,40,58,54,66,72,65,64,61,92,89,62,84,66,46,70,44,78,46,79,40,60,72,95,84,43,69,70,54,46,75,62,50,57,90,51,96,78,80,73,85,70,89,47,80,63,58,55,38,52,53,38,48,52,50,47,55,53,53,50,52,52,54,31,73,79,65,75,54,51,74,69,56,50,52,53,50,50,53,50,48,67,75,23,23,75,68,35,62,68,42,47,54,52,53,52,62,69,45,56,97,56,56,66,75,55,38,55,54,48,63,78,66,62,51,54,34,60,67,36,45,52,51,52,47,57,63,68,46,85,62,52,80,72,44,36,50,47,50,52,48,64,60,68,45,97,55,78,40,36,43,64,26,43,21,59,75,47,69,51,68,58,62,88,89,46,50,29,51,57,54,50,51,61,59,45,60,74,38,63,85,48,37,43,73,61,92,58,34,41,39,62,66,48,70,69,51,48,52,40,31,58,34,73,83,29,60,39,96,88,45,36,82,52,46,46,52,41,68,50,27,42,51,53,20,52,49,20,50,50,44,39,45,54,48,46,60,42,98,74,71,68,89,76,54,78,35,42,66,56,24,63,71,46,27,64,59,26,44,60,60,6,57,90,69,58,56,58,82,63,63,58,64,37,70,57,63,41,98,82,26,63,28,37,58,50,45,46,45,56,46,32,31,78,68,48,73,45,42,80,60,72,59,69,49,73,55,32,49,26,20,49,71,44,37,45,73,61,36,54,52,48,44,75,77,42,58,77,55,52,78,41,55,30,87,58,44,41,34,25,58,42,32,6,36,64,59,58,25,47,71,33,36,52,52,40,47,77,73,68,36,70,51,71,50,51,29,76,73,35,41,30,44,54,44,43,13,46,75,62,67,33,51,69,47,37,48,56,40,47,78,69,67,32,60,66,79,42,51,29,67,59,37,71,72,27,24,40,60,52,48,15,26,66,70,60,38,63,71,46,37,47,51,42,49,74,75,62,50,70,70,87,61,48,59,76,84,62,71,63,88,66,76,68,79,91,78,67,54,73,68,55,53,45,53,52,51,42,70,36,28,66,50,54,53,50,43,54,43,51,54,38,45,50,55,49,46,53,52,42,51,52,50,53,56,16,71,80,37,68,72,52,35,57,53,47,53,52,50,48,53,53,38,64,74,66,65,56,72,45,48,65,57,42,30,52,33,54,77,63,66,36,57,71,60,50,51,64,59,35,43,51,58,35,56,47,50,39,50,35,51,78,64,67,38,58,73,62,47,42,51,66,36,51,50,56,50,57,41,57,77,69,46,53,70,68,53,31,37,34,47,37,22,47,50,40,32,36,40,53,54,36,26,47,51,14,55,77,70,68,37,59,68,46,33,54,45,38,21,45,34,51,29,48,46,41,44,52,22,52,77,52,47,32,46,36,25,40,45,55,7,47,47,56,52,50,51,54,46,50,54,31,55,78,65,64,39,57,72,60,39,17,52,54,43,39,45,69,69,45,44,50,52,41,20,60,77,67,67,41,64,66,49,42,54,50,53,24,33,55,51,23,54,57,60,44,72,31,63,93,44,97,54,30,69,58,53,55,51,28,43,20,48,27,49,28,58,52,49,48,55,22,44,78,67,67,35,63,67,60,49,44,52,53,51,52,48,38,51,50,21,21,71,53,29,57,80,71,39,24,55,56,42,45,40,32,66,35,49,14,50,51,57,48,44,72,76,45,45,77,83,37,33,60,38,56,29,44,50,51,57,35,52,52,33,51,56,48,66,71,46,67,94,50,71,66,38,53,52,46,50,50,28,51,50,49,35,52,50,52,23,58,76,71,69,37,84,55,81,83,74,70,49,54,73,46,41,77,78,38,78,86,52,48,68,57,43,37,66,73,76,68,106

Sequence (895 aa):
MHQWIDIEPHLAKEVKDSFEGAETAKYTISSFVALWRVFLTLLQQTTSSQVVCVLDGLDECERESLRQLLDAVGSYLSKSVEGSKPRLKLIILSRPQLPELESKLGRYQQIQLDASDTETTQDVERYIFAKVAELASEQDLSEEMVAQVQQSLLAGADGTFLWVAFVANELEGRSWSKIDEVLRKIPKGLGGIYQRLLRQVDDKEALAPILQWVVLAARPLTLKELAMAAGIEAVGIIPATEVIRRQLSVGGLLVKVEGDVVYLVHESAKEFFQSDQVNIKGIDMFHMGQETHRKLMQTCLAHVECGYGNSSTPDRDPFLSYASQYWPVHFHHAIHVIDSATELSRPFFRVNSPIWTEWLKVYWEQEKNGGSPPTFTLLHLAAYLGNVPWAKRLLGTHARLISRKDNYGRTPLYWAVNGGHQEMVELLLNHGAHVNFKDRSMLTALHIAVLGQNRDVVRVLLEHGAHIEAKGETGDTDTPLVRAILVNSREITEELLQQGARVDKLPSLLGVASLRGAMDSLDERVKELLGLQEQVLNARFKNSTRLVDLVTKGLVLSIRIPLILELMTLYLKYLALNRMDSLPVLRELVQGNKRRQLRAWAKPYHVFLAGLVYAKSARKLQAMGDLPTYVLQKATPGDMQALVVIMTYTGMETKFTAIQHGWKPGDDITSAAIADWAGIAYERDSLEYFHLGIREFLIDFDCCIRKENREESVLRTTLLMTVHFAMLDKQKAGPIEYICRVTAEFFEGYIGSAYEVGLFSDANQAYANKMLVASDSRDSALLRLLLVTIFQCAQQANEKGQDRFLNIPSAACLILCQENATAHRWLIGEAIPEEMAALIAQQHPGALQRRASKALIECLIIRKRYGLNAQKQSAEKHLRSLPEVEHVMNRILGV

Foldseek 3Di:
DVVVCVVPVVLVVVCCLQCLALQSVQCLVVDPVNVLVSVVVSLVPDPDQADEDEAEALVVDDPVSSLSVLVSVLVVVVPDDPPDDDRYHYHYYYDPPDPSCCVRPVPDDDDDPPPDLPPLLVVLLVLLLVLLVVQCVQQVDDPVLSVLSSVLCSVACSSPNLLSVVLSVVCHPDDSVVNVVCSVCRHHDPLRVQLVLLLPQPCNVLLQLLVLCQQPQPDWDFLQLSCLLSVFCADDPRHSSNVNVVSCVSVVQQWDQDPRTIHGPDCVSSVSLCDCSQCDPPRNSSNDALVSLVSSLVSLVVLLCVLQVDPPDVPPNPNNVSSLACSLVSCQRNVVVDPPVPPCVDLCNDQDRSSVVVSQQVNVCVNRVQFGGWPDGPLLVCLLSLPLSVNLVCCVVPVVQLCDATPFRDHSLLNNLLNLNQSSNLSSLVSPRDQCGATNQQDGSLLSNLLSLNQSNNVSSVVSPHDQQRATLLGLLRGSLNSNLLVLPLSNNLVSVVSPRDPPSRDVQLVVPDPPPDDDDSNVVSVVSNVCNVVSLVVLLVVLLVVVLVLLVQCLVCVVPVVSNVVSLVVLLVPLVPDDSNLVSLLVCLSVVVPVSLCSSLVSVLVSLLSCLVVLPLVSNLSVLVSLLVSLVVDDPSSNLSSLLSLLQSLLSSLLSNLVVVPVSSVVSSLLSLLSSCLSCVNRVNNSSNVNNVVSLLVVLVVCLVVLVLVSLLSSLLSLLCSCVSNVVVVRVVSLLVSLLVVLVSLVVCVVHPSNVSNLLSNLVSLLVQLVVCLVVVPLVSVLSSLVSLLSSLVNHDPVSVLSSLLSVLSSLVVNVVVPNVSRLCSLAPRNLLSLLQVLLPDDPDDSSVSNLVNSLSSLLSCLVSVSHDDPPRNVVSCVSPVVNVVVCCVSVPD